Protein AF-0000000072074895 (afdb_homodimer)

Organism: Scandinavium goeteborgense (NCBI:txid1851514)

pLDDT: mean 97.06, std 3.56, range [53.88, 98.94]

Solvent-accessible surface area (backbone atoms only — not comparable to full-atom values): 47532 Å² total; per-residue (Å²): 104,100,56,67,60,93,78,46,31,39,36,26,14,55,41,36,61,28,32,24,20,55,49,62,50,66,66,21,27,54,22,50,47,53,21,28,31,48,34,38,94,97,34,71,43,48,77,48,96,49,80,60,88,95,62,55,41,47,34,40,45,35,59,39,31,67,84,38,45,70,64,52,49,50,50,41,44,71,37,53,32,38,22,40,33,36,35,50,55,42,9,30,32,25,31,50,39,74,63,93,65,71,38,62,56,26,52,48,50,52,50,52,51,48,48,56,33,47,74,63,59,21,42,44,32,40,27,51,38,61,42,32,55,20,34,50,35,27,76,76,49,42,20,33,73,27,72,67,46,32,58,33,49,33,50,52,45,48,53,51,43,69,73,36,56,87,67,39,48,40,36,27,42,44,50,38,56,46,49,26,74,45,46,90,46,61,64,37,27,27,37,67,37,37,39,78,85,59,92,88,59,72,47,61,63,53,42,52,41,22,48,48,39,49,49,36,27,42,6,48,35,40,41,48,41,43,72,75,38,71,79,50,39,39,22,42,27,38,63,46,51,55,49,33,24,51,39,50,33,52,58,12,44,47,24,16,52,39,35,47,50,70,56,44,49,63,55,40,29,40,60,71,15,41,79,54,48,29,56,55,39,47,34,58,75,71,64,58,84,67,97,75,50,73,68,45,51,54,36,20,54,65,14,41,45,64,31,44,28,27,31,47,63,33,51,45,19,20,58,60,52,87,93,41,84,84,39,74,67,42,78,91,75,44,59,48,87,54,91,70,52,55,61,48,99,84,65,47,32,56,43,39,54,44,52,21,46,47,50,48,53,51,34,59,45,66,71,50,45,30,28,41,51,26,31,64,59,77,37,81,79,59,71,43,94,86,66,43,31,83,43,58,71,55,44,53,53,50,42,48,32,51,54,26,45,46,44,30,36,40,48,50,43,43,55,66,49,32,44,13,38,32,27,47,43,41,34,36,33,85,77,24,28,27,36,58,51,27,45,30,31,27,45,45,38,46,44,69,86,69,50,68,82,59,50,75,44,68,26,53,39,31,60,51,47,25,45,20,49,77,49,60,63,73,47,116,104,98,56,69,60,94,77,45,32,39,36,26,13,56,42,35,62,28,31,22,21,54,49,62,48,66,66,21,27,55,22,49,48,53,20,29,31,49,34,40,94,95,34,71,43,48,76,48,97,49,79,60,87,95,61,58,39,46,34,41,44,35,59,40,30,66,83,37,44,70,64,51,50,50,51,41,44,72,36,52,33,38,23,42,32,35,35,50,54,43,9,31,32,26,30,50,40,75,64,94,64,72,36,61,56,27,52,48,50,51,50,51,51,50,49,56,33,47,73,63,58,21,42,44,30,38,27,52,37,61,43,32,54,20,34,50,35,28,75,76,50,42,20,33,73,27,72,66,46,32,58,34,49,34,51,52,45,49,51,51,43,68,76,36,56,89,70,39,48,41,36,26,41,43,50,37,56,45,50,27,74,45,45,89,47,61,63,39,26,27,37,69,36,36,38,78,84,57,91,87,61,72,46,62,62,52,42,53,41,23,48,49,40,50,49,34,26,42,6,48,35,40,42,50,42,42,72,74,40,70,80,49,39,38,21,43,28,38,63,47,52,56,51,33,24,50,40,51,34,53,58,12,44,45,25,16,51,39,34,47,50,70,55,44,46,62,54,40,29,42,60,70,15,43,80,54,48,30,56,55,38,47,35,58,76,71,64,58,86,66,96,75,51,73,67,46,50,54,36,19,54,66,13,41,46,65,30,44,28,26,31,45,63,34,51,46,20,20,57,60,52,86,94,40,85,84,39,76,69,42,79,92,73,43,58,47,86,55,93,71,53,55,59,48,97,84,63,47,32,55,43,38,54,44,52,23,47,46,50,49,52,52,36,59,46,64,72,50,44,31,28,40,51,26,30,63,58,76,38,80,79,58,71,45,95,87,65,43,31,81,43,60,70,56,45,54,53,50,41,48,32,50,53,27,44,45,45,29,37,39,48,49,43,43,55,66,50,33,44,14,38,32,27,47,42,40,33,36,33,83,78,26,28,28,36,59,53,28,44,32,31,26,45,45,39,46,43,67,86,68,50,67,82,59,50,74,45,68,25,51,38,31,60,51,48,25,45,19,47,78,48,59,64,72,46,117

Secondary structure (DSSP, 8-state):
--SS-TT-EEEEE--HHHHT--TTGGGPPPBGGGGB---BTTBPPPB-SS--TT---GGGTTT-HHHHHHHHHHHHHHHT-SEEEEE--HHHH-SSS--SS--HHHHHHHHHHHHHHHHTTPEEEEEEESS--BHHHHHHH-GGGSTHHHHHHHHHHHHHHHHHTTT--EEEEETTGGGGG-TTSSHHHHHHH---PPTT--HHHHHHHHHHHHHHHHHHHHHHHHHH-TT-EEEEEEEE--EEESBS-HHHHHHHHHHHHHHHHHHHHHHHSS--HHHHHHHHHHT------HHHHHHHHH---SEEEEEE---EEE---TT-TT----HHHHEE--TTSEE-TTS-EE-HHHHHHHHHHHHHHH---EEEEEE---EE--B-TTS-B--HHHHHHHHHHHHHHHHHHHTT---EEEE--B-SB----TTT--SSEE--SEEE---TTS-S---EEE-HHHHHHHHHHHTTTS--/--SS-TT-EEEEE--HHHHT--TTGGGPPPBGGGGB---BTTBPPPB-SS--TT---GGGTTT-HHHHHHHHHHHHHHHT-SEEEEE--HHHH-SSS--SS--HHHHHHHHHHHHHHHHTTPEEEEEEESS--BHHHHHHH-GGGSTHHHHHHHHHHHHHHHHHTTT--EEEEETTGGGGG-TTSSHHHHHHH---PPTT--HHHHHHHHHHHHHHHHHHHHHHHHHH-TT-EEEEEEEE--EEESBS-HHHHHHHHHHHHHHHHHHHHHHHSS--HHHHHHHHHHT------HHHHHHHHH---SEEEEEE---EEE---TT-TT----HHHHEE--TTSEE-TTS-EE-HHHHHHHHHHHHHHH---EEEEEE---EE--B-TTS-B--HHHHHHHHHHHHHHHHHHHTT---EEEE--B-SB----TTT--SSEE--SEEE---TTS-S---EEE-HHHHHHHHHHHTTTS--

Foldseek 3Di:
DQFDDPQFFAAAAEECLFAAAPCPPLNFAAWQLQQWAFFDQVGFTDRDPPDDPPTHRLSNCWLNCLPVVLVVLVLRLVLPGQAYEYEQQLRNQPVLLPDQGTRVSSLVSVVVNLVSCVVSNYAYAYEHAELTHHLNCCVPPVFLLHLCSLVSLLSSLLVNCQSCVPRHAHYEYFAQLLQCLLQVDQQNCCRRTVHDDDPPDPRNLSSVQSSLSSLLSQLSSQLSNCVNPVRHFYEYEHADAQEAQLDPDVQSVVLSVQQCCSRCQSLVLQAQLDGDVVVVVVCVVVVRDHPDDPVSSVSSNNRHGQEYEYEDEAYWYFGDDPVCPVSHDNPVPGTDDRPVFDADPSGGTQDLLVLLVRLLVCCVVRVHEYEHREYWDWDQWDQDPVRETAPVVGVVSVLSNLVSVGCSCVPVPRRYRYHHYYQLDQTQDSGRRFSRGGTHQWYAQAGRNGDGDRDIDGYPVSVVSSVCSVVSNPRD/DQFDDPQFFAAAAEECLFAAACCPPLNFAAWQLQQWAFFDQVGFTDRHPPDDPPTHRLSNCWLNCLVVVLVVLVLRLVLPGQAYEYEQQLRNQPVLLPDQGTRVSSLVSVVVNLVSCVVSNYAYAYEHAELTHHLNCCVPPVFLLHLCSLVSLLSSLLVNCQSCVPRHAHYEYFAQLLQCLLQVDQQNCCRRTVHDDDPPDPRNLSSVQSSLSSLLSQLSSQLSNCVNPVRHFYEYEHADAQEAQLDVDVQSVVLSVQQCCSRCQSLVLQAQLDGDVVVVVVCVVVVRDHPDDPVSSVSSNNRHGQEYEYEDEAYWYFGDDPVCPVSHDNPVPGTDDRPVFDADPSGGTQDLLVLLVRLLVCCVVRVHEYEHREYWDWDQWDQDPVRETAPVVGVVSVLSNLVSVGCSCPPVPRRYRYHHYYCLDQTQDSGRRFSRGGTHQWYAQAGRNGDGDRDIDGYPVSVVSSVCSVVSNPRD

Structure (mmCIF, N/CA/C/O backbone):
data_AF-0000000072074895-model_v1
#
loop_
_entity.id
_entity.type
_entity.pdbx_description
1 polymer 6-phospho-beta-glucosidase
#
loop_
_atom_site.group_PDB
_atom_site.id
_atom_site.type_symbol
_atom_site.label_atom_id
_atom_site.label_alt_id
_atom_site.label_comp_id
_atom_site.label_asym_id
_atom_site.label_entity_id
_atom_site.label_seq_id
_atom_site.pdbx_PDB_ins_code
_atom_site.Cartn_x
_atom_site.Cartn_y
_atom_site.Cartn_z
_atom_site.occupancy
_atom_site.B_iso_or_equiv
_atom_site.auth_seq_id
_atom_site.auth_comp_id
_atom_site.auth_asym_id
_atom_site.auth_atom_id
_atom_site.pdbx_PDB_model_num
ATOM 1 N N . MET A 1 1 ? -21.453 -2.084 7.918 1 53.88 1 MET A N 1
ATOM 2 C CA . MET A 1 1 ? -21.891 -1.01 8.805 1 53.88 1 MET A CA 1
ATOM 3 C C . MET A 1 1 ? -22.547 0.12 8.016 1 53.88 1 MET A C 1
ATOM 5 O O . MET A 1 1 ? -22.062 0.479 6.934 1 53.88 1 MET A O 1
ATOM 9 N N . SER A 1 2 ? -23.766 0.433 8.375 1 69.88 2 SER A N 1
ATOM 10 C CA . SER A 1 2 ? -24.609 1.325 7.578 1 69.88 2 SER A CA 1
ATOM 11 C C . SER A 1 2 ? -24.094 2.76 7.633 1 69.88 2 SER A C 1
ATOM 13 O O . SER A 1 2 ? -24.5 3.6 6.824 1 69.88 2 SER A O 1
ATOM 15 N N . GLY A 1 3 ? -22.969 2.988 8.406 1 88.19 3 GLY A N 1
ATOM 16 C CA . GLY A 1 3 ? -22.547 4.379 8.477 1 88.19 3 GLY A CA 1
ATOM 17 C C . GLY A 1 3 ? -21.297 4.582 9.305 1 88.19 3 GLY A C 1
ATOM 18 O O . GLY A 1 3 ? -20.453 3.68 9.414 1 88.19 3 GLY A O 1
ATOM 19 N N . PHE A 1 4 ? -21.094 5.828 9.672 1 96.06 4 PHE A N 1
ATOM 20 C CA . PHE A 1 4 ? -19.969 6.148 10.539 1 96.06 4 PHE A CA 1
ATOM 21 C C . PHE A 1 4 ? -20.172 5.57 11.93 1 96.06 4 PHE A C 1
ATOM 23 O O . PHE A 1 4 ? -21.297 5.32 12.352 1 96.06 4 PHE A O 1
ATOM 30 N N . LYS A 1 5 ? -19.156 5.293 12.695 1 94.38 5 LYS A N 1
ATOM 31 C CA . LYS A 1 5 ? -19.234 4.812 14.07 1 94.38 5 LYS A CA 1
ATOM 32 C C . LYS A 1 5 ? -20.016 5.781 14.953 1 94.38 5 LYS A C 1
ATOM 34 O O . LYS A 1 5 ? -20.031 6.988 14.695 1 94.38 5 LYS A O 1
ATOM 39 N N . SER A 1 6 ? -20.562 5.27 16.016 1 94.69 6 SER A N 1
ATOM 40 C CA . SER A 1 6 ? -21.375 6.098 16.891 1 94.69 6 SER A CA 1
ATOM 41 C C . SER A 1 6 ? -20.531 7.152 17.594 1 94.69 6 SER A C 1
ATOM 43 O O . SER A 1 6 ? -21.031 8.219 17.969 1 94.69 6 SER A O 1
ATOM 45 N N . ASP A 1 7 ? -19.266 6.844 17.719 1 96.38 7 ASP A N 1
ATOM 46 C CA . ASP A 1 7 ? -18.375 7.766 18.406 1 96.38 7 ASP A CA 1
ATOM 47 C C . ASP A 1 7 ? -17.516 8.555 17.422 1 96.38 7 ASP A C 1
ATOM 49 O O . ASP A 1 7 ? -16.438 9.047 17.781 1 96.38 7 ASP A O 1
ATOM 53 N N . PHE A 1 8 ? -18.031 8.586 16.188 1 98.38 8 PHE A N 1
ATOM 54 C CA . PHE A 1 8 ? -17.312 9.328 15.156 1 98.38 8 PHE A CA 1
ATOM 55 C C . PHE A 1 8 ? -17.094 10.773 15.578 1 98.38 8 PHE A C 1
ATOM 57 O O . PHE A 1 8 ? -18.031 11.445 16.031 1 98.38 8 PHE A O 1
ATOM 64 N N . LEU A 1 9 ? -15.93 11.312 15.367 1 98.75 9 LEU A N 1
ATOM 65 C CA . LEU A 1 9 ? -15.562 12.641 15.844 1 98.75 9 LEU A CA 1
ATOM 66 C C . LEU A 1 9 ? -15.82 13.695 14.766 1 98.75 9 LEU A C 1
ATOM 68 O O . LEU A 1 9 ? -14.898 14.102 14.055 1 98.75 9 LEU A O 1
ATOM 72 N N . TRP A 1 10 ? -17.016 14.188 14.758 1 98.75 10 TRP A N 1
ATOM 73 C CA . TRP A 1 10 ? -17.359 15.336 13.922 1 98.75 10 TRP A CA 1
ATOM 74 C C . TRP A 1 10 ? -16.891 16.641 14.578 1 98.75 10 TRP A C 1
ATOM 76 O O . TRP A 1 10 ? -17.156 16.875 15.758 1 98.75 10 TRP A O 1
ATOM 86 N N . GLY A 1 11 ? -16.188 17.469 13.914 1 98.62 11 GLY A N 1
ATOM 87 C CA . GLY A 1 11 ? -15.727 18.703 14.516 1 98.62 11 GLY A CA 1
ATOM 88 C C . GLY A 1 11 ? -15.234 19.719 13.5 1 98.62 11 GLY A C 1
ATOM 89 O O . GLY A 1 11 ? -15.852 19.891 12.445 1 98.62 11 GLY A O 1
ATOM 90 N N . GLY A 1 12 ? -14.281 20.484 13.805 1 98.5 12 GLY A N 1
ATOM 91 C CA . GLY A 1 12 ? -13.617 21.484 12.992 1 98.5 12 GLY A CA 1
ATOM 92 C C . GLY A 1 12 ? -12.188 21.75 13.422 1 98.5 12 GLY A C 1
ATOM 93 O O . GLY A 1 12 ? -11.797 21.406 14.539 1 98.5 12 GLY A O 1
ATOM 94 N N . ALA A 1 13 ? -11.453 22.297 12.469 1 98.69 13 ALA A N 1
ATOM 95 C CA . ALA A 1 13 ? -10.023 22.453 12.711 1 98.69 13 ALA A CA 1
ATOM 96 C C . ALA A 1 13 ? -9.594 23.906 12.516 1 98.69 13 ALA A C 1
ATOM 98 O O . ALA A 1 13 ? -10.109 24.594 11.633 1 98.69 13 ALA A O 1
ATOM 99 N N . VAL A 1 14 ? -8.672 24.344 13.297 1 98.5 14 VAL A N 1
ATOM 100 C CA . VAL A 1 14 ? -8.008 25.641 13.203 1 98.5 14 VAL A CA 1
ATOM 101 C C . VAL A 1 14 ? -6.555 25.516 13.648 1 98.5 14 VAL A C 1
ATOM 103 O O . VAL A 1 14 ? -6.09 24.422 13.984 1 98.5 14 VAL A O 1
ATOM 106 N N . ALA A 1 15 ? -5.809 26.562 13.586 1 98.12 15 ALA A N 1
ATOM 107 C CA . ALA A 1 15 ? -4.461 26.656 14.148 1 98.12 15 ALA A CA 1
ATOM 108 C C . ALA A 1 15 ? -4.332 27.875 15.055 1 98.12 15 ALA A C 1
ATOM 110 O O . ALA A 1 15 ? -4.867 28.953 14.75 1 98.12 15 ALA A O 1
ATOM 111 N N . ALA A 1 16 ? -3.627 27.766 16.078 1 98.19 16 ALA A N 1
ATOM 112 C CA . ALA A 1 16 ? -3.512 28.797 17.094 1 98.19 16 ALA A CA 1
ATOM 113 C C . ALA A 1 16 ? -3.086 30.125 16.484 1 98.19 16 ALA A C 1
ATOM 115 O O . ALA A 1 16 ? -3.713 31.172 16.734 1 98.19 16 ALA A O 1
ATOM 116 N N . HIS A 1 17 ? -2.092 30.156 15.641 1 97.19 17 HIS A N 1
ATOM 117 C CA . HIS A 1 17 ? -1.523 31.391 15.133 1 97.19 17 HIS A CA 1
ATOM 118 C C . HIS A 1 17 ? -2.479 32.094 14.172 1 97.19 17 HIS A C 1
ATOM 120 O O . HIS A 1 17 ? -2.385 33.312 13.961 1 97.19 17 HIS A O 1
ATOM 126 N N . GLN A 1 18 ? -3.396 31.328 13.555 1 97.81 18 GLN A N 1
ATOM 127 C CA . GLN A 1 18 ? -4.324 31.906 12.586 1 97.81 18 GLN A CA 1
ATOM 128 C C . GLN A 1 18 ? -5.602 32.406 13.266 1 97.81 18 GLN A C 1
ATOM 130 O O . GLN A 1 18 ? -6.387 33.125 12.664 1 97.81 18 GLN A O 1
ATOM 135 N N . LEU A 1 19 ? -5.789 32 14.539 1 97.44 19 LEU A N 1
ATOM 136 C CA . LEU A 1 19 ? -7.105 32.125 15.156 1 97.44 19 LEU A CA 1
ATOM 137 C C . LEU A 1 19 ? -7.027 32.938 16.438 1 97.44 19 LEU A C 1
ATOM 139 O O . LEU A 1 19 ? -7.883 33.781 16.688 1 97.44 19 LEU A O 1
ATOM 143 N N . GLU A 1 20 ? -6.004 32.781 17.25 1 98.31 20 GLU A N 1
ATOM 144 C CA . GLU A 1 20 ? -5.996 33.219 18.641 1 98.31 20 GLU A CA 1
ATOM 145 C C . GLU A 1 20 ? -5.762 34.719 18.75 1 98.31 20 GLU A C 1
ATOM 147 O O . GLU A 1 20 ? -6.445 35.438 19.5 1 98.31 20 GLU A O 1
ATOM 152 N N . GLY A 1 21 ? -4.836 35.188 17.969 1 97.81 21 GLY A N 1
ATOM 153 C CA . GLY A 1 21 ? -4.355 36.531 18.25 1 97.81 21 GLY A CA 1
ATOM 154 C C . GLY A 1 21 ? -3.664 36.656 19.594 1 97.81 21 GLY A C 1
ATOM 155 O O . GLY A 1 21 ? -2.939 35.75 20 1 97.81 21 GLY A O 1
ATOM 156 N N . GLY A 1 22 ? -3.793 37.875 20.266 1 97.31 22 GLY A N 1
ATOM 157 C CA . GLY A 1 22 ? -3.092 38.062 21.516 1 97.31 22 GLY A CA 1
ATOM 158 C C . GLY A 1 22 ? -1.61 37.75 21.422 1 97.31 22 GLY A C 1
ATOM 159 O O . GLY A 1 22 ? -1.059 37.062 22.297 1 97.31 22 GLY A O 1
ATOM 160 N N . TRP A 1 23 ? -0.879 38.25 20.422 1 95.5 23 TRP A N 1
ATOM 161 C CA . TRP A 1 23 ? 0.449 37.75 20.062 1 95.5 23 TRP A CA 1
ATOM 162 C C . TRP A 1 23 ? 1.481 38.188 21.109 1 95.5 23 TRP A C 1
ATOM 164 O O . TRP A 1 23 ? 2.586 37.625 21.156 1 95.5 23 TRP A O 1
ATOM 174 N N . LYS A 1 24 ? 1.063 39.094 22.047 1 95 24 LYS A N 1
ATOM 175 C CA . LYS A 1 24 ? 1.967 39.438 23.125 1 95 24 LYS A CA 1
ATOM 176 C C . LYS A 1 24 ? 1.316 39.219 24.484 1 95 24 LYS A C 1
ATOM 178 O O . LYS A 1 24 ? 1.883 39.562 25.516 1 95 24 LYS A O 1
ATOM 183 N N . GLU A 1 25 ? 0.152 38.719 24.484 1 97.19 25 GLU A N 1
ATOM 184 C CA . GLU A 1 25 ? -0.595 38.562 25.719 1 97.19 25 GLU A CA 1
ATOM 185 C C . GLU A 1 25 ? -0.06 37.375 26.547 1 97.19 25 GLU A C 1
ATOM 187 O O . GLU A 1 25 ? 0.41 36.406 25.984 1 97.19 25 GLU A O 1
ATOM 192 N N . GLY A 1 26 ? -0.114 37.562 27.891 1 97.25 26 GLY A N 1
ATOM 193 C CA . GLY A 1 26 ? 0.244 36.469 28.797 1 97.25 26 GLY A CA 1
ATOM 194 C C . GLY A 1 26 ? 1.712 36.094 28.719 1 97.25 26 GLY A C 1
ATOM 195 O O . GLY A 1 26 ? 2.076 34.969 28.984 1 97.25 26 GLY A O 1
ATOM 196 N N . GLY A 1 27 ? 2.553 36.906 28.156 1 97.69 27 GLY A N 1
ATOM 197 C CA . GLY A 1 27 ? 3.979 36.625 28.109 1 97.69 27 GLY A CA 1
ATOM 198 C C . GLY A 1 27 ? 4.387 35.844 26.875 1 97.69 27 GLY A C 1
ATOM 199 O O . GLY A 1 27 ? 5.523 35.375 26.766 1 97.69 27 GLY A O 1
ATOM 200 N N . LYS A 1 28 ? 3.475 35.719 25.906 1 98.25 28 LYS A N 1
ATOM 201 C CA . LYS A 1 28 ? 3.779 35 24.672 1 98.25 28 LYS A CA 1
ATOM 202 C C . LYS A 1 28 ? 4.945 35.656 23.938 1 98.25 28 LYS A C 1
ATOM 204 O O . LYS A 1 28 ? 5.035 36.875 23.859 1 98.25 28 LYS A O 1
ATOM 209 N N . GLY A 1 29 ? 5.895 34.812 23.406 1 98.25 29 GLY A N 1
ATOM 210 C CA . GLY A 1 29 ? 6.961 35.281 22.547 1 98.25 29 GLY A CA 1
ATOM 211 C C . GLY A 1 29 ? 6.609 35.25 21.078 1 98.25 29 GLY A C 1
ATOM 212 O O . GLY A 1 29 ? 5.586 34.656 20.703 1 98.25 29 GLY A O 1
ATOM 213 N N . PRO A 1 30 ? 7.445 35.875 20.266 1 98.25 30 PRO A N 1
ATOM 214 C CA . PRO A 1 30 ? 7.199 35.844 18.812 1 98.25 30 PRO A CA 1
ATOM 215 C C . PRO A 1 30 ? 7.473 34.469 18.203 1 98.25 30 PRO A C 1
ATOM 217 O O . PRO A 1 30 ? 8.469 33.812 18.547 1 98.25 30 PRO A O 1
ATOM 220 N N . SER A 1 31 ? 6.582 34 17.406 1 98.19 31 SER A N 1
ATOM 221 C CA . SER A 1 31 ? 6.781 32.781 16.625 1 98.19 31 SER A CA 1
ATOM 222 C C . SER A 1 31 ? 7.156 33.125 15.18 1 98.19 31 SER A C 1
ATOM 224 O O . SER A 1 31 ? 7.168 34.281 14.789 1 98.19 31 SER A O 1
ATOM 226 N N . VAL A 1 32 ? 7.406 32.125 14.383 1 98.12 32 VAL A N 1
ATOM 227 C CA . VAL A 1 32 ? 7.695 32.281 12.961 1 98.12 32 VAL A CA 1
ATOM 228 C C . VAL A 1 32 ? 6.488 32.906 12.25 1 98.12 32 VAL A C 1
ATOM 230 O O . VAL A 1 32 ? 6.637 33.656 11.289 1 98.12 32 VAL A O 1
ATOM 233 N N . ALA A 1 33 ? 5.273 32.625 12.711 1 97.75 33 ALA A N 1
ATOM 234 C CA . ALA A 1 33 ? 4.062 33.156 12.102 1 97.75 33 ALA A CA 1
ATOM 235 C C . ALA A 1 33 ? 3.924 34.656 12.406 1 97.75 33 ALA A C 1
ATOM 237 O O . ALA A 1 33 ? 3.322 35.406 11.625 1 97.75 33 ALA A O 1
ATOM 238 N N . ASP A 1 34 ? 4.531 35.125 13.477 1 97.88 34 ASP A N 1
ATOM 239 C CA . ASP A 1 34 ? 4.387 36.5 13.93 1 97.88 34 ASP A CA 1
ATOM 240 C C . ASP A 1 34 ? 5.312 37.438 13.156 1 97.88 34 ASP A C 1
ATOM 242 O O . ASP A 1 34 ? 5.195 38.656 13.258 1 97.88 34 ASP A O 1
ATOM 246 N N . VAL A 1 35 ? 6.188 36.875 12.391 1 98.12 35 VAL A N 1
ATOM 247 C CA . VAL A 1 35 ? 7.113 37.719 11.648 1 98.12 35 VAL A CA 1
ATOM 248 C C . VAL A 1 35 ? 6.84 37.594 10.148 1 98.12 35 VAL A C 1
ATOM 250 O O . VAL A 1 35 ? 7.727 37.812 9.328 1 98.12 35 VAL A O 1
ATOM 253 N N . MET A 1 36 ? 5.656 37.094 9.781 1 97.62 36 MET A N 1
ATOM 254 C CA . MET A 1 36 ? 5.207 37.062 8.391 1 97.62 36 MET A CA 1
ATOM 255 C C . MET A 1 36 ? 4.129 38.094 8.141 1 97.62 36 MET A C 1
ATOM 257 O O . MET A 1 36 ? 3.1 38.125 8.812 1 97.62 36 MET A O 1
ATOM 261 N N . THR A 1 37 ? 4.32 38.906 7.164 1 97.62 37 THR A N 1
ATOM 262 C CA . THR A 1 37 ? 3.393 40 6.84 1 97.62 37 THR A CA 1
ATOM 263 C C . THR A 1 37 ? 2.199 39.469 6.055 1 97.62 37 THR A C 1
ATOM 265 O O . THR A 1 37 ? 2.158 38.281 5.699 1 97.62 37 THR A O 1
ATOM 268 N N . ALA A 1 38 ? 1.275 40.344 5.875 1 96.25 38 ALA A N 1
ATOM 269 C CA . ALA A 1 38 ? 0.185 40.062 4.949 1 96.25 38 ALA A CA 1
ATOM 270 C C . ALA A 1 38 ? 0.694 39.938 3.516 1 96.25 38 ALA A C 1
ATOM 272 O O . ALA A 1 38 ? 1.574 40.719 3.105 1 96.25 38 ALA A O 1
ATOM 273 N N . GLY A 1 39 ? 0.236 38.969 2.836 1 94.12 39 GLY A N 1
ATOM 274 C CA . GLY A 1 39 ? 0.407 38.844 1.397 1 94.12 39 GLY A CA 1
ATOM 275 C C . GLY A 1 39 ? -0.895 38.969 0.629 1 94.12 39 GLY A C 1
ATOM 276 O O . GLY A 1 39 ? -1.771 39.75 1.006 1 94.12 39 GLY A O 1
ATOM 277 N N . ALA A 1 40 ? -0.945 38.438 -0.547 1 89.69 40 ALA A N 1
ATOM 278 C CA . ALA A 1 40 ? -2.133 38.344 -1.396 1 89.69 40 ALA A CA 1
ATOM 279 C C . ALA A 1 40 ? -2.002 37.25 -2.432 1 89.69 40 ALA A C 1
ATOM 281 O O . ALA A 1 40 ? -0.956 36.594 -2.529 1 89.69 40 ALA A O 1
ATOM 282 N N . HIS A 1 41 ? -3.191 36.938 -3.025 1 83 41 HIS A N 1
ATOM 283 C CA . HIS A 1 41 ? -3.102 35.969 -4.117 1 83 41 HIS A CA 1
ATOM 284 C C . HIS A 1 41 ? -2.01 36.375 -5.109 1 83 41 HIS A C 1
ATOM 286 O O . HIS A 1 41 ? -2.008 37.5 -5.625 1 83 41 HIS A O 1
ATOM 292 N N . GLY A 1 42 ? -1.122 35.5 -5.301 1 82.88 42 GLY A N 1
ATOM 293 C CA . GLY A 1 42 ? -0.028 35.781 -6.219 1 82.88 42 GLY A CA 1
ATOM 294 C C . GLY A 1 42 ? 1.099 36.562 -5.586 1 82.88 42 GLY A C 1
ATOM 295 O O . GLY A 1 42 ? 2.129 36.812 -6.223 1 82.88 42 GLY A O 1
ATOM 296 N N . VAL A 1 43 ? 0.869 37.031 -4.375 1 90.81 43 VAL A N 1
ATOM 297 C CA . VAL A 1 43 ? 1.885 37.781 -3.65 1 90.81 43 VAL A CA 1
ATOM 298 C C . VAL A 1 43 ? 2.244 37.062 -2.355 1 90.81 43 VAL A C 1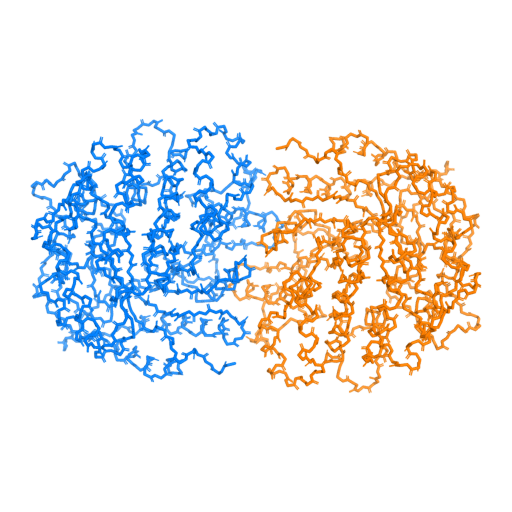
ATOM 300 O O . VAL A 1 43 ? 1.42 36.938 -1.442 1 90.81 43 VAL A O 1
ATOM 303 N N . ALA A 1 44 ? 3.434 36.625 -2.27 1 92.25 44 ALA A N 1
ATOM 304 C CA . ALA A 1 44 ? 3.885 35.875 -1.099 1 92.25 44 ALA A CA 1
ATOM 305 C C . ALA A 1 44 ? 3.971 36.781 0.129 1 92.25 44 ALA A C 1
ATOM 307 O O . ALA A 1 44 ? 4.223 38 0.008 1 92.25 44 ALA A O 1
ATOM 308 N N . ARG A 1 45 ? 3.779 36.25 1.257 1 95.75 45 ARG A N 1
ATOM 309 C CA . ARG A 1 45 ? 4.051 36.938 2.51 1 95.75 45 ARG A CA 1
ATOM 310 C C . ARG A 1 45 ? 5.539 37.25 2.66 1 95.75 45 ARG A C 1
ATOM 312 O O . ARG A 1 45 ? 6.383 36.438 2.229 1 95.75 45 ARG A O 1
ATOM 319 N N . GLU A 1 46 ? 5.828 38.375 3.244 1 96.25 46 GLU A N 1
ATOM 320 C CA . GLU A 1 46 ? 7.215 38.688 3.568 1 96.25 46 GLU A CA 1
ATOM 321 C C . GLU A 1 46 ? 7.598 38.156 4.945 1 96.25 46 GLU A C 1
ATOM 323 O O . GLU A 1 46 ? 6.859 38.344 5.914 1 96.25 46 GLU A O 1
ATOM 328 N N . ILE A 1 47 ? 8.703 37.469 5.023 1 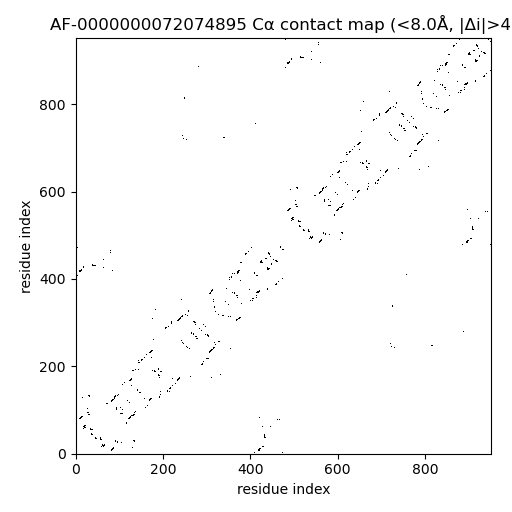96.81 47 ILE A N 1
ATOM 329 C CA . ILE A 1 47 ? 9.289 37.062 6.301 1 96.81 47 ILE A CA 1
ATOM 330 C C . ILE A 1 47 ? 10.25 38.156 6.785 1 96.81 47 ILE A C 1
ATOM 332 O O . ILE A 1 47 ? 11.344 38.312 6.238 1 96.81 47 ILE A O 1
ATOM 336 N N . THR A 1 48 ? 9.891 38.844 7.781 1 97.44 48 THR A N 1
ATOM 337 C CA . THR A 1 48 ? 10.703 39.938 8.273 1 97.44 48 THR A CA 1
ATOM 338 C C . THR A 1 48 ? 11.641 39.469 9.375 1 97.44 48 THR A C 1
ATOM 340 O O . THR A 1 48 ? 11.414 38.438 10 1 97.44 48 THR A O 1
ATOM 343 N N . ASP A 1 49 ? 12.719 40.25 9.555 1 96.88 49 ASP A N 1
ATOM 344 C CA . ASP A 1 49 ? 13.633 40 10.664 1 96.88 49 ASP A CA 1
ATOM 345 C C . ASP A 1 49 ? 13.07 40.531 11.977 1 96.88 49 ASP A C 1
ATOM 347 O O . ASP A 1 49 ? 13.539 41.531 12.492 1 96.88 49 ASP A O 1
ATOM 351 N N . GLY A 1 50 ? 12.188 39.812 12.492 1 96.69 50 GLY A N 1
ATOM 352 C CA . GLY A 1 50 ? 11.438 40.281 13.656 1 96.69 50 GLY A CA 1
ATOM 353 C C . GLY A 1 50 ? 10.211 41.094 13.289 1 96.69 50 GLY A C 1
ATOM 354 O O . GLY A 1 50 ? 9.836 41.156 12.117 1 96.69 50 GLY A O 1
ATOM 355 N N . VAL A 1 51 ? 9.578 41.562 14.328 1 97.38 51 VAL A N 1
ATOM 356 C CA . VAL A 1 51 ? 8.398 42.375 14.102 1 97.38 51 VAL A CA 1
ATOM 357 C C . VAL A 1 51 ? 8.828 43.812 13.836 1 97.38 51 VAL A C 1
ATOM 359 O O . VAL A 1 51 ? 9.406 44.469 14.703 1 97.38 51 VAL A O 1
ATOM 362 N N . LEU A 1 52 ? 8.562 44.281 12.641 1 97.56 52 LEU A N 1
ATOM 363 C CA . LEU A 1 52 ? 9 45.594 12.227 1 97.56 52 LEU A CA 1
ATOM 364 C C . LEU A 1 52 ? 7.832 46.594 12.266 1 97.56 52 LEU A C 1
ATOM 366 O O . LEU A 1 52 ? 6.703 46.25 11.914 1 97.56 52 LEU A O 1
ATOM 370 N N . PRO A 1 53 ? 8.141 47.812 12.609 1 95.81 53 PRO A N 1
ATOM 371 C CA . PRO A 1 53 ? 7.078 48.844 12.617 1 95.81 53 PRO A CA 1
ATOM 372 C C . PRO A 1 53 ? 6.531 49.125 11.227 1 95.81 53 PRO A C 1
ATOM 374 O O . PRO A 1 53 ? 7.281 49.094 10.242 1 95.81 53 PRO A O 1
ATOM 377 N N . GLY A 1 54 ? 5.254 49.406 11.148 1 94.81 54 GLY A N 1
ATOM 378 C CA . GLY A 1 54 ? 4.633 49.844 9.914 1 94.81 54 GLY A CA 1
ATOM 379 C C . GLY A 1 54 ? 4.199 48.719 9.008 1 94.81 54 GLY A C 1
ATOM 380 O O . GLY A 1 54 ? 3.617 48.938 7.945 1 94.81 54 GLY A O 1
ATOM 381 N N . LYS A 1 55 ? 4.492 47.531 9.398 1 95.81 55 LYS A N 1
ATOM 382 C CA . LYS A 1 55 ? 4.074 46.375 8.602 1 95.81 55 LYS A CA 1
ATOM 383 C C . LYS A 1 55 ? 2.797 45.781 9.164 1 95.81 55 LYS A C 1
ATOM 385 O O . LYS A 1 55 ? 2.48 45.938 10.336 1 95.81 55 LYS A O 1
ATOM 390 N N . ASN A 1 56 ? 2.084 45.125 8.312 1 96.19 56 ASN A N 1
ATOM 391 C CA . ASN A 1 56 ? 0.85 44.438 8.688 1 96.19 56 ASN A CA 1
ATOM 392 C C . ASN A 1 56 ? 1.086 42.969 8.938 1 96.19 56 ASN A C 1
ATOM 394 O O . ASN A 1 56 ? 1.398 42.219 8.008 1 96.19 56 ASN A O 1
ATOM 398 N N . TYR A 1 57 ? 0.953 42.531 10.141 1 97.62 57 TYR A N 1
ATOM 399 C CA . TYR A 1 57 ? 1.058 41.125 10.531 1 97.62 57 TYR A CA 1
ATOM 400 C C . TYR A 1 57 ? -0.302 40.562 10.938 1 97.62 57 TYR A C 1
ATOM 402 O O . TYR A 1 57 ? -0.658 40.594 12.117 1 97.62 57 TYR A O 1
ATOM 410 N N . PRO A 1 58 ? -1.009 39.969 10.039 1 97.25 58 PRO A N 1
ATOM 411 C CA . PRO A 1 58 ? -2.4 39.594 10.281 1 97.25 58 PRO A CA 1
ATOM 412 C C . PRO A 1 58 ? -2.545 38.625 11.453 1 97.25 58 PRO A C 1
ATOM 414 O O . PRO A 1 58 ? -3.586 38.594 12.109 1 97.25 58 PRO A O 1
ATOM 417 N N . ASN A 1 59 ? -1.55 37.875 11.781 1 97.75 59 ASN A N 1
ATOM 418 C CA . ASN A 1 59 ? -1.632 36.844 12.812 1 97.75 59 ASN A CA 1
ATOM 419 C C . ASN A 1 59 ? -1.598 37.438 14.211 1 97.75 59 ASN A C 1
ATOM 421 O O . ASN A 1 59 ? -1.893 36.75 15.195 1 97.75 59 ASN A O 1
ATOM 425 N N . HIS A 1 60 ? -1.198 38.688 14.336 1 97.75 60 HIS A N 1
ATOM 426 C CA . HIS A 1 60 ? -1.077 39.344 15.641 1 97.75 60 HIS A CA 1
ATOM 427 C C . HIS A 1 60 ? -2.438 39.469 16.328 1 97.75 60 HIS A C 1
ATOM 429 O O . HIS A 1 60 ? -2.559 39.25 17.531 1 97.75 60 HIS A O 1
ATOM 435 N N . ASP A 1 61 ? -3.396 39.781 15.492 1 97.12 61 ASP A N 1
ATOM 436 C CA . ASP A 1 61 ? -4.75 39.938 16.016 1 97.12 61 ASP A CA 1
ATOM 437 C C . ASP A 1 61 ? -5.605 38.719 15.68 1 97.12 61 ASP A C 1
ATOM 439 O O . ASP A 1 61 ? -6.523 38.375 16.422 1 97.12 61 ASP A O 1
ATOM 443 N N . ALA A 1 62 ? -5.211 38.156 14.5 1 97.88 62 ALA A N 1
ATOM 444 C CA . ALA A 1 62 ? -6.035 37.062 13.953 1 97.88 62 ALA A CA 1
ATOM 445 C C . ALA A 1 62 ? -7.52 37.406 14.055 1 97.88 62 ALA A C 1
ATOM 447 O O . ALA A 1 62 ? -7.949 38.469 13.594 1 97.88 62 ALA A O 1
ATOM 448 N N . ILE A 1 63 ? -8.281 36.594 14.742 1 98.25 63 ILE A N 1
ATOM 449 C CA . ILE A 1 63 ? -9.688 36.969 14.867 1 98.25 63 ILE A CA 1
ATOM 450 C C . ILE A 1 63 ? -10.055 37.125 16.344 1 98.25 63 ILE A C 1
ATOM 452 O O . ILE A 1 63 ? -11.219 37 16.719 1 98.25 63 ILE A O 1
ATOM 456 N N . ASP A 1 64 ? -9.055 37.25 17.156 1 98.38 64 ASP A N 1
ATOM 457 C CA . ASP A 1 64 ? -9.164 37.594 18.562 1 98.38 64 ASP A CA 1
ATOM 458 C C . ASP A 1 64 ? -9.859 36.469 19.344 1 98.38 64 ASP A C 1
ATOM 460 O O . ASP A 1 64 ? -10.625 36.719 20.266 1 98.38 64 ASP A O 1
ATOM 464 N N . PHE A 1 65 ? -9.625 35.281 18.953 1 98.62 65 PHE A N 1
ATOM 465 C CA . PHE A 1 65 ? -10.133 34.094 19.672 1 98.62 65 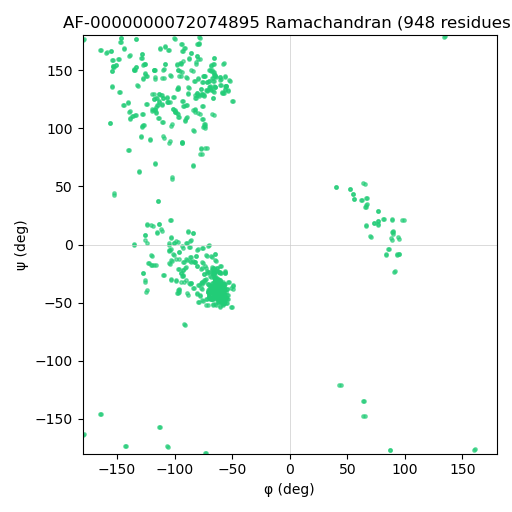PHE A CA 1
ATOM 466 C C . PHE A 1 65 ? -9.625 34.094 21.109 1 98.62 65 PHE A C 1
ATOM 468 O O . PHE A 1 65 ? -10.344 33.656 22.016 1 98.62 65 PHE A O 1
ATOM 475 N N . TYR A 1 66 ? -8.453 34.562 21.359 1 98.56 66 TYR A N 1
ATOM 476 C CA . TYR A 1 66 ? -7.828 34.594 22.672 1 98.56 66 TYR A CA 1
ATOM 477 C C . TYR A 1 66 ? -8.766 35.188 23.719 1 98.56 66 TYR A C 1
ATOM 479 O O . TYR A 1 66 ? -8.859 34.719 24.844 1 98.56 66 TYR A O 1
ATOM 487 N N . HIS A 1 67 ? -9.523 36.188 23.359 1 98.12 67 HIS A N 1
ATOM 488 C CA . HIS A 1 67 ? -10.406 36.875 24.297 1 98.12 67 HIS A CA 1
ATOM 489 C C . HIS A 1 67 ? -11.852 36.406 24.141 1 98.12 67 HIS A C 1
ATOM 491 O O . HIS A 1 67 ? -12.719 36.781 24.938 1 98.12 67 HIS A O 1
ATOM 497 N N . ARG A 1 68 ? -12.086 35.625 23.078 1 98.31 68 ARG A N 1
ATOM 498 C CA . ARG A 1 68 ? -13.477 35.375 22.719 1 98.31 68 ARG A CA 1
ATOM 499 C C . ARG A 1 68 ? -13.766 33.875 22.641 1 98.31 68 ARG A C 1
ATOM 501 O O . ARG A 1 68 ? -14.82 33.469 22.172 1 98.31 68 ARG A O 1
ATOM 508 N N . TYR A 1 69 ? -12.844 33.031 23.047 1 98.56 69 TYR A N 1
ATOM 509 C CA . TYR A 1 69 ? -12.922 31.578 22.812 1 98.56 69 TYR A CA 1
ATOM 510 C C . TYR A 1 69 ? -14.172 30.984 23.453 1 98.56 69 TYR A C 1
ATOM 512 O O . TYR A 1 69 ? -14.734 30.016 22.953 1 98.56 69 TYR A O 1
ATOM 520 N N . LYS A 1 70 ? -14.641 31.531 24.594 1 98.62 70 LYS A N 1
ATOM 521 C CA . LYS A 1 70 ? -15.828 30.969 25.234 1 98.62 70 LYS A CA 1
ATOM 522 C C . LYS A 1 70 ? -17.047 31.078 24.328 1 98.62 70 LYS A C 1
ATOM 524 O O . LYS A 1 70 ? -17.812 30.109 24.188 1 98.62 70 LYS A O 1
ATOM 529 N N . ASP A 1 71 ? -17.234 32.25 23.719 1 98.38 71 ASP A N 1
ATOM 530 C CA . ASP A 1 71 ? -18.359 32.438 22.812 1 98.38 71 ASP A CA 1
ATOM 531 C C . ASP A 1 71 ? -18.188 31.609 21.531 1 98.38 71 ASP A C 1
ATOM 533 O O . ASP A 1 71 ? -19.172 31.109 20.984 1 98.38 71 ASP A O 1
ATOM 537 N N . ASP A 1 72 ? -17 31.594 21.047 1 98.62 72 ASP A N 1
ATOM 538 C CA . ASP A 1 72 ? -16.734 30.797 19.859 1 98.62 72 ASP A CA 1
ATOM 539 C C . ASP A 1 72 ? -17.031 29.312 20.109 1 98.62 72 ASP A C 1
ATOM 541 O O . ASP A 1 72 ? -17.656 28.656 19.281 1 98.62 72 ASP A O 1
ATOM 545 N N . ILE A 1 73 ? -16.578 28.766 21.25 1 98.75 73 ILE A N 1
ATOM 546 C CA . ILE A 1 73 ? -16.812 27.375 21.594 1 98.75 73 ILE A CA 1
ATOM 547 C C . ILE A 1 73 ? -18.312 27.109 21.734 1 98.75 73 ILE A C 1
ATOM 549 O O . ILE A 1 73 ? -18.797 26.031 21.375 1 98.75 73 ILE A O 1
ATOM 553 N N . LYS A 1 74 ? -19 28.094 22.297 1 98.62 74 LYS A N 1
ATOM 554 C CA . LYS A 1 74 ? -20.453 27.984 22.375 1 98.62 74 LYS A CA 1
ATOM 555 C C . LYS A 1 74 ? -21.078 27.797 21 1 98.62 74 LYS A C 1
ATOM 557 O O . LYS A 1 74 ? -22.016 27.016 20.828 1 98.62 74 LYS A O 1
ATOM 562 N N . LEU A 1 75 ? -20.562 28.516 20 1 98.62 75 LEU A N 1
ATOM 563 C CA . LEU A 1 75 ? -21.047 28.375 18.625 1 98.62 75 LEU A CA 1
ATOM 564 C C . LEU A 1 75 ? -20.703 26.984 18.078 1 98.62 75 LEU A C 1
ATOM 566 O O . LEU A 1 75 ? -21.516 26.391 17.359 1 98.62 75 LEU A O 1
ATOM 570 N N . PHE A 1 76 ? -19.516 26.516 18.406 1 98.81 76 PHE A N 1
ATOM 571 C CA . PHE A 1 76 ? -19.141 25.156 17.984 1 98.81 76 PHE A CA 1
ATOM 572 C C . PHE A 1 76 ? -20.094 24.141 18.578 1 98.81 76 PHE A C 1
ATOM 574 O O . PHE A 1 76 ? -20.531 23.203 17.891 1 98.81 76 PHE A O 1
ATOM 581 N N . ALA A 1 77 ? -20.375 24.328 19.859 1 98.75 77 ALA A N 1
ATOM 582 C CA . ALA A 1 77 ? -21.312 23.438 20.531 1 98.75 77 ALA A CA 1
ATOM 583 C C . ALA A 1 77 ? -22.688 23.484 19.891 1 98.75 77 ALA A C 1
ATOM 585 O O . ALA A 1 77 ? -23.359 22.469 19.75 1 98.75 77 ALA A O 1
ATOM 586 N N . GLU A 1 78 ? -23.109 24.719 19.562 1 98.62 78 GLU A N 1
ATOM 587 C CA . GLU A 1 78 ? -24.391 24.891 18.875 1 98.62 78 GLU A CA 1
ATOM 588 C C . GLU A 1 78 ? -24.438 24.109 17.578 1 98.62 78 GLU A C 1
ATOM 590 O O . GLU A 1 78 ? -25.469 23.547 17.219 1 98.62 78 GLU A O 1
ATOM 595 N N . MET A 1 79 ? -23.312 24.016 16.859 1 98.31 79 MET A N 1
ATOM 596 C CA . MET A 1 79 ? -23.219 23.281 15.609 1 98.31 79 MET A CA 1
ATOM 597 C C . MET A 1 79 ? -23.219 21.781 15.859 1 98.31 79 MET A C 1
ATOM 599 O O . MET A 1 79 ? -23.469 21 14.938 1 98.31 79 MET A O 1
ATOM 603 N N . GLY A 1 80 ? -22.922 21.375 17.094 1 98.44 80 GLY A N 1
ATOM 604 C CA . GLY A 1 80 ? -22.938 19.953 17.453 1 98.44 80 GLY A CA 1
ATOM 605 C C . GLY A 1 80 ? -21.562 19.312 17.422 1 98.44 80 GLY A C 1
ATOM 606 O O . GLY A 1 80 ? -21.453 18.078 17.344 1 98.44 80 GLY A O 1
ATOM 607 N N . PHE A 1 81 ? -20.516 20.062 17.516 1 98.75 81 PHE A N 1
ATOM 608 C CA . PHE A 1 81 ? -19.156 19.531 17.469 1 98.75 81 PHE A CA 1
ATOM 609 C C . PHE A 1 81 ? -18.953 18.469 18.547 1 98.75 81 PHE A C 1
ATOM 611 O O . PHE A 1 81 ? -19.375 18.641 19.688 1 98.75 81 PHE A O 1
ATOM 618 N N . LYS A 1 82 ? -18.344 17.391 18.094 1 98.75 82 LYS A N 1
ATOM 619 C CA . LYS A 1 82 ? -17.922 16.344 19.016 1 98.75 82 LYS A CA 1
ATOM 620 C C . LYS A 1 82 ? -16.438 16.5 19.375 1 98.75 82 LYS A C 1
ATOM 622 O O . LYS A 1 82 ? -15.992 16.016 20.422 1 98.75 82 LYS A O 1
ATOM 627 N N . CYS A 1 83 ? -15.742 17.203 18.516 1 98.88 83 CYS A N 1
ATOM 628 C CA . CYS A 1 83 ? -14.336 17.484 18.766 1 98.88 83 CYS A CA 1
ATOM 629 C C . CYS A 1 83 ? -13.93 18.828 18.188 1 98.88 83 CYS A C 1
ATOM 631 O O . CYS A 1 83 ? -14.633 19.391 17.344 1 98.88 83 CYS A O 1
ATOM 633 N N . PHE A 1 84 ? -12.867 19.375 18.672 1 98.81 84 PHE A N 1
ATOM 634 C CA . PHE A 1 84 ? -12.273 20.625 18.219 1 98.81 84 PHE A CA 1
ATOM 635 C C . PHE A 1 84 ? -10.766 20.484 18.047 1 98.81 84 PHE A C 1
ATOM 637 O O . PHE A 1 84 ? -10.047 20.297 19.031 1 98.81 84 PHE A O 1
ATOM 644 N N . ARG A 1 85 ? -10.32 20.531 16.766 1 98.88 85 ARG A N 1
ATOM 645 C CA . ARG A 1 85 ? -8.891 20.453 16.5 1 98.88 85 ARG A CA 1
ATOM 646 C C . ARG A 1 85 ? -8.258 21.828 16.484 1 98.88 85 ARG A C 1
ATOM 648 O O . ARG A 1 85 ? -8.633 22.688 15.695 1 98.88 85 ARG A O 1
ATOM 655 N N . THR A 1 86 ? -7.359 22.047 17.312 1 98.69 86 THR A N 1
ATOM 656 C CA . THR A 1 86 ? -6.547 23.266 17.359 1 98.69 86 THR A CA 1
ATOM 657 C C . THR A 1 86 ? -5.109 22.922 17.734 1 98.69 86 THR A C 1
ATOM 659 O O . THR A 1 86 ? -4.672 21.781 17.609 1 98.69 86 THR A O 1
ATOM 662 N N . SER A 1 87 ? -4.297 23.922 17.938 1 98.69 87 SER A N 1
ATOM 663 C CA . SER A 1 87 ? -2.906 23.734 18.328 1 98.69 87 SER A CA 1
ATOM 664 C C . SER A 1 87 ? -2.553 24.547 19.562 1 98.69 87 SER A C 1
ATOM 666 O O . SER A 1 87 ? -3.326 25.422 19.984 1 98.69 87 SER A O 1
ATOM 668 N N . ILE A 1 88 ? -1.549 24.172 20.172 1 98.5 88 ILE A N 1
ATOM 669 C CA . ILE A 1 88 ? -0.932 24.969 21.219 1 98.5 88 ILE A CA 1
ATOM 670 C C . ILE A 1 88 ? 0.177 25.844 20.641 1 98.5 88 ILE A C 1
ATOM 672 O O . ILE A 1 88 ? 1.044 25.344 19.906 1 98.5 88 ILE A O 1
ATOM 676 N N . ALA A 1 89 ? 0.068 27.109 20.844 1 98.19 89 ALA A N 1
ATOM 677 C CA . ALA A 1 89 ? 1.18 27.984 20.453 1 98.19 89 ALA A CA 1
ATOM 678 C C . ALA A 1 89 ? 2.408 27.719 21.328 1 98.19 89 ALA A C 1
ATOM 680 O O . ALA A 1 89 ? 2.396 27.984 22.531 1 98.19 89 ALA A O 1
ATOM 681 N N . TRP A 1 90 ? 3.449 27.172 20.719 1 98.56 90 TRP A N 1
ATOM 682 C CA . TRP A 1 90 ? 4.691 26.891 21.422 1 98.56 90 TRP A CA 1
ATOM 683 C C . TRP A 1 90 ? 5.16 28.109 22.219 1 98.56 90 TRP A C 1
ATOM 685 O O . TRP A 1 90 ? 5.543 27.984 23.375 1 98.56 90 TRP A O 1
ATOM 695 N N . THR A 1 91 ? 4.965 29.281 21.75 1 98.5 91 THR A N 1
ATOM 696 C CA . THR A 1 91 ? 5.512 30.516 22.297 1 98.5 91 THR A CA 1
ATOM 697 C C . THR A 1 91 ? 4.648 31 23.453 1 98.5 91 THR A C 1
ATOM 699 O O . THR A 1 91 ? 5.055 31.891 24.203 1 98.5 91 THR A O 1
ATOM 702 N N . ARG A 1 92 ? 3.449 30.5 23.609 1 98.44 92 ARG A N 1
ATOM 703 C CA . ARG A 1 92 ? 2.67 30.828 24.797 1 98.44 92 ARG A CA 1
ATOM 704 C C . ARG A 1 92 ? 3.174 30.062 26.016 1 98.44 92 ARG A C 1
ATOM 706 O O . ARG A 1 92 ? 3.102 30.547 27.141 1 98.44 92 ARG A O 1
ATOM 713 N N . LEU A 1 93 ? 3.672 28.828 25.766 1 98.69 93 LEU A N 1
ATOM 714 C CA . LEU A 1 93 ? 4.164 28 26.859 1 98.69 93 LEU A CA 1
ATOM 715 C C . LEU A 1 93 ? 5.641 28.281 27.125 1 98.69 93 LEU A C 1
ATOM 717 O O . LEU A 1 93 ? 6.074 28.328 28.281 1 98.69 93 LEU A O 1
ATOM 721 N N . PHE A 1 94 ? 6.406 28.391 26.031 1 98.75 94 PHE A N 1
ATOM 722 C CA . PHE A 1 94 ? 7.828 28.719 26.078 1 98.75 94 PHE A CA 1
ATOM 723 C C . PHE A 1 94 ? 8.148 29.875 25.141 1 98.75 94 PHE A C 1
ATOM 725 O O . PHE A 1 94 ? 8.5 29.656 23.984 1 98.75 94 PHE A O 1
ATOM 732 N N . PRO A 1 95 ? 8.156 31.094 25.609 1 98.69 95 PRO A N 1
ATOM 733 C CA . PRO A 1 95 ? 8.258 32.312 24.797 1 98.69 95 PRO A CA 1
ATOM 734 C C . PRO A 1 95 ? 9.492 32.281 23.891 1 98.69 95 PRO A C 1
ATOM 736 O O . PRO A 1 95 ? 9.43 32.75 22.75 1 98.69 95 PRO A O 1
ATOM 739 N N . LYS A 1 96 ? 10.617 31.75 24.391 1 98.5 96 LYS A N 1
ATOM 740 C CA . LYS A 1 96 ? 11.836 31.688 23.594 1 98.5 96 LYS A CA 1
ATOM 741 C C . LYS A 1 96 ? 12.102 30.281 23.094 1 98.5 96 LYS A C 1
ATOM 743 O O . LYS A 1 96 ? 12.891 30.094 22.156 1 98.5 96 LYS A O 1
ATOM 748 N N . GLY A 1 97 ? 11.453 29.281 23.656 1 98.56 97 GLY A N 1
ATOM 749 C CA . GLY A 1 97 ? 11.539 27.891 23.219 1 98.56 97 GLY A CA 1
ATOM 750 C C . GLY A 1 97 ? 12.633 27.125 23.922 1 98.56 97 GLY A C 1
ATOM 751 O O . GLY A 1 97 ? 12.594 25.891 23.984 1 98.56 97 GLY A O 1
ATOM 752 N N . ASP A 1 98 ? 13.641 27.828 24.438 1 98.5 98 ASP A N 1
ATOM 753 C CA . ASP A 1 98 ? 14.766 27.109 25.047 1 98.5 98 ASP A CA 1
ATOM 754 C C . ASP A 1 98 ? 14.781 27.312 26.562 1 98.5 98 ASP A C 1
ATOM 756 O O . ASP A 1 98 ? 15.766 26.969 27.234 1 98.5 98 ASP A O 1
ATOM 760 N N . GLU A 1 99 ? 13.703 27.859 27.125 1 98.19 99 GLU A N 1
ATOM 761 C CA . GLU A 1 99 ? 13.586 27.984 28.562 1 98.19 99 GLU A CA 1
ATOM 762 C C . GLU A 1 99 ? 13.508 26.609 29.234 1 98.19 99 GLU A C 1
ATOM 764 O O . GLU A 1 99 ? 13.141 25.625 28.594 1 98.19 99 GLU A O 1
ATOM 769 N N . LEU A 1 100 ? 13.797 26.594 30.531 1 97.94 100 LEU A N 1
ATOM 770 C CA . LEU A 1 100 ? 13.688 25.344 31.281 1 97.94 100 LEU A CA 1
ATOM 771 C C . LEU A 1 100 ? 12.305 25.219 31.922 1 97.94 100 LEU A C 1
ATOM 773 O O . LEU A 1 100 ? 11.836 24.109 32.156 1 97.94 100 LEU A O 1
ATOM 777 N N . GLU A 1 101 ? 11.719 26.391 32.188 1 98.25 101 GLU A N 1
ATOM 778 C CA . GLU A 1 101 ? 10.406 26.406 32.812 1 98.25 101 GLU A CA 1
ATOM 779 C C . GLU A 1 101 ? 9.359 27.047 31.906 1 98.25 101 GLU A C 1
ATOM 781 O O . GLU A 1 101 ? 9.641 28.031 31.219 1 98.25 101 GLU A O 1
ATOM 786 N N . PRO A 1 102 ? 8.188 26.516 31.922 1 98.69 102 PRO A N 1
ATOM 787 C CA . PRO A 1 102 ? 7.133 27.062 31.062 1 98.69 102 PRO A CA 1
ATOM 788 C C . PRO A 1 102 ? 6.516 28.344 31.625 1 98.69 102 PRO A C 1
ATOM 790 O O . PRO A 1 102 ? 6.699 28.656 32.812 1 98.69 102 PRO A O 1
ATOM 793 N N . ASN A 1 103 ? 5.918 29.062 30.812 1 98.62 103 ASN A N 1
ATOM 794 C CA . ASN A 1 103 ? 5.117 30.234 31.156 1 98.62 103 ASN A CA 1
ATOM 795 C C . ASN A 1 103 ? 3.729 29.844 31.656 1 98.62 103 ASN A C 1
ATOM 797 O O . ASN A 1 103 ? 2.9 29.359 30.875 1 98.62 103 ASN A O 1
ATOM 801 N N . GLU A 1 104 ? 3.428 30.078 32.906 1 98.62 104 GLU A N 1
ATOM 802 C CA . GLU A 1 104 ? 2.195 29.594 33.531 1 98.62 104 GLU A CA 1
ATOM 803 C C . GLU A 1 104 ? 0.97 30.25 32.875 1 98.62 104 GLU A C 1
ATOM 805 O O . GLU A 1 104 ? -0.076 29.609 32.75 1 98.62 104 GLU A O 1
ATOM 810 N N . ALA A 1 105 ? 1.078 31.484 32.531 1 98.5 105 ALA A N 1
ATOM 811 C CA . ALA A 1 105 ? -0.06 32.156 31.922 1 98.5 105 ALA A CA 1
ATOM 812 C C . ALA A 1 105 ? -0.487 31.469 30.625 1 98.5 105 ALA A C 1
ATOM 814 O O . ALA A 1 105 ? -1.681 31.359 30.328 1 98.5 105 ALA A O 1
ATOM 815 N N . GLY A 1 106 ? 0.477 31.016 29.875 1 98.44 106 GLY A N 1
ATOM 816 C CA . GLY A 1 106 ? 0.175 30.25 28.672 1 98.44 106 GLY A CA 1
ATOM 817 C C . GLY A 1 106 ? -0.479 28.906 28.969 1 98.44 106 GLY A C 1
ATOM 818 O O . GLY A 1 106 ? -1.461 28.547 28.328 1 98.44 106 GLY A O 1
ATOM 819 N N . LEU A 1 107 ? 0.03 28.219 29.938 1 98.81 107 LEU A N 1
ATOM 820 C CA . LEU A 1 107 ? -0.547 26.938 30.344 1 98.81 107 LEU A CA 1
ATOM 821 C C . LEU A 1 107 ? -1.996 27.125 30.797 1 98.81 107 LEU A C 1
ATOM 823 O O . LEU A 1 107 ? -2.863 26.328 30.422 1 98.81 107 LEU A O 1
ATOM 827 N N . LYS A 1 108 ? -2.211 28.172 31.547 1 98.69 108 LYS A N 1
ATOM 828 C CA . LYS A 1 108 ? -3.541 28.422 32.094 1 98.69 108 LYS A CA 1
ATOM 829 C C . LYS A 1 108 ? -4.539 28.734 30.984 1 98.69 108 LYS A C 1
ATOM 831 O O . LYS A 1 108 ? -5.711 28.359 31.078 1 98.69 108 LYS A O 1
ATOM 836 N N . PHE A 1 109 ? -4.141 29.438 30.031 1 98.56 109 PHE A N 1
ATOM 837 C CA . PHE A 1 109 ? -5.02 29.75 28.906 1 98.56 109 PHE A CA 1
ATOM 838 C C . PHE A 1 109 ? -5.562 28.469 28.281 1 98.56 109 PHE A C 1
ATOM 840 O O . PHE A 1 109 ? -6.77 28.344 28.078 1 98.56 109 PHE A O 1
ATOM 847 N N . TYR A 1 110 ? -4.703 27.547 27.984 1 98.81 110 TYR A N 1
ATOM 848 C CA . TYR A 1 110 ? -5.152 26.328 27.328 1 98.81 110 TYR A CA 1
ATOM 849 C C . TYR A 1 110 ? -5.898 25.438 28.312 1 98.81 110 TYR A C 1
ATOM 851 O O . TYR A 1 110 ? -6.82 24.703 27.922 1 98.81 110 TYR A O 1
ATOM 859 N N . ASP A 1 111 ? -5.531 25.5 29.609 1 98.75 111 ASP A N 1
ATOM 860 C CA . ASP A 1 111 ? -6.387 24.875 30.609 1 98.75 111 ASP A CA 1
ATOM 861 C C . ASP A 1 111 ? -7.84 25.312 30.453 1 98.75 111 ASP A C 1
ATOM 863 O O . ASP A 1 111 ? -8.75 24.484 30.406 1 98.75 111 ASP A O 1
ATOM 867 N N . ASP A 1 112 ? -7.957 26.609 30.453 1 98.75 112 ASP A N 1
ATOM 868 C CA . ASP A 1 112 ? -9.289 27.203 30.391 1 98.75 112 ASP A CA 1
ATOM 869 C C . ASP A 1 112 ? -9.969 26.875 29.062 1 98.75 112 ASP A C 1
ATOM 871 O O . ASP A 1 112 ? -11.172 26.594 29.031 1 98.75 112 ASP A O 1
ATOM 875 N N . LEU A 1 113 ? -9.227 26.891 28 1 98.81 113 LEU A N 1
ATOM 876 C CA . LEU A 1 113 ? -9.773 26.562 26.688 1 98.81 113 LEU A CA 1
ATOM 877 C C . LEU A 1 113 ? -10.281 25.125 26.641 1 98.81 113 LEU A C 1
ATOM 879 O O . LEU A 1 113 ? -11.398 24.875 26.203 1 98.81 113 LEU A O 1
ATOM 883 N N . PHE A 1 114 ? -9.445 24.172 27.094 1 98.88 114 PHE A N 1
ATOM 884 C CA . PHE A 1 114 ? -9.82 22.766 27.062 1 98.88 114 PHE A CA 1
ATOM 885 C C . PHE A 1 114 ? -10.977 22.5 28.016 1 98.88 114 PHE A C 1
ATOM 887 O O . PHE A 1 114 ? -11.875 21.719 27.703 1 98.88 114 PHE A O 1
ATOM 894 N N . ASP A 1 115 ? -10.969 23.188 29.172 1 98.88 115 ASP A N 1
ATOM 895 C CA . ASP A 1 115 ? -12.094 23.062 30.094 1 98.88 115 ASP A CA 1
ATOM 896 C C . ASP A 1 115 ? -13.391 23.531 29.453 1 98.88 115 ASP A C 1
ATOM 898 O O . ASP A 1 115 ? -14.445 22.922 29.625 1 98.88 115 ASP A O 1
ATOM 902 N N . GLU A 1 116 ? -13.289 24.672 28.75 1 98.81 116 GLU A N 1
ATOM 903 C CA . GLU A 1 116 ? -14.477 25.188 28.078 1 98.81 116 GLU A CA 1
ATOM 904 C C . GLU A 1 116 ? -15 24.203 27.031 1 98.81 116 GLU A C 1
ATOM 906 O O . GLU A 1 116 ? -16.219 24.031 26.891 1 98.81 116 GLU A O 1
ATOM 911 N N . CYS A 1 117 ? -14.117 23.578 26.25 1 98.88 117 CYS A N 1
ATOM 912 C CA . CYS A 1 117 ? -14.516 22.547 25.297 1 98.88 117 CYS A CA 1
ATOM 913 C C . CYS A 1 117 ? -15.234 21.406 26 1 98.88 117 CYS A C 1
ATOM 915 O O . CYS A 1 117 ? -16.344 21.031 25.609 1 98.88 117 CYS A O 1
ATOM 917 N N . LEU A 1 118 ? -14.609 20.922 27.047 1 98.81 118 LEU A N 1
ATOM 918 C CA . LEU A 1 118 ? -15.125 19.75 27.75 1 98.81 118 LEU A CA 1
ATOM 919 C C . LEU A 1 118 ? -16.469 20.047 28.406 1 98.81 118 LEU A C 1
ATOM 921 O O . LEU A 1 118 ? -17.328 19.172 28.516 1 98.81 118 LEU A O 1
ATOM 925 N N . LYS A 1 119 ? -16.625 21.297 28.844 1 98.56 119 LYS A N 1
ATOM 926 C CA . LYS A 1 119 ? -17.891 21.75 29.391 1 98.56 119 LYS A CA 1
ATOM 927 C C . LYS A 1 119 ? -19.047 21.469 28.438 1 98.56 119 LYS A C 1
ATOM 929 O O . LYS A 1 119 ? -20.156 21.172 28.859 1 98.56 119 LYS A O 1
ATOM 934 N N . TYR A 1 120 ? -18.781 21.516 27.172 1 98.62 120 TYR A N 1
ATOM 935 C CA . TYR A 1 120 ? -19.812 21.312 26.156 1 98.62 120 TYR A CA 1
ATOM 936 C C . TYR A 1 120 ? -19.703 19.906 25.562 1 98.62 120 TYR A C 1
ATOM 938 O O . TYR A 1 120 ? -20.359 19.609 24.562 1 98.62 120 TYR A O 1
ATOM 946 N N . GLY A 1 121 ? -18.828 19.047 26.094 1 98.31 121 GLY A N 1
ATOM 947 C CA . GLY A 1 121 ? -18.656 17.703 25.578 1 98.31 121 GLY A CA 1
ATOM 948 C C . GLY A 1 121 ? -17.859 17.641 24.297 1 98.31 121 GLY A C 1
ATOM 949 O O . GLY A 1 121 ? -17.953 16.688 23.531 1 98.31 121 GLY A O 1
ATOM 950 N N . ILE A 1 122 ? -17.078 18.672 24 1 98.88 122 ILE A N 1
ATOM 951 C CA . ILE A 1 122 ? -16.219 18.734 22.828 1 98.88 122 ILE A CA 1
ATOM 952 C C . ILE A 1 122 ? -14.836 18.203 23.172 1 98.88 122 ILE A C 1
ATOM 954 O O . ILE A 1 122 ? -14.156 18.75 24.047 1 98.88 122 ILE A O 1
ATOM 958 N N . GLU A 1 123 ? -14.438 17.141 22.484 1 98.69 123 GLU A N 1
ATOM 959 C CA . GLU A 1 123 ? -13.117 16.547 22.688 1 98.69 123 GLU A CA 1
ATOM 960 C C . GLU A 1 123 ? -12.031 17.391 22.016 1 98.69 123 GLU A C 1
ATOM 962 O O . GLU A 1 123 ? -12.055 17.609 20.812 1 98.69 123 GLU A O 1
ATOM 967 N N . PRO A 1 124 ? -11.078 17.906 22.812 1 98.88 124 PRO A N 1
ATOM 968 C CA . PRO A 1 124 ? -9.945 18.578 22.172 1 98.88 124 PRO A CA 1
ATOM 969 C C . PRO A 1 124 ? -9.047 17.625 21.406 1 98.88 124 PRO A C 1
ATOM 971 O O . PRO A 1 124 ? -8.766 16.516 21.875 1 98.88 124 PRO A O 1
ATOM 974 N N . VAL A 1 125 ? -8.68 17.969 20.172 1 98.94 125 VAL A N 1
ATOM 975 C CA . VAL A 1 125 ? -7.672 17.312 19.344 1 98.94 125 VAL A CA 1
ATOM 976 C C . VAL A 1 125 ? -6.52 18.281 19.078 1 98.94 125 VAL A C 1
ATOM 978 O O . VAL A 1 125 ? -6.684 19.266 18.359 1 98.94 125 VAL A O 1
ATOM 981 N N . ILE A 1 126 ? -5.332 17.984 19.625 1 98.94 126 ILE A N 1
ATOM 982 C CA . ILE A 1 126 ? -4.367 19.062 19.781 1 98.94 126 ILE A CA 1
ATOM 983 C C . ILE A 1 126 ? -3.115 18.75 18.953 1 98.94 126 ILE A C 1
ATOM 985 O O . ILE A 1 126 ? -2.57 17.641 19.047 1 98.94 126 ILE A O 1
ATOM 989 N N . THR A 1 127 ? -2.715 19.672 18.188 1 98.81 127 THR A N 1
ATOM 990 C CA . THR A 1 127 ? -1.426 19.641 17.5 1 98.81 127 THR A CA 1
ATOM 991 C C . THR A 1 127 ? -0.388 20.453 18.266 1 98.81 127 THR A C 1
ATOM 993 O O . THR A 1 127 ? -0.649 21.594 18.656 1 98.81 127 THR A O 1
ATOM 996 N N . LEU A 1 128 ? 0.781 19.922 18.453 1 98.75 128 LEU A N 1
ATOM 997 C CA . LEU A 1 128 ? 1.818 20.562 19.25 1 98.75 128 LEU A CA 1
ATOM 998 C C . LEU A 1 128 ? 2.539 21.625 18.422 1 98.75 128 LEU A C 1
ATOM 1000 O O . LEU A 1 128 ? 2.848 22.719 18.922 1 98.75 128 LEU A O 1
ATOM 1004 N N . SER A 1 129 ? 2.811 21.297 17.203 1 97.94 129 SER A N 1
ATOM 1005 C CA . SER A 1 129 ? 3.49 22.25 16.328 1 97.94 129 SER A CA 1
ATOM 1006 C C . SER A 1 129 ? 2.73 22.438 15.023 1 97.94 129 SER A C 1
ATOM 1008 O O . SER A 1 129 ? 2.828 21.609 14.117 1 97.94 129 SER A O 1
ATOM 1010 N N . HIS A 1 130 ? 2.049 23.5 14.922 1 98.31 130 HIS A N 1
ATOM 1011 C CA . HIS A 1 130 ? 1.315 23.875 13.719 1 98.31 130 HIS A CA 1
ATOM 1012 C C . HIS A 1 130 ? 1.863 25.172 13.125 1 98.31 130 HIS A C 1
ATOM 1014 O O . HIS A 1 130 ? 1.172 26.188 13.094 1 98.31 130 HIS A O 1
ATOM 1020 N N . PHE A 1 131 ? 3.086 25.125 12.57 1 96.75 131 PHE A N 1
ATOM 1021 C CA . PHE A 1 131 ? 3.736 26.203 11.812 1 96.75 131 PHE A CA 1
ATOM 1022 C C . PHE A 1 131 ? 4.043 27.391 12.719 1 96.75 131 PHE A C 1
ATOM 1024 O O . PHE A 1 131 ? 3.879 28.547 12.312 1 96.75 131 PHE A O 1
ATOM 1031 N N . GLU A 1 132 ? 4.496 27.25 13.969 1 93.88 132 GLU A N 1
ATOM 1032 C CA . GLU A 1 132 ? 4.629 28.406 14.844 1 93.88 132 GLU A CA 1
ATOM 1033 C C . GLU A 1 132 ? 5.723 28.188 15.883 1 93.88 132 GLU A C 1
ATOM 1035 O O . GLU A 1 132 ? 5.555 28.531 17.062 1 93.88 132 GLU A O 1
ATOM 1040 N N . MET A 1 133 ? 6.844 27.641 15.484 1 98.12 133 MET A N 1
ATOM 1041 C CA . MET A 1 133 ? 7.926 27.5 16.453 1 98.12 133 MET A CA 1
ATOM 1042 C C . MET A 1 133 ? 8.438 28.859 16.891 1 98.12 133 MET A C 1
ATOM 1044 O O . MET A 1 133 ? 8.258 29.859 16.188 1 98.12 133 MET A O 1
ATOM 1048 N N . PRO A 1 134 ? 9.039 29 18.078 1 98.75 134 PRO A N 1
ATOM 1049 C CA . PRO A 1 134 ? 9.57 30.281 18.547 1 98.75 134 PRO A CA 1
ATOM 1050 C C . PRO A 1 134 ? 10.617 30.859 17.609 1 98.75 134 PRO A C 1
ATOM 1052 O O . PRO A 1 134 ? 11.555 30.172 17.203 1 98.75 134 PRO A O 1
ATOM 1055 N N . TYR A 1 135 ? 10.43 32.125 17.266 1 98.69 135 TYR A N 1
ATOM 1056 C CA . TYR A 1 135 ? 11.344 32.812 16.344 1 98.69 135 TYR A CA 1
ATOM 1057 C C . TYR A 1 135 ? 12.75 32.875 16.922 1 98.69 135 TYR A C 1
ATOM 1059 O O . TYR A 1 135 ? 13.742 32.812 16.188 1 98.69 135 TYR A O 1
ATOM 1067 N N . HIS A 1 136 ? 12.852 32.938 18.234 1 98.62 136 HIS A N 1
ATOM 1068 C CA . HIS A 1 136 ? 14.141 32.906 18.906 1 98.62 136 HIS A CA 1
ATOM 1069 C C . HIS A 1 136 ? 14.961 31.688 18.516 1 98.62 136 HIS A C 1
ATOM 1071 O O . HIS A 1 136 ? 16.172 31.781 18.344 1 98.62 136 HIS A O 1
ATOM 1077 N N . LEU A 1 137 ? 14.328 30.516 18.391 1 98.75 137 LEU A N 1
ATOM 1078 C CA . LEU A 1 137 ? 15.023 29.297 18.016 1 98.75 137 LEU A CA 1
ATOM 1079 C C . LEU A 1 137 ? 15.562 29.406 16.594 1 98.75 137 LEU A C 1
ATOM 1081 O O . LEU A 1 137 ? 16.609 28.812 16.281 1 98.75 137 LEU A O 1
ATOM 1085 N N . VAL A 1 138 ? 14.859 30.125 15.734 1 98.5 138 VAL A N 1
ATOM 1086 C CA . VAL A 1 138 ? 15.328 30.359 14.367 1 98.5 138 VAL A CA 1
ATOM 1087 C C . VAL A 1 138 ? 16.578 31.25 14.391 1 98.5 138 VAL A C 1
ATOM 1089 O O . VAL A 1 138 ? 17.578 30.938 13.766 1 98.5 138 VAL A O 1
ATOM 1092 N N . LYS A 1 139 ? 16.531 32.312 15.148 1 97.88 139 LYS A N 1
ATOM 1093 C CA . LYS A 1 139 ? 17.594 33.312 15.18 1 97.88 139 LYS A CA 1
ATOM 1094 C C . LYS A 1 139 ? 18.844 32.75 15.852 1 97.88 139 LYS A C 1
ATOM 1096 O O . LYS A 1 139 ? 19.953 32.938 15.359 1 97.88 139 LYS A O 1
ATOM 1101 N N . GLU A 1 140 ? 18.625 32 16.891 1 98.19 140 GLU A N 1
ATOM 1102 C CA . GLU A 1 140 ? 19.75 31.625 17.734 1 98.19 140 GLU A CA 1
ATOM 1103 C C . GLU A 1 140 ? 20.297 30.266 17.312 1 98.19 140 GLU A C 1
ATOM 1105 O O . GLU A 1 140 ? 21.5 30 17.453 1 98.19 140 GLU A O 1
ATOM 1110 N N . TYR A 1 141 ? 19.391 29.391 16.812 1 98.19 141 TYR A N 1
ATOM 1111 C CA . TYR A 1 141 ? 19.812 28.016 16.578 1 98.19 141 TYR A CA 1
ATOM 1112 C C . TYR A 1 141 ? 19.672 27.625 15.109 1 98.19 141 TYR A C 1
ATOM 1114 O O . TYR A 1 141 ? 20.109 26.547 14.695 1 98.19 141 TYR A O 1
ATOM 1122 N N . GLY A 1 142 ? 19.031 28.469 14.32 1 97.81 142 GLY A N 1
ATOM 1123 C CA . GLY A 1 142 ? 18.797 28.125 12.93 1 97.81 142 GLY A CA 1
ATOM 1124 C C . GLY A 1 142 ? 17.594 27.219 12.742 1 97.81 142 GLY A C 1
ATOM 1125 O O . GLY A 1 142 ? 17.516 26.484 11.75 1 97.81 142 GLY A O 1
ATOM 1126 N N . GLY A 1 143 ? 16.672 27.234 13.734 1 98.5 143 GLY A N 1
ATOM 1127 C CA . GLY A 1 143 ? 15.523 26.344 13.664 1 98.5 143 GLY A CA 1
ATOM 1128 C C . GLY A 1 143 ? 15.898 24.875 13.727 1 98.5 143 GLY A C 1
ATOM 1129 O O . GLY A 1 143 ? 16.766 24.484 14.508 1 98.5 143 GLY A O 1
ATOM 1130 N N . TRP A 1 144 ? 15.336 24.062 12.883 1 98.75 144 TRP A N 1
ATOM 1131 C CA . TRP A 1 144 ? 15.516 22.609 12.914 1 98.75 144 TRP A CA 1
ATOM 1132 C C . TRP A 1 144 ? 16.781 22.203 12.18 1 98.75 144 TRP A C 1
ATOM 1134 O O . TRP A 1 144 ? 17.031 21.016 11.961 1 98.75 144 TRP A O 1
ATOM 1144 N N . ARG A 1 145 ? 17.594 23.203 11.828 1 97.44 145 ARG A N 1
ATOM 1145 C CA . ARG A 1 145 ? 18.953 22.891 11.391 1 97.44 145 ARG A CA 1
ATOM 1146 C C . ARG A 1 145 ? 19.781 22.312 12.539 1 97.44 145 ARG A C 1
ATOM 1148 O O . ARG A 1 145 ? 20.812 21.688 12.312 1 97.44 145 ARG A O 1
ATOM 1155 N N . ASN A 1 146 ? 19.344 22.578 13.664 1 98.5 146 ASN A N 1
ATOM 1156 C CA . ASN A 1 146 ? 20.109 22.312 14.867 1 98.5 146 ASN A CA 1
ATOM 1157 C C . ASN A 1 146 ? 19.5 21.172 15.68 1 98.5 146 ASN A C 1
ATOM 1159 O O . ASN A 1 146 ? 18.344 21.25 16.094 1 98.5 146 ASN A O 1
ATOM 1163 N N . ARG A 1 147 ? 20.25 20.141 16.016 1 98.62 147 ARG A N 1
ATOM 1164 C CA . ARG A 1 147 ? 19.812 18.938 16.734 1 98.62 147 ARG A CA 1
ATOM 1165 C C . ARG A 1 147 ? 19.297 19.297 18.125 1 98.62 147 ARG A C 1
ATOM 1167 O O . ARG A 1 147 ? 18.469 18.578 18.688 1 98.62 147 ARG A O 1
ATOM 1174 N N . LYS A 1 148 ? 19.703 20.422 18.703 1 98.75 148 LYS A N 1
ATOM 1175 C CA . LYS A 1 148 ? 19.297 20.828 20.047 1 98.75 148 LYS A CA 1
ATOM 1176 C C . LYS A 1 148 ? 17.797 21.125 20.094 1 98.75 148 LYS A C 1
ATOM 1178 O O . LYS A 1 148 ? 17.188 21.078 21.172 1 98.75 148 LYS A O 1
ATOM 1183 N N . VAL A 1 149 ? 17.281 21.453 18.984 1 98.81 149 VAL A N 1
ATOM 1184 C CA . VAL A 1 149 ? 15.859 21.781 18.922 1 98.81 149 VAL A CA 1
ATOM 1185 C C . VAL A 1 149 ? 15.016 20.562 19.25 1 98.81 149 VAL A C 1
ATOM 1187 O O . VAL A 1 149 ? 13.891 20.672 19.734 1 98.81 149 VAL A O 1
ATOM 1190 N N . ILE A 1 150 ? 15.555 19.312 19.094 1 98.88 150 ILE A N 1
ATOM 1191 C CA . ILE A 1 150 ? 14.867 18.094 19.531 1 98.88 150 ILE A CA 1
ATOM 1192 C C . ILE A 1 150 ? 14.539 18.188 21.016 1 98.88 150 ILE A C 1
ATOM 1194 O O . ILE A 1 150 ? 13.391 17.984 21.406 1 98.88 150 ILE A O 1
ATOM 1198 N N . ASP A 1 151 ? 15.562 18.625 21.781 1 98.81 151 ASP A N 1
ATOM 1199 C CA . ASP A 1 151 ? 15.383 18.703 23.219 1 98.81 151 ASP A CA 1
ATOM 1200 C C . ASP A 1 151 ? 14.359 19.766 23.594 1 98.81 151 ASP A C 1
ATOM 1202 O O . ASP A 1 151 ? 13.57 19.578 24.516 1 98.81 151 ASP A O 1
ATOM 1206 N N . PHE A 1 152 ? 14.43 20.891 22.938 1 98.88 152 PHE A N 1
ATOM 1207 C CA . PHE A 1 152 ? 13.5 21.984 23.219 1 98.88 152 PHE A CA 1
ATOM 1208 C C . PHE A 1 152 ? 12.07 21.547 22.938 1 98.88 152 PHE A C 1
ATOM 1210 O O . PHE A 1 152 ? 11.172 21.797 23.75 1 98.88 152 PHE A O 1
ATOM 1217 N N . PHE A 1 153 ? 11.82 20.875 21.859 1 98.81 153 PHE A N 1
ATOM 1218 C CA . PHE A 1 153 ? 10.484 20.422 21.5 1 98.81 153 PHE A CA 1
ATOM 1219 C C . PHE A 1 153 ? 9.977 19.375 22.469 1 98.81 153 PHE A C 1
ATOM 1221 O O . PHE A 1 153 ? 8.812 19.391 22.875 1 98.81 153 PHE A O 1
ATOM 1228 N N . VAL A 1 154 ? 10.883 18.391 22.766 1 98.88 154 VAL A N 1
ATOM 1229 C CA . VAL A 1 154 ? 10.469 17.297 23.641 1 98.88 154 VAL A CA 1
ATOM 1230 C C . VAL A 1 154 ? 10.102 17.844 25.016 1 98.88 154 VAL A C 1
ATOM 1232 O O . VAL A 1 154 ? 9.148 17.391 25.641 1 98.88 154 VAL A O 1
ATOM 1235 N N . ARG A 1 155 ? 10.812 18.859 25.516 1 98.81 155 ARG A N 1
ATOM 1236 C CA . ARG A 1 155 ? 10.469 19.516 26.781 1 98.81 155 ARG A CA 1
ATOM 1237 C C . ARG A 1 155 ? 9.094 20.172 26.703 1 98.81 155 ARG A C 1
ATOM 1239 O O . ARG A 1 155 ? 8.273 20.016 27.609 1 98.81 155 ARG A O 1
ATOM 1246 N N . PHE A 1 156 ? 8.914 20.859 25.641 1 98.75 156 PHE A N 1
ATOM 1247 C CA . PHE A 1 156 ? 7.625 21.484 25.375 1 98.75 156 PHE A CA 1
ATOM 1248 C C . PHE A 1 156 ? 6.504 20.453 25.359 1 98.75 156 PHE A C 1
ATOM 1250 O O . PHE A 1 156 ? 5.492 20.625 26.047 1 98.75 156 PHE A O 1
ATOM 1257 N N . ALA A 1 157 ? 6.703 19.406 24.625 1 98.88 157 ALA A N 1
ATOM 1258 C CA . ALA A 1 157 ? 5.711 18.328 24.516 1 98.88 157 ALA A CA 1
ATOM 1259 C C . ALA A 1 157 ? 5.438 17.703 25.875 1 98.88 157 ALA A C 1
ATOM 1261 O O . ALA A 1 157 ? 4.281 17.469 26.234 1 98.88 157 ALA A O 1
ATOM 1262 N N . LYS A 1 158 ? 6.492 17.422 26.578 1 98.88 158 LYS A N 1
ATOM 1263 C CA . LYS A 1 158 ? 6.371 16.781 27.891 1 98.88 158 LYS A CA 1
ATOM 1264 C C . LYS A 1 158 ? 5.523 17.641 28.828 1 98.88 158 LYS A C 1
ATOM 1266 O O . LYS A 1 158 ? 4.633 17.125 29.5 1 98.88 158 LYS A O 1
ATOM 1271 N N . VAL A 1 159 ? 5.809 18.938 28.844 1 98.88 159 VAL A N 1
ATOM 1272 C CA . VAL A 1 159 ? 5.07 19.844 29.703 1 98.88 159 VAL A CA 1
ATOM 1273 C C . VAL A 1 159 ? 3.596 19.859 29.312 1 98.88 159 VAL A C 1
ATOM 1275 O O . VAL A 1 159 ? 2.717 19.812 30.172 1 98.88 159 VAL A O 1
ATOM 1278 N N . ALA A 1 160 ? 3.311 19.906 28.047 1 98.88 160 ALA A N 1
ATOM 1279 C CA . ALA A 1 160 ? 1.933 19.891 27.562 1 98.88 160 ALA A CA 1
ATOM 1280 C C . ALA A 1 160 ? 1.225 18.594 27.969 1 98.88 160 ALA A C 1
ATOM 1282 O O . ALA A 1 160 ? 0.112 18.625 28.5 1 98.88 160 ALA A O 1
ATOM 1283 N N . PHE A 1 161 ? 1.859 17.438 27.75 1 98.88 161 PHE A N 1
ATOM 1284 C CA . PHE A 1 161 ? 1.263 16.141 28.078 1 98.88 161 PHE A CA 1
ATOM 1285 C C . PHE A 1 161 ? 0.994 16.047 29.578 1 98.88 161 PHE A C 1
ATOM 1287 O O . PHE A 1 161 ? -0.07 15.578 30 1 98.88 161 PHE A O 1
ATOM 1294 N N . GLU A 1 162 ? 1.981 16.453 30.344 1 98.81 162 GLU A N 1
ATOM 1295 C CA . GLU A 1 162 ? 1.83 16.359 31.781 1 98.81 162 GLU A CA 1
ATOM 1296 C C . GLU A 1 162 ? 0.681 17.234 32.281 1 98.81 162 GLU A C 1
ATOM 1298 O O . GLU A 1 162 ? -0.138 16.797 33.094 1 98.81 162 GLU A O 1
ATOM 1303 N N . ARG A 1 163 ? 0.613 18.422 31.797 1 98.81 163 ARG A N 1
ATOM 1304 C CA . ARG A 1 163 ? -0.373 19.391 32.25 1 98.81 163 ARG A CA 1
ATOM 1305 C C . ARG A 1 163 ? -1.779 19 31.812 1 98.81 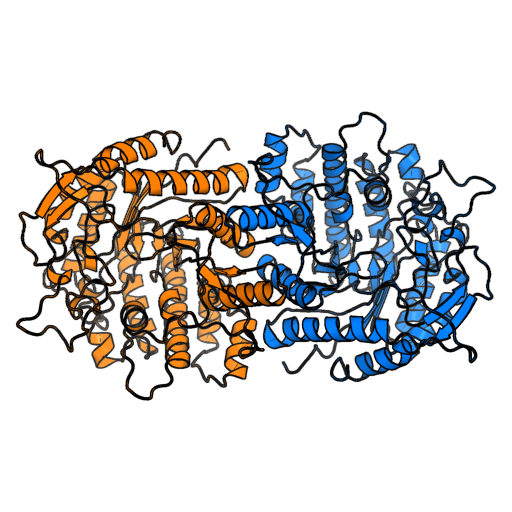163 ARG A C 1
ATOM 1307 O O . ARG A 1 163 ? -2.734 19.125 32.594 1 98.81 163 ARG A O 1
ATOM 1314 N N . TYR A 1 164 ? -1.924 18.469 30.594 1 98.88 164 TYR A N 1
ATOM 1315 C CA . TYR A 1 164 ? -3.248 18.359 30 1 98.88 164 TYR A CA 1
ATOM 1316 C C . TYR A 1 164 ? -3.643 16.891 29.812 1 98.88 164 TYR A C 1
ATOM 1318 O O . TYR A 1 164 ? -4.641 16.594 29.156 1 98.88 164 TYR A O 1
ATOM 1326 N N . GLN A 1 165 ? -2.945 15.859 30.344 1 98.44 165 GLN A N 1
ATOM 1327 C CA . GLN A 1 165 ? -3.096 14.43 30.125 1 98.44 165 GLN A CA 1
ATOM 1328 C C . GLN A 1 165 ? -4.516 13.969 30.438 1 98.44 165 GLN A C 1
ATOM 1330 O O . GLN A 1 165 ? -4.984 12.969 29.891 1 98.44 165 GLN A O 1
ATOM 1335 N N . HIS A 1 166 ? -5.246 14.703 31.25 1 98.44 166 HIS A N 1
ATOM 1336 C CA . HIS A 1 166 ? -6.582 14.258 31.641 1 98.44 166 HIS A CA 1
ATOM 1337 C C . HIS A 1 166 ? -7.656 15.055 30.891 1 98.44 166 HIS A C 1
ATOM 1339 O O . HIS A 1 166 ? -8.844 14.742 31 1 98.44 166 HIS A O 1
ATOM 1345 N N . LYS A 1 167 ? -7.246 16.047 30.109 1 98.56 167 LYS A N 1
ATOM 1346 C CA . LYS A 1 167 ? -8.188 16.891 29.359 1 98.56 167 LYS A CA 1
ATOM 1347 C C . LYS A 1 167 ? -8.109 16.609 27.859 1 98.56 167 LYS A C 1
ATOM 1349 O O . LYS A 1 167 ? -9.078 16.828 27.141 1 98.56 167 LYS A O 1
ATOM 1354 N N . VAL A 1 168 ? -6.957 16.141 27.438 1 98.81 168 VAL A N 1
ATOM 1355 C CA . VAL A 1 168 ? -6.719 15.922 26.016 1 98.81 168 VAL A CA 1
ATOM 1356 C C . VAL A 1 168 ? -6.293 14.477 25.781 1 98.81 168 VAL A C 1
ATOM 1358 O O . VAL A 1 168 ? -5.277 14.023 26.312 1 98.81 168 VAL A O 1
ATOM 1361 N N . LYS A 1 169 ? -7.035 13.805 25 1 98.56 169 LYS A N 1
ATOM 1362 C CA . LYS A 1 169 ? -6.734 12.414 24.672 1 98.56 169 LYS A CA 1
ATOM 1363 C C . LYS A 1 169 ? -5.98 12.305 23.359 1 98.56 169 LYS A C 1
ATOM 1365 O O . LYS A 1 169 ? -5.066 11.484 23.219 1 98.56 169 LYS A O 1
ATOM 1370 N N . TYR A 1 170 ? -6.332 13.078 22.328 1 98.88 170 TYR A N 1
ATOM 1371 C CA . TYR A 1 170 ? -5.816 12.961 20.969 1 98.88 170 TYR A CA 1
ATOM 1372 C C . TYR A 1 170 ? -4.812 14.062 20.672 1 98.88 170 TYR A C 1
ATOM 1374 O O . TYR A 1 170 ? -5.148 15.25 20.734 1 98.88 170 TYR A O 1
ATOM 1382 N N . TRP A 1 171 ? -3.639 13.656 20.312 1 98.94 171 TRP A N 1
ATOM 1383 C CA . TRP A 1 171 ? -2.541 14.578 20.047 1 98.94 171 TRP A CA 1
ATOM 1384 C C . TRP A 1 171 ? -1.954 14.328 18.656 1 98.94 171 TRP A C 1
ATOM 1386 O O . TRP A 1 171 ? -2.111 13.234 18.094 1 98.94 171 TRP A O 1
ATOM 1396 N N . MET A 1 172 ? -1.345 15.312 18.094 1 98.88 172 MET A N 1
ATOM 1397 C CA . MET A 1 172 ? -0.474 15.242 16.922 1 98.88 172 MET A CA 1
ATOM 1398 C C . MET A 1 172 ? 0.789 16.078 17.141 1 98.88 172 MET A C 1
ATOM 1400 O O . MET A 1 172 ? 0.753 17.109 17.812 1 98.88 172 MET A O 1
ATOM 1404 N N . THR A 1 173 ? 1.85 15.711 16.562 1 98.69 173 THR A N 1
ATOM 1405 C CA . THR A 1 173 ? 3.105 16.391 16.844 1 98.69 173 THR A CA 1
ATOM 1406 C C . THR A 1 173 ? 3.326 17.562 15.875 1 98.69 173 THR A C 1
ATOM 1408 O O . THR A 1 173 ? 3.066 18.719 16.219 1 98.69 173 THR A O 1
ATOM 1411 N N . PHE A 1 174 ? 3.57 17.188 14.609 1 98.75 174 PHE A N 1
ATOM 1412 C CA . PHE A 1 174 ? 3.885 18.219 13.625 1 98.75 174 PHE A CA 1
ATOM 1413 C C . PHE A 1 174 ? 2.838 18.25 12.523 1 98.75 174 PHE A C 1
ATOM 1415 O O . PHE A 1 174 ? 2.609 17.234 11.852 1 98.75 174 PHE A O 1
ATOM 1422 N N . ASN A 1 175 ? 2.266 19.422 12.32 1 98.62 175 ASN A N 1
ATOM 1423 C CA . ASN A 1 175 ? 1.264 19.578 11.273 1 98.62 175 ASN A CA 1
ATOM 1424 C C . ASN A 1 175 ? 1.894 19.547 9.883 1 98.62 175 ASN A C 1
ATOM 1426 O O . ASN A 1 175 ? 2.873 20.25 9.625 1 98.62 175 ASN A O 1
ATOM 1430 N N . GLU A 1 176 ? 1.271 18.75 9 1 98.5 176 GLU A N 1
ATOM 1431 C CA . GLU A 1 176 ? 1.655 18.672 7.59 1 98.5 176 GLU A CA 1
ATOM 1432 C C . GLU A 1 176 ? 3.172 18.703 7.43 1 98.5 176 GLU A C 1
ATOM 1434 O O . GLU A 1 176 ? 3.701 19.5 6.645 1 98.5 176 GLU A O 1
ATOM 1439 N N . ILE A 1 177 ? 3.809 17.891 8.172 1 98.06 177 ILE A N 1
ATOM 1440 C CA . ILE A 1 177 ? 5.266 17.859 8.273 1 98.06 177 ILE A CA 1
ATOM 1441 C C . ILE A 1 177 ? 5.875 17.672 6.887 1 98.06 177 ILE A C 1
ATOM 1443 O O . ILE A 1 177 ? 6.973 18.172 6.617 1 98.06 177 ILE A O 1
ATOM 1447 N N . ASN A 1 178 ? 5.133 17.094 5.945 1 97.94 178 ASN A N 1
ATOM 1448 C CA . ASN A 1 178 ? 5.68 16.734 4.641 1 97.94 178 ASN A CA 1
ATOM 1449 C C . ASN A 1 178 ? 5.598 17.891 3.658 1 97.94 178 ASN A C 1
ATOM 1451 O O . ASN A 1 178 ? 6.129 17.812 2.549 1 97.94 178 ASN A O 1
ATOM 1455 N N . ASN A 1 179 ? 5.043 19 4.047 1 97.06 179 ASN A N 1
ATOM 1456 C CA . ASN A 1 179 ? 5.012 20.172 3.162 1 97.06 179 ASN A CA 1
ATOM 1457 C C . ASN A 1 179 ? 6.418 20.672 2.852 1 97.06 179 ASN A C 1
ATOM 1459 O O . ASN A 1 179 ? 6.668 21.188 1.759 1 97.06 179 ASN A O 1
ATOM 1463 N N . GLN A 1 180 ? 7.277 20.484 3.793 1 96.06 180 GLN A N 1
ATOM 1464 C CA . GLN A 1 180 ? 8.633 21 3.641 1 96.06 180 GLN A CA 1
ATOM 1465 C C . GLN A 1 180 ? 9.391 20.25 2.547 1 96.06 180 GLN A C 1
ATOM 1467 O O . GLN A 1 180 ? 10.453 20.703 2.111 1 96.06 180 GLN A O 1
ATOM 1472 N N . ALA A 1 181 ? 8.797 19.109 2.033 1 93.81 181 ALA A N 1
ATOM 1473 C CA . ALA A 1 181 ? 9.383 18.438 0.878 1 93.81 181 ALA A CA 1
ATOM 1474 C C . ALA A 1 181 ? 9.422 19.359 -0.337 1 93.81 181 ALA A C 1
ATOM 1476 O O . ALA A 1 181 ? 10.172 19.109 -1.285 1 93.81 181 ALA A O 1
ATOM 1477 N N . ASN A 1 182 ? 8.633 20.391 -0.292 1 93.5 182 ASN A N 1
ATOM 1478 C CA . ASN A 1 182 ? 8.758 21.469 -1.278 1 93.5 182 ASN A CA 1
ATOM 1479 C C . ASN A 1 182 ? 9.836 22.469 -0.886 1 93.5 182 ASN A C 1
ATOM 1481 O O . ASN A 1 182 ? 9.555 23.641 -0.684 1 93.5 182 ASN A O 1
ATOM 1485 N N . PHE A 1 183 ? 11.047 22.047 -0.909 1 95 183 PHE A N 1
ATOM 1486 C CA . PHE A 1 183 ? 12.164 22.781 -0.328 1 95 183 PHE A CA 1
ATOM 1487 C C . PHE A 1 183 ? 12.625 23.891 -1.265 1 95 183 PHE A C 1
ATOM 1489 O O . PHE A 1 183 ? 13.461 24.719 -0.89 1 95 183 PHE A O 1
ATOM 1496 N N . HIS A 1 184 ? 12.055 24 -2.465 1 93.88 184 HIS A N 1
ATOM 1497 C CA . HIS A 1 184 ? 12.406 25.094 -3.365 1 93.88 184 HIS A CA 1
ATOM 1498 C C . HIS A 1 184 ? 11.656 26.375 -2.994 1 93.88 184 HIS A C 1
ATOM 1500 O O . HIS A 1 184 ? 12.039 27.469 -3.412 1 93.88 184 HIS A O 1
ATOM 1506 N N . GLU A 1 185 ? 10.578 26.203 -2.229 1 91.75 185 GLU A N 1
ATOM 1507 C CA . GLU A 1 185 ? 9.844 27.359 -1.74 1 91.75 185 GLU A CA 1
ATOM 1508 C C . GLU A 1 185 ? 10.344 27.797 -0.364 1 91.75 185 GLU A C 1
ATOM 1510 O O . GLU A 1 185 ? 11.078 27.062 0.292 1 91.75 185 GLU A O 1
ATOM 1515 N N . ASP A 1 186 ? 9.945 28.984 0.029 1 93.94 186 ASP A N 1
ATOM 1516 C CA . ASP A 1 186 ? 10.43 29.5 1.306 1 93.94 186 ASP A CA 1
ATOM 1517 C C . ASP A 1 186 ? 9.398 29.297 2.41 1 93.94 186 ASP A C 1
ATOM 1519 O O . ASP A 1 186 ? 9.758 29.094 3.574 1 93.94 186 ASP A O 1
ATOM 1523 N N . PHE A 1 187 ? 8.195 29.312 2.039 1 94.69 187 PHE A N 1
ATOM 1524 C CA . PHE A 1 187 ? 7.117 29.328 3.023 1 94.69 187 PHE A CA 1
ATOM 1525 C C . PHE A 1 187 ? 7.105 28.047 3.838 1 94.69 187 PHE A C 1
ATOM 1527 O O . PHE A 1 187 ? 7.176 28.078 5.07 1 94.69 187 PHE A O 1
ATOM 1534 N N . ALA A 1 188 ? 7.121 26.906 3.172 1 95.31 188 ALA A N 1
ATOM 1535 C CA . ALA A 1 188 ? 6.922 25.625 3.85 1 95.31 188 ALA A CA 1
ATOM 1536 C C . ALA A 1 188 ? 8.109 25.297 4.742 1 95.31 188 ALA A C 1
ATOM 1538 O O . ALA A 1 188 ? 7.941 24.984 5.922 1 95.31 188 ALA A O 1
ATOM 1539 N N . PRO A 1 189 ? 9.375 25.438 4.242 1 97.19 189 PRO A N 1
ATOM 1540 C CA . PRO A 1 189 ? 10.508 25.156 5.129 1 97.19 189 PRO A CA 1
ATOM 1541 C C . PRO A 1 189 ? 10.57 26.109 6.324 1 97.19 189 PRO A C 1
ATOM 1543 O O . PRO A 1 189 ? 10.961 25.703 7.422 1 97.19 189 PRO A O 1
ATOM 1546 N N . PHE A 1 190 ? 10.164 27.344 6.07 1 97.75 190 PHE A N 1
ATOM 1547 C CA . PHE A 1 190 ? 10.195 28.312 7.168 1 97.75 190 PHE A CA 1
ATOM 1548 C C . PHE A 1 190 ? 9.125 27.984 8.203 1 97.75 190 PHE A C 1
ATOM 1550 O O . PHE A 1 190 ? 9.398 27.953 9.406 1 97.75 190 PHE A O 1
ATOM 1557 N N . THR A 1 191 ? 7.941 27.672 7.805 1 97.75 191 THR A N 1
ATOM 1558 C CA . THR A 1 191 ? 6.836 27.469 8.727 1 97.75 191 THR A CA 1
ATOM 1559 C C . THR A 1 191 ? 6.918 26.078 9.367 1 97.75 191 THR A C 1
ATOM 1561 O O . THR A 1 191 ? 6.602 25.922 10.547 1 97.75 191 THR A O 1
ATOM 1564 N N . ASN A 1 192 ? 7.395 25.047 8.633 1 98.12 192 ASN A N 1
ATOM 1565 C CA . ASN A 1 192 ? 7.508 23.688 9.164 1 98.12 192 ASN A CA 1
ATOM 1566 C C . ASN A 1 192 ? 8.703 23.562 10.109 1 98.12 192 ASN A C 1
ATOM 1568 O O . ASN A 1 192 ? 8.617 22.875 11.133 1 98.12 192 ASN A O 1
ATOM 1572 N N . SER A 1 193 ? 9.844 24.312 9.672 1 98.56 193 SER A N 1
ATOM 1573 C CA . SER A 1 193 ? 11.094 23.922 10.32 1 98.56 193 SER A CA 1
ATOM 1574 C C . SER A 1 193 ? 11.898 25.141 10.758 1 98.56 193 SER A C 1
ATOM 1576 O O . SER A 1 193 ? 12.992 25 11.297 1 98.56 193 SER A O 1
ATOM 1578 N N . GLY A 1 194 ? 11.375 26.359 10.5 1 98.44 194 GLY A N 1
ATOM 1579 C CA . GLY A 1 194 ? 12.133 27.562 10.828 1 98.44 194 GLY A CA 1
ATOM 1580 C C . GLY A 1 194 ? 13.398 27.703 10 1 98.44 194 GLY A C 1
ATOM 1581 O O . GLY A 1 194 ? 14.406 28.219 10.484 1 98.44 194 GLY A O 1
ATOM 1582 N N . ILE A 1 195 ? 13.328 27.219 8.789 1 98.12 195 ILE A N 1
ATOM 1583 C CA . ILE A 1 195 ? 14.5 27.297 7.926 1 98.12 195 ILE A CA 1
ATOM 1584 C C . ILE A 1 195 ? 14.367 28.469 6.969 1 98.12 195 ILE A C 1
ATOM 1586 O O . ILE A 1 195 ? 13.438 28.516 6.156 1 98.12 195 ILE A O 1
ATOM 1590 N N . LYS A 1 196 ? 15.188 29.406 7.078 1 96 196 LYS A N 1
ATOM 1591 C CA . LYS A 1 196 ? 15.406 30.484 6.113 1 96 196 LYS A CA 1
ATOM 1592 C C . LYS A 1 196 ? 16.672 30.25 5.301 1 96 196 LYS A C 1
ATOM 1594 O O . LYS A 1 196 ? 17.781 30.516 5.777 1 96 196 LYS A O 1
ATOM 1599 N N . TYR A 1 197 ? 16.469 29.797 4.098 1 95.94 197 TYR A N 1
ATOM 1600 C CA . TYR A 1 197 ? 17.609 29.422 3.273 1 95.94 197 TYR A CA 1
ATOM 1601 C C . TYR A 1 197 ? 18.438 30.641 2.91 1 95.94 197 TYR A C 1
ATOM 1603 O O . TYR A 1 197 ? 17.891 31.734 2.693 1 95.94 197 TYR A O 1
ATOM 1611 N N . GLU A 1 198 ? 19.734 30.469 2.859 1 94.62 198 GLU A N 1
ATOM 1612 C CA . GLU A 1 198 ? 20.641 31.484 2.348 1 94.62 198 GLU A CA 1
ATOM 1613 C C . GLU A 1 198 ? 20.969 31.25 0.874 1 94.62 198 GLU A C 1
ATOM 1615 O O . GLU A 1 198 ? 20.812 30.141 0.37 1 94.62 198 GLU A O 1
ATOM 1620 N N . GLU A 1 199 ? 21.344 32.344 0.245 1 94 199 GLU A N 1
ATOM 1621 C CA . GLU A 1 199 ? 21.703 32.25 -1.166 1 94 199 GLU A CA 1
ATOM 1622 C C . GLU A 1 199 ? 22.828 31.234 -1.373 1 94 199 GLU A C 1
ATOM 1624 O O . GLU A 1 199 ? 23.812 31.234 -0.628 1 94 199 GLU A O 1
ATOM 1629 N N . GLY A 1 200 ? 22.672 30.297 -2.318 1 94.88 200 GLY A N 1
ATOM 1630 C CA . GLY A 1 200 ? 23.719 29.359 -2.691 1 94.88 200 GLY A CA 1
ATOM 1631 C C . GLY A 1 200 ? 23.641 28.047 -1.941 1 94.88 200 GLY A C 1
ATOM 1632 O O . GLY A 1 200 ? 24.328 27.094 -2.293 1 94.88 200 GLY A O 1
ATOM 1633 N N . GLU A 1 201 ? 22.781 27.922 -0.925 1 95.94 201 GLU A N 1
ATOM 1634 C CA . GLU A 1 201 ? 22.688 26.688 -0.145 1 95.94 201 GLU A CA 1
ATOM 1635 C C . GLU A 1 201 ? 22.031 25.578 -0.955 1 95.94 201 GLU A C 1
ATOM 1637 O O . GLU A 1 201 ? 21.109 25.828 -1.739 1 95.94 201 GLU A O 1
ATOM 1642 N N . ASP A 1 202 ? 22.578 24.375 -0.802 1 96.25 202 ASP A N 1
ATOM 1643 C CA . ASP A 1 202 ? 21.859 23.203 -1.294 1 96.25 202 ASP A CA 1
ATOM 1644 C C . ASP A 1 202 ? 20.672 22.859 -0.4 1 96.25 202 ASP A C 1
ATOM 1646 O O . ASP A 1 202 ? 20.844 22.203 0.639 1 96.25 202 ASP A O 1
ATOM 1650 N N . ARG A 1 203 ? 19.547 23.188 -0.78 1 97.12 203 ARG A N 1
ATOM 1651 C CA . ARG A 1 203 ? 18.344 23.25 0.053 1 97.12 203 ARG A CA 1
ATOM 1652 C C . ARG A 1 203 ? 17.891 21.844 0.44 1 97.12 203 ARG A C 1
ATOM 1654 O O . ARG A 1 203 ? 17.422 21.641 1.56 1 97.12 203 ARG A O 1
ATOM 1661 N N . GLU A 1 204 ? 18.062 20.891 -0.449 1 97.06 204 GLU A N 1
ATOM 1662 C CA . GLU A 1 204 ? 17.422 19.578 -0.284 1 97.06 204 GLU A CA 1
ATOM 1663 C C . GLU A 1 204 ? 18 18.828 0.917 1 97.06 204 GLU A C 1
ATOM 1665 O O . GLU A 1 204 ? 17.266 18.391 1.791 1 97.06 204 GLU A O 1
ATOM 1670 N N . PRO A 1 205 ? 19.328 18.672 1.063 1 97.81 205 PRO A N 1
ATOM 1671 C CA . PRO A 1 205 ? 19.844 17.969 2.242 1 97.81 205 PRO A CA 1
ATOM 1672 C C . PRO A 1 205 ? 19.531 18.703 3.547 1 97.81 205 PRO A C 1
ATOM 1674 O O . PRO A 1 205 ? 19.375 18.062 4.59 1 97.81 205 PRO A O 1
ATOM 1677 N N . ILE A 1 206 ? 19.391 20.031 3.488 1 98.06 206 ILE A N 1
ATOM 1678 C CA . ILE A 1 206 ? 19.016 20.797 4.668 1 98.06 206 ILE A CA 1
ATOM 1679 C C . ILE A 1 206 ? 17.609 20.422 5.102 1 98.06 206 ILE A C 1
ATOM 1681 O O . ILE A 1 206 ? 17.344 20.203 6.285 1 98.06 206 ILE A O 1
ATOM 1685 N N . MET A 1 207 ? 16.75 20.297 4.102 1 98 207 MET A N 1
ATOM 1686 C CA . MET A 1 207 ? 15.375 19.891 4.367 1 98 207 MET A CA 1
ATOM 1687 C C . MET A 1 207 ? 15.328 18.5 4.988 1 98 207 MET A C 1
ATOM 1689 O O . MET A 1 207 ? 14.648 18.297 5.996 1 98 207 MET A O 1
ATOM 1693 N N . TYR A 1 208 ? 16.078 17.547 4.457 1 98.5 208 TYR A N 1
ATOM 1694 C CA . TYR A 1 208 ? 16.062 16.172 4.969 1 98.5 208 TYR A CA 1
ATOM 1695 C C . TYR A 1 208 ? 16.625 16.125 6.387 1 98.5 208 TYR A C 1
ATOM 1697 O O . TYR A 1 208 ? 16.141 15.359 7.223 1 98.5 208 TYR A O 1
ATOM 1705 N N . GLN A 1 209 ? 17.625 16.922 6.652 1 98.62 209 GLN A N 1
ATOM 1706 C CA . GLN A 1 209 ? 18.203 16.938 7.992 1 98.62 209 GLN A CA 1
ATOM 1707 C C . GLN A 1 209 ? 17.219 17.5 9.016 1 98.62 209 GLN A C 1
ATOM 1709 O O . GLN A 1 209 ? 17.047 16.938 10.094 1 98.62 209 GLN A O 1
ATOM 1714 N N . ALA A 1 210 ? 16.625 18.609 8.656 1 98.69 210 ALA A N 1
ATOM 1715 C CA . ALA A 1 210 ? 15.609 19.203 9.531 1 98.69 210 ALA A CA 1
ATOM 1716 C C . ALA A 1 210 ? 14.461 18.219 9.781 1 98.69 210 ALA A C 1
ATOM 1718 O O . ALA A 1 210 ? 14.031 18.047 10.922 1 98.69 210 ALA A O 1
ATOM 1719 N N . ALA A 1 211 ? 14.031 17.594 8.703 1 98.69 211 ALA A N 1
ATOM 1720 C CA . ALA A 1 211 ? 12.961 16.609 8.805 1 98.69 211 ALA A CA 1
ATOM 1721 C C . ALA A 1 211 ? 13.352 15.461 9.734 1 98.69 211 ALA A C 1
ATOM 1723 O O . ALA A 1 211 ? 12.531 14.992 10.531 1 98.69 211 ALA A O 1
ATOM 1724 N N . HIS A 1 212 ? 14.578 15 9.586 1 98.81 212 HIS A N 1
ATOM 1725 C CA . HIS A 1 212 ? 15.055 13.93 10.453 1 98.81 212 HIS A CA 1
ATOM 1726 C C . HIS A 1 212 ? 14.961 14.32 11.922 1 98.81 212 HIS A C 1
ATOM 1728 O O . HIS A 1 212 ? 14.453 13.555 12.75 1 98.81 212 HIS A O 1
ATOM 1734 N N . TYR A 1 213 ? 15.438 15.492 12.25 1 98.94 213 TYR A N 1
ATOM 1735 C CA . TYR A 1 213 ? 15.383 15.945 13.641 1 98.94 213 TYR A CA 1
ATOM 1736 C C . TYR A 1 213 ? 13.945 16.062 14.125 1 98.94 213 TYR A C 1
ATOM 1738 O O . TYR A 1 213 ? 13.633 15.68 15.25 1 98.94 213 TYR A O 1
ATOM 1746 N N . GLU A 1 214 ? 13.062 16.547 13.281 1 98.88 214 GLU A N 1
ATOM 1747 C CA . GLU A 1 214 ? 11.648 16.641 13.633 1 98.88 214 GLU A CA 1
ATOM 1748 C C . GLU A 1 214 ? 11.047 15.266 13.875 1 98.88 214 GLU A C 1
ATOM 1750 O O . GLU A 1 214 ? 10.258 15.078 14.805 1 98.88 214 GLU A O 1
ATOM 1755 N N . LEU A 1 215 ? 11.422 14.32 13.031 1 98.94 215 LEU A N 1
ATOM 1756 C CA . LEU A 1 215 ? 10.891 12.969 13.164 1 98.94 215 LEU A CA 1
ATOM 1757 C C . LEU A 1 215 ? 11.391 12.32 14.453 1 98.94 215 LEU A C 1
ATOM 1759 O O . LEU A 1 215 ? 10.633 11.617 15.133 1 98.94 215 LEU A O 1
ATOM 1763 N N . VAL A 1 216 ? 12.648 12.531 14.766 1 98.94 216 VAL A N 1
ATOM 1764 C CA . VAL A 1 216 ? 13.195 12.031 16.031 1 98.94 216 VAL A CA 1
ATOM 1765 C C . VAL A 1 216 ? 12.461 12.68 17.203 1 98.94 216 VAL A C 1
ATOM 1767 O O . VAL A 1 216 ? 12.055 12 18.141 1 98.94 216 VAL A O 1
ATOM 1770 N N . ALA A 1 217 ? 12.25 13.992 17.109 1 98.94 217 ALA A N 1
ATOM 1771 C CA . ALA A 1 217 ? 11.516 14.703 18.156 1 98.94 217 ALA A CA 1
ATOM 1772 C C . ALA A 1 217 ? 10.102 14.156 18.297 1 98.94 217 ALA A C 1
ATOM 1774 O O . ALA A 1 217 ? 9.617 13.977 19.422 1 98.94 217 ALA A O 1
ATOM 1775 N N . SER A 1 218 ? 9.492 13.922 17.203 1 98.94 218 SER A N 1
ATOM 1776 C CA . SER A 1 218 ? 8.148 13.352 17.203 1 98.94 218 SER A CA 1
ATOM 1777 C C . SER A 1 218 ? 8.125 12 17.922 1 98.94 218 SER A C 1
ATOM 1779 O O . SER A 1 218 ? 7.262 11.758 18.766 1 98.94 218 SER A O 1
ATOM 1781 N N . ALA A 1 219 ? 9.047 11.133 17.547 1 98.94 219 ALA A N 1
ATOM 1782 C CA . ALA A 1 219 ? 9.109 9.797 18.141 1 98.94 219 ALA A CA 1
ATOM 1783 C C . ALA A 1 219 ? 9.344 9.883 19.656 1 98.94 219 ALA A C 1
ATOM 1785 O O . ALA A 1 219 ? 8.711 9.156 20.422 1 98.94 219 ALA A O 1
ATOM 1786 N N . LEU A 1 220 ? 10.242 10.75 20.031 1 98.94 220 LEU A N 1
ATOM 1787 C CA . LEU A 1 220 ? 10.516 10.93 21.453 1 98.94 220 LEU A CA 1
ATOM 1788 C C . LEU A 1 220 ? 9.289 11.469 22.188 1 98.94 220 LEU A C 1
ATOM 1790 O O . LEU A 1 220 ? 9.016 11.078 23.328 1 98.94 220 LEU A O 1
ATOM 1794 N N . ALA A 1 221 ? 8.562 12.359 21.562 1 98.94 221 ALA A N 1
ATOM 1795 C CA . ALA A 1 221 ? 7.336 12.883 22.141 1 98.94 221 ALA A CA 1
ATOM 1796 C C . ALA A 1 221 ? 6.301 11.781 22.328 1 98.94 221 ALA A C 1
ATOM 1798 O O . ALA A 1 221 ? 5.609 11.727 23.344 1 98.94 221 ALA A O 1
ATOM 1799 N N . VAL A 1 222 ? 6.145 10.914 21.359 1 98.94 222 VAL A N 1
ATOM 1800 C CA . VAL A 1 222 ? 5.227 9.781 21.453 1 98.94 222 VAL A CA 1
ATOM 1801 C C . VAL A 1 222 ? 5.598 8.914 22.656 1 98.94 222 VAL A C 1
ATOM 1803 O O . VAL A 1 222 ? 4.727 8.531 23.438 1 98.94 222 VAL A O 1
ATOM 1806 N N . LYS A 1 223 ? 6.867 8.586 22.766 1 98.75 223 LYS A N 1
ATOM 1807 C CA . LYS A 1 223 ? 7.352 7.781 23.875 1 98.75 223 LYS A CA 1
ATOM 1808 C C . LYS A 1 223 ? 7.02 8.438 25.219 1 98.75 223 LYS A C 1
ATOM 1810 O O . LYS A 1 223 ? 6.52 7.773 26.125 1 98.75 223 LYS A O 1
ATOM 1815 N N . VAL A 1 224 ? 7.23 9.75 25.281 1 98.75 224 VAL A N 1
ATOM 1816 C CA . VAL A 1 224 ? 6.988 10.5 26.516 1 98.75 224 VAL A CA 1
ATOM 1817 C C . VAL A 1 224 ? 5.496 10.477 26.844 1 98.75 224 VAL A C 1
ATOM 1819 O O . VAL A 1 224 ? 5.117 10.289 28 1 98.75 224 VAL A O 1
ATOM 1822 N N . ALA A 1 225 ? 4.676 10.672 25.844 1 98.88 225 ALA A N 1
ATOM 1823 C CA . ALA A 1 225 ? 3.232 10.641 26.062 1 98.88 225 ALA A CA 1
ATOM 1824 C C . ALA A 1 225 ? 2.801 9.312 26.688 1 98.88 225 ALA A C 1
ATOM 1826 O O . ALA A 1 225 ? 2.033 9.297 27.656 1 98.88 225 ALA A O 1
ATOM 1827 N N . ARG A 1 226 ? 3.277 8.25 26.188 1 98.44 226 ARG A N 1
ATOM 1828 C CA . ARG A 1 226 ? 2.924 6.91 26.656 1 98.44 226 ARG A CA 1
ATOM 1829 C C . ARG A 1 226 ? 3.393 6.684 28.078 1 98.44 226 ARG A C 1
ATOM 1831 O O . ARG A 1 226 ? 2.715 6.016 28.859 1 98.44 226 ARG A O 1
ATOM 1838 N N . GLU A 1 227 ? 4.559 7.188 28.375 1 98.56 227 GLU A N 1
ATOM 1839 C CA . GLU A 1 227 ? 5.102 7.066 29.719 1 98.56 227 GLU A CA 1
ATOM 1840 C C . GLU A 1 227 ? 4.266 7.859 30.719 1 98.56 227 GLU A C 1
ATOM 1842 O O . GLU A 1 227 ? 4.09 7.43 31.859 1 98.56 227 GLU A O 1
ATOM 1847 N N . ILE A 1 228 ? 3.773 8.953 30.297 1 98.81 228 ILE A N 1
ATOM 1848 C CA . ILE A 1 228 ? 3.002 9.828 31.172 1 98.81 228 ILE A CA 1
ATOM 1849 C C . ILE A 1 228 ? 1.605 9.25 31.375 1 98.81 228 ILE A C 1
ATOM 1851 O O . ILE A 1 228 ? 1.122 9.18 32.5 1 98.81 228 ILE A O 1
ATOM 1855 N N . ASN A 1 229 ? 0.956 8.867 30.344 1 98.69 229 ASN A N 1
ATOM 1856 C CA . ASN A 1 229 ? -0.402 8.328 30.344 1 98.69 229 ASN A CA 1
ATOM 1857 C C . ASN A 1 229 ? -0.658 7.461 29.109 1 98.69 229 ASN A C 1
ATOM 1859 O O . ASN A 1 229 ? -0.864 7.977 28.016 1 98.69 229 ASN A O 1
ATOM 1863 N N . PRO A 1 230 ? -0.667 6.137 29.312 1 98.06 230 PRO A N 1
ATOM 1864 C CA . PRO A 1 230 ? -0.769 5.215 28.172 1 98.06 230 PRO A CA 1
ATOM 1865 C C . PRO A 1 230 ? -2.098 5.336 27.438 1 98.06 230 PRO A C 1
ATOM 1867 O O . PRO A 1 230 ? -2.264 4.754 26.359 1 98.06 230 PRO A O 1
ATOM 1870 N N . SER A 1 231 ? -3.018 6.078 27.969 1 98.25 231 SER A N 1
ATOM 1871 C CA . SER A 1 231 ? -4.305 6.238 27.297 1 98.25 231 SER A CA 1
ATOM 1872 C C . SER A 1 231 ? -4.238 7.32 26.219 1 98.25 231 SER A C 1
ATOM 1874 O O . SER A 1 231 ? -5.148 7.438 25.391 1 98.25 231 SER A O 1
ATOM 1876 N N . LEU A 1 232 ? -3.225 8.117 26.234 1 98.81 232 LEU A N 1
ATOM 1877 C CA . LEU A 1 232 ? -3.074 9.148 25.219 1 98.81 232 LEU A CA 1
ATOM 1878 C C . LEU A 1 232 ? -2.842 8.531 23.844 1 98.81 232 LEU A C 1
ATOM 1880 O O . LEU A 1 232 ? -2.148 7.523 23.719 1 98.81 232 LEU A O 1
ATOM 1884 N N . GLN A 1 233 ? -3.414 9.086 22.875 1 98.75 233 GLN A N 1
ATOM 1885 C CA . GLN A 1 233 ? -3.205 8.719 21.469 1 98.75 233 GLN A CA 1
ATOM 1886 C C . GLN A 1 233 ? -2.467 9.812 20.719 1 98.75 233 GLN A C 1
ATOM 1888 O O . GLN A 1 233 ? -2.963 10.938 20.609 1 98.75 233 GLN A O 1
ATOM 1893 N N . VAL A 1 234 ? -1.342 9.492 20.203 1 98.94 234 VAL A N 1
ATOM 1894 C CA . VAL A 1 234 ? -0.542 10.469 19.469 1 98.94 234 VAL A CA 1
ATOM 1895 C C . VAL A 1 234 ? -0.439 10.07 18 1 98.94 234 VAL A C 1
ATOM 1897 O O . VAL A 1 234 ? 0.033 8.977 17.688 1 98.94 234 VAL A O 1
ATOM 1900 N N . GLY A 1 235 ? -0.906 10.906 17.125 1 98.81 235 GLY A N 1
ATOM 1901 C CA . GLY A 1 235 ? -0.834 10.68 15.695 1 98.81 235 GLY A CA 1
ATOM 1902 C C . GLY A 1 235 ? 0.166 11.578 14.992 1 98.81 235 GLY A C 1
ATOM 1903 O O . GLY A 1 235 ? 0.761 12.461 15.625 1 98.81 235 GLY A O 1
ATOM 1904 N N . CYS A 1 236 ? 0.418 11.281 13.727 1 98.81 236 CYS A N 1
ATOM 1905 C CA . CYS A 1 236 ? 1.087 12.219 12.828 1 98.81 236 CYS A CA 1
ATOM 1906 C C . CYS A 1 236 ? 0.073 13.047 12.047 1 98.81 236 CYS A C 1
ATOM 1908 O O . CYS A 1 236 ? -1.136 12.867 12.211 1 98.81 236 CYS A O 1
ATOM 1910 N N . MET A 1 237 ? 0.559 13.984 11.359 1 98.81 237 MET A N 1
ATOM 1911 C CA . MET A 1 237 ? -0.298 14.805 10.5 1 98.81 237 MET A CA 1
ATOM 1912 C C . MET A 1 237 ? 0.351 15.031 9.141 1 98.81 237 MET A C 1
ATOM 1914 O O . MET A 1 237 ? 1.336 15.766 9.039 1 98.81 237 MET A O 1
ATOM 1918 N N . ILE A 1 238 ? -0.225 14.43 8.141 1 98.75 238 ILE A N 1
ATOM 1919 C CA . ILE A 1 238 ? 0.349 14.398 6.797 1 98.75 238 ILE A CA 1
ATOM 1920 C C . ILE A 1 238 ? -0.535 15.195 5.84 1 98.75 238 ILE A C 1
ATOM 1922 O O . ILE A 1 238 ? -1.76 15.047 5.848 1 98.75 238 ILE A O 1
ATOM 1926 N N . ALA A 1 239 ? 0.082 16.078 5.109 1 98.5 239 ALA A N 1
ATOM 1927 C CA . ALA A 1 239 ? -0.638 16.719 4.008 1 98.5 239 ALA A CA 1
ATOM 1928 C C . ALA A 1 239 ? -0.759 15.773 2.818 1 98.5 239 ALA A C 1
ATOM 1930 O O . ALA A 1 239 ? 0.209 15.555 2.084 1 98.5 239 ALA A O 1
ATOM 1931 N N . MET A 1 240 ? -1.935 15.305 2.604 1 98.5 240 MET A N 1
ATOM 1932 C CA . MET A 1 240 ? -2.141 14.32 1.547 1 98.5 240 MET A CA 1
ATOM 1933 C C . MET A 1 240 ? -2.686 14.977 0.286 1 98.5 240 MET A C 1
ATOM 1935 O O . MET A 1 240 ? -3.77 15.562 0.306 1 98.5 240 MET A O 1
ATOM 1939 N N . CYS A 1 241 ? -1.967 15 -0.751 1 97.81 241 CYS A N 1
ATOM 1940 C CA . CYS A 1 241 ? -2.342 15.258 -2.137 1 97.81 241 CYS A CA 1
ATOM 1941 C C . CYS A 1 241 ? -1.981 14.078 -3.029 1 97.81 241 CYS A C 1
ATOM 1943 O O . CYS A 1 241 ? -0.874 14.008 -3.566 1 97.81 241 CYS A O 1
ATOM 1945 N N . PRO A 1 242 ? -2.902 13.141 -3.184 1 98.44 242 PRO A N 1
ATOM 1946 C CA . PRO A 1 242 ? -2.521 11.992 -4.008 1 98.44 242 PRO A CA 1
ATOM 1947 C C . PRO A 1 242 ? -2.053 12.398 -5.402 1 98.44 242 PRO A C 1
ATOM 1949 O O . PRO A 1 242 ? -2.568 13.359 -5.977 1 98.44 242 PRO A O 1
ATOM 1952 N N . ILE A 1 243 ? -1.072 11.68 -5.941 1 98.62 243 ILE A N 1
ATOM 1953 C CA . ILE A 1 243 ? -0.488 12.023 -7.234 1 98.62 243 ILE A CA 1
ATOM 1954 C C . ILE A 1 243 ? -0.812 10.93 -8.25 1 98.62 243 ILE A C 1
ATOM 1956 O O . ILE A 1 243 ? -0.256 9.828 -8.188 1 98.62 243 ILE A O 1
ATOM 1960 N N . TYR A 1 244 ? -1.673 11.266 -9.172 1 98.81 244 TYR A N 1
ATOM 1961 C CA . TYR A 1 244 ? -2.139 10.344 -10.195 1 98.81 244 TYR A CA 1
ATOM 1962 C C . TYR A 1 244 ? -1.152 10.273 -11.359 1 98.81 244 TYR A C 1
ATOM 1964 O O . TYR A 1 244 ? -0.524 11.273 -11.703 1 98.81 244 TYR A O 1
ATOM 1972 N N . PRO A 1 245 ? -0.931 9.016 -11.938 1 98.94 245 PRO A N 1
ATOM 1973 C CA . PRO A 1 245 ? -0.314 9.023 -13.266 1 98.94 245 PRO A CA 1
ATOM 1974 C C . PRO A 1 245 ? -1.206 9.656 -14.328 1 98.94 245 PRO A C 1
ATOM 1976 O O . PRO A 1 245 ? -2.408 9.383 -14.375 1 98.94 245 PRO A O 1
ATOM 1979 N N . LEU A 1 246 ? -0.626 10.477 -15.133 1 98.75 246 LEU A N 1
ATOM 1980 C CA . LEU A 1 246 ? -1.413 11.156 -16.156 1 98.75 246 LEU A CA 1
ATOM 1981 C C . LEU A 1 246 ? -2.059 10.156 -17.109 1 98.75 246 LEU A C 1
ATOM 1983 O O . LEU A 1 246 ? -3.207 10.336 -17.516 1 98.75 246 LEU A O 1
ATOM 1987 N N . THR A 1 247 ? -1.336 9.102 -17.5 1 98.56 247 THR A N 1
ATOM 1988 C CA . THR A 1 247 ? -1.81 8.039 -18.375 1 98.56 247 THR A CA 1
ATOM 1989 C C . THR A 1 247 ? -1.443 6.668 -17.828 1 98.56 247 THR A C 1
ATOM 1991 O O . THR A 1 247 ? -0.771 6.57 -16.797 1 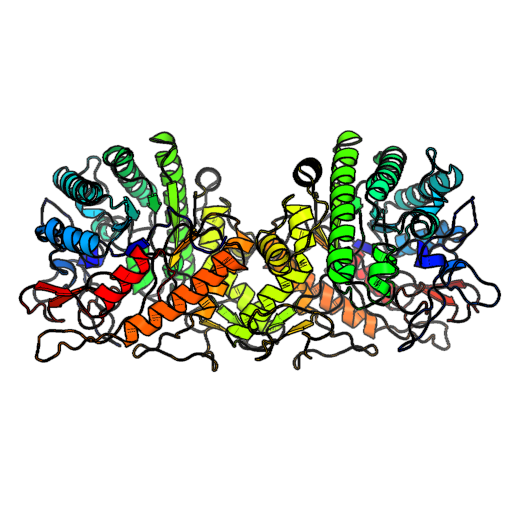98.56 247 THR A O 1
ATOM 1994 N N . CYS A 1 248 ? -1.88 5.602 -18.516 1 98.62 248 CYS A N 1
ATOM 1995 C CA . CYS A 1 248 ? -1.539 4.25 -18.094 1 98.62 248 CYS A CA 1
ATOM 1996 C C . CYS A 1 248 ? -0.223 3.797 -18.719 1 98.62 248 CYS A C 1
ATOM 1998 O O . CYS A 1 248 ? 0.066 2.6 -18.766 1 98.62 248 CYS A O 1
ATOM 2000 N N . ALA A 1 249 ? 0.512 4.734 -19.328 1 98.62 249 ALA A N 1
ATOM 2001 C CA . ALA A 1 249 ? 1.87 4.375 -19.719 1 98.62 249 ALA A CA 1
ATOM 2002 C C . ALA A 1 249 ? 2.672 3.857 -18.531 1 98.62 249 ALA A C 1
ATOM 2004 O O . ALA A 1 249 ? 2.658 4.465 -17.453 1 98.62 249 ALA A O 1
ATOM 2005 N N . PRO A 1 250 ? 3.422 2.777 -18.719 1 98.56 250 PRO A N 1
ATOM 2006 C CA . PRO A 1 250 ? 4.125 2.164 -17.578 1 98.56 250 PRO A CA 1
ATOM 2007 C C . PRO A 1 250 ? 5.047 3.143 -16.859 1 98.56 250 PRO A C 1
ATOM 2009 O O . PRO A 1 250 ? 5.117 3.139 -15.625 1 98.56 250 PRO A O 1
ATOM 2012 N N . ASP A 1 251 ? 5.723 4.016 -17.594 1 98.62 251 ASP A N 1
ATOM 2013 C CA . ASP A 1 251 ? 6.637 4.961 -16.969 1 98.62 251 ASP A CA 1
ATOM 2014 C C . ASP A 1 251 ? 5.867 6.027 -16.188 1 98.62 251 ASP A C 1
ATOM 2016 O O . ASP A 1 251 ? 6.352 6.527 -15.172 1 98.62 251 ASP A O 1
ATOM 2020 N N . ASP A 1 252 ? 4.66 6.438 -16.656 1 98.88 252 ASP A N 1
ATOM 2021 C CA . ASP A 1 252 ? 3.814 7.34 -15.883 1 98.88 252 ASP A CA 1
ATOM 2022 C C . ASP A 1 252 ? 3.393 6.695 -14.562 1 98.88 252 ASP A C 1
ATOM 2024 O O . ASP A 1 252 ? 3.346 7.363 -13.531 1 98.88 252 ASP A O 1
ATOM 2028 N N . MET A 1 253 ? 3.039 5.402 -14.664 1 98.81 253 MET A N 1
ATOM 2029 C CA . MET A 1 253 ? 2.693 4.664 -13.445 1 98.81 253 MET A CA 1
ATOM 2030 C C . MET A 1 253 ? 3.838 4.699 -12.445 1 98.81 253 MET A C 1
ATOM 2032 O O . MET A 1 253 ? 3.631 5.012 -11.266 1 98.81 253 MET A O 1
ATOM 2036 N N . MET A 1 254 ? 5.059 4.43 -12.898 1 98.75 254 MET A N 1
ATOM 2037 C CA . MET A 1 254 ? 6.219 4.395 -12.008 1 98.75 254 MET A CA 1
ATOM 2038 C C . MET A 1 254 ? 6.555 5.793 -11.5 1 98.75 254 MET A C 1
ATOM 2040 O O . MET A 1 254 ? 7 5.953 -10.359 1 98.75 254 MET A O 1
ATOM 2044 N N . MET A 1 255 ? 6.352 6.809 -12.398 1 98.81 255 MET A N 1
ATOM 2045 C CA . MET A 1 255 ? 6.594 8.188 -11.969 1 98.81 255 MET A CA 1
ATOM 2046 C C . MET A 1 255 ? 5.68 8.562 -10.812 1 98.81 255 MET A C 1
ATOM 2048 O O . MET A 1 255 ? 6.125 9.18 -9.844 1 98.81 255 MET A O 1
ATOM 2052 N N . ALA A 1 256 ? 4.441 8.219 -10.922 1 98.81 256 ALA A N 1
ATOM 2053 C CA . ALA A 1 256 ? 3.494 8.5 -9.844 1 98.81 256 ALA A CA 1
ATOM 2054 C C . ALA A 1 256 ? 3.883 7.754 -8.57 1 98.81 256 ALA A C 1
ATOM 2056 O O . ALA A 1 256 ? 3.803 8.312 -7.473 1 98.81 256 ALA A O 1
ATOM 2057 N N . MET A 1 257 ? 4.301 6.5 -8.711 1 98.44 257 MET A N 1
ATOM 2058 C CA . MET A 1 257 ? 4.77 5.719 -7.57 1 98.44 257 MET A CA 1
ATOM 2059 C C . MET A 1 257 ? 5.93 6.418 -6.871 1 98.44 257 MET A C 1
ATOM 2061 O O . MET A 1 257 ? 5.922 6.582 -5.652 1 98.44 257 MET A O 1
ATOM 2065 N N . ASN A 1 258 ? 6.934 6.828 -7.637 1 98.31 258 ASN A N 1
ATOM 2066 C CA . ASN A 1 258 ? 8.094 7.523 -7.086 1 98.31 258 ASN A CA 1
ATOM 2067 C C . ASN A 1 258 ? 7.699 8.844 -6.43 1 98.31 258 ASN A C 1
ATOM 2069 O O . ASN A 1 258 ? 8.25 9.219 -5.395 1 98.31 258 ASN A O 1
ATOM 2073 N N . ALA A 1 259 ? 6.766 9.5 -7.059 1 98.38 259 ALA A N 1
ATOM 2074 C CA . ALA A 1 259 ? 6.289 10.758 -6.504 1 98.38 259 ALA A CA 1
ATOM 2075 C C . ALA A 1 259 ? 5.637 10.555 -5.141 1 98.38 259 ALA A C 1
ATOM 2077 O O . ALA A 1 259 ? 5.906 11.297 -4.195 1 98.38 259 ALA A O 1
ATOM 2078 N N . MET A 1 260 ? 4.801 9.547 -5.051 1 98.38 260 MET A N 1
ATOM 2079 C CA . MET A 1 260 ? 4.156 9.227 -3.777 1 98.38 260 MET A CA 1
ATOM 2080 C C . MET A 1 260 ? 5.195 8.844 -2.727 1 98.38 260 MET A C 1
ATOM 2082 O O . MET A 1 260 ? 5.086 9.242 -1.566 1 98.38 260 MET A O 1
ATOM 2086 N N . HIS A 1 261 ? 6.246 8.078 -3.127 1 98 261 HIS A N 1
ATOM 2087 C CA . HIS A 1 261 ? 7.336 7.727 -2.225 1 98 261 HIS A CA 1
ATOM 2088 C C . HIS A 1 261 ? 8.023 8.969 -1.672 1 98 261 HIS A C 1
ATOM 2090 O O . HIS A 1 261 ? 8.25 9.078 -0.465 1 98 261 HIS A O 1
ATOM 2096 N N . ARG A 1 262 ? 8.227 9.898 -2.514 1 96.56 262 ARG A N 1
ATOM 2097 C CA . ARG A 1 262 ? 9.008 11.078 -2.158 1 96.56 262 ARG A CA 1
ATOM 2098 C C . ARG A 1 262 ? 8.211 12.016 -1.256 1 96.56 262 ARG A C 1
ATOM 2100 O O . ARG A 1 262 ? 8.781 12.711 -0.412 1 96.56 262 ARG A O 1
ATOM 2107 N N . ARG A 1 263 ? 6.969 11.922 -1.373 1 96.06 263 ARG A N 1
ATOM 2108 C CA . ARG A 1 263 ? 6.141 12.852 -0.609 1 96.06 263 ARG A CA 1
ATOM 2109 C C . ARG A 1 263 ? 5.703 12.234 0.714 1 96.06 263 ARG A C 1
ATOM 2111 O O . ARG A 1 263 ? 5.457 12.945 1.688 1 96.06 263 ARG A O 1
ATOM 2118 N N . TYR A 1 264 ? 5.664 10.883 0.771 1 97.81 264 TYR A N 1
ATOM 2119 C CA . TYR A 1 264 ? 4.953 10.328 1.918 1 97.81 264 TYR A CA 1
ATOM 2120 C C . TYR A 1 264 ? 5.848 9.383 2.713 1 97.81 264 TYR A C 1
ATOM 2122 O O . TYR A 1 264 ? 5.367 8.633 3.564 1 97.81 264 TYR A O 1
ATOM 2130 N N . TRP A 1 265 ? 7.215 9.5 2.479 1 98.31 265 TRP A N 1
ATOM 2131 C CA . TRP A 1 265 ? 8.164 8.75 3.293 1 98.31 265 TRP A CA 1
ATOM 2132 C C . TRP A 1 265 ? 8.062 9.148 4.762 1 98.31 265 TRP A C 1
ATOM 2134 O O . TRP A 1 265 ? 8.352 8.352 5.652 1 98.31 265 TRP A O 1
ATOM 2144 N N . PHE A 1 266 ? 7.559 10.367 5.09 1 98.69 266 PHE A N 1
ATOM 2145 C CA . PHE A 1 266 ? 7.328 10.812 6.457 1 98.69 266 PHE A CA 1
ATOM 2146 C C . PHE A 1 266 ? 6.398 9.852 7.188 1 98.69 266 PHE A C 1
ATOM 2148 O O . PHE A 1 266 ? 6.629 9.531 8.359 1 98.69 266 PHE A O 1
ATOM 2155 N N . THR A 1 267 ? 5.355 9.438 6.48 1 98.81 267 THR A N 1
ATOM 2156 C CA . THR A 1 267 ? 4.375 8.531 7.074 1 98.81 267 THR A CA 1
ATOM 2157 C C . THR A 1 267 ? 5.016 7.191 7.418 1 98.81 267 THR A C 1
ATOM 2159 O O . THR A 1 267 ? 4.727 6.609 8.461 1 98.81 267 THR A O 1
ATOM 2162 N N . ASP A 1 268 ? 5.938 6.699 6.504 1 98.56 268 ASP A N 1
ATOM 2163 C CA . ASP A 1 268 ? 6.664 5.465 6.773 1 98.56 268 ASP A CA 1
ATOM 2164 C C . ASP A 1 268 ? 7.422 5.551 8.094 1 98.56 268 ASP A C 1
ATOM 2166 O O . ASP A 1 268 ? 7.363 4.633 8.914 1 98.56 268 ASP A O 1
ATOM 2170 N N . VAL A 1 269 ? 8.078 6.641 8.297 1 98.88 269 VAL A N 1
ATOM 2171 C CA . VAL A 1 269 ? 8.914 6.785 9.484 1 98.88 269 VAL A CA 1
ATOM 2172 C C . VAL A 1 269 ? 8.031 6.898 10.727 1 98.88 269 VAL A C 1
ATOM 2174 O O . VAL A 1 269 ? 8.297 6.262 11.742 1 98.88 269 VAL A O 1
ATOM 2177 N N . HIS A 1 270 ? 6.938 7.668 10.633 1 98.88 270 HIS A N 1
ATOM 2178 C CA . HIS A 1 270 ? 6.016 7.832 11.75 1 98.88 270 HIS A CA 1
ATOM 2179 C C . HIS A 1 270 ? 5.398 6.5 12.156 1 98.88 270 HIS A C 1
ATOM 2181 O O . HIS A 1 270 ? 5.238 6.223 13.352 1 98.88 270 HIS A O 1
ATOM 2187 N N . VAL A 1 271 ? 5.062 5.656 11.148 1 98.81 271 VAL A N 1
ATOM 2188 C CA . VAL A 1 271 ? 4.207 4.5 11.391 1 98.81 271 VAL A CA 1
ATOM 2189 C C . VAL A 1 271 ? 5.07 3.258 11.609 1 98.81 271 VAL A C 1
ATOM 2191 O O . VAL A 1 271 ? 4.762 2.418 12.453 1 98.81 271 VAL A O 1
ATOM 2194 N N . ARG A 1 272 ? 6.18 3.129 10.836 1 98.5 272 ARG A N 1
ATOM 2195 C CA . ARG A 1 272 ? 6.961 1.895 10.859 1 98.5 272 ARG A CA 1
ATOM 2196 C C . ARG A 1 272 ? 8.219 2.055 11.695 1 98.5 272 ARG A C 1
ATOM 2198 O O . ARG A 1 272 ? 8.898 1.071 12.008 1 98.5 272 ARG A O 1
ATOM 2205 N N . GLY A 1 273 ? 8.617 3.342 12.055 1 98.75 273 GLY A N 1
ATOM 2206 C CA . GLY A 1 273 ? 9.75 3.6 12.922 1 98.75 273 GLY A CA 1
ATOM 2207 C C . GLY A 1 273 ? 11.086 3.439 12.219 1 98.75 273 GLY A C 1
ATOM 2208 O O . GLY A 1 273 ? 12.117 3.238 12.867 1 98.75 273 GLY A O 1
ATOM 2209 N N . LYS A 1 274 ? 11.062 3.449 10.922 1 98.5 274 LYS A N 1
ATOM 2210 C CA . LYS A 1 274 ? 12.289 3.334 10.148 1 98.5 274 LYS A CA 1
ATOM 2211 C C . LYS A 1 274 ? 12.148 3.994 8.781 1 98.5 274 LYS A C 1
ATOM 2213 O O . LYS A 1 274 ? 11.039 4.109 8.25 1 98.5 274 LYS A O 1
ATOM 2218 N N . TYR A 1 275 ? 13.242 4.41 8.266 1 98.5 275 TYR A N 1
ATOM 2219 C CA . TYR A 1 275 ? 13.273 4.969 6.918 1 98.5 275 TYR A CA 1
ATOM 2220 C C . TYR A 1 275 ? 13.016 3.889 5.875 1 98.5 275 TYR A C 1
ATOM 2222 O O . TYR A 1 275 ? 13.523 2.773 5.988 1 98.5 275 TYR A O 1
ATOM 2230 N N . PRO A 1 276 ? 12.18 4.18 4.883 1 98.38 276 PRO A N 1
ATOM 2231 C CA . PRO A 1 276 ? 12.125 3.232 3.768 1 98.38 276 PRO A CA 1
ATOM 2232 C C . PRO A 1 276 ? 13.43 3.156 2.988 1 98.38 276 PRO A C 1
ATOM 2234 O O . PRO A 1 276 ? 14.117 4.168 2.824 1 98.38 276 PRO A O 1
ATOM 2237 N N . GLN A 1 277 ? 13.742 2.057 2.508 1 97.62 277 GLN A N 1
ATOM 2238 C CA . GLN A 1 277 ? 15.039 1.81 1.881 1 97.62 277 GLN A CA 1
ATOM 2239 C C . GLN A 1 277 ? 15.203 2.645 0.615 1 97.62 277 GLN A C 1
ATOM 2241 O O . GLN A 1 277 ? 16.312 3.084 0.295 1 97.62 277 GLN A O 1
ATOM 2246 N N . HIS A 1 278 ? 14.109 2.9 -0.181 1 97.69 278 HIS A N 1
ATOM 2247 C CA . HIS A 1 278 ? 14.219 3.709 -1.39 1 97.69 278 HIS A CA 1
ATOM 2248 C C . HIS A 1 278 ? 14.773 5.094 -1.077 1 97.69 278 HIS A C 1
ATOM 2250 O O . HIS A 1 278 ? 15.508 5.668 -1.883 1 97.69 278 HIS A O 1
ATOM 2256 N N . LEU A 1 279 ? 14.43 5.637 0.092 1 98.12 279 LEU A N 1
ATOM 2257 C CA . LEU A 1 279 ? 14.922 6.953 0.48 1 98.12 279 LEU A CA 1
ATOM 2258 C C . LEU A 1 279 ? 16.406 6.895 0.84 1 98.12 279 LEU A C 1
ATOM 2260 O O . LEU A 1 279 ? 17.172 7.773 0.451 1 98.12 279 LEU A O 1
ATOM 2264 N N . LEU A 1 280 ? 16.766 5.902 1.642 1 97.88 280 LEU A N 1
ATOM 2265 C CA . LEU A 1 280 ? 18.172 5.734 1.995 1 97.88 280 LEU A CA 1
ATOM 2266 C C . LEU A 1 280 ? 19.031 5.574 0.746 1 97.88 280 LEU A C 1
ATOM 2268 O O . LEU A 1 280 ? 20.125 6.148 0.657 1 97.88 280 LEU A O 1
ATOM 2272 N N . ASN A 1 281 ? 18.547 4.785 -0.209 1 97.31 281 ASN A N 1
ATOM 2273 C CA . ASN A 1 281 ? 19.25 4.648 -1.482 1 97.31 281 ASN A CA 1
ATOM 2274 C C . ASN A 1 281 ? 19.375 5.988 -2.201 1 97.31 281 ASN A C 1
ATOM 2276 O O . ASN A 1 281 ? 20.406 6.277 -2.816 1 97.31 281 ASN A O 1
ATOM 2280 N N . TYR A 1 282 ? 18.312 6.75 -2.178 1 97.19 282 TYR A N 1
ATOM 2281 C CA . TYR A 1 282 ? 18.344 8.078 -2.781 1 97.19 282 TYR A CA 1
ATOM 2282 C C . TYR A 1 282 ? 19.391 8.961 -2.117 1 97.19 282 TYR A C 1
ATOM 2284 O O . TYR A 1 282 ? 20.125 9.672 -2.799 1 97.19 282 TYR A O 1
ATOM 2292 N N . PHE A 1 283 ? 19.484 8.961 -0.745 1 97.88 283 PHE A N 1
ATOM 2293 C CA . PHE A 1 283 ? 20.5 9.719 -0.019 1 97.88 283 PHE A CA 1
ATOM 2294 C C . PHE A 1 283 ? 21.891 9.344 -0.492 1 97.88 283 PHE A C 1
ATOM 2296 O O . PHE A 1 283 ? 22.719 10.227 -0.732 1 97.88 283 PHE A O 1
ATOM 2303 N N . GLU A 1 284 ? 22.062 8.039 -0.594 1 97.19 284 GLU A N 1
ATOM 2304 C CA . GLU A 1 284 ? 23.359 7.547 -1.032 1 97.19 284 GLU A CA 1
ATOM 2305 C C . GLU A 1 284 ? 23.688 8.023 -2.447 1 97.19 284 GLU A C 1
ATOM 2307 O O . GLU A 1 284 ? 24.781 8.523 -2.705 1 97.19 284 GLU A O 1
ATOM 2312 N N . ARG A 1 285 ? 22.766 7.891 -3.359 1 96.25 285 ARG A N 1
ATOM 2313 C CA . ARG A 1 285 ? 22.969 8.289 -4.75 1 96.25 285 ARG A CA 1
ATOM 2314 C C . ARG A 1 285 ? 23.266 9.781 -4.852 1 96.25 285 ARG A C 1
ATOM 2316 O O . ARG A 1 285 ? 24.109 10.195 -5.664 1 96.25 285 ARG A O 1
ATOM 2323 N N . ARG A 1 286 ? 22.641 10.578 -3.979 1 96 286 ARG A N 1
ATOM 2324 C CA . ARG A 1 286 ? 22.797 12.031 -4.012 1 96 286 ARG A CA 1
ATOM 2325 C C . ARG A 1 286 ? 24.016 12.484 -3.219 1 96 286 ARG A C 1
ATOM 2327 O O . ARG A 1 286 ? 24.438 13.633 -3.32 1 96 286 ARG A O 1
ATOM 2334 N N . GLY A 1 287 ? 24.531 11.555 -2.424 1 97.31 287 GLY A N 1
ATOM 2335 C CA . GLY A 1 287 ? 25.719 11.852 -1.627 1 97.31 287 GLY A CA 1
ATOM 2336 C C . GLY A 1 287 ? 25.422 12.703 -0.407 1 97.31 287 GLY A C 1
ATOM 2337 O O . GLY A 1 287 ? 26.234 13.539 -0.005 1 97.31 287 GLY A O 1
ATOM 2338 N N . PHE A 1 288 ? 24.188 12.57 0.132 1 97.31 288 PHE A N 1
ATOM 2339 C CA . PHE A 1 288 ? 23.812 13.336 1.319 1 97.31 288 PHE A CA 1
ATOM 2340 C C . PHE A 1 288 ? 24.484 12.758 2.561 1 97.31 288 PHE A C 1
ATOM 2342 O O . PHE A 1 288 ? 24.5 11.539 2.762 1 97.31 288 PHE A O 1
ATOM 2349 N N . GLU A 1 289 ? 25.141 13.555 3.311 1 96.12 289 GLU A N 1
ATOM 2350 C CA . GLU A 1 289 ? 25.703 13.195 4.609 1 96.12 289 GLU A CA 1
ATOM 2351 C C . GLU A 1 289 ? 24.859 13.773 5.75 1 96.12 289 GLU A C 1
ATOM 2353 O O . GLU A 1 289 ? 25.172 14.844 6.273 1 96.12 289 GLU A O 1
ATOM 2358 N N . LEU A 1 290 ? 23.891 13.055 6.176 1 98.19 290 LEU A N 1
ATOM 2359 C CA . LEU A 1 290 ? 22.938 13.516 7.18 1 98.19 290 LEU A CA 1
ATOM 2360 C C . LEU A 1 290 ? 23.344 13.039 8.57 1 98.19 290 LEU A C 1
ATOM 2362 O O . LEU A 1 290 ? 23.938 11.969 8.719 1 98.19 290 LEU A O 1
ATOM 2366 N N . ASP A 1 291 ? 23.109 13.812 9.57 1 98.62 291 ASP A N 1
ATOM 2367 C CA . ASP A 1 291 ? 23.312 13.461 10.977 1 98.62 291 ASP A CA 1
ATOM 2368 C C . ASP A 1 291 ? 22.188 12.555 11.484 1 98.62 291 ASP A C 1
ATOM 2370 O O . ASP A 1 291 ? 21.234 13.039 12.094 1 98.62 291 ASP A O 1
ATOM 2374 N N . ILE A 1 292 ? 22.344 11.266 11.211 1 98.62 292 ILE A N 1
ATOM 2375 C CA . ILE A 1 292 ? 21.438 10.219 11.672 1 98.62 292 ILE A CA 1
ATOM 2376 C C . ILE A 1 292 ? 22.188 9.234 12.555 1 98.62 292 ILE A C 1
ATOM 2378 O O . ILE A 1 292 ? 23.094 8.539 12.078 1 98.62 292 ILE A O 1
ATOM 2382 N N . THR A 1 293 ? 21.859 9.109 13.836 1 98.56 293 THR A N 1
ATOM 2383 C CA . THR A 1 293 ? 22.625 8.273 14.758 1 98.56 293 THR A CA 1
ATOM 2384 C C . THR A 1 293 ? 21.859 6.984 15.062 1 98.56 293 THR A C 1
ATOM 2386 O O . THR A 1 293 ? 20.672 6.863 14.742 1 98.56 293 THR A O 1
ATOM 2389 N N . ALA A 1 294 ? 22.562 6.02 15.672 1 98.25 294 ALA A N 1
ATOM 2390 C CA . ALA A 1 294 ? 21.922 4.781 16.125 1 98.25 294 ALA A CA 1
ATOM 2391 C C . ALA A 1 294 ? 20.844 5.066 17.172 1 98.25 294 ALA A C 1
ATOM 2393 O O . ALA A 1 294 ? 19.828 4.391 17.203 1 98.25 294 ALA A O 1
ATOM 2394 N N . GLU A 1 295 ? 21.109 6.07 17.938 1 98.62 295 GLU A N 1
ATOM 2395 C CA . GLU A 1 295 ? 20.156 6.473 18.953 1 98.62 295 GLU A CA 1
ATOM 2396 C C . GLU A 1 295 ? 18.875 7.035 18.328 1 98.62 295 GLU A C 1
ATOM 2398 O O . GLU A 1 295 ? 17.781 6.797 18.828 1 98.62 295 GLU A O 1
ATOM 2403 N N . ASP A 1 296 ? 19.078 7.777 17.266 1 98.81 296 ASP A N 1
ATOM 2404 C CA . ASP A 1 296 ? 17.922 8.281 16.531 1 98.81 296 ASP A CA 1
ATOM 2405 C C . ASP A 1 296 ? 17.047 7.141 16.016 1 98.81 296 ASP A C 1
ATOM 2407 O O . ASP A 1 296 ? 15.828 7.148 16.188 1 98.81 296 ASP A O 1
ATOM 2411 N N . ASN A 1 297 ? 17.734 6.199 15.375 1 98.75 297 ASN A N 1
ATOM 2412 C CA . ASN A 1 297 ? 17.016 5.062 14.805 1 98.75 297 ASN A CA 1
ATOM 2413 C C . ASN A 1 297 ? 16.281 4.273 15.883 1 98.75 297 ASN A C 1
ATOM 2415 O O . ASN A 1 297 ? 15.172 3.795 15.656 1 98.75 297 ASN A O 1
ATOM 2419 N N . ALA A 1 298 ? 16.875 4.125 17.016 1 98.75 298 ALA A N 1
ATOM 2420 C CA . ALA A 1 298 ? 16.219 3.451 18.141 1 98.75 298 ALA A CA 1
ATOM 2421 C C . ALA A 1 298 ? 15 4.23 18.609 1 98.75 298 ALA A C 1
ATOM 2423 O O . ALA A 1 298 ? 13.961 3.639 18.906 1 98.75 298 ALA A O 1
ATOM 2424 N N . ALA A 1 299 ? 15.125 5.539 18.672 1 98.81 299 ALA A N 1
ATOM 2425 C CA . ALA A 1 299 ? 14.016 6.398 19.062 1 98.81 299 ALA A CA 1
ATOM 2426 C C . ALA A 1 299 ? 12.852 6.277 18.094 1 98.81 299 ALA A C 1
ATOM 2428 O O . ALA A 1 299 ? 11.695 6.164 18.5 1 98.81 299 ALA A O 1
ATOM 2429 N N . LEU A 1 300 ? 13.219 6.32 16.859 1 98.88 300 LEU A N 1
ATOM 2430 C CA . LEU A 1 300 ? 12.188 6.211 15.828 1 98.88 300 LEU A CA 1
ATOM 2431 C C . LEU A 1 300 ? 11.398 4.914 15.992 1 98.88 300 LEU A C 1
ATOM 2433 O O . LEU A 1 300 ? 10.164 4.918 15.906 1 98.88 300 LEU A O 1
ATOM 2437 N N . LYS A 1 301 ? 12.055 3.779 16.281 1 98.56 301 LYS A N 1
ATOM 2438 C CA . LYS A 1 301 ? 11.43 2.469 16.438 1 98.56 301 LYS A CA 1
ATOM 2439 C C . LYS A 1 301 ? 10.484 2.445 17.641 1 98.56 301 LYS A C 1
ATOM 2441 O O . LYS A 1 301 ? 9.461 1.765 17.609 1 98.56 301 LYS A O 1
ATOM 2446 N N . GLN A 1 302 ? 10.773 3.225 18.625 1 98.31 302 GLN A N 1
ATOM 2447 C CA . GLN A 1 302 ? 10.023 3.184 19.875 1 98.31 302 GLN A CA 1
ATOM 2448 C C . GLN A 1 302 ? 8.883 4.199 19.859 1 98.31 302 GLN A C 1
ATOM 2450 O O . GLN A 1 302 ? 7.992 4.148 20.719 1 98.31 302 GLN A O 1
ATOM 2455 N N . GLY A 1 303 ? 8.93 5.137 18.906 1 98.69 303 GLY A N 1
ATOM 2456 C CA . GLY A 1 303 ? 7.996 6.25 18.922 1 98.69 303 GLY A CA 1
ATOM 2457 C C . GLY A 1 303 ? 7.035 6.246 17.75 1 98.69 303 GLY A C 1
ATOM 2458 O O . GLY A 1 303 ? 6.785 7.289 17.141 1 98.69 303 GLY A O 1
ATOM 2459 N N . CYS A 1 304 ? 6.582 5.059 17.344 1 98.81 304 CYS A N 1
ATOM 2460 C CA . CYS A 1 304 ? 5.602 4.961 16.266 1 98.81 304 CYS A CA 1
ATOM 2461 C C . CYS A 1 304 ? 4.254 5.527 16.703 1 98.81 304 CYS A C 1
ATOM 2463 O O . CYS A 1 304 ? 3.863 5.387 17.859 1 98.81 304 CYS A O 1
ATOM 2465 N N . VAL A 1 305 ? 3.5 6.066 15.805 1 98.88 305 VAL A N 1
ATOM 2466 C CA . VAL A 1 305 ? 2.275 6.797 16.125 1 98.88 305 VAL A CA 1
ATOM 2467 C C . VAL A 1 305 ? 1.112 5.816 16.25 1 98.88 305 VAL A C 1
ATOM 2469 O O . VAL A 1 305 ? 1.193 4.68 15.789 1 98.88 305 VAL A O 1
ATOM 2472 N N . ASP A 1 306 ? 0.008 6.305 16.844 1 98.81 306 ASP A N 1
ATOM 2473 C CA . ASP A 1 306 ? -1.174 5.492 17.125 1 98.81 306 ASP A CA 1
ATOM 2474 C C . ASP A 1 306 ? -2.188 5.598 15.984 1 98.81 306 ASP A C 1
ATOM 2476 O O . ASP A 1 306 ? -3.029 4.715 15.812 1 98.81 306 ASP A O 1
ATOM 2480 N N . TYR A 1 307 ? -2.197 6.66 15.266 1 98.88 307 TYR A N 1
ATOM 2481 C CA . TYR A 1 307 ? -3.107 6.898 14.148 1 98.88 307 TYR A CA 1
ATOM 2482 C C . TYR A 1 307 ? -2.51 7.887 13.156 1 98.88 307 TYR A C 1
ATOM 2484 O O . TYR A 1 307 ? -1.488 8.516 13.438 1 98.88 307 TYR A O 1
ATOM 2492 N N . ILE A 1 308 ? -3.109 7.965 11.977 1 98.94 308 ILE A N 1
ATOM 2493 C CA . ILE A 1 308 ? -2.652 8.875 10.938 1 98.94 308 ILE A CA 1
ATOM 2494 C C . ILE A 1 308 ? -3.676 9.992 10.742 1 98.94 308 ILE A C 1
ATOM 2496 O O . ILE A 1 308 ? -4.77 9.758 10.219 1 98.94 308 ILE A O 1
ATOM 2500 N N . GLY A 1 309 ? -3.361 11.195 11.234 1 98.94 309 GLY A N 1
ATOM 2501 C CA . GLY A 1 309 ? -4.078 12.383 10.805 1 98.94 309 GLY A CA 1
ATOM 2502 C C . GLY A 1 309 ? -3.607 12.906 9.461 1 98.94 309 GLY A C 1
ATOM 2503 O O . GLY A 1 309 ? -2.412 12.875 9.156 1 98.94 309 GLY A O 1
ATOM 2504 N N . PHE A 1 310 ? -4.539 13.383 8.672 1 98.88 310 PHE A N 1
ATOM 2505 C CA . PHE A 1 310 ? -4.086 13.93 7.402 1 98.88 310 PHE A CA 1
ATOM 2506 C C . PHE A 1 310 ? -5.047 15 6.895 1 98.88 310 PHE A C 1
ATOM 2508 O O . PHE A 1 310 ? -6.191 15.078 7.352 1 98.88 310 PHE A O 1
ATOM 2515 N N . SER A 1 311 ? -4.547 15.898 6.152 1 98.69 311 SER A N 1
ATOM 2516 C CA . SER A 1 311 ? -5.352 16.844 5.395 1 98.69 311 SER A CA 1
ATOM 2517 C C . SER A 1 311 ? -5.539 16.391 3.951 1 98.69 311 SER A C 1
ATOM 2519 O O . SER A 1 311 ? -4.703 15.656 3.414 1 98.69 311 SER A O 1
ATOM 2521 N N . TYR A 1 312 ? -6.609 16.75 3.402 1 98.5 312 TYR A N 1
ATOM 2522 C CA . TYR A 1 312 ? -6.883 16.547 1.983 1 98.5 312 TYR A CA 1
ATOM 2523 C C . TYR A 1 312 ? -7.602 17.75 1.392 1 98.5 312 TYR A C 1
ATOM 2525 O O . TYR A 1 312 ? -8.727 18.078 1.788 1 98.5 312 TYR A O 1
ATOM 2533 N N . TYR A 1 313 ? -6.961 18.328 0.354 1 96.38 313 TYR A N 1
ATOM 2534 C CA . TYR A 1 313 ? -7.578 19.484 -0.288 1 96.38 313 TYR A CA 1
ATOM 2535 C C . TYR A 1 313 ? -7.73 19.266 -1.787 1 96.38 313 TYR A C 1
ATOM 2537 O O . TYR A 1 313 ? -8.633 19.812 -2.416 1 96.38 313 TYR A O 1
ATOM 2545 N N . MET A 1 314 ? -6.797 18.484 -2.352 1 96.62 314 MET A N 1
ATOM 2546 C CA . MET A 1 314 ? -6.789 18.297 -3.799 1 96.62 314 MET A CA 1
ATOM 2547 C C . MET A 1 314 ? -5.91 17.109 -4.18 1 96.62 314 MET A C 1
ATOM 2549 O O . MET A 1 314 ? -5.16 16.594 -3.348 1 96.62 314 MET A O 1
ATOM 2553 N N . SER A 1 315 ? -6.023 16.672 -5.426 1 97.31 315 SER A N 1
ATOM 2554 C CA . SER A 1 315 ? -5.125 15.68 -6.008 1 97.31 315 SER A CA 1
ATOM 2555 C C . SER A 1 315 ? -4.195 16.312 -7.039 1 97.31 315 SER A C 1
ATOM 2557 O O . SER A 1 315 ? -4.461 17.406 -7.531 1 97.31 315 SER A O 1
ATOM 2559 N N . PHE A 1 316 ? -3.104 15.68 -7.227 1 97.69 316 PHE A N 1
ATOM 2560 C CA . PHE A 1 316 ? -2.146 16.062 -8.258 1 97.69 316 PHE A CA 1
ATOM 2561 C C . PHE A 1 316 ? -2.072 14.992 -9.344 1 97.69 316 PHE A C 1
ATOM 2563 O O . PHE A 1 316 ? -2.66 13.922 -9.211 1 97.69 316 PHE A O 1
ATOM 2570 N N . ALA A 1 317 ? -1.42 15.312 -10.469 1 98.38 317 ALA A N 1
ATOM 2571 C CA . ALA A 1 317 ? -1.048 14.367 -11.516 1 98.38 317 ALA A CA 1
ATOM 2572 C C . ALA A 1 317 ? 0.401 14.57 -11.945 1 98.38 317 ALA A C 1
ATOM 2574 O O . ALA A 1 317 ? 0.976 15.641 -11.734 1 98.38 317 ALA A O 1
ATOM 2575 N N . THR A 1 318 ? 1.023 13.547 -12.422 1 98.75 318 THR A N 1
ATOM 2576 C CA . THR A 1 318 ? 2.4 13.617 -12.906 1 98.75 318 THR A CA 1
ATOM 2577 C C . THR A 1 318 ? 2.596 12.711 -14.117 1 98.75 318 THR A C 1
ATOM 2579 O O . THR A 1 318 ? 1.703 11.938 -14.477 1 98.75 318 THR A O 1
ATOM 2582 N N . LYS A 1 319 ? 3.688 12.812 -14.805 1 98.62 319 LYS A N 1
ATOM 2583 C CA . LYS A 1 319 ? 4.074 11.977 -15.945 1 98.62 319 LYS A CA 1
ATOM 2584 C C . LYS A 1 319 ? 5.594 11.867 -16.047 1 98.62 319 LYS A C 1
ATOM 2586 O O . LYS A 1 319 ? 6.32 12.719 -15.539 1 98.62 319 LYS A O 1
ATOM 2591 N N . ALA A 1 320 ? 6.055 10.828 -16.625 1 98.56 320 ALA A N 1
ATOM 2592 C CA . ALA A 1 320 ? 7.48 10.664 -16.906 1 98.56 320 ALA A CA 1
ATOM 2593 C C . ALA A 1 320 ? 7.906 11.555 -18.078 1 98.56 320 ALA A C 1
ATOM 2595 O O . ALA A 1 320 ? 7.109 11.844 -18.969 1 98.56 320 ALA A O 1
ATOM 2596 N N . THR A 1 321 ? 9.086 12.031 -17.984 1 98 321 THR A N 1
ATOM 2597 C CA . THR A 1 321 ? 9.672 12.797 -19.078 1 98 321 THR A CA 1
ATOM 2598 C C . THR A 1 321 ? 11.031 12.227 -19.469 1 98 321 THR A C 1
ATOM 2600 O O . THR A 1 321 ? 11.703 11.594 -18.656 1 98 321 THR A O 1
ATOM 2603 N N . ALA A 1 322 ? 11.492 12.406 -20.656 1 96.44 322 ALA A N 1
ATOM 2604 C CA . ALA A 1 322 ? 12.711 11.82 -21.203 1 96.44 322 ALA A CA 1
ATOM 2605 C C . ALA A 1 322 ? 13.945 12.352 -20.469 1 96.44 322 ALA A C 1
ATOM 2607 O O . ALA A 1 322 ? 14.945 11.641 -20.328 1 96.44 322 ALA A O 1
ATOM 2608 N N . ASP A 1 323 ? 13.891 13.555 -19.953 1 96.81 323 ASP A N 1
ATOM 2609 C CA . ASP A 1 323 ? 15.039 14.195 -19.328 1 96.81 323 ASP A CA 1
ATOM 2610 C C . ASP A 1 323 ? 15.156 13.797 -17.859 1 96.81 323 ASP A C 1
ATOM 2612 O O . ASP A 1 323 ? 16.016 14.312 -17.141 1 96.81 323 ASP A O 1
ATOM 2616 N N . ASN A 1 324 ? 14.312 12.922 -17.375 1 97.31 324 ASN A N 1
ATOM 2617 C CA . ASN A 1 324 ? 14.305 12.422 -16.016 1 97.31 324 ASN A CA 1
ATOM 2618 C C . ASN A 1 324 ? 14.234 10.891 -15.969 1 97.31 324 ASN A C 1
ATOM 2620 O O . ASN A 1 324 ? 13.273 10.328 -15.461 1 97.31 324 ASN A O 1
ATOM 2624 N N . PRO A 1 325 ? 15.266 10.234 -16.516 1 94.88 325 PRO A N 1
ATOM 2625 C CA . PRO A 1 325 ? 15.234 8.773 -16.625 1 94.88 325 PRO A CA 1
ATOM 2626 C C . PRO A 1 325 ? 15.188 8.078 -15.266 1 94.88 325 PRO A C 1
ATOM 2628 O O . PRO A 1 325 ? 14.781 6.922 -15.18 1 94.88 325 PRO A O 1
ATOM 2631 N N . GLN A 1 326 ? 15.57 8.711 -14.156 1 95.19 326 GLN A N 1
ATOM 2632 C CA . GLN A 1 326 ? 15.555 8.125 -12.82 1 95.19 326 GLN A CA 1
ATOM 2633 C C . GLN A 1 326 ? 14.18 8.289 -12.164 1 95.19 326 GLN A C 1
ATOM 2635 O O . GLN A 1 326 ? 13.93 7.734 -11.102 1 95.19 326 GLN A O 1
ATOM 2640 N N . LEU A 1 327 ? 13.312 9.141 -12.82 1 97.75 327 LEU A N 1
ATOM 2641 C CA . LEU A 1 327 ? 11.953 9.391 -12.352 1 97.75 327 LEU A CA 1
ATOM 2642 C C . LEU A 1 327 ? 11.969 10.039 -10.969 1 97.75 327 LEU A C 1
ATOM 2644 O O . LEU A 1 327 ? 11.164 9.68 -10.109 1 97.75 327 LEU A O 1
ATOM 2648 N N . ASP A 1 328 ? 12.914 10.938 -10.742 1 97.12 328 ASP A N 1
ATOM 2649 C CA . ASP A 1 328 ? 12.969 11.703 -9.5 1 97.12 328 ASP A CA 1
ATOM 2650 C C . ASP A 1 328 ? 11.828 12.711 -9.43 1 97.12 328 ASP A C 1
ATOM 2652 O O . ASP A 1 328 ? 11.484 13.344 -10.438 1 97.12 328 ASP A O 1
ATOM 2656 N N . TYR A 1 329 ? 11.281 12.867 -8.336 1 96.56 329 TYR A N 1
ATOM 2657 C CA . TYR A 1 329 ? 10.133 13.75 -8.172 1 96.56 329 TYR A CA 1
ATOM 2658 C C . TYR A 1 329 ? 10.555 15.086 -7.574 1 96.56 329 TYR A C 1
ATOM 2660 O O . TYR A 1 329 ? 11.266 15.125 -6.566 1 96.56 329 TYR A O 1
ATOM 2668 N N . ASP A 1 330 ? 10.211 16.109 -8.188 1 94.31 330 ASP A N 1
ATOM 2669 C CA . ASP A 1 330 ? 10.266 17.5 -7.742 1 94.31 330 ASP A CA 1
ATOM 2670 C C . ASP A 1 330 ? 8.914 18.188 -7.914 1 94.31 330 ASP A C 1
ATOM 2672 O O . ASP A 1 330 ? 8.469 18.438 -9.039 1 94.31 330 ASP A O 1
ATOM 2676 N N . GLU A 1 331 ? 8.305 18.516 -6.809 1 93.06 331 GLU A N 1
ATOM 2677 C CA . GLU A 1 331 ? 6.93 19 -6.848 1 93.06 331 GLU A CA 1
ATOM 2678 C C . GLU A 1 331 ? 6.812 20.234 -7.738 1 93.06 331 GLU A C 1
ATOM 2680 O O . GLU A 1 331 ? 5.793 20.438 -8.406 1 93.06 331 GLU A O 1
ATOM 2685 N N . THR A 1 332 ? 7.801 21.078 -7.789 1 92.56 332 THR A N 1
ATOM 2686 C CA . THR A 1 332 ? 7.777 22.344 -8.531 1 92.56 332 THR A CA 1
ATOM 2687 C C . THR A 1 332 ? 7.746 22.094 -10.031 1 92.56 332 THR A C 1
ATOM 2689 O O . THR A 1 332 ? 7.148 22.859 -10.789 1 92.56 332 THR A O 1
ATOM 2692 N N . THR A 1 333 ? 8.305 20.969 -10.438 1 94.88 333 THR A N 1
ATOM 2693 C CA . THR A 1 333 ? 8.492 20.812 -11.875 1 94.88 333 THR A CA 1
ATOM 2694 C C . THR A 1 333 ? 7.777 19.562 -12.391 1 94.88 333 THR A C 1
ATOM 2696 O O . THR A 1 333 ? 7.582 19.406 -13.594 1 94.88 333 THR A O 1
ATOM 2699 N N . SER A 1 334 ? 7.383 18.641 -11.492 1 97.31 334 SER A N 1
ATOM 2700 C CA . SER A 1 334 ? 6.953 17.312 -11.938 1 97.31 334 SER A CA 1
ATOM 2701 C C . SER A 1 334 ? 5.438 17.234 -12.062 1 97.31 334 SER A C 1
ATOM 2703 O O . SER A 1 334 ? 4.898 16.234 -12.555 1 97.31 334 SER A O 1
ATOM 2705 N N . LEU A 1 335 ? 4.699 18.25 -11.656 1 96.88 335 LEU A N 1
ATOM 2706 C CA . LEU A 1 335 ? 3.24 18.188 -11.656 1 96.88 335 LEU A CA 1
ATOM 2707 C C . LEU A 1 335 ? 2.678 18.672 -12.992 1 96.88 335 LEU A C 1
ATOM 2709 O O . LEU A 1 335 ? 3.232 19.578 -13.609 1 96.88 335 LEU A O 1
ATOM 2713 N N . VAL A 1 336 ? 1.619 18.016 -13.398 1 97.19 336 VAL A N 1
ATOM 2714 C CA . VAL A 1 336 ? 0.886 18.391 -14.602 1 97.19 336 VAL A CA 1
ATOM 2715 C C . VAL A 1 336 ? -0.6 18.531 -14.281 1 97.19 336 VAL A C 1
ATOM 2717 O O . VAL A 1 336 ? -1.056 18.094 -13.219 1 97.19 336 VAL A O 1
ATOM 2720 N N . SER A 1 337 ? -1.328 19.156 -15.133 1 95.38 337 SER A N 1
ATOM 2721 C CA . SER A 1 337 ? -2.76 19.344 -14.922 1 95.38 337 SER A CA 1
ATOM 2722 C C . SER A 1 337 ? -3.537 18.062 -15.219 1 95.38 337 SER A C 1
ATOM 2724 O O . SER A 1 337 ? -3.242 17.359 -16.188 1 95.38 337 SER A O 1
ATOM 2726 N N . ASN A 1 338 ? -4.449 17.656 -14.383 1 97.62 338 ASN A N 1
ATOM 2727 C CA . ASN A 1 338 ? -5.41 16.594 -14.641 1 97.62 338 ASN A CA 1
ATOM 2728 C C . ASN A 1 338 ? -6.602 17.094 -15.445 1 97.62 338 ASN A C 1
ATOM 2730 O O . ASN A 1 338 ? -7.375 17.922 -14.969 1 97.62 338 ASN A O 1
ATOM 2734 N N . PRO A 1 339 ? -6.828 16.641 -16.641 1 97.25 339 PRO A N 1
ATOM 2735 C CA . PRO A 1 339 ? -7.887 17.188 -17.484 1 97.25 339 PRO A CA 1
ATOM 2736 C C . PRO A 1 339 ? -9.281 16.719 -17.062 1 97.25 339 PRO A C 1
ATOM 2738 O O . PRO A 1 339 ? -10.281 17.219 -17.594 1 97.25 339 PRO A O 1
ATOM 2741 N N . TYR A 1 340 ? -9.391 15.875 -16.078 1 97.69 340 TYR A N 1
ATOM 2742 C CA . TYR A 1 340 ? -10.664 15.258 -15.727 1 97.69 340 TYR A CA 1
ATOM 2743 C C . TYR A 1 340 ? -11.242 15.875 -14.461 1 97.69 340 TYR A C 1
ATOM 2745 O O . TYR A 1 340 ? -12.297 15.445 -13.984 1 97.69 340 TYR A O 1
ATOM 2753 N N . VAL A 1 341 ? -10.562 16.844 -13.859 1 96.19 341 VAL A N 1
ATOM 2754 C CA . VAL A 1 341 ? -11.039 17.453 -12.617 1 96.19 341 VAL A CA 1
ATOM 2755 C C . VAL A 1 341 ? -11.133 18.969 -12.789 1 96.19 341 VAL A C 1
ATOM 2757 O O . VAL A 1 341 ? -10.297 19.578 -13.461 1 96.19 341 VAL A O 1
ATOM 2760 N N . LYS A 1 342 ? -12.148 19.672 -12.094 1 92.94 342 LYS A N 1
ATOM 2761 C CA . LYS A 1 342 ? -12.289 21.125 -12.078 1 92.94 342 LYS A CA 1
ATOM 2762 C C . LYS A 1 342 ? -11.336 21.75 -11.07 1 92.94 342 LYS A C 1
ATOM 2764 O O . LYS A 1 342 ? -10.727 21.047 -10.258 1 92.94 342 LYS A O 1
ATOM 2769 N N . LYS A 1 343 ? -11.148 23.047 -11.258 1 91.62 343 LYS A N 1
ATOM 2770 C CA . LYS A 1 343 ? -10.305 23.797 -10.328 1 91.62 343 LYS A CA 1
ATOM 2771 C C . LYS A 1 343 ? -11.102 24.891 -9.625 1 91.62 343 LYS A C 1
ATOM 2773 O O . LYS A 1 343 ? -12.055 25.422 -10.188 1 91.62 343 LYS A O 1
ATOM 2778 N N . SER A 1 344 ? -10.664 25.188 -8.367 1 85.12 344 SER A N 1
ATOM 2779 C CA . SER A 1 344 ? -11.211 26.344 -7.652 1 85.12 344 SER A CA 1
ATOM 2780 C C . SER A 1 344 ? -10.688 27.656 -8.234 1 85.12 344 SER A C 1
ATOM 2782 O O . SER A 1 344 ? -9.859 27.656 -9.148 1 85.12 344 SER A O 1
ATOM 2784 N N . ASP A 1 345 ? -11.164 28.781 -7.594 1 79.75 345 ASP A N 1
ATOM 2785 C CA . ASP A 1 345 ? -10.727 30.109 -7.996 1 79.75 345 ASP A CA 1
ATOM 2786 C C . ASP A 1 345 ? -9.242 30.312 -7.695 1 79.75 345 ASP A C 1
ATOM 2788 O O . ASP A 1 345 ? -8.594 31.172 -8.289 1 79.75 345 ASP A O 1
ATOM 2792 N N . TRP A 1 346 ? -8.75 29.562 -6.852 1 79.25 346 TRP A N 1
ATOM 2793 C CA . TRP A 1 346 ? -7.344 29.672 -6.473 1 79.25 346 TRP A CA 1
ATOM 2794 C C . TRP A 1 346 ? -6.508 28.609 -7.18 1 79.25 346 TRP A C 1
ATOM 2796 O O . TRP A 1 346 ? -5.348 28.375 -6.828 1 79.25 346 TRP A O 1
ATOM 2806 N N . GLY A 1 347 ? -7.152 27.781 -8.039 1 81.56 347 GLY A N 1
ATOM 2807 C CA . GLY A 1 347 ? -6.418 26.859 -8.883 1 81.56 347 GLY A CA 1
ATOM 2808 C C . GLY A 1 347 ? -6.293 25.469 -8.281 1 81.56 347 GLY A C 1
ATOM 2809 O O . GLY A 1 347 ? -5.594 24.609 -8.828 1 81.56 347 GLY A O 1
ATOM 2810 N N . TRP A 1 348 ? -6.934 25.25 -7.152 1 87 348 TRP A N 1
ATOM 2811 C CA . TRP A 1 348 ? -6.871 23.922 -6.539 1 87 348 TRP A CA 1
ATOM 2812 C C . TRP A 1 348 ? -7.852 22.969 -7.211 1 87 348 TRP A C 1
ATOM 2814 O O . TRP A 1 348 ? -9.031 23.281 -7.371 1 87 348 TRP A O 1
ATOM 2824 N N . GLN A 1 349 ? -7.34 21.812 -7.582 1 91.31 349 GLN A N 1
ATOM 2825 C CA . GLN A 1 349 ? -8.188 20.812 -8.195 1 91.31 349 GLN A CA 1
ATOM 2826 C C . GLN A 1 349 ? -9.219 20.281 -7.207 1 91.31 349 GLN A C 1
ATOM 2828 O O . GLN A 1 349 ? -8.891 20.016 -6.047 1 91.31 349 GLN A O 1
ATOM 2833 N N . ILE A 1 350 ? -10.469 20.219 -7.621 1 95.56 350 ILE A N 1
ATOM 2834 C CA . ILE A 1 350 ? -11.539 19.719 -6.777 1 95.56 350 ILE A CA 1
ATOM 2835 C C . ILE A 1 350 ? -11.797 18.25 -7.102 1 95.56 350 ILE A C 1
ATOM 2837 O O . ILE A 1 350 ? -12.305 17.922 -8.172 1 95.56 350 ILE A O 1
ATOM 2841 N N . ASP A 1 351 ? -11.461 17.359 -6.23 1 97.81 351 ASP A N 1
ATOM 2842 C CA . ASP A 1 351 ? -11.5 15.914 -6.473 1 97.81 351 ASP A CA 1
ATOM 2843 C C . ASP A 1 351 ? -12.023 15.164 -5.25 1 97.81 351 ASP A C 1
ATOM 2845 O O . ASP A 1 351 ? -11.242 14.547 -4.52 1 97.81 351 ASP A O 1
ATOM 2849 N N . PRO A 1 352 ? -13.336 15.102 -5.047 1 98.25 352 PRO A N 1
ATOM 2850 C CA . PRO A 1 352 ? -13.875 14.359 -3.9 1 98.25 352 PRO A CA 1
ATOM 2851 C C . PRO A 1 352 ? -13.5 12.883 -3.926 1 98.25 352 PRO A C 1
ATOM 2853 O O . PRO A 1 352 ? -13.227 12.289 -2.879 1 98.25 352 PRO A O 1
ATOM 2856 N N . VAL A 1 353 ? -13.477 12.258 -5.148 1 98.69 353 VAL A N 1
ATOM 2857 C CA . VAL A 1 353 ? -13.117 10.852 -5.293 1 98.69 353 VAL A CA 1
ATOM 2858 C C . VAL A 1 353 ? -11.672 10.633 -4.836 1 98.69 353 VAL A C 1
ATOM 2860 O O . VAL A 1 353 ? -11.344 9.594 -4.27 1 98.69 353 VAL A O 1
ATOM 2863 N N . GLY A 1 354 ? -10.844 11.648 -5.02 1 98.69 354 GLY A N 1
ATOM 2864 C CA . GLY A 1 354 ? -9.469 11.594 -4.555 1 98.69 354 GLY A CA 1
ATOM 2865 C C . GLY A 1 354 ? -9.359 11.406 -3.053 1 98.69 354 GLY A C 1
ATOM 2866 O O . GLY A 1 354 ? -8.383 10.82 -2.568 1 98.69 354 GLY A O 1
ATOM 2867 N N . LEU A 1 355 ? -10.32 11.914 -2.303 1 98.81 355 LEU A N 1
ATOM 2868 C CA . LEU A 1 355 ? -10.328 11.68 -0.863 1 98.81 355 LEU A CA 1
ATOM 2869 C C . LEU A 1 355 ? -10.547 10.203 -0.552 1 98.81 355 LEU A C 1
ATOM 2871 O O . LEU A 1 355 ? -9.867 9.641 0.308 1 98.81 355 LEU A O 1
ATOM 2875 N N . ARG A 1 356 ? -11.523 9.594 -1.215 1 98.81 356 ARG A N 1
ATOM 2876 C CA . ARG A 1 356 ? -11.742 8.164 -1.06 1 98.81 356 ARG A CA 1
ATOM 2877 C C . ARG A 1 356 ? -10.492 7.371 -1.412 1 98.81 356 ARG A C 1
ATOM 2879 O O . ARG A 1 356 ? -10.094 6.465 -0.677 1 98.81 356 ARG A O 1
ATOM 2886 N N . TYR A 1 357 ? -9.906 7.734 -2.557 1 98.88 357 TYR A N 1
ATOM 2887 C CA . TYR A 1 357 ? -8.664 7.109 -2.994 1 98.88 357 TYR A CA 1
ATOM 2888 C C . TYR A 1 357 ? -7.59 7.227 -1.921 1 98.88 357 TYR A C 1
ATOM 2890 O O . TYR A 1 357 ? -6.906 6.25 -1.607 1 98.88 357 TYR A O 1
ATOM 2898 N N . SER A 1 358 ? -7.43 8.383 -1.334 1 98.88 358 SER A N 1
ATOM 2899 C CA . SER A 1 358 ? -6.422 8.648 -0.313 1 98.88 358 SER A CA 1
ATOM 2900 C C . SER A 1 358 ? -6.652 7.793 0.927 1 98.88 358 SER A C 1
ATOM 2902 O O . SER A 1 358 ? -5.703 7.25 1.497 1 98.88 358 SER A O 1
ATOM 2904 N N . LEU A 1 359 ? -7.887 7.711 1.344 1 98.88 359 LEU A N 1
ATOM 2905 C CA . LEU A 1 359 ? -8.234 6.891 2.5 1 98.88 359 LEU A CA 1
ATOM 2906 C C . LEU A 1 359 ? -7.859 5.434 2.266 1 98.88 359 LEU A C 1
ATOM 2908 O O . LEU A 1 359 ? -7.27 4.793 3.139 1 98.88 359 LEU A O 1
ATOM 2912 N N . ASN A 1 360 ? -8.172 4.953 1.094 1 98.88 360 ASN A N 1
ATOM 2913 C CA . ASN A 1 360 ? -7.812 3.582 0.757 1 98.88 360 ASN A CA 1
ATOM 2914 C C . ASN A 1 360 ? -6.297 3.398 0.701 1 98.88 360 ASN A C 1
ATOM 2916 O O . ASN A 1 360 ? -5.77 2.396 1.185 1 98.88 360 ASN A O 1
ATOM 2920 N N . TRP A 1 361 ? -5.605 4.348 0.095 1 98.69 361 TRP A N 1
ATOM 2921 C CA . TRP A 1 361 ? -4.152 4.266 -0.023 1 98.69 361 TRP A CA 1
ATOM 2922 C C . TRP A 1 361 ? -3.5 4.152 1.351 1 98.69 361 TRP A C 1
ATOM 2924 O O . TRP A 1 361 ? -2.678 3.266 1.582 1 98.69 361 TRP A O 1
ATOM 2934 N N . PHE A 1 362 ? -3.904 4.996 2.33 1 98.81 362 PHE A N 1
ATOM 2935 C CA . PHE A 1 362 ? -3.357 4.953 3.68 1 98.81 362 PHE A CA 1
ATOM 2936 C C . PHE A 1 362 ? -3.678 3.621 4.352 1 98.81 362 PHE A C 1
ATOM 2938 O O . PHE A 1 362 ? -2.809 3.008 4.973 1 98.81 362 PHE A O 1
ATOM 2945 N N . TRP A 1 363 ? -4.902 3.23 4.215 1 98.56 363 TRP A N 1
ATOM 2946 C CA . TRP A 1 363 ? -5.332 2.014 4.898 1 98.56 363 TRP A CA 1
ATOM 2947 C C . TRP A 1 363 ? -4.586 0.797 4.363 1 98.56 363 TRP A C 1
ATOM 2949 O O . TRP A 1 363 ? -4.102 -0.032 5.141 1 98.56 363 TRP A O 1
ATOM 2959 N N . ASP A 1 364 ? -4.449 0.733 3.043 1 97.88 364 ASP A N 1
ATOM 2960 C CA . ASP A 1 364 ? -3.789 -0.406 2.412 1 97.88 364 ASP A CA 1
ATOM 2961 C C . ASP A 1 364 ? -2.32 -0.487 2.82 1 97.88 364 ASP A C 1
ATOM 2963 O O . ASP A 1 364 ? -1.769 -1.58 2.959 1 97.88 364 ASP A O 1
ATOM 2967 N N . HIS A 1 365 ? -1.698 0.633 3.041 1 97.94 365 HIS A N 1
ATOM 2968 C CA . HIS A 1 365 ? -0.264 0.676 3.303 1 97.94 365 HIS A CA 1
ATOM 2969 C C . HIS A 1 365 ? 0.033 0.456 4.781 1 97.94 365 HIS A C 1
ATOM 2971 O O . HIS A 1 365 ? 1.043 -0.159 5.133 1 97.94 365 HIS A O 1
ATOM 2977 N N . TYR A 1 366 ? -0.886 0.938 5.707 1 98.12 366 TYR A N 1
ATOM 2978 C CA . TYR A 1 366 ? -0.392 1.078 7.07 1 98.12 366 TYR A CA 1
ATOM 2979 C C . TYR A 1 366 ? -1.313 0.373 8.062 1 98.12 366 TYR A C 1
ATOM 2981 O O . TYR A 1 366 ? -0.899 0.036 9.172 1 98.12 366 TYR A O 1
ATOM 2989 N N . GLN A 1 367 ? -2.617 0.18 7.73 1 97.62 367 GLN A N 1
ATOM 2990 C CA . GLN A 1 367 ? -3.58 -0.503 8.586 1 97.62 367 GLN A CA 1
ATOM 2991 C C . GLN A 1 367 ? -3.637 0.133 9.969 1 97.62 367 GLN A C 1
ATOM 2993 O O . GLN A 1 367 ? -3.59 -0.568 10.984 1 97.62 367 GLN A O 1
ATOM 2998 N N . LEU A 1 368 ? -3.645 1.483 10.094 1 98.5 368 LEU A N 1
ATOM 2999 C CA . LEU A 1 368 ? -3.863 2.268 11.305 1 98.5 368 LEU A CA 1
ATOM 3000 C C . LEU A 1 368 ? -5.113 3.131 11.172 1 98.5 368 LEU A C 1
ATOM 3002 O O . LEU A 1 368 ? -5.465 3.562 10.07 1 98.5 368 LEU A O 1
ATOM 3006 N N . PRO A 1 369 ? -5.773 3.396 12.312 1 98.75 369 PRO A N 1
ATOM 3007 C CA . PRO A 1 369 ? -6.902 4.324 12.242 1 98.75 369 PRO A CA 1
ATOM 3008 C C . PRO A 1 369 ? -6.535 5.648 11.562 1 98.75 369 PRO A C 1
ATOM 3010 O O . PRO A 1 369 ? -5.418 6.141 11.734 1 98.75 369 PRO A O 1
ATOM 3013 N N . LEU A 1 370 ? -7.48 6.137 10.773 1 98.88 370 LEU A N 1
ATOM 3014 C CA . LEU A 1 370 ? -7.27 7.391 10.062 1 98.88 370 LEU A CA 1
ATOM 3015 C C . LEU A 1 370 ? -8.141 8.5 10.641 1 98.88 370 LEU A C 1
ATOM 3017 O O . LEU A 1 370 ? -9.203 8.227 11.211 1 98.88 370 LEU A O 1
ATOM 3021 N N . PHE A 1 371 ? -7.688 9.727 10.547 1 98.94 371 PHE A N 1
ATOM 3022 C CA . PHE A 1 371 ? -8.406 10.906 11 1 98.94 371 PHE A CA 1
ATOM 3023 C C . PHE A 1 371 ? -8.258 12.047 10 1 98.94 371 PHE A C 1
ATOM 3025 O O . PHE A 1 371 ? -7.156 12.578 9.812 1 98.94 371 PHE A O 1
ATOM 3032 N N . ILE A 1 372 ? -9.328 12.367 9.297 1 98.88 372 ILE A N 1
ATOM 3033 C CA . ILE A 1 372 ? -9.273 13.547 8.445 1 98.88 372 ILE A CA 1
ATOM 3034 C C . ILE A 1 372 ? -9.344 14.805 9.305 1 98.88 372 ILE A C 1
ATOM 3036 O O . ILE A 1 372 ? -10.43 15.211 9.727 1 98.88 372 ILE A O 1
ATOM 3040 N N . VAL A 1 373 ? -8.219 15.398 9.445 1 98.75 373 VAL A N 1
ATOM 3041 C CA . VAL A 1 373 ? -8.18 16.469 10.43 1 98.75 373 VAL A CA 1
ATOM 3042 C C . VAL A 1 373 ? -8.172 17.828 9.719 1 98.75 373 VAL A C 1
ATOM 3044 O O . VAL A 1 373 ? -8.188 18.875 10.367 1 98.75 373 VAL A O 1
ATOM 3047 N N . GLU A 1 374 ? -8.094 17.859 8.406 1 98.56 374 GLU A N 1
ATOM 3048 C CA . GLU A 1 374 ? -8.328 19.047 7.609 1 98.56 374 GLU A CA 1
ATOM 3049 C C . GLU A 1 374 ? -8.938 18.703 6.254 1 98.56 374 GLU A C 1
ATOM 3051 O O . GLU A 1 374 ? -8.477 17.781 5.582 1 98.56 374 GLU A O 1
ATOM 3056 N N . ASN A 1 375 ? -9.898 19.312 5.895 1 98 375 ASN A N 1
ATOM 3057 C CA . ASN A 1 375 ? -10.516 19.312 4.574 1 98 375 ASN A CA 1
ATOM 3058 C C . ASN A 1 375 ? -11.281 20.609 4.324 1 98 375 ASN A C 1
ATOM 3060 O O . ASN A 1 375 ? -11.773 21.25 5.262 1 98 375 ASN A O 1
ATOM 3064 N N . GLY A 1 376 ? -11.359 21.047 3.141 1 93.5 376 GLY A N 1
ATOM 3065 C CA . GLY A 1 376 ? -12.141 22.266 2.912 1 93.5 376 GLY A CA 1
ATOM 3066 C C . GLY A 1 376 ? -11.797 22.953 1.609 1 93.5 376 GLY A C 1
ATOM 3067 O O . GLY A 1 376 ? -11.031 22.422 0.799 1 93.5 376 GLY A O 1
ATOM 3068 N N . PHE A 1 377 ? -12.5 24.078 1.549 1 86.19 377 PHE A N 1
ATOM 3069 C CA . PHE A 1 377 ? -12.547 24.844 0.311 1 86.19 377 PHE A CA 1
ATOM 3070 C C . PHE A 1 377 ? -12.461 26.344 0.6 1 86.19 377 PHE A C 1
ATOM 3072 O O . PHE A 1 377 ? -13.344 26.906 1.262 1 86.19 377 PHE A O 1
ATOM 3079 N N . GLY A 1 378 ? -11.336 27.031 0.16 1 88.38 378 GLY A N 1
ATOM 3080 C CA . GLY A 1 378 ? -11.312 28.484 0.306 1 88.38 378 GLY A CA 1
ATOM 3081 C C . GLY A 1 378 ? -12.164 29.203 -0.725 1 88.38 378 GLY A C 1
ATOM 3082 O O . GLY A 1 378 ? -12.086 28.906 -1.918 1 88.38 378 GLY A O 1
ATOM 3083 N N . ALA A 1 379 ? -12.992 30.078 -0.253 1 91.12 379 ALA A N 1
ATOM 3084 C CA . ALA A 1 379 ? -13.883 30.797 -1.155 1 91.12 379 ALA A CA 1
ATOM 3085 C C . ALA A 1 379 ? -13.992 32.281 -0.752 1 91.12 379 ALA A C 1
ATOM 3087 O O . ALA A 1 379 ? -13.562 32.656 0.34 1 91.12 379 ALA A O 1
ATOM 3088 N N . ILE A 1 380 ? -14.469 33.031 -1.711 1 92.12 380 ILE A N 1
ATOM 3089 C CA . ILE A 1 380 ? -14.812 34.438 -1.428 1 92.12 380 ILE A CA 1
ATOM 3090 C C . ILE A 1 380 ? -16.281 34.531 -0.989 1 92.12 380 ILE A C 1
ATOM 3092 O O . ILE A 1 380 ? -17.188 34.438 -1.817 1 92.12 380 ILE A O 1
ATOM 3096 N N . ASP A 1 381 ? -16.406 34.75 0.327 1 93.25 381 ASP A N 1
ATOM 3097 C CA . ASP A 1 381 ? -17.75 34.875 0.874 1 93.25 381 ASP A CA 1
ATOM 3098 C C . ASP A 1 381 ? -18.25 36.312 0.792 1 93.25 381 ASP A C 1
ATOM 3100 O O . ASP A 1 381 ? -17.516 37.25 1.099 1 93.25 381 ASP A O 1
ATOM 3104 N N . VAL A 1 382 ? -19.453 36.406 0.35 1 90.81 382 VAL A N 1
ATOM 3105 C CA . VAL A 1 382 ? -20.062 37.719 0.24 1 90.81 382 VAL A CA 1
ATOM 3106 C C . VAL A 1 382 ? -21.25 37.812 1.2 1 90.81 382 VAL A C 1
ATOM 3108 O O . VAL A 1 382 ? -22.125 36.969 1.197 1 90.81 382 VAL A O 1
ATOM 3111 N N . ARG A 1 383 ? -21.25 38.844 2.061 1 92.69 383 ARG A N 1
ATOM 3112 C CA . ARG A 1 383 ? -22.391 39.094 2.92 1 92.69 383 ARG A CA 1
ATOM 3113 C C . ARG A 1 383 ? -23.531 39.75 2.129 1 92.69 383 ARG A C 1
ATOM 3115 O O . ARG A 1 383 ? -23.344 40.781 1.494 1 92.69 383 ARG A O 1
ATOM 3122 N N . GLU A 1 384 ? -24.641 39.156 2.289 1 93.69 384 GLU A N 1
ATOM 3123 C CA . GLU A 1 384 ? -25.828 39.719 1.641 1 93.69 384 GLU A CA 1
ATOM 3124 C C . GLU A 1 384 ? -26.359 40.906 2.406 1 93.69 384 GLU A C 1
ATOM 3126 O O . GLU A 1 384 ? -25.859 41.25 3.479 1 93.69 384 GLU A O 1
ATOM 3131 N N . ASN A 1 385 ? -27.406 41.469 1.808 1 92.94 385 ASN A N 1
ATOM 3132 C CA . ASN A 1 385 ? -27.984 42.688 2.395 1 92.94 385 ASN A CA 1
ATOM 3133 C C . ASN A 1 385 ? -28.594 42.406 3.77 1 92.94 385 ASN A C 1
ATOM 3135 O O . ASN A 1 385 ? -28.578 43.25 4.645 1 92.94 385 ASN A O 1
ATOM 3139 N N . ASP A 1 386 ? -29.016 41.281 3.994 1 92.69 386 ASP A N 1
ATOM 3140 C CA . ASP A 1 386 ? -29.656 40.938 5.258 1 92.69 386 ASP A CA 1
ATOM 3141 C C . ASP A 1 386 ? -28.641 40.438 6.27 1 92.69 386 ASP A C 1
ATOM 3143 O O . ASP A 1 386 ? -29.016 40 7.363 1 92.69 386 ASP A O 1
ATOM 3147 N N . GLY A 1 387 ? -27.406 40.438 5.836 1 90.69 387 GLY A N 1
ATOM 3148 C CA . GLY A 1 387 ? -26.344 40.031 6.734 1 90.69 387 GLY A CA 1
ATOM 3149 C C . GLY A 1 387 ? -25.969 38.562 6.609 1 90.69 387 GLY A C 1
ATOM 3150 O O . GLY A 1 387 ? -24.953 38.125 7.145 1 90.69 387 GLY A O 1
ATOM 3151 N N . SER A 1 388 ? -26.719 37.844 5.875 1 93.38 388 SER A N 1
ATOM 3152 C CA . SER A 1 388 ? -26.484 36.438 5.723 1 93.38 388 SER A CA 1
ATOM 3153 C C . SER A 1 388 ? -25.391 36.156 4.695 1 93.38 388 SER A C 1
ATOM 3155 O O . SER A 1 388 ? -25 37.062 3.939 1 93.38 388 SER A O 1
ATOM 3157 N N . VAL A 1 389 ? -24.734 35.031 4.797 1 96.62 389 VAL A N 1
ATOM 3158 C CA . VAL A 1 389 ? -23.797 34.562 3.793 1 96.62 389 VAL A CA 1
ATOM 3159 C C . VAL A 1 389 ? -24.328 33.25 3.193 1 96.62 389 VAL A C 1
ATOM 3161 O O . VAL A 1 389 ? -24.484 32.25 3.9 1 96.62 389 VAL A O 1
ATOM 3164 N N . ASN A 1 390 ? -24.609 33.25 1.86 1 97 390 ASN A N 1
ATOM 3165 C CA . ASN A 1 390 ? -25.062 32.094 1.146 1 97 390 ASN A CA 1
ATOM 3166 C C . ASN A 1 390 ? -23.906 31.328 0.505 1 97 390 ASN A C 1
ATOM 3168 O O . ASN A 1 390 ? -23.656 31.469 -0.693 1 97 390 ASN A O 1
ATOM 3172 N N . ASP A 1 391 ? -23.359 30.453 1.249 1 96.62 391 ASP A N 1
ATOM 3173 C CA . ASP A 1 391 ? -22.172 29.719 0.768 1 96.62 391 ASP A CA 1
ATOM 3174 C C . ASP A 1 391 ? -22.547 28.312 0.311 1 96.62 391 ASP A C 1
ATOM 3176 O O . ASP A 1 391 ? -21.922 27.344 0.71 1 96.62 391 ASP A O 1
ATOM 3180 N N . GLN A 1 392 ? -23.469 28.234 -0.619 1 96.75 392 GLN A N 1
ATOM 3181 C CA . GLN A 1 392 ? -23.891 26.953 -1.197 1 96.75 392 GLN A CA 1
ATOM 3182 C C . GLN A 1 392 ? -22.719 26.219 -1.832 1 96.75 392 GLN A C 1
ATOM 3184 O O . GLN A 1 392 ? -22.656 24.984 -1.812 1 96.75 392 GLN A O 1
ATOM 3189 N N . TYR A 1 393 ? -21.781 26.984 -2.418 1 94.75 393 TYR A N 1
ATOM 3190 C CA . TYR A 1 393 ? -20.609 26.391 -3.037 1 94.75 393 TYR A CA 1
ATOM 3191 C C . TYR A 1 393 ? -19.797 25.578 -2.021 1 94.75 393 TYR A C 1
ATOM 3193 O O . TYR A 1 393 ? -19.234 24.531 -2.35 1 94.75 393 TYR A O 1
ATOM 3201 N N . ARG A 1 394 ? -19.734 26.016 -0.798 1 96.12 394 ARG A N 1
ATOM 3202 C CA . ARG A 1 394 ? -19.031 25.312 0.273 1 96.12 394 ARG A CA 1
ATOM 3203 C C . ARG A 1 394 ? -19.766 24.031 0.652 1 96.12 394 ARG A C 1
ATOM 3205 O O . ARG A 1 394 ? -19.156 22.984 0.832 1 96.12 394 ARG A O 1
ATOM 3212 N N . ILE A 1 395 ? -21.062 24.141 0.773 1 97.38 395 ILE A N 1
ATOM 3213 C CA . ILE A 1 395 ? -21.906 22.984 1.089 1 97.38 395 ILE A CA 1
ATOM 3214 C C . ILE A 1 395 ? -21.734 21.906 0.025 1 97.38 395 ILE A C 1
ATOM 3216 O O . ILE A 1 395 ? -21.547 20.734 0.35 1 97.38 395 ILE A O 1
ATOM 3220 N N . ASP A 1 396 ? -21.75 22.375 -1.242 1 96.94 396 ASP A N 1
ATOM 3221 C CA . ASP A 1 396 ? -21.594 21.422 -2.342 1 96.94 396 ASP A CA 1
ATOM 3222 C C . ASP A 1 396 ? -20.25 20.703 -2.273 1 96.94 396 ASP A C 1
ATOM 3224 O O . ASP A 1 396 ? -20.188 19.484 -2.473 1 96.94 396 ASP A O 1
ATOM 3228 N N . TYR A 1 397 ? -19.234 21.438 -2.012 1 96.69 397 TYR A N 1
ATOM 3229 C CA . TYR A 1 397 ? -17.891 20.875 -1.901 1 96.69 397 TYR A CA 1
ATOM 3230 C C . TYR A 1 397 ? -17.828 19.844 -0.773 1 96.69 397 TYR A C 1
ATOM 3232 O O . TYR A 1 397 ? -17.391 18.703 -0.985 1 96.69 397 TYR A O 1
ATOM 3240 N N . LEU A 1 398 ? -18.234 20.219 0.378 1 97.88 398 LEU A N 1
ATOM 3241 C CA . LEU A 1 398 ? -18.109 19.375 1.556 1 97.88 398 LEU A CA 1
ATOM 3242 C C . LEU A 1 398 ? -19.016 18.156 1.451 1 97.88 398 LEU A C 1
ATOM 3244 O O . LEU A 1 398 ? -18.625 17.047 1.831 1 97.88 398 LEU A O 1
ATOM 3248 N N . SER A 1 399 ? -20.203 18.391 0.954 1 98.25 399 SER A N 1
ATOM 3249 C CA . SER A 1 399 ? -21.141 17.281 0.784 1 98.25 399 SER A CA 1
ATOM 3250 C C . SER A 1 399 ? -20.562 16.203 -0.126 1 98.25 399 SER A C 1
ATOM 3252 O O . SER A 1 399 ? -20.672 15.016 0.17 1 98.25 399 SER A O 1
ATOM 3254 N N . ALA A 1 400 ? -19.953 16.609 -1.206 1 97.94 400 ALA A N 1
ATOM 3255 C CA . ALA A 1 400 ? -19.375 15.664 -2.15 1 97.94 400 ALA A CA 1
ATOM 3256 C C . ALA A 1 400 ? -18.234 14.883 -1.508 1 97.94 400 ALA A C 1
ATOM 3258 O O . ALA A 1 400 ? -18.109 13.672 -1.708 1 97.94 400 ALA A O 1
ATOM 3259 N N . HIS A 1 401 ? -17.422 15.539 -0.75 1 98.44 401 HIS A N 1
ATOM 3260 C CA . HIS A 1 401 ? -16.281 14.891 -0.108 1 98.44 401 HIS A CA 1
ATOM 3261 C C . HIS A 1 401 ? -16.734 13.953 1.004 1 98.44 401 HIS A C 1
ATOM 3263 O O . HIS A 1 401 ? -16.203 12.852 1.149 1 98.44 401 HIS A O 1
ATOM 3269 N N . ILE A 1 402 ? -17.719 14.352 1.785 1 98.44 402 ILE A N 1
ATOM 3270 C CA . ILE A 1 402 ? -18.234 13.516 2.859 1 98.44 402 ILE A CA 1
ATOM 3271 C C . ILE A 1 402 ? -18.891 12.266 2.27 1 98.44 402 ILE A C 1
ATOM 3273 O O . ILE A 1 402 ? -18.766 11.172 2.824 1 98.44 402 ILE A O 1
ATOM 3277 N N . ALA A 1 403 ? -19.547 12.445 1.145 1 98.19 403 ALA A N 1
ATOM 3278 C CA . ALA A 1 403 ? -20.141 11.289 0.488 1 98.19 403 ALA A CA 1
ATOM 3279 C C . ALA A 1 403 ? -19.078 10.266 0.101 1 98.19 403 ALA A C 1
ATOM 3281 O O . ALA A 1 403 ? -19.281 9.062 0.287 1 98.19 403 ALA A O 1
ATOM 3282 N N . GLU A 1 404 ? -17.969 10.719 -0.432 1 98.31 404 GLU A N 1
ATOM 3283 C CA . GLU A 1 404 ? -16.906 9.82 -0.837 1 98.31 404 GLU A CA 1
ATOM 3284 C C . GLU A 1 404 ? -16.203 9.219 0.376 1 98.31 404 GLU A C 1
ATOM 3286 O O . GLU A 1 404 ? -15.805 8.047 0.359 1 98.31 404 GLU A O 1
ATOM 3291 N N . MET A 1 405 ? -16.016 10.047 1.395 1 98.25 405 MET A N 1
ATOM 3292 C CA . MET A 1 405 ? -15.453 9.531 2.643 1 98.25 405 MET A CA 1
ATOM 3293 C C . MET A 1 405 ? -16.328 8.422 3.211 1 98.25 405 MET A C 1
ATOM 3295 O O . MET A 1 405 ? -15.82 7.438 3.746 1 98.25 405 MET A O 1
ATOM 3299 N N . LYS A 1 406 ? -17.609 8.594 3.111 1 97.94 406 LYS A N 1
ATOM 3300 C CA . LYS A 1 406 ? -18.547 7.586 3.594 1 97.94 406 LYS A CA 1
ATOM 3301 C C . LYS A 1 406 ? -18.375 6.27 2.844 1 97.94 406 LYS A C 1
ATOM 3303 O O . LYS A 1 406 ? -18.375 5.195 3.449 1 97.94 406 LYS A O 1
ATOM 3308 N N . LYS A 1 407 ? -18.234 6.316 1.51 1 98 407 LYS A N 1
ATOM 3309 C CA . LYS A 1 407 ? -17.984 5.113 0.723 1 98 407 LYS A CA 1
ATOM 3310 C C . LYS A 1 407 ? -16.719 4.402 1.197 1 98 407 LYS A C 1
ATOM 3312 O O . LYS A 1 407 ? -16.688 3.174 1.305 1 98 407 LYS A O 1
ATOM 3317 N N . ALA A 1 408 ? -15.633 5.137 1.473 1 98.56 408 ALA A N 1
ATOM 3318 C CA . ALA A 1 408 ? -14.375 4.559 1.949 1 98.56 408 ALA A CA 1
ATOM 3319 C C . ALA A 1 408 ? -14.586 3.777 3.242 1 98.56 408 ALA A C 1
ATOM 3321 O O . ALA A 1 408 ? -13.977 2.725 3.447 1 98.56 408 ALA A O 1
ATOM 3322 N N . VAL A 1 409 ? -15.469 4.34 4.105 1 98.25 409 VAL A N 1
ATOM 3323 C CA . VAL A 1 409 ? -15.711 3.715 5.402 1 98.25 409 VAL A CA 1
ATOM 3324 C C . VAL A 1 409 ? -16.656 2.525 5.238 1 98.25 409 VAL A C 1
ATOM 3326 O O . VAL A 1 409 ? -16.328 1.405 5.641 1 98.25 409 VAL A O 1
ATOM 3329 N N . VAL A 1 410 ? -17.781 2.711 4.555 1 97.06 410 VAL A N 1
ATOM 3330 C CA . VAL A 1 410 ? -18.891 1.76 4.559 1 97.06 410 VAL A CA 1
ATOM 3331 C C . VAL A 1 410 ? -18.625 0.658 3.535 1 97.06 410 VAL A C 1
ATOM 3333 O O . VAL A 1 410 ? -18.938 -0.511 3.779 1 97.06 410 VAL A O 1
ATOM 3336 N N . GLU A 1 411 ? -18.031 1.009 2.383 1 97.38 411 GLU A N 1
ATOM 3337 C CA . GLU A 1 411 ? -17.828 0.044 1.307 1 97.38 411 GLU A CA 1
ATOM 3338 C C . GLU A 1 411 ? -16.422 -0.526 1.338 1 97.38 411 GLU A C 1
ATOM 3340 O O . GLU A 1 411 ? -16.219 -1.732 1.173 1 97.38 411 GLU A O 1
ATOM 3345 N N . ASP A 1 412 ? -15.438 0.283 1.577 1 98.06 412 ASP A N 1
ATOM 3346 C CA . ASP A 1 412 ? -14.047 -0.14 1.45 1 98.06 412 ASP A CA 1
ATOM 3347 C C . ASP A 1 412 ? -13.5 -0.635 2.787 1 98.06 412 ASP A C 1
ATOM 3349 O O . ASP A 1 412 ? -12.469 -1.307 2.83 1 98.06 412 ASP A O 1
ATOM 3353 N N . GLY A 1 413 ? -14.117 -0.223 3.936 1 97.69 413 GLY A N 1
ATOM 3354 C CA . GLY A 1 413 ? -13.766 -0.774 5.234 1 97.69 413 GLY A CA 1
ATOM 3355 C C . GLY A 1 413 ? -12.641 -0.019 5.918 1 97.69 413 GLY A C 1
ATOM 3356 O O . GLY A 1 413 ? -11.977 -0.555 6.809 1 97.69 413 GLY A O 1
ATOM 3357 N N . VAL A 1 414 ? -12.391 1.243 5.547 1 98.38 414 VAL A N 1
ATOM 3358 C CA . VAL A 1 414 ? -11.359 2.064 6.168 1 98.38 414 VAL A CA 1
ATOM 3359 C C . VAL A 1 414 ? -11.766 2.422 7.598 1 98.38 414 VAL A C 1
ATOM 3361 O O . VAL A 1 414 ? -12.938 2.732 7.852 1 98.38 414 VAL A O 1
ATOM 3364 N N . ASP A 1 415 ? -10.867 2.307 8.562 1 98.25 415 ASP A N 1
ATOM 3365 C CA . ASP A 1 415 ? -11.109 2.719 9.938 1 98.25 415 ASP A CA 1
ATOM 3366 C C . ASP A 1 415 ? -10.875 4.215 10.117 1 98.25 415 ASP A C 1
ATOM 3368 O O . ASP A 1 415 ? -9.734 4.656 10.266 1 98.25 415 ASP A O 1
ATOM 3372 N N . LEU A 1 416 ? -11.945 4.977 10.086 1 98.69 416 LEU A N 1
ATOM 3373 C CA . LEU A 1 416 ? -11.883 6.434 10.164 1 98.69 416 LEU A CA 1
ATOM 3374 C C . LEU A 1 416 ? -12.453 6.938 11.484 1 98.69 416 LEU A C 1
ATOM 3376 O O . LEU A 1 416 ? -13.594 6.617 11.836 1 98.69 416 LEU A O 1
ATOM 3380 N N . MET A 1 417 ? -11.672 7.793 12.172 1 98.31 417 MET A N 1
ATOM 3381 C CA . MET A 1 417 ? -11.984 8.227 13.531 1 98.31 417 MET A CA 1
ATOM 3382 C C . MET A 1 417 ? -12.891 9.453 13.523 1 98.31 417 MET A C 1
ATOM 3384 O O . MET A 1 417 ? -13.648 9.68 14.469 1 98.31 417 MET A O 1
ATOM 3388 N N . GLY A 1 418 ? -12.656 10.219 12.531 1 98.75 418 GLY A N 1
ATOM 3389 C CA . GLY A 1 418 ? -13.367 11.492 12.57 1 98.75 418 GLY A CA 1
ATOM 3390 C C . GLY A 1 418 ? -13.07 12.375 11.375 1 98.75 418 GLY A C 1
ATOM 3391 O O . GLY A 1 418 ? -12.336 11.977 10.469 1 98.75 418 GLY A O 1
ATOM 3392 N N . TYR A 1 419 ? -13.742 13.523 11.305 1 98.75 419 TYR A N 1
ATOM 3393 C CA . TYR A 1 419 ? -13.688 14.492 10.219 1 98.75 419 TYR A CA 1
ATOM 3394 C C . TYR A 1 419 ? -13.781 15.914 10.758 1 98.75 419 TYR A C 1
ATOM 3396 O O . TYR A 1 419 ? -14.781 16.281 11.375 1 98.75 419 TYR A O 1
ATOM 3404 N N . THR A 1 420 ? -12.711 16.703 10.461 1 98.75 420 THR A N 1
ATOM 3405 C CA . THR A 1 420 ? -12.703 18.094 10.906 1 98.75 420 THR A CA 1
ATOM 3406 C C . THR A 1 420 ? -12.398 19.031 9.742 1 98.75 420 THR A C 1
ATOM 3408 O O . THR A 1 420 ? -11.234 19.219 9.375 1 98.75 420 THR A O 1
ATOM 3411 N N . PRO A 1 421 ? -13.398 19.703 9.172 1 98 421 PRO A N 1
ATOM 3412 C CA . PRO A 1 421 ? -13.141 20.703 8.141 1 98 421 PRO A CA 1
ATOM 3413 C C . PRO A 1 421 ? -12.273 21.859 8.641 1 98 421 PRO A C 1
ATOM 3415 O O . PRO A 1 421 ? -12.383 22.266 9.797 1 98 421 PRO A O 1
ATOM 3418 N N . TRP A 1 422 ? -11.469 22.297 7.738 1 97.25 422 TRP A N 1
ATOM 3419 C CA . TRP A 1 422 ? -10.539 23.375 8.062 1 97.25 422 TRP A CA 1
ATOM 3420 C C . TRP A 1 422 ? -11.258 24.719 8.102 1 97.25 422 TRP A C 1
ATOM 3422 O O . TRP A 1 422 ? -12.07 25.031 7.23 1 97.25 422 TRP A O 1
ATOM 3432 N N . GLY A 1 423 ? -10.844 25.5 9.102 1 94.88 423 GLY A N 1
ATOM 3433 C CA . GLY A 1 423 ? -11.398 26.844 9.219 1 94.88 423 GLY A CA 1
ATOM 3434 C C . GLY A 1 423 ? -12.883 26.859 9.531 1 94.88 423 GLY A C 1
ATOM 3435 O O . GLY A 1 423 ? -13.664 27.5 8.828 1 94.88 423 GLY A O 1
ATOM 3436 N N . CYS A 1 424 ? -13.258 26.141 10.555 1 95.31 424 CYS A N 1
ATOM 3437 C CA . CYS A 1 424 ? -14.672 26.047 10.891 1 95.31 424 CYS A CA 1
ATOM 3438 C C . CYS A 1 424 ? -15.227 27.406 11.312 1 95.31 424 CYS A C 1
ATOM 3440 O O . CYS A 1 424 ? -16.438 27.594 11.375 1 95.31 424 CYS A O 1
ATOM 3442 N N . ILE A 1 425 ? -14.43 28.312 11.562 1 98.06 425 ILE A N 1
ATOM 3443 C CA . ILE A 1 425 ? -14.648 29.734 11.75 1 98.06 425 ILE A CA 1
ATOM 3444 C C . ILE A 1 425 ? -13.633 30.531 10.93 1 98.06 425 ILE A C 1
ATOM 3446 O O . ILE A 1 425 ? -12.469 30.141 10.82 1 98.06 425 ILE A O 1
ATOM 3450 N N . ASP A 1 426 ? -14.148 31.625 10.258 1 97.25 426 ASP A N 1
ATOM 3451 C CA . ASP A 1 426 ? -13.234 32.375 9.422 1 97.25 426 ASP A CA 1
ATOM 3452 C C . ASP A 1 426 ? -12 32.812 10.211 1 97.25 426 ASP A C 1
ATOM 3454 O O . ASP A 1 426 ? -12.125 33.281 11.344 1 97.25 426 ASP A O 1
ATOM 3458 N N . LEU A 1 427 ? -10.844 32.562 9.594 1 97.56 427 LEU A N 1
ATOM 3459 C CA . LEU A 1 427 ? -9.578 32.938 10.227 1 97.56 427 LEU A CA 1
ATOM 3460 C C . LEU A 1 427 ? -8.547 33.344 9.188 1 97.56 427 LEU A C 1
ATOM 3462 O O . LEU A 1 427 ? -8.82 33.312 7.984 1 97.56 427 LEU A O 1
ATOM 3466 N N . VAL A 1 428 ? -7.402 33.812 9.609 1 96.38 428 VAL A N 1
ATOM 3467 C CA . VAL A 1 428 ? -6.34 34.281 8.727 1 96.38 428 VAL A CA 1
ATOM 3468 C C . VAL A 1 428 ? -5.781 33.094 7.93 1 96.38 428 VAL A C 1
ATOM 3470 O O . VAL A 1 428 ? -5.445 32.062 8.5 1 96.38 428 VAL A O 1
ATOM 3473 N N . SER A 1 429 ? -5.762 33.219 6.664 1 94.25 429 SER A N 1
ATOM 3474 C CA . SER A 1 429 ? -5.199 32.156 5.84 1 94.25 429 SER A CA 1
ATOM 3475 C C . SER A 1 429 ? -3.697 32 6.062 1 94.25 429 SER A C 1
ATOM 3477 O O . SER A 1 429 ? -3.006 33 6.297 1 94.25 429 SER A O 1
ATOM 3479 N N . ALA A 1 430 ? -3.172 30.844 5.949 1 92.25 430 ALA A N 1
ATOM 3480 C CA . ALA A 1 430 ? -1.769 30.578 6.242 1 92.25 430 ALA A CA 1
ATOM 3481 C C . ALA A 1 430 ? -0.857 31.156 5.168 1 92.25 430 ALA A C 1
ATOM 3483 O O . ALA A 1 430 ? 0.056 31.922 5.469 1 92.25 430 ALA A O 1
ATOM 3484 N N . GLY A 1 431 ? -1.093 30.859 3.91 1 90.06 431 GLY A N 1
ATOM 3485 C CA . GLY A 1 431 ? -0.194 31.172 2.807 1 90.06 431 GLY A CA 1
ATOM 3486 C C . GLY A 1 431 ? -0.188 32.625 2.43 1 90.06 431 GLY A C 1
ATOM 3487 O O . GLY A 1 431 ? 0.854 33.188 2.066 1 90.06 431 GLY A O 1
ATOM 3488 N N . THR A 1 432 ? -1.392 33.344 2.629 1 91.62 432 THR A N 1
ATOM 3489 C CA . THR A 1 432 ? -1.473 34.719 2.133 1 91.62 432 THR A CA 1
ATOM 3490 C C . THR A 1 432 ? -1.682 35.688 3.283 1 91.62 432 THR A C 1
ATOM 3492 O O . THR A 1 432 ? -1.515 36.906 3.113 1 91.62 432 THR A O 1
ATOM 3495 N N . GLY A 1 433 ? -2.125 35.156 4.445 1 94.25 433 GLY A N 1
ATOM 3496 C CA . GLY A 1 433 ? -2.436 36.062 5.555 1 94.25 433 GLY A CA 1
ATOM 3497 C C . GLY A 1 433 ? -3.721 36.844 5.352 1 94.25 433 GLY A C 1
ATOM 3498 O O . GLY A 1 433 ? -3.943 37.844 6.008 1 94.25 433 GLY A O 1
ATOM 3499 N N . GLU A 1 434 ? -4.562 36.344 4.434 1 93.5 434 GLU A N 1
ATOM 3500 C CA . GLU A 1 434 ? -5.773 37.062 4.082 1 93.5 434 GLU A CA 1
ATOM 3501 C C . GLU A 1 434 ? -6.973 36.594 4.891 1 93.5 434 GLU A C 1
ATOM 3503 O O . GLU A 1 434 ? -7.074 35.375 5.195 1 93.5 434 GLU A O 1
ATOM 3508 N N . MET A 1 435 ? -7.883 37.5 5.156 1 94.88 435 MET A N 1
ATOM 3509 C CA . MET A 1 435 ? -9.203 37.156 5.676 1 94.88 435 MET A CA 1
ATOM 3510 C C . MET A 1 435 ? -10.195 36.938 4.539 1 94.88 435 MET A C 1
ATOM 3512 O O . MET A 1 435 ? -11.234 36.312 4.727 1 94.88 435 MET A O 1
ATOM 3516 N N . LYS A 1 436 ? -9.867 37.469 3.391 1 91.88 436 LYS A N 1
ATOM 3517 C CA . LYS A 1 436 ? -10.75 37.375 2.232 1 91.88 436 LYS A CA 1
ATOM 3518 C C . LYS A 1 436 ? -10.953 35.906 1.8 1 91.88 436 LYS A C 1
ATOM 3520 O O . LYS A 1 436 ? -12.031 35.562 1.331 1 91.88 436 LYS A O 1
ATOM 3525 N N . LYS A 1 437 ? -9.906 35.062 1.85 1 91.12 437 LYS A N 1
ATOM 3526 C CA . LYS A 1 437 ? -10.023 33.625 1.621 1 91.12 437 LYS A CA 1
ATOM 3527 C C . LYS A 1 437 ? -10.656 32.938 2.82 1 91.12 437 LYS A C 1
ATOM 3529 O O . LYS A 1 437 ? -9.977 32.656 3.811 1 91.12 437 LYS A O 1
ATOM 3534 N N . ARG A 1 438 ? -11.93 32.625 2.701 1 93.12 438 ARG A N 1
ATOM 3535 C CA . ARG A 1 438 ? -12.672 32.156 3.863 1 93.12 438 ARG A CA 1
ATOM 3536 C C . ARG A 1 438 ? -13.031 30.688 3.713 1 93.12 438 ARG A C 1
ATOM 3538 O O . ARG A 1 438 ? -13.375 30.234 2.619 1 93.12 438 ARG A O 1
ATOM 3545 N N . TYR A 1 439 ? -12.984 29.938 4.887 1 91 439 TYR A N 1
ATOM 3546 C CA . TYR A 1 439 ? -13.258 28.5 4.91 1 91 439 TYR A CA 1
ATOM 3547 C C . TYR A 1 439 ? -14.445 28.188 5.812 1 91 439 TYR A C 1
ATOM 3549 O O . TYR A 1 439 ? -15.062 27.125 5.684 1 91 439 TYR A O 1
ATOM 3557 N N . GLY A 1 440 ? -14.789 29.141 6.688 1 93.38 440 GLY A N 1
ATOM 3558 C CA . GLY A 1 440 ? -15.516 28.766 7.887 1 93.38 440 GLY A CA 1
ATOM 3559 C C . GLY A 1 440 ? -17.016 28.734 7.688 1 93.38 440 GLY A C 1
ATOM 3560 O O . GLY A 1 440 ? -17.531 29.297 6.723 1 93.38 440 GLY A O 1
ATOM 3561 N N . PHE A 1 441 ? -17.656 28 8.617 1 97.88 441 PHE A N 1
ATOM 3562 C CA . PHE A 1 441 ? -19.109 28 8.75 1 97.88 441 PHE A CA 1
ATOM 3563 C C . PHE A 1 441 ? -19.594 29.266 9.43 1 97.88 441 PHE A C 1
ATOM 3565 O O . PHE A 1 441 ? -20.781 29.594 9.391 1 97.88 441 PHE A O 1
ATOM 3572 N N . ILE A 1 442 ? -18.703 29.875 10.109 1 98.19 442 ILE A N 1
ATOM 3573 C CA . ILE A 1 442 ? -18.984 31.094 10.867 1 98.19 442 ILE A CA 1
ATOM 3574 C C . ILE A 1 442 ? -18.234 32.281 10.25 1 98.19 442 ILE A C 1
ATOM 3576 O O . ILE A 1 442 ? -17 32.25 10.141 1 98.19 442 ILE A O 1
ATOM 3580 N N . TYR A 1 443 ? -18.984 33.281 9.898 1 97.5 443 TYR A N 1
ATOM 3581 C CA . TYR A 1 443 ? -18.406 34.469 9.328 1 97.5 443 TYR A CA 1
ATOM 3582 C C . TYR A 1 443 ? -17.875 35.406 10.422 1 97.5 443 TYR A C 1
ATOM 3584 O O . TYR A 1 443 ? -18.562 35.656 11.422 1 97.5 443 TYR A O 1
ATOM 3592 N N . VAL A 1 444 ? -16.688 35.844 10.336 1 97.5 444 VAL A N 1
ATOM 3593 C CA . VAL A 1 444 ? -16.109 36.844 11.234 1 97.5 444 VAL A CA 1
ATOM 3594 C C . VAL A 1 444 ? -15.984 38.188 10.5 1 97.5 444 VAL A C 1
ATOM 3596 O O . VAL A 1 444 ? -15.305 38.25 9.469 1 97.5 444 VAL A O 1
ATOM 3599 N N . ASP A 1 445 ? -16.578 39.188 11.039 1 96.19 445 ASP A N 1
ATOM 3600 C CA . ASP A 1 445 ? -16.578 40.531 10.414 1 96.19 445 ASP A CA 1
ATOM 3601 C C . ASP A 1 445 ? -15.203 41.188 10.555 1 96.19 445 ASP A C 1
ATOM 3603 O O . ASP A 1 445 ? -15.008 42.031 11.438 1 96.19 445 ASP A O 1
ATOM 3607 N N . LYS A 1 446 ? -14.32 40.812 9.633 1 96.19 446 LYS A N 1
ATOM 3608 C CA . LYS A 1 446 ? -12.969 41.344 9.547 1 96.19 446 LYS A CA 1
ATOM 3609 C C . LYS A 1 446 ? -12.43 41.25 8.117 1 96.19 446 LYS A C 1
ATOM 3611 O O . LYS A 1 446 ? -12.648 40.25 7.434 1 96.19 446 LYS A O 1
ATOM 3616 N N . ASP A 1 447 ? -11.82 42.25 7.66 1 95.06 447 ASP A N 1
ATOM 3617 C CA . ASP A 1 447 ? -11.281 42.25 6.305 1 95.06 447 ASP A CA 1
ATOM 3618 C C . ASP A 1 447 ? -9.758 42.094 6.32 1 95.06 447 ASP A C 1
ATOM 3620 O O . ASP A 1 447 ? -9.164 41.875 7.375 1 95.06 447 ASP A O 1
ATOM 3624 N N . ASN A 1 448 ? -9.094 42.188 5.188 1 94.5 448 ASN A N 1
ATOM 3625 C CA . ASN A 1 448 ? -7.664 41.969 5.039 1 94.5 448 ASN A CA 1
ATOM 3626 C C . ASN A 1 448 ? -6.848 43 5.77 1 94.5 448 ASN A C 1
ATOM 3628 O O . ASN A 1 448 ? -5.707 42.75 6.168 1 94.5 448 ASN A O 1
ATOM 3632 N N . GLU A 1 449 ? -7.465 44.156 5.965 1 93.38 449 GLU A N 1
ATOM 3633 C CA . GLU A 1 449 ? -6.762 45.281 6.59 1 93.38 449 GLU A CA 1
ATOM 3634 C C . GLU A 1 449 ? -6.988 45.281 8.102 1 93.38 449 GLU A C 1
ATOM 3636 O O . GLU A 1 449 ? -6.414 46.125 8.805 1 93.38 449 GLU A O 1
ATOM 3641 N N . GLY A 1 450 ? -7.773 44.375 8.562 1 93.69 450 GLY A N 1
ATOM 3642 C CA . GLY A 1 450 ? -8.031 44.25 9.992 1 93.69 450 GLY A CA 1
ATOM 3643 C C . GLY A 1 450 ? -9.227 45.094 10.438 1 93.69 450 GLY A C 1
ATOM 3644 O O . GLY A 1 450 ? -9.461 45.25 11.641 1 93.69 450 GLY A O 1
ATOM 3645 N N . ASN A 1 451 ? -9.977 45.594 9.445 1 95.44 451 ASN A N 1
ATOM 3646 C CA . ASN A 1 451 ? -11.164 46.375 9.789 1 95.44 451 ASN A CA 1
ATOM 3647 C C . ASN A 1 451 ? -12.375 45.5 10.016 1 95.44 451 ASN A C 1
ATOM 3649 O O . ASN A 1 451 ? -12.5 44.438 9.406 1 95.44 451 ASN A O 1
ATOM 3653 N N . GLY A 1 452 ? -13.297 45.906 10.859 1 95.5 452 GLY A N 1
ATOM 3654 C CA . GLY A 1 452 ? -14.531 45.188 11.164 1 95.5 452 GLY A CA 1
ATOM 3655 C C . GLY A 1 452 ? -14.82 45.125 12.648 1 95.5 452 GLY A C 1
ATOM 3656 O O . GLY A 1 452 ? -14.031 45.594 13.469 1 95.5 452 GLY A O 1
ATOM 3657 N N . THR A 1 453 ? -15.891 44.531 13.055 1 96.12 453 THR A N 1
ATOM 3658 C CA . THR A 1 453 ? -16.359 44.531 14.438 1 96.12 453 THR A CA 1
ATOM 3659 C C . THR A 1 453 ? -15.938 43.219 15.125 1 96.12 453 THR A C 1
ATOM 3661 O O . THR A 1 453 ? -16.078 43.094 16.344 1 96.12 453 THR A O 1
ATOM 3664 N N . LEU A 1 454 ? -15.477 42.219 14.344 1 97.12 454 LEU A N 1
ATOM 3665 C CA . LEU A 1 454 ? -15.117 40.875 14.797 1 97.12 454 LEU A CA 1
ATOM 3666 C C . LEU A 1 454 ? -16.359 40.094 15.195 1 97.12 454 LEU A C 1
ATOM 3668 O O . LEU A 1 454 ? -16.25 39 15.75 1 97.12 454 LEU A O 1
ATOM 3672 N N . GLU A 1 455 ? -17.5 40.656 14.953 1 96.5 455 GLU A N 1
ATOM 3673 C CA . GLU A 1 455 ? -18.734 39.938 15.258 1 96.5 455 GLU A CA 1
ATOM 3674 C C . GLU A 1 455 ? -18.812 38.625 14.469 1 96.5 455 GLU A C 1
ATOM 3676 O O . GLU A 1 455 ? -18.359 38.562 13.32 1 96.5 455 GLU A O 1
ATOM 3681 N N . ARG A 1 456 ? -19.344 37.562 15.109 1 97.44 456 ARG A N 1
ATOM 3682 C CA . ARG A 1 456 ? -19.562 36.281 14.469 1 97.44 456 ARG A CA 1
ATOM 3683 C C . ARG A 1 456 ? -21 36.125 13.992 1 97.44 456 ARG A C 1
ATOM 3685 O O . ARG A 1 456 ? -21.938 36.562 14.68 1 97.44 456 ARG A O 1
ATOM 3692 N N . SER A 1 457 ? -21.172 35.656 12.828 1 96.88 457 SER A N 1
ATOM 3693 C CA . SER A 1 457 ? -22.484 35.281 12.32 1 96.88 457 SER A CA 1
ATOM 3694 C C . SER A 1 457 ? -22.469 33.938 11.625 1 96.88 457 SER A C 1
ATOM 3696 O O . SER A 1 457 ? -21.438 33.5 11.102 1 96.88 457 SER A O 1
ATOM 3698 N N . ARG A 1 458 ? -23.547 33.219 11.656 1 97.81 458 ARG A N 1
ATOM 3699 C CA . ARG A 1 458 ? -23.672 31.891 11.078 1 97.81 458 ARG A CA 1
ATOM 3700 C C . ARG A 1 458 ? -23.922 31.969 9.578 1 97.81 458 ARG A C 1
ATOM 3702 O O . ARG A 1 458 ? -24.828 32.656 9.125 1 97.81 458 ARG A O 1
ATOM 3709 N N . LYS A 1 459 ? -23.094 31.281 8.789 1 97.88 459 LYS A N 1
ATOM 3710 C CA . LYS A 1 459 ? -23.344 31.141 7.359 1 97.88 459 LYS A CA 1
ATOM 3711 C C . LYS A 1 459 ? -24.406 30.078 7.082 1 97.88 459 LYS A C 1
ATOM 3713 O O . LYS A 1 459 ? -24.875 29.422 8.008 1 97.88 459 LYS A O 1
ATOM 3718 N N . LYS A 1 460 ? -24.812 29.984 5.82 1 97.94 460 LYS A N 1
ATOM 3719 C CA . LYS A 1 460 ? -25.75 28.938 5.438 1 97.94 460 LYS A CA 1
ATOM 3720 C C . LYS A 1 460 ? -25.203 27.547 5.75 1 97.94 460 LYS A C 1
ATOM 3722 O O . LYS A 1 460 ? -25.938 26.672 6.188 1 97.94 460 LYS A O 1
ATOM 3727 N N . SER A 1 461 ? -23.984 27.344 5.582 1 97.94 461 SER A N 1
ATOM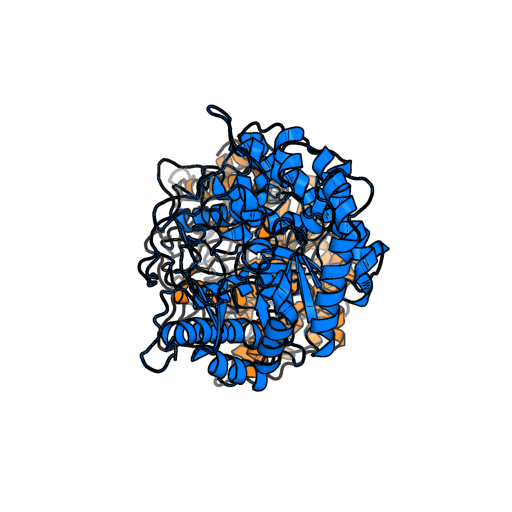 3728 C CA . SER A 1 461 ? -23.328 26.062 5.785 1 97.94 461 SER A CA 1
ATOM 3729 C C . SER A 1 461 ? -23.328 25.656 7.258 1 97.94 461 SER A C 1
ATOM 3731 O O . SER A 1 461 ? -23.203 24.484 7.59 1 97.94 461 SER A O 1
ATOM 3733 N N . PHE A 1 462 ? -23.484 26.656 8.141 1 98.38 462 PHE A N 1
ATOM 3734 C CA . PHE A 1 462 ? -23.578 26.375 9.562 1 98.38 462 PHE A CA 1
ATOM 3735 C C . PHE A 1 462 ? -24.734 25.422 9.859 1 98.38 462 PHE A C 1
ATOM 3737 O O . PHE A 1 462 ? -24.547 24.375 10.492 1 98.38 462 PHE A O 1
ATOM 3744 N N . ALA A 1 463 ? -25.891 25.75 9.375 1 98.25 463 ALA A N 1
ATOM 3745 C CA . ALA A 1 463 ? -27.078 24.938 9.586 1 98.25 463 ALA A CA 1
ATOM 3746 C C . ALA A 1 463 ? -26.969 23.594 8.883 1 98.25 463 ALA A C 1
ATOM 3748 O O . ALA A 1 463 ? -27.422 22.578 9.398 1 98.25 463 ALA A O 1
ATOM 3749 N N . TRP A 1 464 ? -26.422 23.625 7.758 1 98.38 464 TRP A N 1
ATOM 3750 C CA . TRP A 1 464 ? -26.219 22.391 7.008 1 98.38 464 TRP A CA 1
ATOM 3751 C C . TRP A 1 464 ? -25.328 21.422 7.789 1 98.38 464 TRP A C 1
ATOM 3753 O O . TRP A 1 464 ? -25.672 20.25 7.945 1 98.38 464 TRP A O 1
ATOM 3763 N N . TYR A 1 465 ? -24.219 21.906 8.273 1 98.44 465 TYR A N 1
ATOM 3764 C CA . TYR A 1 465 ? -23.281 21.031 8.977 1 98.44 465 TYR A CA 1
ATOM 3765 C C . TYR A 1 465 ? -23.859 20.547 10.289 1 98.44 465 TYR A C 1
ATOM 3767 O O . TYR A 1 465 ? -23.594 19.422 10.719 1 98.44 465 TYR A O 1
ATOM 3775 N N . GLN A 1 466 ? -24.656 21.406 10.906 1 98.44 466 GLN A N 1
ATOM 3776 C CA . GLN A 1 466 ? -25.391 20.984 12.086 1 98.44 466 GLN A CA 1
ATOM 3777 C C . GLN A 1 466 ? -26.203 19.734 11.805 1 98.44 466 GLN A C 1
ATOM 3779 O O . GLN A 1 466 ? -26.219 18.797 12.609 1 98.44 466 GLN A O 1
ATOM 3784 N N . LYS A 1 467 ? -26.828 19.734 10.672 1 98.38 467 LYS A N 1
ATOM 3785 C CA . LYS A 1 467 ? -27.656 18.594 10.273 1 98.38 467 LYS A CA 1
ATOM 3786 C C . LYS A 1 467 ? -26.812 17.375 9.945 1 98.38 467 LYS A C 1
ATOM 3788 O O . LYS A 1 467 ? -27.188 16.25 10.25 1 98.38 467 LYS A O 1
ATOM 3793 N N . VAL A 1 468 ? -25.672 17.578 9.32 1 98.25 468 VAL A N 1
ATOM 3794 C CA . VAL A 1 468 ? -24.75 16.5 9.023 1 98.25 468 VAL A CA 1
ATOM 3795 C C . VAL A 1 468 ? -24.328 15.805 10.32 1 98.25 468 VAL A C 1
ATOM 3797 O O . VAL A 1 468 ? -24.375 14.578 10.414 1 98.25 468 VAL A O 1
ATOM 3800 N N . ILE A 1 469 ? -23.969 16.578 11.352 1 98.44 469 ILE A N 1
ATOM 3801 C CA . ILE A 1 469 ? -23.469 16.047 12.617 1 98.44 469 ILE A CA 1
ATOM 3802 C C . ILE A 1 469 ? -24.609 15.32 13.352 1 98.44 469 ILE A C 1
ATOM 3804 O O . ILE A 1 469 ? -24.438 14.188 13.805 1 98.44 469 ILE A O 1
ATOM 3808 N N . SER A 1 470 ? -25.734 15.977 13.406 1 98 470 SER A N 1
ATOM 3809 C CA . SER A 1 470 ? -26.844 15.422 14.188 1 98 470 SER A CA 1
ATOM 3810 C C . SER A 1 470 ? -27.359 14.125 13.578 1 98 470 SER A C 1
ATOM 3812 O O . SER A 1 470 ? -27.891 13.266 14.281 1 98 470 SER A O 1
ATOM 3814 N N . SER A 1 471 ? -27.141 13.953 12.281 1 97.56 471 SER A N 1
ATOM 3815 C CA . SER A 1 471 ? -27.609 12.742 11.602 1 97.56 471 SER A CA 1
ATOM 3816 C C . SER A 1 471 ? -26.469 11.734 11.453 1 97.56 471 SER A C 1
ATOM 3818 O O . SER A 1 471 ? -26.625 10.719 10.766 1 97.56 471 SER A O 1
ATOM 3820 N N . ASN A 1 472 ? -25.328 12.039 11.961 1 97.69 472 ASN A N 1
ATOM 3821 C CA . ASN A 1 472 ? -24.141 11.211 11.836 1 97.69 472 ASN A CA 1
ATOM 3822 C C . ASN A 1 472 ? -23.812 10.914 10.375 1 97.69 472 ASN A C 1
ATOM 3824 O O . ASN A 1 472 ? -23.531 9.766 10.016 1 97.69 472 ASN A O 1
ATOM 3828 N N . GLY A 1 473 ? -24 11.953 9.547 1 96.81 473 GLY A N 1
ATOM 3829 C CA . GLY A 1 473 ? -23.594 11.859 8.148 1 96.81 473 GLY A CA 1
ATOM 3830 C C . GLY A 1 473 ? -24.688 11.289 7.258 1 96.81 473 GLY A C 1
ATOM 3831 O O . GLY A 1 473 ? -24.453 11.023 6.078 1 96.81 473 GLY A O 1
ATOM 3832 N N . GLU A 1 474 ? -25.859 11.016 7.719 1 96.19 474 GLU A N 1
ATOM 3833 C CA . GLU A 1 474 ? -26.938 10.461 6.906 1 96.19 474 GLU A CA 1
ATOM 3834 C C . GLU A 1 474 ? -27.562 11.539 6.023 1 96.19 474 GLU A C 1
ATOM 3836 O O . GLU A 1 474 ? -28 11.25 4.91 1 96.19 474 GLU A O 1
ATOM 3841 N N . SER A 1 475 ? -27.609 12.781 6.535 1 95 475 SER A N 1
ATOM 3842 C CA . SER A 1 475 ? -28.141 13.906 5.781 1 95 475 SER A CA 1
ATOM 3843 C C . SER A 1 475 ? -27.031 14.773 5.203 1 95 475 SER A C 1
ATOM 3845 O O . SER A 1 475 ? -26.297 15.438 5.941 1 95 475 SER A O 1
ATOM 3847 N N . LEU A 1 476 ? -27.031 14.797 3.902 1 94.81 476 LEU A N 1
ATOM 3848 C CA . LEU A 1 476 ? -25.984 15.562 3.244 1 94.81 476 LEU A CA 1
ATOM 3849 C C . LEU A 1 476 ? -26.594 16.625 2.322 1 94.81 476 LEU A C 1
ATOM 3851 O O . LEU A 1 476 ? -27.5 16.328 1.555 1 94.81 476 LEU A O 1
ATOM 3855 N N . MET B 1 1 ? 23.109 -0.591 -2.477 1 53.91 1 MET B N 1
ATOM 3856 C CA . MET B 1 1 ? 23.625 -1.901 -2.861 1 53.91 1 MET B CA 1
ATOM 3857 C C . MET B 1 1 ? 23.734 -2.018 -4.379 1 53.91 1 MET B C 1
ATOM 3859 O O . MET B 1 1 ? 22.859 -1.548 -5.105 1 53.91 1 MET B O 1
ATOM 3863 N N . SER B 1 2 ? 24.922 -2.311 -4.828 1 70.12 2 SER B N 1
ATOM 3864 C CA . SER B 1 2 ? 25.25 -2.234 -6.25 1 70.12 2 SER B CA 1
ATOM 3865 C C . SER B 1 2 ? 24.562 -3.346 -7.035 1 70.12 2 SER B C 1
ATOM 3867 O O . SER B 1 2 ? 24.469 -3.279 -8.258 1 70.12 2 SER B O 1
ATOM 3869 N N . GLY B 1 3 ? 23.797 -4.234 -6.289 1 88.31 3 GLY B N 1
ATOM 3870 C CA . GLY B 1 3 ? 23.219 -5.312 -7.07 1 88.31 3 GLY B CA 1
ATOM 3871 C C . GLY B 1 3 ? 22.375 -6.262 -6.238 1 88.31 3 GLY B C 1
ATOM 3872 O O . GLY B 1 3 ? 21.828 -5.871 -5.203 1 88.31 3 GLY B O 1
ATOM 3873 N N . PHE B 1 4 ? 22.125 -7.402 -6.82 1 96.06 4 PHE B N 1
ATOM 3874 C CA . PHE B 1 4 ? 21.375 -8.438 -6.098 1 96.06 4 PHE B CA 1
ATOM 3875 C C . PHE B 1 4 ? 22.203 -8.992 -4.945 1 96.06 4 PHE B C 1
ATOM 3877 O O . PHE B 1 4 ? 23.438 -8.922 -4.969 1 96.06 4 PHE B O 1
ATOM 3884 N N . LYS B 1 5 ? 21.641 -9.508 -3.904 1 94.44 5 LYS B N 1
ATOM 3885 C CA . LYS B 1 5 ? 22.328 -10.133 -2.779 1 94.44 5 LYS B CA 1
ATOM 3886 C C . LYS B 1 5 ? 23.203 -11.297 -3.244 1 94.44 5 LYS B C 1
ATOM 3888 O O . LYS B 1 5 ? 22.906 -11.93 -4.258 1 94.44 5 LYS B O 1
ATOM 3893 N N . SER B 1 6 ? 24.203 -11.594 -2.473 1 94.69 6 SER B N 1
ATOM 3894 C CA . SER B 1 6 ? 25.141 -12.648 -2.85 1 94.69 6 SER B CA 1
ATOM 3895 C C . SER B 1 6 ? 24.469 -14.016 -2.854 1 94.69 6 SER B C 1
ATOM 3897 O O . SER B 1 6 ? 24.875 -14.914 -3.588 1 94.69 6 SER B O 1
ATOM 3899 N N . ASP B 1 7 ? 23.406 -14.102 -2.07 1 96.31 7 ASP B N 1
ATOM 3900 C CA . ASP B 1 7 ? 22.719 -15.383 -1.966 1 96.31 7 ASP B CA 1
ATOM 3901 C C . ASP B 1 7 ? 21.422 -15.367 -2.775 1 96.31 7 ASP B C 1
ATOM 3903 O O . ASP B 1 7 ? 20.5 -16.141 -2.496 1 96.31 7 ASP B O 1
ATOM 3907 N N . PHE B 1 8 ? 21.391 -14.43 -3.727 1 98.38 8 PHE B N 1
ATOM 3908 C CA . PHE B 1 8 ? 20.219 -14.336 -4.586 1 98.38 8 PHE B CA 1
ATOM 3909 C C . PHE B 1 8 ? 19.938 -15.672 -5.273 1 98.38 8 PHE B C 1
ATOM 3911 O O . PHE B 1 8 ? 20.844 -16.281 -5.836 1 98.38 8 PHE B O 1
ATOM 3918 N N . LEU B 1 9 ? 18.703 -16.094 -5.328 1 98.75 9 LEU B N 1
ATOM 3919 C CA . LEU B 1 9 ? 18.328 -17.406 -5.848 1 98.75 9 LEU B CA 1
ATOM 3920 C C . LEU B 1 9 ? 17.969 -17.312 -7.328 1 98.75 9 LEU B C 1
ATOM 3922 O O . LEU B 1 9 ? 16.781 -17.234 -7.676 1 98.75 9 LEU B O 1
ATOM 3926 N N . TRP B 1 10 ? 18.969 -17.438 -8.148 1 98.75 10 TRP B N 1
ATOM 3927 C CA . TRP B 1 10 ? 18.75 -17.594 -9.586 1 98.75 10 TRP B CA 1
ATOM 3928 C C . TRP B 1 10 ? 18.359 -19.016 -9.938 1 98.75 10 TRP B C 1
ATOM 3930 O O . TRP B 1 10 ? 19.016 -19.969 -9.508 1 98.75 10 TRP B O 1
ATOM 3940 N N . GLY B 1 11 ? 17.312 -19.234 -10.625 1 98.62 11 GLY B N 1
ATOM 3941 C CA . GLY B 1 11 ? 16.922 -20.594 -10.977 1 98.62 11 GLY B CA 1
ATOM 3942 C C . GLY B 1 11 ? 15.906 -20.641 -12.102 1 98.62 11 GLY B C 1
ATOM 3943 O O . GLY B 1 11 ? 16.016 -19.922 -13.086 1 98.62 11 GLY B O 1
ATOM 3944 N N . GLY B 1 12 ? 15.023 -21.562 -12.094 1 98.5 12 GLY B N 1
ATOM 3945 C CA . GLY B 1 12 ? 13.93 -21.781 -13.023 1 98.5 12 GLY B CA 1
ATOM 3946 C C . GLY B 1 12 ? 12.766 -22.531 -12.398 1 98.5 12 GLY B C 1
ATOM 3947 O O . GLY B 1 12 ? 12.906 -23.141 -11.344 1 98.5 12 GLY B O 1
ATOM 3948 N N . ALA B 1 13 ? 11.625 -22.344 -13.055 1 98.69 13 ALA B N 1
ATOM 3949 C CA . ALA B 1 13 ? 10.398 -22.875 -12.469 1 98.69 13 ALA B CA 1
ATOM 3950 C C . ALA B 1 13 ? 9.688 -23.797 -13.445 1 98.69 13 ALA B C 1
ATOM 3952 O O . ALA B 1 13 ? 9.695 -23.562 -14.656 1 98.69 13 ALA B O 1
ATOM 3953 N N . VAL B 1 14 ? 9.07 -24.812 -12.93 1 98.5 14 VAL B N 1
ATOM 3954 C CA . VAL B 1 14 ? 8.203 -25.75 -13.648 1 98.5 14 VAL B CA 1
ATOM 3955 C C . VAL B 1 14 ? 7.086 -26.219 -12.727 1 98.5 14 VAL B C 1
ATOM 3957 O O . VAL B 1 14 ? 6.98 -25.781 -11.586 1 98.5 14 VAL B O 1
ATOM 3960 N N . ALA B 1 15 ? 6.203 -27.016 -13.219 1 98.12 15 ALA B N 1
ATOM 3961 C CA . ALA B 1 15 ? 5.184 -27.719 -12.438 1 98.12 15 ALA B CA 1
ATOM 3962 C C . ALA B 1 15 ? 5.203 -29.219 -12.719 1 98.12 15 ALA B C 1
ATOM 3964 O O . ALA B 1 15 ? 5.371 -29.641 -13.859 1 98.12 15 ALA B O 1
ATOM 3965 N N . ALA B 1 16 ? 4.992 -29.984 -11.758 1 98.19 16 ALA B N 1
ATOM 3966 C CA . ALA B 1 16 ? 5.105 -31.438 -11.844 1 98.19 16 ALA B CA 1
ATOM 3967 C C . ALA B 1 16 ? 4.25 -31.984 -12.984 1 98.19 16 ALA B C 1
ATOM 3969 O O . ALA B 1 16 ? 4.734 -32.75 -13.82 1 98.19 16 ALA B O 1
ATOM 3970 N N . HIS B 1 17 ? 3.02 -31.578 -13.109 1 97.19 17 HIS B N 1
ATOM 3971 C CA . HIS B 1 17 ? 2.094 -32.188 -14.062 1 97.19 17 HIS B CA 1
ATOM 3972 C C . HIS B 1 17 ? 2.463 -31.797 -15.492 1 97.19 17 HIS B C 1
ATOM 3974 O O . HIS B 1 17 ? 2.084 -32.5 -16.438 1 97.19 17 HIS B O 1
ATOM 3980 N N . GLN B 1 18 ? 3.182 -30.688 -15.68 1 97.81 18 GLN B N 1
ATOM 3981 C CA . GLN B 1 18 ? 3.539 -30.234 -17.016 1 97.81 18 GLN B CA 1
ATOM 3982 C C . GLN B 1 18 ? 4.875 -30.828 -17.469 1 97.81 18 GLN B C 1
ATOM 3984 O O . GLN B 1 18 ? 5.227 -30.766 -18.641 1 97.81 18 GLN B O 1
ATOM 3989 N N . LEU B 1 19 ? 5.613 -31.438 -16.516 1 97.44 19 LEU B N 1
ATOM 3990 C CA . LEU B 1 19 ? 7.027 -31.719 -16.734 1 97.44 19 LEU B CA 1
ATOM 3991 C C . LEU B 1 19 ? 7.312 -33.219 -16.531 1 97.44 19 LEU B C 1
ATOM 3993 O O . LEU B 1 19 ? 8.047 -33.812 -17.312 1 97.44 19 LEU B O 1
ATOM 3997 N N . GLU B 1 20 ? 6.734 -33.844 -15.547 1 98.25 20 GLU B N 1
ATOM 3998 C CA . GLU B 1 20 ? 7.191 -35.125 -15.031 1 98.25 20 GLU B CA 1
ATOM 3999 C C . GLU B 1 20 ? 6.758 -36.281 -15.953 1 98.25 20 GLU B C 1
ATOM 4001 O O . GLU B 1 20 ? 7.555 -37.156 -16.266 1 98.25 20 GLU B O 1
ATOM 4006 N N . GLY B 1 21 ? 5.527 -36.219 -16.375 1 97.81 21 GLY B N 1
ATOM 4007 C CA . GLY B 1 21 ? 4.969 -37.406 -16.984 1 97.81 21 GLY B CA 1
ATOM 4008 C C . GLY B 1 21 ? 4.848 -38.562 -16 1 97.81 21 GLY B C 1
ATOM 4009 O O . GLY B 1 21 ? 4.52 -38.344 -14.836 1 97.81 21 GLY B O 1
ATOM 4010 N N . GLY B 1 22 ? 5.02 -39.844 -16.531 1 97.25 22 GLY B N 1
ATOM 4011 C CA . GLY B 1 22 ? 4.844 -41 -15.648 1 97.25 22 GLY B CA 1
ATOM 4012 C C . GLY B 1 22 ? 3.521 -40.969 -14.906 1 97.25 22 GLY B C 1
ATOM 4013 O O . GLY B 1 22 ? 3.475 -41.219 -13.703 1 97.25 22 GLY B O 1
ATOM 4014 N N . TRP B 1 23 ? 2.385 -40.719 -15.547 1 95.44 23 TRP B N 1
ATOM 4015 C CA . TRP B 1 23 ? 1.127 -40.375 -14.898 1 95.44 23 TRP B CA 1
ATOM 4016 C C . TRP B 1 23 ? 0.524 -41.562 -14.188 1 95.44 23 TRP B C 1
ATOM 4018 O O . TRP B 1 23 ? -0.365 -41.438 -13.352 1 95.44 23 TRP B O 1
ATOM 4028 N N . LYS B 1 24 ? 1.118 -42.781 -14.445 1 94.94 24 LYS B N 1
ATOM 4029 C CA . LYS B 1 24 ? 0.661 -43.969 -13.719 1 94.94 24 LYS B CA 1
ATOM 4030 C C . LYS B 1 24 ? 1.818 -44.656 -13 1 94.94 24 LYS B C 1
ATOM 4032 O O . LYS B 1 24 ? 1.648 -45.75 -12.43 1 94.94 24 LYS B O 1
ATOM 4037 N N . GLU B 1 25 ? 2.947 -44.125 -13.094 1 97.19 25 GLU B N 1
ATOM 4038 C CA . GLU B 1 25 ? 4.137 -44.75 -12.539 1 97.19 25 GLU B CA 1
ATOM 4039 C C . GLU B 1 25 ? 4.168 -44.625 -11.016 1 97.19 25 GLU B C 1
ATOM 4041 O O . GLU B 1 25 ? 3.693 -43.625 -10.461 1 97.19 25 GLU B O 1
ATOM 4046 N N . GLY B 1 26 ? 4.703 -45.688 -10.359 1 97.25 26 GLY B N 1
ATOM 4047 C CA . GLY B 1 26 ? 4.922 -45.656 -8.922 1 97.25 26 GLY B CA 1
ATOM 4048 C C . GLY B 1 26 ? 3.629 -45.594 -8.125 1 97.25 26 GLY B C 1
ATOM 4049 O O . GLY B 1 26 ? 3.598 -45.062 -7.02 1 97.25 26 GLY B O 1
ATOM 4050 N N . GLY B 1 27 ? 2.516 -45.906 -8.711 1 97.62 27 GLY B N 1
ATOM 4051 C CA . GLY B 1 27 ? 1.251 -45.906 -7.992 1 97.62 27 GLY B CA 1
ATOM 4052 C C . GLY B 1 27 ? 0.537 -44.562 -8.008 1 97.62 27 GLY B C 1
ATOM 4053 O O . GLY B 1 27 ? -0.443 -44.375 -7.285 1 97.62 27 GLY B O 1
ATOM 4054 N N . LYS B 1 28 ? 1.015 -43.656 -8.828 1 98.25 28 LYS B N 1
ATOM 4055 C CA . LYS B 1 28 ? 0.384 -42.344 -8.922 1 98.25 28 LYS B CA 1
ATOM 4056 C C . LYS B 1 28 ? -1.073 -42.438 -9.359 1 98.25 28 LYS B C 1
ATOM 4058 O O . LYS B 1 28 ? -1.398 -43.25 -10.242 1 98.25 28 LYS B O 1
ATOM 4063 N N . GLY B 1 29 ? -1.991 -41.656 -8.719 1 98.25 29 GLY B N 1
ATOM 4064 C CA . GLY B 1 29 ? -3.375 -41.562 -9.156 1 98.25 29 GLY B CA 1
ATOM 4065 C C . GLY B 1 29 ? -3.621 -40.438 -10.125 1 98.25 29 GLY B C 1
ATOM 4066 O O . GLY B 1 29 ? -2.744 -39.594 -10.344 1 98.25 29 GLY B O 1
ATOM 4067 N N . PRO B 1 30 ? -4.809 -40.438 -10.734 1 98.25 30 PRO B N 1
ATOM 4068 C CA . PRO B 1 30 ? -5.145 -39.344 -11.656 1 98.25 30 PRO B CA 1
ATOM 4069 C C . PRO B 1 30 ? -5.395 -38.031 -10.938 1 98.25 30 PRO B C 1
ATOM 4071 O O . PRO B 1 30 ? -6.062 -38 -9.898 1 98.25 30 PRO B O 1
ATOM 4074 N N . SER B 1 31 ? -4.812 -37 -11.422 1 98.19 31 SER B N 1
ATOM 4075 C CA . SER B 1 31 ? -5.086 -35.625 -10.945 1 98.19 31 SER B CA 1
ATOM 4076 C C . SER B 1 31 ? -6.043 -34.906 -11.883 1 98.19 31 SER B C 1
ATOM 4078 O O . SER B 1 31 ? -6.41 -35.438 -12.938 1 98.19 31 SER B O 1
ATOM 4080 N N . VAL B 1 32 ? -6.418 -33.719 -11.562 1 98.06 32 VAL B N 1
ATOM 4081 C CA . VAL B 1 32 ? -7.262 -32.875 -12.398 1 98.06 32 VAL B CA 1
ATOM 4082 C C . VAL B 1 32 ? -6.547 -32.562 -13.719 1 98.06 32 VAL B C 1
ATOM 4084 O O . VAL B 1 32 ? -7.188 -32.438 -14.758 1 98.06 32 VAL B O 1
ATOM 4087 N N . ALA B 1 33 ? -5.219 -32.469 -13.711 1 97.75 33 ALA B N 1
ATOM 4088 C CA . ALA B 1 33 ? -4.453 -32.219 -14.93 1 97.75 33 ALA B CA 1
ATOM 4089 C C . ALA B 1 33 ? -4.469 -33.438 -15.859 1 97.75 33 ALA B C 1
ATOM 4091 O O . ALA B 1 33 ? -4.355 -33.281 -17.078 1 97.75 33 ALA B O 1
ATOM 4092 N N . ASP B 1 34 ? -4.684 -34.594 -15.328 1 97.88 34 ASP B N 1
ATOM 4093 C CA . ASP B 1 34 ? -4.613 -35.844 -16.094 1 97.88 34 ASP B CA 1
ATOM 4094 C C . ASP B 1 34 ? -5.914 -36.094 -16.859 1 97.88 34 ASP B C 1
ATOM 4096 O O . ASP B 1 34 ? -5.984 -37 -17.703 1 97.88 34 ASP B O 1
ATOM 4100 N N . VAL B 1 35 ? -6.902 -35.312 -16.562 1 98.12 35 VAL B N 1
ATOM 4101 C CA . VAL B 1 35 ? -8.18 -35.531 -17.234 1 98.12 35 VAL B CA 1
ATOM 4102 C C . VAL B 1 35 ? -8.492 -34.344 -18.141 1 98.12 35 VAL B C 1
ATOM 4104 O O . VAL B 1 35 ? -9.656 -34.062 -18.438 1 98.12 35 VAL B O 1
ATOM 4107 N N . MET B 1 36 ? -7.488 -33.531 -18.469 1 97.56 36 MET B N 1
ATOM 4108 C CA . MET B 1 36 ? -7.613 -32.438 -19.422 1 97.56 36 MET B CA 1
ATOM 4109 C C . MET B 1 36 ? -6.918 -32.781 -20.734 1 97.56 36 MET B C 1
ATOM 4111 O O . MET B 1 36 ? -5.727 -33.094 -20.75 1 97.56 36 MET B O 1
ATOM 4115 N N . THR B 1 37 ? -7.602 -32.688 -21.812 1 97.62 37 THR B N 1
ATOM 4116 C CA . THR B 1 37 ? -7.078 -33.031 -23.125 1 97.62 37 THR B CA 1
ATOM 4117 C C . THR B 1 37 ? -6.211 -31.906 -23.672 1 97.62 37 THR B C 1
ATOM 4119 O O . THR B 1 37 ? -6.109 -30.844 -23.078 1 97.62 37 THR B O 1
ATOM 4122 N N . ALA B 1 38 ? -5.605 -32.25 -24.781 1 96.38 38 ALA B N 1
ATOM 4123 C CA . ALA B 1 38 ? -4.93 -31.188 -25.547 1 96.38 38 ALA B CA 1
ATOM 4124 C C . ALA B 1 38 ? -5.934 -30.188 -26.109 1 96.38 38 ALA B C 1
ATOM 4126 O O . ALA B 1 38 ? -7.023 -30.578 -26.547 1 96.38 38 ALA B O 1
ATOM 4127 N N . GLY B 1 39 ? -5.605 -28.969 -26 1 94.25 39 GLY B N 1
ATOM 4128 C CA . GLY B 1 39 ? -6.297 -27.891 -26.688 1 94.25 39 GLY B CA 1
ATOM 4129 C C . GLY B 1 39 ? -5.445 -27.203 -27.734 1 94.25 39 GLY B C 1
ATOM 4130 O O . GLY B 1 39 ? -4.633 -27.844 -28.406 1 94.25 39 GLY B O 1
ATOM 4131 N N . ALA B 1 40 ? -5.777 -25.969 -28.062 1 90.12 40 ALA B N 1
ATOM 4132 C CA . ALA B 1 40 ? -5.023 -25.109 -28.984 1 90.12 40 ALA B CA 1
ATOM 4133 C C . ALA B 1 40 ? -5.367 -23.641 -28.75 1 90.12 40 ALA B C 1
ATOM 4135 O O . ALA B 1 40 ? -6.223 -23.312 -27.922 1 90.12 40 ALA B O 1
ATOM 4136 N N . HIS B 1 41 ? -4.465 -22.797 -29.344 1 83.19 41 HIS B N 1
ATOM 4137 C CA . HIS B 1 41 ? -4.816 -21.391 -29.266 1 83.19 41 HIS B CA 1
ATOM 4138 C C . HIS B 1 41 ? -6.258 -21.156 -29.719 1 83.19 41 HIS B C 1
ATOM 4140 O O . HIS B 1 41 ? -6.648 -21.562 -30.812 1 83.19 41 HIS B O 1
ATOM 4146 N N . GLY B 1 42 ? -6.988 -20.578 -28.859 1 83 42 GLY B N 1
ATOM 4147 C CA . GLY B 1 42 ? -8.383 -20.312 -29.172 1 83 42 GLY B CA 1
ATOM 4148 C C . GLY B 1 42 ? -9.289 -21.5 -28.922 1 83 42 GLY B C 1
ATOM 4149 O O . GLY B 1 42 ? -10.508 -21.406 -29.078 1 83 42 GLY B O 1
ATOM 4150 N N . VAL B 1 43 ? -8.688 -22.641 -28.625 1 90.75 43 VAL B N 1
ATOM 4151 C CA . VAL B 1 43 ? -9.453 -23.844 -28.344 1 90.75 43 VAL B CA 1
ATOM 4152 C C . VAL B 1 43 ? -9.148 -24.328 -26.922 1 90.75 43 VAL B C 1
ATOM 4154 O O . VAL B 1 43 ? -8.023 -24.766 -26.641 1 90.75 43 VAL B O 1
ATOM 4157 N N . ALA B 1 44 ? -10.148 -24.312 -26.109 1 92.44 44 ALA B N 1
ATOM 4158 C CA . ALA B 1 44 ? -9.969 -24.703 -24.719 1 92.44 44 ALA B CA 1
ATOM 4159 C C . ALA B 1 44 ? -9.711 -26.203 -24.609 1 92.44 44 ALA B C 1
ATOM 4161 O O . ALA B 1 44 ? -10.195 -26.984 -25.422 1 92.44 44 ALA B O 1
ATOM 4162 N N . ARG B 1 45 ? -8.969 -26.594 -23.609 1 95.75 45 ARG B N 1
ATOM 4163 C CA . ARG B 1 45 ? -8.844 -28 -23.266 1 95.75 45 ARG B CA 1
ATOM 4164 C C . ARG B 1 45 ? -10.18 -28.562 -22.797 1 95.75 45 ARG B C 1
ATOM 4166 O O . ARG B 1 45 ? -10.984 -27.875 -22.172 1 95.75 45 ARG B O 1
ATOM 4173 N N . GLU B 1 46 ? -10.414 -29.812 -23.141 1 96.25 46 GLU B N 1
ATOM 4174 C CA . GLU B 1 46 ? -11.602 -30.516 -22.625 1 96.25 46 GLU B CA 1
ATOM 4175 C C . GLU B 1 46 ? -11.32 -31.188 -21.297 1 96.25 46 GLU B C 1
ATOM 4177 O O . GLU B 1 46 ? -10.297 -31.859 -21.141 1 96.25 46 GLU B O 1
ATOM 4182 N N . ILE B 1 47 ? -12.164 -30.953 -20.328 1 96.81 47 ILE B N 1
ATOM 4183 C CA . ILE B 1 47 ? -12.125 -31.688 -19.062 1 96.81 47 ILE B CA 1
ATOM 4184 C C . ILE B 1 47 ? -12.992 -32.938 -19.172 1 96.81 47 ILE B C 1
ATOM 4186 O O . ILE B 1 47 ? -14.219 -32.875 -19.172 1 96.81 47 ILE B O 1
ATOM 4190 N N . THR B 1 48 ? -12.406 -34.031 -19.203 1 97.44 48 THR B N 1
ATOM 4191 C CA . THR B 1 48 ? -13.133 -35.281 -19.391 1 97.44 48 THR B CA 1
ATOM 4192 C C . THR B 1 48 ? -13.469 -35.938 -18.047 1 97.44 48 THR B C 1
ATOM 4194 O O . THR B 1 48 ? -12.836 -35.625 -17.031 1 97.44 48 THR B O 1
ATOM 4197 N N . ASP B 1 49 ? -14.508 -36.75 -18.062 1 96.88 49 ASP B N 1
ATOM 4198 C CA . ASP B 1 49 ? -14.859 -37.531 -16.875 1 96.88 49 ASP B CA 1
ATOM 4199 C C . ASP B 1 49 ? -13.93 -38.719 -16.703 1 96.88 49 ASP B C 1
ATOM 4201 O O . ASP B 1 49 ? -14.336 -39.875 -16.953 1 96.88 49 ASP B O 1
ATOM 4205 N N . GLY B 1 50 ? -12.797 -38.469 -16.234 1 96.69 50 GLY B N 1
ATOM 4206 C CA . GLY B 1 50 ? -11.75 -39.469 -16.172 1 96.69 50 GLY B CA 1
ATOM 4207 C C . GLY B 1 50 ? -10.93 -39.531 -17.453 1 96.69 50 GLY B C 1
ATOM 4208 O O . GLY B 1 50 ? -11.07 -38.719 -18.344 1 96.69 50 GLY B O 1
ATOM 4209 N N . VAL B 1 51 ? -10.031 -40.469 -17.422 1 97.31 51 VAL B N 1
ATOM 4210 C CA . VAL B 1 51 ? -9.195 -40.688 -18.594 1 97.31 51 VAL B CA 1
ATOM 4211 C C . VAL B 1 51 ? -9.938 -41.562 -19.609 1 97.31 51 VAL B C 1
ATOM 4213 O O . VAL B 1 51 ? -10.234 -42.719 -19.344 1 97.31 51 VAL B O 1
ATOM 4216 N N . LEU B 1 52 ? -10.242 -40.969 -20.734 1 97.56 52 LEU B N 1
ATOM 4217 C CA . LEU B 1 52 ? -11.023 -41.688 -21.75 1 97.56 52 LEU B CA 1
ATOM 4218 C C . LEU B 1 52 ? -10.133 -42.156 -22.891 1 97.56 52 LEU B C 1
ATOM 4220 O O . LEU B 1 52 ? -9.188 -41.469 -23.281 1 97.56 52 LEU B O 1
ATOM 4224 N N . PRO B 1 53 ? -10.484 -43.312 -23.438 1 95.81 53 PRO B N 1
ATOM 4225 C CA . PRO B 1 53 ? -9.695 -43.812 -24.562 1 95.81 53 PRO B CA 1
ATOM 4226 C C . PRO B 1 53 ? -9.797 -42.938 -25.797 1 95.81 53 PRO B C 1
ATOM 4228 O O . PRO B 1 53 ? -10.852 -42.344 -26.062 1 95.81 53 PRO B O 1
ATOM 4231 N N . GLY B 1 54 ? -8.727 -42.844 -26.531 1 94.81 54 GLY B N 1
ATOM 4232 C CA . GLY B 1 54 ? -8.727 -42.156 -27.828 1 94.81 54 GLY B CA 1
ATOM 4233 C C . GLY B 1 54 ? -8.492 -40.688 -27.719 1 94.81 54 GLY B C 1
ATOM 4234 O O . GLY B 1 54 ? -8.422 -39.969 -28.734 1 94.81 54 GLY B O 1
ATOM 4235 N N . LYS B 1 55 ? -8.398 -40.188 -26.547 1 95.81 55 LYS B N 1
ATOM 4236 C CA . LYS B 1 55 ? -8.125 -38.781 -26.359 1 95.81 55 LYS B CA 1
ATOM 4237 C C . LYS B 1 55 ? -6.648 -38.531 -26.094 1 95.81 55 LYS B C 1
ATOM 4239 O O . LYS B 1 55 ? -5.934 -39.438 -25.641 1 95.81 55 LYS B O 1
ATOM 4244 N N . ASN B 1 56 ? -6.219 -37.375 -26.406 1 96.19 56 ASN B N 1
ATOM 4245 C CA . ASN B 1 56 ? -4.836 -36.969 -26.172 1 96.19 56 ASN B CA 1
ATOM 4246 C C . ASN B 1 56 ? -4.691 -36.156 -24.891 1 96.19 56 ASN B C 1
ATOM 4248 O O . ASN B 1 56 ? -5.211 -35.062 -24.781 1 96.19 56 ASN B O 1
ATOM 4252 N N . TYR B 1 57 ? -4.027 -36.688 -23.922 1 97.62 57 TYR B N 1
ATOM 4253 C CA . TYR B 1 57 ? -3.725 -36.031 -22.656 1 97.62 57 TYR B CA 1
ATOM 4254 C C . TYR B 1 57 ? -2.24 -35.688 -22.547 1 97.62 57 TYR B C 1
ATOM 4256 O O . TYR B 1 57 ? -1.463 -36.5 -22 1 97.62 57 TYR B O 1
ATOM 4264 N N . PRO B 1 58 ? -1.845 -34.531 -22.953 1 97.25 58 PRO B N 1
ATOM 4265 C CA . PRO B 1 58 ? -0.423 -34.219 -23.078 1 97.25 58 PRO B CA 1
ATOM 4266 C C . PRO B 1 58 ? 0.332 -34.344 -21.75 1 97.25 58 PRO B C 1
ATOM 4268 O O . PRO B 1 58 ? 1.535 -34.594 -21.75 1 97.25 58 PRO B O 1
ATOM 4271 N N . ASN B 1 59 ? -0.303 -34.219 -20.625 1 97.75 59 ASN B N 1
ATOM 4272 C CA . ASN B 1 59 ? 0.352 -34.25 -19.328 1 97.75 59 ASN B CA 1
ATOM 4273 C C . ASN B 1 59 ? 0.764 -35.656 -18.922 1 97.75 59 ASN B C 1
ATOM 4275 O O . ASN B 1 59 ? 1.534 -35.844 -17.969 1 97.75 59 ASN B O 1
ATOM 4279 N N . HIS B 1 60 ? 0.229 -36.656 -19.562 1 97.81 60 HIS B N 1
ATOM 4280 C CA . HIS B 1 60 ? 0.515 -38.062 -19.203 1 97.81 60 HIS B CA 1
ATOM 4281 C C . HIS B 1 60 ? 1.985 -38.375 -19.438 1 97.81 60 HIS B C 1
ATOM 4283 O O . HIS B 1 60 ? 2.604 -39.062 -18.609 1 97.81 60 HIS B O 1
ATOM 4289 N N . ASP B 1 61 ? 2.465 -37.844 -20.531 1 97.12 61 ASP B N 1
ATOM 4290 C CA . ASP B 1 61 ? 3.865 -38.094 -20.859 1 97.12 61 ASP B CA 1
ATOM 4291 C C . ASP B 1 61 ? 4.723 -36.875 -20.531 1 97.12 61 ASP B C 1
ATOM 4293 O O . ASP B 1 61 ? 5.902 -37 -20.203 1 97.12 61 ASP B O 1
ATOM 4297 N N . ALA B 1 62 ? 4.016 -35.719 -20.656 1 97.94 62 ALA B N 1
ATOM 4298 C CA . ALA B 1 62 ? 4.734 -34.438 -20.547 1 97.94 62 ALA B CA 1
ATOM 4299 C C . ALA B 1 62 ? 6.055 -34.5 -21.312 1 97.94 62 ALA B C 1
ATOM 4301 O O . ALA B 1 62 ? 6.074 -34.812 -22.5 1 97.94 62 ALA B O 1
ATOM 4302 N N . ILE B 1 63 ? 7.148 -34.281 -20.625 1 98.19 63 ILE B N 1
ATOM 4303 C CA . ILE B 1 63 ? 8.406 -34.375 -21.344 1 98.19 63 ILE B CA 1
ATOM 4304 C C . ILE B 1 63 ? 9.281 -35.469 -20.75 1 98.19 63 ILE B C 1
ATOM 4306 O O . ILE B 1 63 ? 10.508 -35.438 -20.875 1 98.19 63 ILE B O 1
ATOM 4310 N N . ASP B 1 64 ? 8.672 -36.312 -19.969 1 98.38 64 ASP B N 1
ATOM 4311 C CA . ASP B 1 64 ? 9.266 -37.531 -19.406 1 98.38 64 ASP B CA 1
ATOM 4312 C C . ASP B 1 64 ? 10.383 -37.188 -18.422 1 98.38 64 ASP B C 1
ATOM 4314 O O . ASP B 1 64 ? 11.398 -37.875 -18.375 1 98.38 64 ASP B O 1
ATOM 4318 N N . PHE B 1 65 ? 10.242 -36.125 -17.719 1 98.56 65 PHE B N 1
ATOM 4319 C CA . PHE B 1 65 ? 11.172 -35.75 -16.672 1 98.56 65 PHE B CA 1
ATOM 4320 C C . PHE B 1 65 ? 11.289 -36.844 -15.609 1 98.56 65 PHE B C 1
ATOM 4322 O O . PHE B 1 65 ? 12.359 -37.062 -15.055 1 98.56 65 PHE B O 1
ATOM 4329 N N . TYR B 1 66 ? 10.234 -37.562 -15.359 1 98.56 66 TYR B N 1
ATOM 4330 C CA . TYR B 1 66 ? 10.18 -38.625 -14.352 1 98.56 66 TYR B CA 1
ATOM 4331 C C . TYR B 1 66 ? 11.328 -39.594 -14.531 1 98.56 66 TYR B C 1
ATOM 4333 O O . TYR B 1 66 ? 11.938 -40.031 -13.555 1 98.56 66 TYR B O 1
ATOM 4341 N N . HIS B 1 67 ? 11.711 -39.906 -15.734 1 98.12 67 HIS B N 1
ATOM 4342 C CA . HIS B 1 67 ? 12.758 -40.875 -16 1 98.12 67 HIS B CA 1
ATOM 4343 C C . HIS B 1 67 ? 14.078 -40.188 -16.344 1 98.12 67 HIS B C 1
ATOM 4345 O O . HIS B 1 67 ? 15.109 -40.844 -16.453 1 98.12 67 HIS B O 1
ATOM 4351 N N . ARG B 1 68 ? 14.016 -38.875 -16.5 1 98.31 68 ARG B N 1
ATOM 4352 C CA . ARG B 1 68 ? 15.172 -38.188 -17.078 1 98.31 68 ARG B CA 1
ATOM 4353 C C . ARG B 1 68 ? 15.656 -37.062 -16.172 1 98.31 68 ARG B C 1
ATOM 4355 O O . ARG B 1 68 ? 16.5 -36.25 -16.578 1 98.31 68 ARG B O 1
ATOM 4362 N N . TYR B 1 69 ? 15.133 -36.938 -14.961 1 98.5 69 TYR B N 1
ATOM 4363 C CA . TYR B 1 69 ? 15.359 -35.781 -14.109 1 98.5 69 TYR B CA 1
ATOM 4364 C C . TYR B 1 69 ? 16.844 -35.594 -13.805 1 98.5 69 TYR B C 1
ATOM 4366 O O . TYR B 1 69 ? 17.328 -34.5 -13.617 1 98.5 69 TYR B O 1
ATOM 4374 N N . LYS B 1 70 ? 17.609 -36.688 -13.703 1 98.62 70 LYS B N 1
ATOM 4375 C CA . LYS B 1 70 ? 19.031 -36.562 -13.391 1 98.62 70 LYS B CA 1
ATOM 4376 C C . LYS B 1 70 ? 19.766 -35.781 -14.477 1 98.62 70 LYS B C 1
ATOM 4378 O O . LYS B 1 70 ? 20.562 -34.906 -14.172 1 98.62 70 LYS B O 1
ATOM 4383 N N . ASP B 1 71 ? 19.484 -36.125 -15.734 1 98.38 71 ASP B N 1
ATOM 4384 C CA . ASP B 1 71 ? 20.125 -35.406 -16.844 1 98.38 71 ASP B CA 1
ATOM 4385 C C . ASP B 1 71 ? 19.625 -33.969 -16.953 1 98.38 71 ASP B C 1
ATOM 4387 O O . ASP B 1 71 ? 20.375 -33.062 -17.297 1 98.38 71 ASP B O 1
ATOM 4391 N N . ASP B 1 72 ? 18.375 -33.812 -16.75 1 98.62 72 ASP B N 1
ATOM 4392 C CA . ASP B 1 72 ? 17.812 -32.469 -16.781 1 98.62 72 ASP B CA 1
ATOM 4393 C C . ASP B 1 72 ? 18.422 -31.578 -15.703 1 98.62 72 ASP B C 1
ATOM 4395 O O . ASP B 1 72 ? 18.797 -30.438 -15.961 1 98.62 72 ASP B O 1
ATOM 4399 N N . ILE B 1 73 ? 18.547 -32.094 -14.461 1 98.75 73 ILE B N 1
ATOM 4400 C CA . ILE B 1 73 ? 19.141 -31.359 -13.352 1 98.75 73 ILE B CA 1
ATOM 4401 C C . ILE B 1 73 ? 20.594 -31.016 -13.672 1 98.75 73 ILE B C 1
ATOM 4403 O O . ILE B 1 73 ? 21.078 -29.938 -13.32 1 98.75 73 ILE B O 1
ATOM 4407 N N . LYS B 1 74 ? 21.281 -31.953 -14.32 1 98.62 74 LYS B N 1
ATOM 4408 C CA . LYS B 1 74 ? 22.641 -31.688 -14.758 1 98.62 74 LYS B CA 1
ATOM 4409 C C . LYS B 1 74 ? 22.688 -30.469 -15.688 1 98.62 74 LYS B C 1
ATOM 4411 O O . LYS B 1 74 ? 23.609 -29.656 -15.602 1 98.62 74 LYS B O 1
ATOM 4416 N N . LEU B 1 75 ? 21.719 -30.344 -16.578 1 98.62 75 LEU B N 1
ATOM 4417 C CA . LEU B 1 75 ? 21.625 -29.188 -17.469 1 98.62 75 LEU B CA 1
ATOM 4418 C C . LEU B 1 75 ? 21.359 -27.922 -16.688 1 98.62 75 LEU B C 1
ATOM 4420 O O . LEU B 1 75 ? 21.906 -26.859 -17 1 98.62 75 LEU B O 1
ATOM 4424 N N . PHE B 1 76 ? 20.484 -28.031 -15.68 1 98.81 76 PHE B N 1
ATOM 4425 C CA . PHE B 1 76 ? 20.219 -26.891 -14.828 1 98.81 76 PHE B CA 1
ATOM 4426 C C . PHE B 1 76 ? 21.5 -26.438 -14.125 1 98.81 76 PHE B C 1
ATOM 4428 O O . PHE B 1 76 ? 21.781 -25.234 -14.047 1 98.81 76 PHE B O 1
ATOM 4435 N N . ALA B 1 77 ? 22.219 -27.406 -13.625 1 98.75 77 ALA B N 1
ATOM 4436 C CA . ALA B 1 77 ? 23.484 -27.109 -12.961 1 98.75 77 ALA B CA 1
ATOM 4437 C C . ALA B 1 77 ? 24.469 -26.453 -13.922 1 98.75 77 ALA B C 1
ATOM 4439 O O . ALA B 1 77 ? 25.188 -25.531 -13.539 1 98.75 77 ALA B O 1
ATOM 4440 N N . GLU B 1 78 ? 24.516 -27 -15.141 1 98.56 78 GLU B N 1
ATOM 4441 C CA . GLU B 1 78 ? 25.375 -26.406 -16.156 1 98.56 78 GLU B CA 1
ATOM 4442 C C . GLU B 1 78 ? 25.047 -24.938 -16.391 1 98.56 78 GLU B C 1
ATOM 4444 O O . GLU B 1 78 ? 25.938 -24.125 -16.609 1 98.56 78 GLU B O 1
ATOM 4449 N N . MET B 1 79 ? 23.766 -24.578 -16.312 1 98.31 79 MET B N 1
ATOM 4450 C CA . MET B 1 79 ? 23.312 -23.203 -16.484 1 98.31 79 MET B CA 1
ATOM 4451 C C . MET B 1 79 ? 23.688 -22.344 -15.281 1 98.31 79 MET B C 1
ATOM 4453 O O . MET B 1 79 ? 23.688 -21.125 -15.367 1 98.31 79 MET B O 1
ATOM 4457 N N . GLY B 1 80 ? 23.953 -23 -14.148 1 98.44 80 GLY B N 1
ATOM 4458 C CA . GLY B 1 80 ? 24.359 -22.266 -12.953 1 98.44 80 GLY B CA 1
ATOM 4459 C C . GLY B 1 80 ? 23.219 -22.047 -11.977 1 98.44 80 GLY B C 1
ATOM 4460 O O . GLY B 1 80 ? 23.297 -21.172 -11.109 1 98.44 80 GLY B O 1
ATOM 4461 N N . PHE B 1 81 ? 22.172 -22.828 -12.039 1 98.81 81 PHE B N 1
ATOM 4462 C CA . PHE B 1 81 ? 21.016 -22.672 -11.164 1 98.81 81 PHE B CA 1
ATOM 4463 C C . PHE B 1 81 ? 21.438 -22.734 -9.695 1 98.81 81 PHE B C 1
ATOM 4465 O O . PHE B 1 81 ? 22.234 -23.578 -9.305 1 98.81 81 PHE B O 1
ATOM 4472 N N . LYS B 1 82 ? 20.906 -21.766 -8.961 1 98.69 82 LYS B N 1
ATOM 4473 C CA . LYS B 1 82 ? 21.047 -21.781 -7.508 1 98.69 82 LYS B CA 1
ATOM 4474 C C . LYS B 1 82 ? 19.828 -22.391 -6.832 1 98.69 82 LYS B C 1
ATOM 4476 O O . LYS B 1 82 ? 19.906 -22.859 -5.695 1 98.69 82 LYS B O 1
ATOM 4481 N N . CYS B 1 83 ? 18.734 -22.391 -7.57 1 98.88 83 CYS B N 1
ATOM 4482 C CA . CYS B 1 83 ? 17.516 -23 -7.062 1 98.88 83 CYS B CA 1
ATOM 4483 C C . CYS B 1 83 ? 16.688 -23.578 -8.203 1 98.88 83 CYS B C 1
ATOM 4485 O O . CYS B 1 83 ? 16.891 -23.234 -9.367 1 98.88 83 CYS B O 1
ATOM 4487 N N . PHE B 1 84 ? 15.82 -24.484 -7.883 1 98.81 84 PHE B N 1
ATOM 4488 C CA . PHE B 1 84 ? 14.883 -25.125 -8.812 1 98.81 84 PHE B CA 1
ATOM 4489 C C . PHE B 1 84 ? 13.484 -25.172 -8.219 1 98.81 84 PHE B C 1
ATOM 4491 O O . PHE B 1 84 ? 13.25 -25.859 -7.227 1 98.81 84 PHE B O 1
ATOM 4498 N N . ARG B 1 85 ? 12.578 -24.375 -8.836 1 98.88 85 ARG B N 1
ATOM 4499 C CA . ARG B 1 85 ? 11.195 -24.375 -8.383 1 98.88 85 ARG B CA 1
ATOM 4500 C C . ARG B 1 85 ? 10.375 -25.438 -9.117 1 98.88 85 ARG B C 1
ATOM 4502 O O . ARG B 1 85 ? 10.258 -25.391 -10.344 1 98.88 85 ARG B O 1
ATOM 4509 N N . THR B 1 86 ? 9.844 -26.312 -8.438 1 98.69 86 THR B N 1
ATOM 4510 C CA . THR B 1 86 ? 8.922 -27.312 -8.945 1 98.69 86 THR B CA 1
ATOM 4511 C C . THR B 1 86 ? 7.82 -27.594 -7.926 1 98.69 86 THR B C 1
ATOM 4513 O O . THR B 1 86 ? 7.59 -26.812 -7.012 1 98.69 86 THR B O 1
ATOM 4516 N N . SER B 1 87 ? 6.988 -28.578 -8.203 1 98.69 87 SER B N 1
ATOM 4517 C CA . SER B 1 87 ? 5.918 -28.953 -7.289 1 98.69 87 SER B CA 1
ATOM 4518 C C . SER B 1 87 ? 5.934 -30.453 -7.008 1 98.69 87 SER B C 1
ATOM 4520 O O . SER B 1 87 ? 6.641 -31.203 -7.68 1 98.69 87 SER B O 1
ATOM 4522 N N . ILE B 1 88 ? 5.324 -30.797 -5.988 1 98.5 88 ILE B N 1
ATOM 4523 C CA . ILE B 1 88 ? 5.039 -32.188 -5.688 1 98.5 88 ILE B CA 1
ATOM 4524 C C . ILE B 1 88 ? 3.656 -32.562 -6.219 1 98.5 88 ILE B C 1
ATOM 4526 O O . ILE B 1 88 ? 2.676 -31.859 -5.957 1 98.5 88 ILE B O 1
ATOM 4530 N N . ALA B 1 89 ? 3.611 -33.562 -7.039 1 98.19 89 ALA B N 1
ATOM 4531 C CA . ALA B 1 89 ? 2.303 -34.094 -7.449 1 98.19 89 ALA B CA 1
ATOM 4532 C C . ALA B 1 89 ? 1.574 -34.719 -6.277 1 98.19 89 ALA B C 1
ATOM 4534 O O . ALA B 1 89 ? 2.002 -35.781 -5.77 1 98.19 89 ALA B O 1
ATOM 4535 N N . TRP B 1 90 ? 0.496 -34.094 -5.848 1 98.56 90 TRP B N 1
ATOM 4536 C CA . TRP B 1 90 ? -0.302 -34.625 -4.742 1 98.56 90 TRP B CA 1
ATOM 4537 C C . TRP B 1 90 ? -0.626 -36.094 -4.957 1 98.56 90 TRP B C 1
ATOM 4539 O O . TRP B 1 90 ? -0.494 -36.906 -4.039 1 98.56 90 TRP B O 1
ATOM 4549 N N . THR B 1 91 ? -0.839 -36.531 -6.137 1 98.5 91 THR B N 1
ATOM 4550 C CA . THR B 1 91 ? -1.326 -37.875 -6.469 1 98.5 91 THR B CA 1
ATOM 4551 C C . THR B 1 91 ? -0.181 -38.875 -6.477 1 98.5 91 THR B C 1
ATOM 4553 O O . THR B 1 91 ? -0.412 -40.094 -6.508 1 98.5 91 THR B O 1
ATOM 4556 N N . ARG B 1 92 ? 1.052 -38.438 -6.504 1 98.44 92 ARG B N 1
ATOM 4557 C CA . ARG B 1 92 ? 2.162 -39.375 -6.34 1 98.44 92 ARG B CA 1
ATOM 4558 C C . ARG B 1 92 ? 2.314 -39.781 -4.883 1 98.44 92 ARG B C 1
ATOM 4560 O O . ARG B 1 92 ? 2.73 -40.906 -4.594 1 98.44 92 ARG B O 1
ATOM 4567 N N . LEU B 1 93 ? 1.98 -38.844 -3.963 1 98.69 93 LEU B N 1
ATOM 4568 C CA . LEU B 1 93 ? 2.105 -39.156 -2.539 1 98.69 93 LEU B CA 1
ATOM 4569 C C . LEU B 1 93 ? 0.824 -39.781 -2 1 98.69 93 LEU B C 1
ATOM 4571 O O . LEU B 1 93 ? 0.876 -40.688 -1.186 1 98.69 93 LEU B O 1
ATOM 4575 N N . PHE B 1 94 ? -0.315 -39.219 -2.426 1 98.75 94 PHE B N 1
ATOM 4576 C CA . PHE B 1 94 ? -1.639 -39.719 -2.074 1 98.75 94 PHE B CA 1
ATOM 4577 C C . PHE B 1 94 ? -2.498 -39.906 -3.32 1 98.75 94 PHE B C 1
ATOM 4579 O O . PHE B 1 94 ? -3.23 -39 -3.715 1 98.75 94 PHE B O 1
ATOM 4586 N N . PRO B 1 95 ? -2.531 -41.062 -3.912 1 98.69 95 PRO B N 1
ATOM 4587 C CA . PRO B 1 95 ? -3.158 -41.344 -5.207 1 98.69 95 PRO B CA 1
ATOM 4588 C C . PRO B 1 95 ? -4.625 -40.906 -5.25 1 98.69 95 PRO B C 1
ATOM 4590 O O . PRO B 1 95 ? -5.094 -40.375 -6.266 1 98.69 95 PRO B O 1
ATOM 4593 N N . LYS B 1 96 ? -5.344 -41.094 -4.129 1 98.5 96 LYS B N 1
ATOM 4594 C CA . LYS B 1 96 ? -6.75 -40.688 -4.078 1 98.5 96 LYS B CA 1
ATOM 4595 C C . LYS B 1 96 ? -6.941 -39.406 -3.279 1 98.5 96 LYS B C 1
ATOM 4597 O O . LYS B 1 96 ? -7.988 -38.781 -3.371 1 98.5 96 LYS B O 1
ATOM 4602 N N . GLY B 1 97 ? -5.965 -39.031 -2.484 1 98.56 97 GLY B N 1
ATOM 4603 C CA . GLY B 1 97 ? -5.969 -37.781 -1.729 1 98.56 97 GLY B CA 1
ATOM 4604 C C . GLY B 1 97 ? -6.555 -37.938 -0.336 1 98.56 97 GLY B C 1
ATOM 4605 O O . GLY B 1 97 ? -6.277 -37.125 0.55 1 98.56 97 GLY B O 1
ATOM 4606 N N . ASP B 1 98 ? -7.383 -38.969 -0.134 1 98.5 98 ASP B N 1
ATOM 4607 C CA . ASP B 1 98 ? -8.031 -39.094 1.166 1 98.5 98 ASP B CA 1
ATOM 4608 C C . ASP B 1 98 ? -7.496 -40.312 1.925 1 98.5 98 ASP B C 1
ATOM 4610 O O . ASP B 1 98 ? -8.07 -40.719 2.938 1 98.5 98 ASP B O 1
ATOM 4614 N N . GLU B 1 99 ? -6.402 -40.875 1.449 1 98.19 99 GLU B N 1
ATOM 4615 C CA . GLU B 1 99 ? -5.75 -41.969 2.168 1 98.19 99 GLU B CA 1
ATOM 4616 C C . GLU B 1 99 ? -5.18 -41.5 3.5 1 98.19 99 GLU B C 1
ATOM 4618 O O . GLU B 1 99 ? -4.922 -40.312 3.68 1 98.19 99 GLU B O 1
ATOM 4623 N N . LEU B 1 100 ? -4.938 -42.438 4.387 1 97.94 100 LEU B N 1
ATOM 4624 C CA . LEU B 1 100 ? -4.324 -42.125 5.668 1 97.94 100 LEU B CA 1
ATOM 4625 C C . LEU B 1 100 ? -2.807 -42.219 5.594 1 97.94 100 LEU B C 1
ATOM 4627 O O . LEU B 1 100 ? -2.09 -41.562 6.336 1 97.94 100 LEU B O 1
ATOM 4631 N N . GLU B 1 101 ? -2.377 -43.125 4.703 1 98.31 101 GLU B N 1
ATOM 4632 C CA . GLU B 1 101 ? -0.943 -43.344 4.559 1 98.31 101 GLU B CA 1
ATOM 4633 C C . GLU B 1 101 ? -0.461 -42.969 3.16 1 98.31 101 GLU B C 1
ATOM 4635 O O . GLU B 1 101 ? -1.158 -43.188 2.172 1 98.31 101 GLU B O 1
ATOM 4640 N N . PRO B 1 102 ? 0.697 -42.438 3.072 1 98.69 102 PRO B N 1
ATOM 4641 C CA . PRO B 1 102 ? 1.214 -42 1.767 1 98.69 102 PRO B CA 1
ATOM 4642 C C . PRO B 1 102 ? 1.772 -43.156 0.951 1 98.69 102 PRO B C 1
ATOM 4644 O O . PRO B 1 102 ? 2.016 -44.25 1.496 1 98.69 102 PRO B O 1
ATOM 4647 N N . ASN B 1 103 ? 1.873 -43 -0.269 1 98.62 103 ASN B N 1
ATOM 4648 C CA . ASN B 1 103 ? 2.531 -43.875 -1.209 1 98.62 103 ASN B CA 1
ATOM 4649 C C . ASN B 1 103 ? 4.047 -43.719 -1.176 1 98.62 103 ASN B C 1
ATOM 4651 O O . ASN B 1 103 ? 4.574 -42.688 -1.621 1 98.62 103 ASN B O 1
ATOM 4655 N N . GLU B 1 104 ? 4.762 -44.719 -0.731 1 98.62 104 GLU B N 1
ATOM 4656 C CA . GLU B 1 104 ? 6.199 -44.625 -0.507 1 98.62 104 GLU B CA 1
ATOM 4657 C C . GLU B 1 104 ? 6.949 -44.406 -1.818 1 98.62 104 GLU B C 1
ATOM 4659 O O . GLU B 1 104 ? 7.945 -43.656 -1.858 1 98.62 104 GLU B O 1
ATOM 4664 N N . ALA B 1 105 ? 6.504 -45 -2.852 1 98.5 105 ALA B N 1
ATOM 4665 C CA . ALA B 1 105 ? 7.18 -44.844 -4.137 1 98.5 105 ALA B CA 1
ATOM 4666 C C . ALA B 1 105 ? 7.188 -43.375 -4.57 1 98.5 105 ALA B C 1
ATOM 4668 O O . ALA B 1 105 ? 8.172 -42.875 -5.137 1 98.5 105 ALA B O 1
ATOM 4669 N N . GLY B 1 106 ? 6.09 -42.688 -4.332 1 98.44 106 GLY B N 1
ATOM 4670 C CA . GLY B 1 106 ? 6.031 -41.281 -4.613 1 98.44 106 GLY B CA 1
ATOM 4671 C C . GLY B 1 106 ? 6.973 -40.469 -3.746 1 98.44 106 GLY B C 1
ATOM 4672 O O . GLY B 1 106 ? 7.676 -39.562 -4.242 1 98.44 106 GLY B O 1
ATOM 4673 N N . LEU B 1 107 ? 7.008 -40.75 -2.492 1 98.81 107 LEU B N 1
ATOM 4674 C CA . LEU B 1 107 ? 7.91 -40.062 -1.569 1 98.81 107 LEU B CA 1
ATOM 4675 C C . LEU B 1 107 ? 9.359 -40.25 -1.998 1 98.81 107 LEU B C 1
ATOM 4677 O O . LEU B 1 107 ? 10.141 -39.312 -1.988 1 98.81 107 LEU B O 1
ATOM 4681 N N . LYS B 1 108 ? 9.68 -41.469 -2.373 1 98.69 108 LYS B N 1
ATOM 4682 C CA . LYS B 1 108 ? 11.047 -41.812 -2.754 1 98.69 108 LYS B CA 1
ATOM 4683 C C . LYS B 1 108 ? 11.461 -41.062 -4.016 1 98.69 108 LYS B C 1
ATOM 4685 O O . LYS B 1 108 ? 12.625 -40.656 -4.156 1 98.69 108 LYS B O 1
ATOM 4690 N N . PHE B 1 109 ? 10.617 -40.938 -4.93 1 98.5 109 PHE B N 1
ATOM 4691 C CA . PHE B 1 109 ? 10.922 -40.188 -6.152 1 98.5 109 PHE B CA 1
ATOM 4692 C C . PHE B 1 109 ? 11.391 -38.781 -5.828 1 98.5 109 PHE B C 1
ATOM 4694 O O . PHE B 1 109 ? 12.43 -38.344 -6.32 1 98.5 109 PHE B O 1
ATOM 4701 N N . TYR B 1 110 ? 10.641 -38.094 -5.016 1 98.81 110 TYR B N 1
ATOM 4702 C CA . TYR B 1 110 ? 11.008 -36.719 -4.707 1 98.81 110 TYR B CA 1
ATOM 4703 C C . TYR B 1 110 ? 12.219 -36.656 -3.783 1 98.81 110 TYR B C 1
ATOM 4705 O O . TYR B 1 110 ? 13.031 -35.75 -3.861 1 98.81 110 TYR B O 1
ATOM 4713 N N . ASP B 1 111 ? 12.383 -37.688 -2.928 1 98.69 111 ASP B N 1
ATOM 4714 C CA . ASP B 1 111 ? 13.648 -37.812 -2.223 1 98.69 111 ASP B CA 1
ATOM 4715 C C . ASP B 1 111 ? 14.828 -37.75 -3.195 1 98.69 111 ASP B C 1
ATOM 4717 O O . ASP B 1 111 ? 15.773 -37 -2.988 1 98.69 111 ASP B O 1
ATOM 4721 N N . ASP B 1 112 ? 14.719 -38.625 -4.152 1 98.75 112 ASP B N 1
ATOM 4722 C CA . ASP B 1 112 ? 15.789 -38.75 -5.129 1 98.75 112 ASP B CA 1
ATOM 4723 C C . ASP B 1 112 ? 15.953 -37.469 -5.941 1 98.75 112 ASP B C 1
ATOM 4725 O O . ASP B 1 112 ? 17.078 -37.062 -6.234 1 98.75 112 ASP B O 1
ATOM 4729 N N . LEU B 1 113 ? 14.859 -36.875 -6.297 1 98.81 113 LEU B N 1
ATOM 4730 C CA . LEU B 1 113 ? 14.898 -35.625 -7.059 1 98.81 113 LEU B CA 1
ATOM 4731 C C . LEU B 1 113 ? 15.586 -34.531 -6.262 1 98.81 113 LEU B C 1
ATOM 4733 O O . LEU B 1 113 ? 16.469 -33.844 -6.781 1 98.81 113 LEU B O 1
ATOM 4737 N N . PHE B 1 114 ? 15.18 -34.344 -5 1 98.88 114 PHE B N 1
ATOM 4738 C CA . PHE B 1 114 ? 15.758 -33.281 -4.168 1 98.88 114 PHE B CA 1
ATOM 4739 C C . PHE B 1 114 ? 17.219 -33.562 -3.863 1 98.88 114 PHE B C 1
ATOM 4741 O O . PHE B 1 114 ? 18.047 -32.656 -3.848 1 98.88 114 PHE B O 1
ATOM 4748 N N . ASP B 1 115 ? 17.531 -34.875 -3.666 1 98.81 115 ASP B N 1
ATOM 4749 C CA . ASP B 1 115 ? 18.938 -35.25 -3.473 1 98.81 115 ASP B CA 1
ATOM 4750 C C . ASP B 1 115 ? 19.766 -34.875 -4.695 1 98.81 115 ASP B C 1
ATOM 4752 O O . ASP B 1 115 ? 20.906 -34.406 -4.559 1 98.81 115 ASP B O 1
ATOM 4756 N N . GLU B 1 116 ? 19.219 -35.156 -5.871 1 98.81 116 GLU B N 1
ATOM 4757 C CA . GLU B 1 116 ? 19.938 -34.844 -7.098 1 98.81 116 GLU B CA 1
ATOM 4758 C C . GLU B 1 116 ? 20.172 -33.344 -7.223 1 98.81 116 GLU B C 1
ATOM 4760 O O . GLU B 1 116 ? 21.234 -32.906 -7.656 1 98.81 116 GLU B O 1
ATOM 4765 N N . CYS B 1 117 ? 19.172 -32.531 -6.887 1 98.88 117 CYS B N 1
ATOM 4766 C CA . CYS B 1 117 ? 19.344 -31.062 -6.871 1 98.88 117 CYS B CA 1
ATOM 4767 C C . CYS B 1 117 ? 20.469 -30.656 -5.93 1 98.88 117 CYS B C 1
ATOM 4769 O O . CYS B 1 117 ? 21.375 -29.922 -6.324 1 98.88 117 CYS B O 1
ATOM 4771 N N . LEU B 1 118 ? 20.406 -31.172 -4.727 1 98.81 118 LEU B N 1
ATOM 4772 C CA . LEU B 1 118 ? 21.344 -30.781 -3.684 1 98.81 118 LEU B CA 1
ATOM 4773 C C . LEU B 1 118 ? 22.766 -31.219 -4.039 1 98.81 118 LEU B C 1
ATOM 4775 O O . LEU B 1 118 ? 23.734 -30.547 -3.682 1 98.81 118 LEU B O 1
ATOM 4779 N N . LYS B 1 119 ? 22.844 -32.344 -4.734 1 98.56 119 LYS B N 1
ATOM 4780 C CA . LYS B 1 119 ? 24.141 -32.844 -5.227 1 98.56 119 LYS B CA 1
ATOM 4781 C C . LYS B 1 119 ? 24.859 -31.766 -6.035 1 98.56 119 LYS B C 1
ATOM 4783 O O . LYS B 1 119 ? 26.078 -31.672 -6.012 1 98.56 119 LYS B O 1
ATOM 4788 N N . TYR B 1 120 ? 24.125 -30.938 -6.703 1 98.62 120 TYR B N 1
ATOM 4789 C CA . TYR B 1 120 ? 24.688 -29.891 -7.555 1 98.62 120 TYR B CA 1
ATOM 4790 C C . TYR B 1 120 ? 24.609 -28.531 -6.883 1 98.62 120 TYR B C 1
ATOM 4792 O O . TYR B 1 120 ? 24.844 -27.5 -7.516 1 98.62 120 TYR B O 1
ATOM 4800 N N . GLY B 1 121 ? 24.172 -28.484 -5.621 1 98.31 121 GLY B N 1
ATOM 4801 C CA . GLY B 1 121 ? 24.047 -27.219 -4.898 1 98.31 121 GLY B CA 1
ATOM 4802 C C . GLY B 1 121 ? 22.828 -26.422 -5.301 1 98.31 121 GLY B C 1
ATOM 4803 O O . GLY B 1 121 ? 22.781 -25.203 -5.113 1 98.31 121 GLY B O 1
ATOM 4804 N N . ILE B 1 122 ? 21.844 -27.062 -5.895 1 98.81 122 ILE B N 1
ATOM 4805 C CA . ILE B 1 122 ? 20.594 -26.406 -6.301 1 98.81 122 ILE B CA 1
ATOM 4806 C C . ILE B 1 122 ? 19.562 -26.531 -5.188 1 98.81 122 ILE B C 1
ATOM 4808 O O . ILE B 1 122 ? 19.188 -27.641 -4.793 1 98.81 122 ILE B O 1
ATOM 4812 N N . GLU B 1 123 ? 19.125 -25.375 -4.676 1 98.69 123 GLU B N 1
ATOM 4813 C CA . GLU B 1 123 ? 18.109 -25.344 -3.627 1 98.69 123 GLU B CA 1
ATOM 4814 C C . GLU B 1 123 ? 16.719 -25.641 -4.191 1 98.69 123 GLU B C 1
ATOM 4816 O O . GLU B 1 123 ? 16.234 -24.922 -5.062 1 98.69 123 GLU B O 1
ATOM 4821 N N . PRO B 1 124 ? 16.078 -26.734 -3.707 1 98.88 124 PRO B N 1
ATOM 4822 C CA . PRO B 1 124 ? 14.688 -26.938 -4.125 1 98.88 124 PRO B CA 1
ATOM 4823 C C . PRO B 1 124 ? 13.742 -25.875 -3.549 1 98.88 124 PRO B C 1
ATOM 4825 O O . PRO B 1 124 ? 13.859 -25.516 -2.379 1 98.88 124 PRO B O 1
ATOM 4828 N N . VAL B 1 125 ? 12.867 -25.312 -4.371 1 98.94 125 VAL B N 1
ATOM 4829 C CA . VAL B 1 125 ? 11.742 -24.453 -4.004 1 98.94 125 VAL B CA 1
ATOM 4830 C C . VAL B 1 125 ? 10.43 -25.141 -4.395 1 98.94 125 VAL B C 1
ATOM 4832 O O . VAL B 1 125 ? 10.133 -25.281 -5.582 1 98.94 125 VAL B O 1
ATOM 4835 N N . ILE B 1 126 ? 9.617 -25.5 -3.396 1 98.94 126 ILE B N 1
ATOM 4836 C CA . ILE B 1 126 ? 8.617 -26.516 -3.699 1 98.94 126 ILE B CA 1
ATOM 4837 C C . ILE B 1 126 ? 7.219 -25.938 -3.475 1 98.94 126 ILE B C 1
ATOM 4839 O O . ILE B 1 126 ? 6.949 -25.328 -2.436 1 98.94 126 ILE B O 1
ATOM 4843 N N . THR B 1 127 ? 6.391 -26.094 -4.426 1 98.81 127 THR B N 1
ATOM 4844 C CA . THR B 1 127 ? 4.965 -25.828 -4.305 1 98.81 127 THR B CA 1
ATOM 4845 C C . THR B 1 127 ? 4.184 -27.109 -4.027 1 98.81 127 THR B C 1
ATOM 4847 O O . THR B 1 127 ? 4.375 -28.109 -4.711 1 98.81 127 THR B O 1
ATOM 4850 N N . LEU B 1 128 ? 3.297 -27.062 -3.078 1 98.75 128 LEU B N 1
ATOM 4851 C CA . LEU B 1 128 ? 2.553 -28.25 -2.674 1 98.75 128 LEU B CA 1
ATOM 4852 C C . LEU B 1 128 ? 1.397 -28.516 -3.633 1 98.75 128 LEU B C 1
ATOM 4854 O O . LEU B 1 128 ? 1.143 -29.672 -3.998 1 98.75 128 LEU B O 1
ATOM 4858 N N . SER B 1 129 ? 0.726 -27.469 -3.994 1 97.88 129 SER B N 1
ATOM 4859 C CA . SER B 1 129 ? -0.393 -27.625 -4.922 1 97.88 129 SER B CA 1
ATOM 4860 C C . SER B 1 129 ? -0.244 -26.703 -6.121 1 97.88 129 SER B C 1
ATOM 4862 O O . SER B 1 129 ? -0.539 -25.5 -6.031 1 97.88 129 SER B O 1
ATOM 4864 N N . HIS B 1 130 ? 0.148 -27.234 -7.203 1 98.25 130 HIS B N 1
ATOM 4865 C CA . HIS B 1 130 ? 0.276 -26.516 -8.469 1 98.25 130 HIS B CA 1
ATOM 4866 C C . HIS B 1 130 ? -0.677 -27.078 -9.516 1 98.25 130 HIS B C 1
ATOM 4868 O O . HIS B 1 130 ? -0.24 -27.656 -10.508 1 98.25 130 HIS B O 1
ATOM 4874 N N . PHE B 1 131 ? -1.984 -26.859 -9.359 1 96.75 131 PHE B N 1
ATOM 4875 C CA . PHE B 1 131 ? -3.049 -27.172 -10.305 1 96.75 131 PHE B CA 1
ATOM 4876 C C . PHE B 1 131 ? -3.18 -28.672 -10.484 1 96.75 131 PHE B C 1
ATOM 4878 O O . PHE B 1 131 ? -3.391 -29.156 -11.602 1 96.75 131 PHE B O 1
ATOM 4885 N N . GLU B 1 132 ? -3.084 -29.547 -9.484 1 94 132 GLU B N 1
ATOM 4886 C CA . GLU B 1 132 ? -3.062 -30.984 -9.719 1 94 132 GLU B CA 1
ATOM 4887 C C . GLU B 1 132 ? -3.607 -31.75 -8.523 1 94 132 GLU B C 1
ATOM 4889 O O . GLU B 1 132 ? -3.064 -32.781 -8.148 1 94 132 GLU B O 1
ATOM 4894 N N . MET B 1 133 ? -4.691 -31.312 -7.949 1 98.06 133 MET B N 1
ATOM 4895 C CA . MET B 1 133 ? -5.266 -32.094 -6.855 1 98.06 133 MET B CA 1
ATOM 4896 C C . MET B 1 133 ? -5.797 -33.438 -7.359 1 98.06 133 MET B C 1
ATOM 4898 O O . MET B 1 133 ? -6.086 -33.562 -8.547 1 98.06 133 MET B O 1
ATOM 4902 N N . PRO B 1 134 ? -5.898 -34.469 -6.52 1 98.75 134 PRO B N 1
ATOM 4903 C CA . PRO B 1 134 ? -6.422 -35.781 -6.945 1 98.75 134 PRO B CA 1
ATOM 4904 C C . PRO B 1 134 ? -7.836 -35.688 -7.508 1 98.75 134 PRO B C 1
ATOM 4906 O O . PRO B 1 134 ? -8.719 -35.094 -6.883 1 98.75 134 PRO B O 1
ATOM 4909 N N . TYR B 1 135 ? -8.031 -36.281 -8.672 1 98.69 135 TYR B N 1
ATOM 4910 C CA . TYR B 1 135 ? -9.328 -36.25 -9.336 1 98.69 135 TYR B CA 1
ATOM 4911 C C . TYR B 1 135 ? -10.391 -36.938 -8.492 1 98.69 135 TYR B C 1
ATOM 4913 O O . TYR B 1 135 ? -11.555 -36.562 -8.492 1 98.69 135 TYR B O 1
ATOM 4921 N N . HIS B 1 136 ? -9.977 -37.906 -7.723 1 98.62 136 HIS B N 1
ATOM 4922 C CA . HIS B 1 136 ? -10.891 -38.625 -6.816 1 98.62 136 HIS B CA 1
ATOM 4923 C C . HIS B 1 136 ? -11.562 -37.625 -5.859 1 98.62 136 HIS B C 1
ATOM 4925 O O . HIS B 1 136 ? -12.742 -37.781 -5.547 1 98.62 136 HIS B O 1
ATOM 4931 N N . LEU B 1 137 ? -10.828 -36.656 -5.344 1 98.75 137 LEU B N 1
ATOM 4932 C CA . LEU B 1 137 ? -11.398 -35.656 -4.43 1 98.75 137 LEU B CA 1
ATOM 4933 C C . LEU B 1 137 ? -12.453 -34.812 -5.133 1 98.75 137 LEU B C 1
ATOM 4935 O O . LEU B 1 137 ? -13.422 -34.375 -4.504 1 98.75 137 LEU B O 1
ATOM 4939 N N . VAL B 1 138 ? -12.281 -34.562 -6.43 1 98.5 138 VAL B N 1
ATOM 4940 C CA . VAL B 1 138 ? -13.273 -33.844 -7.215 1 98.5 138 VAL B CA 1
ATOM 4941 C C . VAL B 1 138 ? -14.539 -34.688 -7.352 1 98.5 138 VAL B C 1
ATOM 4943 O O . VAL B 1 138 ? -15.648 -34.188 -7.094 1 98.5 138 VAL B O 1
ATOM 4946 N N . LYS B 1 139 ? -14.391 -35.938 -7.664 1 97.88 139 LYS B N 1
ATOM 4947 C CA . LYS B 1 139 ? -15.516 -36.812 -7.941 1 97.88 139 LYS B CA 1
ATOM 4948 C C . LYS B 1 139 ? -16.297 -37.125 -6.668 1 97.88 139 LYS B C 1
ATOM 4950 O O . LYS B 1 139 ? -17.531 -37.125 -6.668 1 97.88 139 LYS B O 1
ATOM 4955 N N . GLU B 1 140 ? -15.555 -37.344 -5.613 1 98.19 140 GLU B N 1
ATOM 4956 C CA . GLU B 1 140 ? -16.172 -37.875 -4.398 1 98.19 140 GLU B CA 1
ATOM 4957 C C . GLU B 1 140 ? -16.609 -36.75 -3.473 1 98.19 140 GLU B C 1
ATOM 4959 O O . GLU B 1 140 ? -17.594 -36.875 -2.746 1 98.19 140 GLU B O 1
ATOM 4964 N N . TYR B 1 141 ? -15.836 -35.625 -3.502 1 98.19 141 TYR B N 1
ATOM 4965 C CA . TYR B 1 141 ? -16.078 -34.594 -2.498 1 98.19 141 TYR B CA 1
ATOM 4966 C C . TYR B 1 141 ? -16.453 -33.281 -3.152 1 98.19 141 TYR B C 1
ATOM 4968 O O . TYR B 1 141 ? -16.812 -32.312 -2.467 1 98.19 141 TYR B O 1
ATOM 4976 N N . GLY B 1 142 ? -16.328 -33.188 -4.473 1 97.81 142 GLY B N 1
ATOM 4977 C CA . GLY B 1 142 ? -16.594 -31.906 -5.141 1 97.81 142 GLY B CA 1
ATOM 4978 C C . GLY B 1 142 ? -15.422 -30.953 -5.074 1 97.81 142 GLY B C 1
ATOM 4979 O O . GLY B 1 142 ? -15.602 -29.734 -5.176 1 97.81 142 GLY B O 1
ATOM 4980 N N . GLY B 1 143 ? -14.195 -31.5 -4.867 1 98.5 143 GLY B N 1
ATOM 4981 C CA . GLY B 1 143 ? -13.023 -30.641 -4.719 1 98.5 143 GLY B CA 1
ATOM 4982 C C . GLY B 1 143 ? -13.094 -29.75 -3.5 1 98.5 143 GLY B C 1
ATOM 4983 O O . GLY B 1 143 ? -13.516 -30.188 -2.424 1 98.5 143 GLY B O 1
ATOM 4984 N N . TRP B 1 144 ? -12.766 -28.5 -3.635 1 98.75 144 TRP B N 1
ATOM 4985 C CA . TRP B 1 144 ? -12.664 -27.562 -2.521 1 98.75 144 TRP B CA 1
ATOM 4986 C C . TRP B 1 144 ? -14.031 -26.984 -2.168 1 98.75 144 TRP B C 1
ATOM 4988 O O . TRP B 1 144 ? -14.133 -26.062 -1.361 1 98.75 144 TRP B O 1
ATOM 4998 N N . ARG B 1 145 ? -15.07 -27.562 -2.758 1 97.44 145 ARG B N 1
ATOM 4999 C CA . ARG B 1 145 ? -16.406 -27.266 -2.266 1 97.44 145 ARG B CA 1
ATOM 5000 C C . ARG B 1 145 ? -16.609 -27.844 -0.866 1 97.44 145 ARG B C 1
ATOM 5002 O O . ARG B 1 145 ? -17.531 -27.438 -0.149 1 97.44 145 ARG B O 1
ATOM 5009 N N . ASN B 1 146 ? -15.82 -28.734 -0.562 1 98.5 146 ASN B N 1
ATOM 5010 C CA . ASN B 1 146 ? -16 -29.547 0.646 1 98.5 146 ASN B CA 1
ATOM 5011 C C . ASN B 1 146 ? -14.938 -29.219 1.689 1 98.5 146 ASN B C 1
ATOM 5013 O O . ASN B 1 146 ? -13.742 -29.359 1.422 1 98.5 146 ASN B O 1
ATOM 5017 N N . ARG B 1 147 ? -15.305 -28.891 2.906 1 98.56 147 ARG B N 1
ATOM 5018 C CA . ARG B 1 147 ? -14.422 -28.5 4 1 98.56 147 ARG B CA 1
ATOM 5019 C C . ARG B 1 147 ? -13.469 -29.641 4.363 1 98.56 147 ARG B C 1
ATOM 5021 O O . ARG B 1 147 ? -12.375 -29.391 4.891 1 98.56 147 ARG B O 1
ATOM 5028 N N . LYS B 1 148 ? -13.812 -30.875 4.074 1 98.75 148 LYS B N 1
ATOM 5029 C CA . LYS B 1 148 ? -12.984 -32.031 4.426 1 98.75 148 LYS B CA 1
ATOM 5030 C C . LYS B 1 148 ? -11.664 -32 3.666 1 98.75 148 LYS B C 1
ATOM 5032 O O . LYS B 1 148 ? -10.688 -32.656 4.086 1 98.75 148 LYS B O 1
ATOM 5037 N N . VAL B 1 149 ? -11.68 -31.359 2.568 1 98.81 149 VAL B N 1
ATOM 5038 C CA . VAL B 1 149 ? -10.477 -31.297 1.74 1 98.81 149 VAL B CA 1
ATOM 5039 C C . VAL B 1 149 ? -9.375 -30.547 2.48 1 98.81 149 VAL B C 1
ATOM 5041 O O . VAL B 1 149 ? -8.188 -30.766 2.229 1 98.81 149 VAL B O 1
ATOM 5044 N N . ILE B 1 150 ? -9.711 -29.688 3.475 1 98.88 150 ILE B N 1
ATOM 5045 C CA . ILE B 1 150 ? -8.711 -29.031 4.324 1 98.88 150 ILE B CA 1
ATOM 5046 C C . ILE B 1 150 ? -7.848 -30.094 5.004 1 98.88 150 ILE B C 1
ATOM 5048 O O . ILE B 1 150 ? -6.621 -30.031 4.934 1 98.88 150 ILE B O 1
ATOM 5052 N N . ASP B 1 151 ? -8.555 -31.094 5.547 1 98.81 151 ASP B N 1
ATOM 5053 C CA . ASP B 1 151 ? -7.844 -32.156 6.281 1 98.81 151 ASP B CA 1
ATOM 5054 C C . ASP B 1 151 ? -6.957 -32.969 5.348 1 98.81 151 ASP B C 1
ATOM 5056 O O . ASP B 1 151 ? -5.848 -33.344 5.715 1 98.81 151 ASP B O 1
ATOM 5060 N N . PHE B 1 152 ? -7.469 -33.281 4.199 1 98.88 152 PHE B N 1
ATOM 5061 C CA . PHE B 1 152 ? -6.711 -34.062 3.23 1 98.88 152 PHE B CA 1
ATOM 5062 C C . PHE B 1 152 ? -5.449 -33.344 2.805 1 98.88 152 PHE B C 1
ATOM 5064 O O . PHE B 1 152 ? -4.363 -33.906 2.768 1 98.88 152 PHE B O 1
ATOM 5071 N N . PHE B 1 153 ? -5.527 -32.062 2.553 1 98.81 153 PHE B N 1
ATOM 5072 C CA . PHE B 1 153 ? -4.383 -31.266 2.131 1 98.81 153 PHE B CA 1
ATOM 5073 C C . PHE B 1 153 ? -3.365 -31.141 3.258 1 98.81 153 PHE B C 1
ATOM 5075 O O . PHE B 1 153 ? -2.158 -31.25 3.025 1 98.81 153 PHE B O 1
ATOM 5082 N N . VAL B 1 154 ? -3.893 -30.828 4.473 1 98.88 154 VAL B N 1
ATOM 5083 C CA . VAL B 1 154 ? -2.988 -30.641 5.598 1 98.88 154 VAL B CA 1
ATOM 5084 C C . VAL B 1 154 ? -2.221 -31.922 5.879 1 98.88 154 VAL B C 1
ATOM 5086 O O . VAL B 1 154 ? -1.031 -31.891 6.203 1 98.88 154 VAL B O 1
ATOM 5089 N N . ARG B 1 155 ? -2.848 -33.094 5.738 1 98.81 155 ARG B N 1
ATOM 5090 C CA . ARG B 1 155 ? -2.162 -34.375 5.887 1 98.81 155 ARG B CA 1
ATOM 5091 C C . ARG B 1 155 ? -1.061 -34.531 4.844 1 98.81 155 ARG B C 1
ATOM 5093 O O . ARG B 1 155 ? 0.06 -34.906 5.172 1 98.81 155 ARG B O 1
ATOM 5100 N N . PHE B 1 156 ? -1.431 -34.219 3.66 1 98.75 156 PHE B N 1
ATOM 5101 C CA . PHE B 1 156 ? -0.48 -34.25 2.557 1 98.75 156 PHE B CA 1
ATOM 5102 C C . PHE B 1 156 ? 0.708 -33.344 2.842 1 98.75 156 PHE B C 1
ATOM 5104 O O . PHE B 1 156 ? 1.861 -33.75 2.732 1 98.75 156 PHE B O 1
ATOM 5111 N N . ALA B 1 157 ? 0.429 -32.125 3.23 1 98.88 157 ALA B N 1
ATOM 5112 C CA . ALA B 1 157 ? 1.473 -31.141 3.531 1 98.88 157 ALA B CA 1
ATOM 5113 C C . ALA B 1 157 ? 2.359 -31.625 4.676 1 98.88 157 ALA B C 1
ATOM 5115 O O . ALA B 1 157 ? 3.588 -31.531 4.602 1 98.88 157 ALA B O 1
ATOM 5116 N N . LYS B 1 158 ? 1.731 -32.094 5.699 1 98.88 158 LYS B N 1
ATOM 5117 C CA . LYS B 1 158 ? 2.463 -32.594 6.871 1 98.88 158 LYS B CA 1
ATOM 5118 C C . LYS B 1 158 ? 3.445 -33.688 6.488 1 98.88 158 LYS B C 1
ATOM 5120 O O . LYS B 1 158 ? 4.605 -33.656 6.906 1 98.88 158 LYS B O 1
ATOM 5125 N N . VAL B 1 159 ? 2.975 -34.625 5.691 1 98.88 159 VAL B N 1
ATOM 5126 C CA . VAL B 1 159 ? 3.816 -35.75 5.258 1 98.88 159 VAL B CA 1
ATOM 5127 C C . VAL B 1 159 ? 4.996 -35.188 4.449 1 98.88 159 VAL B C 1
ATOM 5129 O O . VAL B 1 159 ? 6.137 -35.625 4.648 1 98.88 159 VAL B O 1
ATOM 5132 N N . ALA B 1 160 ? 4.746 -34.281 3.561 1 98.88 160 ALA B N 1
ATOM 5133 C CA . ALA B 1 160 ? 5.809 -33.688 2.748 1 98.88 160 ALA B CA 1
ATOM 5134 C C . ALA B 1 160 ? 6.828 -32.969 3.621 1 98.88 160 ALA B C 1
ATOM 5136 O O . ALA B 1 160 ? 8.039 -33.188 3.479 1 98.88 160 ALA B O 1
ATOM 5137 N N . PHE B 1 161 ? 6.375 -32.156 4.57 1 98.88 161 PHE B N 1
ATOM 5138 C CA . PHE B 1 161 ? 7.266 -31.391 5.445 1 98.88 161 PHE B CA 1
ATOM 5139 C C . PHE B 1 161 ? 8.117 -32.344 6.293 1 98.88 161 PHE B C 1
ATOM 5141 O O . PHE B 1 161 ? 9.32 -32.125 6.445 1 98.88 161 PHE B O 1
ATOM 5148 N N . GLU B 1 162 ? 7.445 -33.312 6.844 1 98.81 162 GLU B N 1
ATOM 5149 C CA . GLU B 1 162 ? 8.164 -34.25 7.695 1 98.81 162 GLU B CA 1
ATOM 5150 C C . GLU B 1 162 ? 9.242 -35 6.914 1 98.81 162 GLU B C 1
ATOM 5152 O O . GLU B 1 162 ? 10.375 -35.125 7.379 1 98.81 162 GLU B O 1
ATOM 5157 N N . ARG B 1 163 ? 8.906 -35.469 5.762 1 98.81 163 ARG B N 1
ATOM 5158 C CA . ARG B 1 163 ? 9.805 -36.281 4.957 1 98.81 163 ARG B CA 1
ATOM 5159 C C . ARG B 1 163 ? 10.977 -35.469 4.434 1 98.81 163 ARG B C 1
ATOM 5161 O O . ARG B 1 163 ? 12.117 -35.938 4.418 1 98.81 163 ARG B O 1
ATOM 5168 N N . TYR B 1 164 ? 10.727 -34.188 4.039 1 98.88 164 TYR B N 1
ATOM 5169 C CA . TYR B 1 164 ? 11.711 -33.469 3.246 1 98.88 164 TYR B CA 1
ATOM 5170 C C . TYR B 1 164 ? 12.25 -32.281 4.02 1 98.88 164 TYR B C 1
ATOM 5172 O O . TYR B 1 164 ? 12.953 -31.438 3.455 1 98.88 164 TYR B O 1
ATOM 5180 N N . GLN B 1 165 ? 12.008 -32.062 5.332 1 98.44 165 GLN B N 1
ATOM 5181 C CA . GLN B 1 165 ? 12.305 -30.906 6.152 1 98.44 165 GLN B CA 1
ATOM 5182 C C . GLN B 1 165 ? 13.789 -30.562 6.109 1 98.44 165 GLN B C 1
ATOM 5184 O O . GLN B 1 165 ? 14.172 -29.406 6.312 1 98.44 165 GLN B O 1
ATOM 5189 N N . HIS B 1 166 ? 14.648 -31.516 5.801 1 98.44 166 HIS B N 1
ATOM 5190 C CA . HIS B 1 166 ? 16.078 -31.25 5.82 1 98.44 166 HIS B CA 1
ATOM 5191 C C . HIS B 1 166 ? 16.625 -31.078 4.406 1 98.44 166 HIS B C 1
ATOM 5193 O O . HIS B 1 166 ? 17.797 -30.734 4.227 1 98.44 166 HIS B O 1
ATOM 5199 N N . LYS B 1 167 ? 15.773 -31.266 3.387 1 98.56 167 LYS B N 1
ATOM 5200 C CA . LYS B 1 167 ? 16.188 -31.141 1.994 1 98.56 167 LYS B CA 1
ATOM 5201 C C . LYS B 1 167 ? 15.586 -29.906 1.34 1 98.56 167 LYS B C 1
ATOM 5203 O O . LYS B 1 167 ? 16.141 -29.375 0.374 1 98.56 167 LYS B O 1
ATOM 5208 N N . VAL B 1 168 ? 14.453 -29.5 1.861 1 98.81 168 VAL B N 1
ATOM 5209 C CA . VAL B 1 168 ? 13.719 -28.391 1.27 1 98.81 168 VAL B CA 1
ATOM 5210 C C . VAL B 1 168 ? 13.492 -27.297 2.32 1 98.81 168 VAL B C 1
ATOM 5212 O O . VAL B 1 168 ? 12.859 -27.547 3.35 1 98.81 168 VAL B O 1
ATOM 5215 N N . LYS B 1 169 ? 13.969 -26.156 2.047 1 98.56 169 LYS B N 1
ATOM 5216 C CA . LYS B 1 169 ? 13.812 -25.031 2.963 1 98.56 169 LYS B CA 1
ATOM 5217 C C . LYS B 1 169 ? 12.633 -24.141 2.559 1 98.56 169 LYS B C 1
ATOM 5219 O O . LYS B 1 169 ? 11.891 -23.656 3.414 1 98.56 169 LYS B O 1
ATOM 5224 N N . TYR B 1 170 ? 12.422 -23.906 1.272 1 98.88 170 TYR B N 1
ATOM 5225 C CA . TYR B 1 170 ? 11.445 -22.938 0.761 1 98.88 170 TYR B CA 1
ATOM 5226 C C . TYR B 1 170 ? 10.227 -23.656 0.187 1 98.88 170 TYR B C 1
ATOM 5228 O O . TYR B 1 170 ? 10.352 -24.453 -0.754 1 98.88 170 TYR B O 1
ATOM 5236 N N . TRP B 1 171 ? 9.109 -23.328 0.723 1 98.94 171 TRP B N 1
ATOM 5237 C CA . TRP B 1 171 ? 7.848 -23.953 0.336 1 98.94 171 TRP B CA 1
ATOM 5238 C C . TRP B 1 171 ? 6.82 -22.906 -0.071 1 98.94 171 TRP B C 1
ATOM 5240 O O . TRP B 1 171 ? 6.934 -21.734 0.311 1 98.94 171 TRP B O 1
ATOM 5250 N N . MET B 1 172 ? 5.879 -23.281 -0.861 1 98.88 172 MET B N 1
ATOM 5251 C CA . MET B 1 172 ? 4.648 -22.562 -1.162 1 98.88 172 MET B CA 1
ATOM 5252 C C . MET B 1 172 ? 3.445 -23.5 -1.134 1 98.88 172 MET B C 1
ATOM 5254 O O . MET B 1 172 ? 3.561 -24.672 -1.488 1 98.88 172 MET B O 1
ATOM 5258 N N . THR B 1 173 ? 2.322 -23.031 -0.803 1 98.69 173 THR B N 1
ATOM 5259 C CA . THR B 1 173 ? 1.183 -23.922 -0.625 1 98.69 173 THR B CA 1
ATOM 5260 C C . THR B 1 173 ? 0.403 -24.062 -1.928 1 98.69 173 THR B C 1
ATOM 5262 O O . THR B 1 173 ? 0.555 -25.062 -2.639 1 98.69 173 THR B O 1
ATOM 5265 N N . PHE B 1 174 ? -0.243 -22.953 -2.324 1 98.75 174 PHE B N 1
ATOM 5266 C CA . PHE B 1 174 ? -1.09 -23.016 -3.508 1 98.75 174 PHE B CA 1
ATOM 5267 C C . PHE B 1 174 ? -0.58 -22.078 -4.59 1 98.75 174 PHE B C 1
ATOM 5269 O O . PHE B 1 174 ? -0.45 -20.875 -4.355 1 98.75 174 PHE B O 1
ATOM 5276 N N . ASN B 1 175 ? -0.35 -22.641 -5.766 1 98.62 175 ASN B N 1
ATOM 5277 C CA . ASN B 1 175 ? 0.122 -21.844 -6.887 1 98.62 175 ASN B CA 1
ATOM 5278 C C . ASN B 1 175 ? -0.982 -20.938 -7.434 1 98.62 175 ASN B C 1
ATOM 5280 O O . ASN B 1 175 ? -2.096 -21.406 -7.691 1 98.62 175 ASN B O 1
ATOM 5284 N N . GLU B 1 176 ? -0.632 -19.656 -7.629 1 98.5 176 GLU B N 1
ATOM 5285 C CA . GLU B 1 176 ? -1.513 -18.672 -8.258 1 98.5 176 GLU B CA 1
ATOM 5286 C C . GLU B 1 176 ? -2.955 -18.844 -7.789 1 98.5 176 GLU B C 1
ATOM 5288 O O . GLU B 1 176 ? -3.875 -18.922 -8.609 1 98.5 176 GLU B O 1
ATOM 5293 N N . ILE B 1 177 ? -3.105 -18.922 -6.527 1 98.06 177 ILE B N 1
ATOM 5294 C CA . ILE B 1 177 ? -4.379 -19.234 -5.883 1 98.06 177 ILE B CA 1
ATOM 5295 C C . ILE B 1 177 ? -5.438 -18.234 -6.332 1 98.06 177 ILE B C 1
ATOM 5297 O O . ILE B 1 177 ? -6.621 -18.562 -6.426 1 98.06 177 ILE B O 1
ATOM 5301 N N . ASN B 1 178 ? -5.023 -17.031 -6.762 1 97.88 178 ASN B N 1
ATOM 5302 C CA . ASN B 1 178 ? -5.965 -15.961 -7.062 1 97.88 178 ASN B CA 1
ATOM 5303 C C . ASN B 1 178 ? -6.48 -16.047 -8.5 1 97.88 178 ASN B C 1
ATOM 5305 O O . ASN B 1 178 ? -7.383 -15.305 -8.883 1 97.88 178 ASN B O 1
ATOM 5309 N N . ASN B 1 179 ? -6.02 -16.984 -9.266 1 97.12 179 ASN B N 1
ATOM 5310 C CA . ASN B 1 179 ? -6.535 -17.156 -10.625 1 97.12 179 ASN B CA 1
ATOM 5311 C C . ASN B 1 179 ? -8.016 -17.531 -10.617 1 97.12 179 ASN B C 1
ATOM 5313 O O . ASN B 1 179 ? -8.758 -17.156 -11.523 1 97.12 179 ASN B O 1
ATOM 5317 N N . GLN B 1 180 ? -8.383 -18.219 -9.594 1 96.12 180 GLN B N 1
ATOM 5318 C CA . GLN B 1 180 ? -9.758 -18.703 -9.523 1 96.12 180 GLN B CA 1
ATOM 5319 C C . GLN B 1 180 ? -10.742 -17.547 -9.352 1 96.12 180 GLN B C 1
ATOM 5321 O O . GLN B 1 180 ? -11.953 -17.734 -9.508 1 96.12 180 GLN B O 1
ATOM 5326 N N . ALA B 1 181 ? -10.227 -16.297 -9.062 1 94.06 181 ALA B N 1
ATOM 5327 C CA . ALA B 1 181 ? -11.086 -15.125 -9.039 1 94.06 181 ALA B CA 1
ATOM 5328 C C . ALA B 1 181 ? -11.75 -14.898 -10.391 1 94.06 181 ALA B C 1
ATOM 5330 O O . ALA B 1 181 ? -12.75 -14.188 -10.492 1 94.06 181 ALA B O 1
ATOM 5331 N N . ASN B 1 182 ? -11.195 -15.508 -11.406 1 93.62 182 ASN B N 1
ATOM 5332 C CA . ASN B 1 182 ? -11.867 -15.562 -12.703 1 93.62 182 ASN B CA 1
ATOM 5333 C C . ASN B 1 182 ? -12.867 -16.719 -12.758 1 93.62 182 ASN B C 1
ATOM 5335 O O . ASN B 1 182 ? -12.742 -17.609 -13.594 1 93.62 182 ASN B O 1
ATOM 5339 N N . PHE B 1 183 ? -13.898 -16.609 -12.008 1 94.94 183 PHE B N 1
ATOM 5340 C CA . PHE B 1 183 ? -14.812 -17.719 -11.75 1 94.94 183 PHE B CA 1
ATOM 5341 C C . PHE B 1 183 ? -15.789 -17.891 -12.906 1 94.94 183 PHE B C 1
ATOM 5343 O O . PHE B 1 183 ? -16.547 -18.859 -12.945 1 94.94 183 PHE B O 1
ATOM 5350 N N . HIS B 1 184 ? -15.773 -17.016 -13.914 1 94 184 HIS B N 1
ATOM 5351 C CA . HIS B 1 184 ? -16.625 -17.172 -15.078 1 94 184 HIS B CA 1
ATOM 5352 C C . HIS B 1 184 ? -16.031 -18.188 -16.062 1 94 184 HIS B C 1
ATOM 5354 O O . HIS B 1 184 ? -16.734 -18.688 -16.938 1 94 184 HIS B O 1
ATOM 5360 N N . GLU B 1 185 ? -14.719 -18.438 -15.898 1 91.75 185 GLU B N 1
ATOM 5361 C CA . GLU B 1 185 ? -14.078 -19.453 -16.719 1 91.75 185 GLU B CA 1
ATOM 5362 C C . GLU B 1 185 ? -14.062 -20.812 -16.016 1 91.75 185 GLU B C 1
ATOM 5364 O O . GLU B 1 185 ? -14.336 -20.891 -14.82 1 91.75 185 GLU B O 1
ATOM 5369 N N . ASP B 1 186 ? -13.758 -21.828 -16.781 1 93.94 186 ASP B N 1
ATOM 5370 C CA . ASP B 1 186 ? -13.789 -23.172 -16.203 1 93.94 186 ASP B CA 1
ATOM 5371 C C . ASP B 1 186 ? -12.391 -23.625 -15.805 1 93.94 186 ASP B C 1
ATOM 5373 O O . ASP B 1 186 ? -12.227 -24.375 -14.836 1 93.94 186 ASP B O 1
ATOM 5377 N N . PHE B 1 187 ? -11.445 -23.172 -16.516 1 94.69 187 PHE B N 1
ATOM 5378 C CA . PHE B 1 187 ? -10.086 -23.688 -16.375 1 94.69 187 PHE B CA 1
ATOM 5379 C C . PHE B 1 187 ? -9.539 -23.391 -14.984 1 94.69 187 PHE B C 1
ATOM 5381 O O . PHE B 1 187 ? -9.133 -24.297 -14.258 1 94.69 187 PHE B O 1
ATOM 5388 N N . ALA B 1 188 ? -9.609 -22.141 -14.562 1 95.38 188 ALA B N 1
ATOM 5389 C CA . ALA B 1 188 ? -8.938 -21.719 -13.336 1 95.38 188 ALA B CA 1
ATOM 5390 C C . ALA B 1 188 ? -9.609 -22.312 -12.109 1 95.38 188 ALA B C 1
ATOM 5392 O O . ALA B 1 188 ? -8.945 -22.906 -11.258 1 95.38 188 ALA B O 1
ATOM 5393 N N . PRO B 1 189 ? -10.977 -22.281 -12.008 1 97.19 189 PRO B N 1
ATOM 5394 C CA . PRO B 1 189 ? -11.609 -22.922 -10.852 1 97.19 189 PRO B CA 1
ATOM 5395 C C . PRO B 1 189 ? -11.367 -24.422 -10.797 1 97.19 189 PRO B C 1
ATOM 5397 O O . PRO B 1 189 ? -11.219 -24.984 -9.711 1 97.19 189 PRO B O 1
ATOM 5400 N N . PHE B 1 190 ? -11.312 -25.016 -11.984 1 97.81 190 PHE B N 1
ATOM 5401 C CA . PHE B 1 190 ? -11.078 -26.453 -12.008 1 97.81 190 PHE B CA 1
ATOM 5402 C C . PHE B 1 190 ? -9.648 -26.781 -11.586 1 97.81 190 PHE B C 1
ATOM 5404 O O . PHE B 1 190 ? -9.422 -27.656 -10.75 1 97.81 190 PHE B O 1
ATOM 5411 N N . THR B 1 191 ? -8.68 -26.078 -12.055 1 97.75 191 THR B N 1
ATOM 5412 C CA . THR B 1 191 ? -7.285 -26.391 -11.797 1 97.75 191 THR B CA 1
ATOM 5413 C C . THR B 1 191 ? -6.871 -25.922 -10.406 1 97.75 191 THR B C 1
ATOM 5415 O O . THR B 1 191 ? -6.094 -26.594 -9.719 1 97.75 191 THR B O 1
ATOM 5418 N N . ASN B 1 192 ? -7.414 -24.781 -9.922 1 98.12 192 ASN B N 1
ATOM 5419 C CA . ASN B 1 192 ? -7.066 -24.25 -8.609 1 98.12 192 ASN B CA 1
ATOM 5420 C C . ASN B 1 192 ? -7.762 -25.031 -7.492 1 98.12 192 ASN B C 1
ATOM 5422 O O . ASN B 1 192 ? -7.168 -25.266 -6.441 1 98.12 192 ASN B O 1
ATOM 5426 N N . SER B 1 193 ? -9.086 -25.438 -7.84 1 98.56 193 SER B N 1
ATOM 5427 C CA . SER B 1 193 ? -9.898 -25.844 -6.695 1 98.56 193 SER B CA 1
ATOM 5428 C C . SER B 1 193 ? -10.672 -27.125 -6.988 1 98.56 193 SER B C 1
ATOM 5430 O O . SER B 1 193 ? -11.438 -27.594 -6.145 1 98.56 193 SER B O 1
ATOM 5432 N N . GLY B 1 194 ? -10.508 -27.688 -8.203 1 98.44 194 GLY B N 1
ATOM 5433 C CA . GLY B 1 194 ? -11.281 -28.875 -8.562 1 98.44 194 GLY B CA 1
ATOM 5434 C C . GLY B 1 194 ? -12.766 -28.609 -8.664 1 98.44 194 GLY B C 1
ATOM 5435 O O . GLY B 1 194 ? -13.578 -29.469 -8.336 1 98.44 194 GLY B O 1
ATOM 5436 N N . ILE B 1 195 ? -13.086 -27.406 -9.07 1 98.12 195 ILE B N 1
ATOM 5437 C CA . ILE B 1 195 ? -14.5 -27.047 -9.172 1 98.12 195 ILE B CA 1
ATOM 5438 C C . ILE B 1 195 ? -14.953 -27.156 -10.625 1 98.12 195 ILE B C 1
ATOM 5440 O O . ILE B 1 195 ? -14.445 -26.453 -11.492 1 98.12 195 ILE B O 1
ATOM 5444 N N . LYS B 1 196 ? -15.805 -28.031 -10.891 1 96 196 LYS B N 1
ATOM 5445 C CA . LYS B 1 196 ? -16.562 -28.109 -12.141 1 96 196 LYS B CA 1
ATOM 5446 C C . LYS B 1 196 ? -17.984 -27.594 -11.953 1 96 196 LYS B C 1
ATOM 5448 O O . LYS B 1 196 ? -18.844 -28.297 -11.406 1 96 196 LYS B O 1
ATOM 5453 N N . TYR B 1 197 ? -18.203 -26.406 -12.43 1 96 197 TYR B N 1
ATOM 5454 C CA . TYR B 1 197 ? -19.5 -25.766 -12.211 1 96 197 TYR B CA 1
ATOM 5455 C C . TYR B 1 197 ? -20.609 -26.5 -12.969 1 96 197 TYR B C 1
ATOM 5457 O O . TYR B 1 197 ? -20.375 -27 -14.07 1 96 197 TYR B O 1
ATOM 5465 N N . GLU B 1 198 ? -21.75 -26.562 -12.359 1 94.56 198 GLU B N 1
ATOM 5466 C CA . GLU B 1 198 ? -22.953 -27.047 -13.016 1 94.56 198 GLU B CA 1
ATOM 5467 C C . GLU B 1 198 ? -23.781 -25.906 -13.602 1 94.56 198 GLU B C 1
ATOM 5469 O O . GLU B 1 198 ? -23.656 -24.75 -13.164 1 94.56 198 GLU B O 1
ATOM 5474 N N . GLU B 1 199 ? -24.578 -26.266 -14.594 1 94 199 GLU B N 1
ATOM 5475 C CA . GLU B 1 199 ? -25.422 -25.25 -15.203 1 94 199 GLU B CA 1
ATOM 5476 C C . GLU B 1 199 ? -26.344 -24.609 -14.172 1 94 199 GLU B C 1
ATOM 5478 O O . GLU B 1 199 ? -26.953 -25.312 -13.352 1 94 199 GLU B O 1
ATOM 5483 N N . GLY B 1 200 ? -26.406 -23.281 -14.133 1 94.88 200 GLY B N 1
ATOM 5484 C CA . GLY B 1 200 ? -27.344 -22.562 -13.281 1 94.88 200 GLY B CA 1
ATOM 5485 C C . GLY B 1 200 ? -26.75 -22.188 -11.945 1 94.88 200 GLY B C 1
ATOM 5486 O O . GLY B 1 200 ? -27.344 -21.391 -11.203 1 94.88 200 GLY B O 1
ATOM 5487 N N . GLU B 1 201 ? -25.562 -22.672 -11.586 1 95.94 201 GLU B N 1
ATOM 5488 C CA . GLU B 1 201 ? -24.953 -22.359 -10.297 1 95.94 201 GLU B CA 1
ATOM 5489 C C . GLU B 1 201 ? -24.469 -20.906 -10.242 1 95.94 201 GLU B C 1
ATOM 5491 O O . GLU B 1 201 ? -24 -20.359 -11.25 1 95.94 201 GLU B O 1
ATOM 5496 N N . ASP B 1 202 ? -24.688 -20.281 -9.094 1 96.31 202 ASP B N 1
ATOM 5497 C CA . ASP B 1 202 ? -24.031 -19 -8.828 1 96.31 202 ASP B CA 1
ATOM 5498 C C . ASP B 1 202 ? -22.547 -19.188 -8.531 1 96.31 202 ASP B C 1
ATOM 5500 O O . ASP B 1 202 ? -22.172 -19.516 -7.402 1 96.31 202 ASP B O 1
ATOM 5504 N N . ARG B 1 203 ? -21.734 -18.969 -9.438 1 97.19 203 ARG B N 1
ATOM 5505 C CA . ARG B 1 203 ? -20.344 -19.375 -9.461 1 97.19 203 ARG B CA 1
ATOM 5506 C C . ARG B 1 203 ? -19.531 -18.625 -8.422 1 97.19 203 ARG B C 1
ATOM 5508 O O . ARG B 1 203 ? -18.625 -19.188 -7.793 1 97.19 203 ARG B O 1
ATOM 5515 N N . GLU B 1 204 ? -19.859 -17.359 -8.188 1 97.06 204 GLU B N 1
ATOM 5516 C CA . GLU B 1 204 ? -19 -16.469 -7.406 1 97.06 204 GLU B CA 1
ATOM 5517 C C . GLU B 1 204 ? -18.922 -16.906 -5.949 1 97.06 204 GLU B C 1
ATOM 5519 O O . GLU B 1 204 ? -17.828 -17.094 -5.406 1 97.06 204 GLU B O 1
ATOM 5524 N N . PRO B 1 205 ? -20.031 -17.125 -5.227 1 97.88 205 PRO B N 1
ATOM 5525 C CA . PRO B 1 205 ? -19.922 -17.578 -3.836 1 97.88 205 PRO B CA 1
ATOM 5526 C C . PRO B 1 205 ? -19.25 -18.938 -3.705 1 97.88 205 PRO B C 1
ATOM 5528 O O . PRO B 1 205 ? -18.594 -19.219 -2.699 1 97.88 205 PRO B O 1
ATOM 5531 N N . ILE B 1 206 ? -19.391 -19.797 -4.742 1 98 206 ILE B N 1
ATOM 5532 C CA . ILE B 1 206 ? -18.719 -21.094 -4.742 1 98 206 ILE B CA 1
ATOM 5533 C C . ILE B 1 206 ? -17.203 -20.891 -4.77 1 98 206 ILE B C 1
ATOM 5535 O O . ILE B 1 206 ? -16.484 -21.531 -4.008 1 98 206 ILE B O 1
ATOM 5539 N N . MET B 1 207 ? -16.797 -19.953 -5.605 1 98 207 MET B N 1
ATOM 5540 C CA . MET B 1 207 ? -15.383 -19.625 -5.695 1 98 207 MET B CA 1
ATOM 5541 C C . MET B 1 207 ? -14.859 -19.094 -4.363 1 98 207 MET B C 1
ATOM 5543 O O . MET B 1 207 ? -13.82 -19.547 -3.881 1 98 207 MET B O 1
ATOM 5547 N N . TYR B 1 208 ? -15.578 -18.203 -3.703 1 98.5 208 TYR B N 1
ATOM 5548 C CA . TYR B 1 208 ? -15.133 -17.625 -2.439 1 98.5 208 TYR B CA 1
ATOM 5549 C C . TYR B 1 208 ? -15.07 -18.672 -1.346 1 98.5 208 TYR B C 1
ATOM 5551 O O . TYR B 1 208 ? -14.164 -18.672 -0.508 1 98.5 208 TYR B O 1
ATOM 5559 N N . GLN B 1 209 ? -16.016 -19.594 -1.362 1 98.62 209 GLN B N 1
ATOM 5560 C CA . GLN B 1 209 ? -16.016 -20.641 -0.357 1 98.62 209 GLN B CA 1
ATOM 5561 C C . GLN B 1 209 ? -14.828 -21.578 -0.536 1 98.62 209 GLN B C 1
ATOM 5563 O O . GLN B 1 209 ? -14.156 -21.938 0.436 1 98.62 209 GLN B O 1
ATOM 5568 N N . ALA B 1 210 ? -14.617 -22 -1.759 1 98.69 210 ALA B N 1
ATOM 5569 C CA . ALA B 1 210 ? -13.469 -22.844 -2.055 1 98.69 210 ALA B CA 1
ATOM 5570 C C . ALA B 1 210 ? -12.164 -22.156 -1.668 1 98.69 210 ALA B C 1
ATOM 5572 O O . ALA B 1 210 ? -11.297 -22.75 -1.035 1 98.69 210 ALA B O 1
ATOM 5573 N N . ALA B 1 211 ? -12.086 -20.875 -2.025 1 98.69 211 ALA B N 1
ATOM 5574 C CA . ALA B 1 211 ? -10.906 -20.094 -1.69 1 98.69 211 ALA B CA 1
ATOM 5575 C C . ALA B 1 211 ? -10.695 -20.031 -0.18 1 98.69 211 ALA B C 1
ATOM 5577 O O . ALA B 1 211 ? -9.562 -20.141 0.302 1 98.69 211 ALA B O 1
ATOM 5578 N N . HIS B 1 212 ? -11.781 -19.828 0.537 1 98.88 212 HIS B N 1
ATOM 5579 C CA . HIS B 1 212 ? -11.68 -19.781 1.991 1 98.88 212 HIS B CA 1
ATOM 5580 C C . HIS B 1 212 ? -11.094 -21.078 2.543 1 98.88 212 HIS B C 1
ATOM 5582 O O . HIS B 1 212 ? -10.18 -21.047 3.369 1 98.88 212 HIS B O 1
ATOM 5588 N N . TYR B 1 213 ? -11.602 -22.188 2.1 1 98.94 213 TYR B N 1
ATOM 5589 C CA . TYR B 1 213 ? -11.094 -23.469 2.572 1 98.94 213 TYR B CA 1
ATOM 5590 C C . TYR B 1 213 ? -9.625 -23.641 2.221 1 98.94 213 TYR B C 1
ATOM 5592 O O . TYR B 1 213 ? -8.836 -24.125 3.035 1 98.94 213 TYR B O 1
ATOM 5600 N N . GLU B 1 214 ? -9.242 -23.234 1.035 1 98.88 214 GLU B N 1
ATOM 5601 C CA . GLU B 1 214 ? -7.84 -23.297 0.626 1 98.88 214 GLU B CA 1
ATOM 5602 C C . GLU B 1 214 ? -6.965 -22.422 1.513 1 98.88 214 GLU B C 1
ATOM 5604 O O . GLU B 1 214 ? -5.855 -22.812 1.886 1 98.88 214 GLU B O 1
ATOM 5609 N N . LEU B 1 215 ? -7.461 -21.25 1.822 1 98.94 215 LEU B N 1
ATOM 5610 C CA . LEU B 1 215 ? -6.695 -20.328 2.656 1 98.94 215 LEU B CA 1
ATOM 5611 C C . LEU B 1 215 ? -6.531 -20.875 4.066 1 98.94 215 LEU B C 1
ATOM 5613 O O . LEU B 1 215 ? -5.465 -20.75 4.668 1 98.94 215 LEU B O 1
ATOM 5617 N N . VAL B 1 216 ? -7.59 -21.469 4.594 1 98.94 216 VAL B N 1
ATOM 5618 C CA . VAL B 1 216 ? -7.504 -22.109 5.898 1 98.94 216 VAL B CA 1
ATOM 5619 C C . VAL B 1 216 ? -6.5 -23.25 5.848 1 98.94 216 VAL B C 1
ATOM 5621 O O . VAL B 1 216 ? -5.648 -23.391 6.73 1 98.94 216 VAL B O 1
ATOM 5624 N N . ALA B 1 217 ? -6.57 -24.047 4.785 1 98.94 217 ALA B N 1
ATOM 5625 C CA . ALA B 1 217 ? -5.629 -25.156 4.609 1 98.94 217 ALA B CA 1
ATOM 5626 C C . ALA B 1 217 ? -4.191 -24.641 4.539 1 98.94 217 ALA B C 1
ATOM 5628 O O . ALA B 1 217 ? -3.287 -25.219 5.137 1 98.94 217 ALA B O 1
ATOM 5629 N N . SER B 1 218 ? -4.027 -23.594 3.814 1 98.94 218 SER B N 1
ATOM 5630 C CA . SER B 1 218 ? -2.709 -22.969 3.699 1 98.94 218 SER B CA 1
ATOM 5631 C C . SER B 1 218 ? -2.176 -22.547 5.062 1 98.94 218 SER B C 1
ATOM 5633 O O . SER B 1 218 ? -1.027 -22.844 5.402 1 98.94 218 SER B O 1
ATOM 5635 N N . ALA B 1 219 ? -3.008 -21.859 5.82 1 98.94 219 ALA B N 1
ATOM 5636 C CA . ALA B 1 219 ? -2.607 -21.375 7.141 1 98.94 219 ALA B CA 1
ATOM 5637 C C . ALA B 1 219 ? -2.244 -22.531 8.062 1 98.94 219 ALA B C 1
ATOM 5639 O O . ALA B 1 219 ? -1.244 -22.484 8.781 1 98.94 219 ALA B O 1
ATOM 5640 N N . LEU B 1 220 ? -3.051 -23.547 8.031 1 98.94 220 LEU B N 1
ATOM 5641 C CA . LEU B 1 220 ? -2.775 -24.734 8.844 1 98.94 220 LEU B CA 1
ATOM 5642 C C . LEU B 1 220 ? -1.476 -25.406 8.414 1 98.94 220 LEU B C 1
ATOM 5644 O O . LEU B 1 220 ? -0.717 -25.891 9.25 1 98.94 220 LEU B O 1
ATOM 5648 N N . ALA B 1 221 ? -1.222 -25.453 7.133 1 98.94 221 ALA B N 1
ATOM 5649 C CA . ALA B 1 221 ? 0.028 -26 6.625 1 98.94 221 ALA B CA 1
ATOM 5650 C C . ALA B 1 221 ? 1.228 -25.203 7.113 1 98.94 221 ALA B C 1
ATOM 5652 O O . ALA B 1 221 ? 2.258 -25.766 7.48 1 98.94 221 ALA B O 1
ATOM 5653 N N . VAL B 1 222 ? 1.142 -23.891 7.09 1 98.94 222 VAL B N 1
ATOM 5654 C CA . VAL B 1 222 ? 2.205 -23.031 7.594 1 98.94 222 VAL B CA 1
ATOM 5655 C C . VAL B 1 222 ? 2.49 -23.359 9.055 1 98.94 222 VAL B C 1
ATOM 5657 O O . VAL B 1 222 ? 3.65 -23.5 9.453 1 98.94 222 VAL B O 1
ATOM 5660 N N . LYS B 1 223 ? 1.446 -23.438 9.844 1 98.75 223 LYS B N 1
ATOM 5661 C CA . LYS B 1 223 ? 1.586 -23.766 11.266 1 98.75 223 LYS B CA 1
ATOM 5662 C C . LYS B 1 223 ? 2.293 -25.094 11.453 1 98.75 223 LYS B C 1
ATOM 5664 O O . LYS B 1 223 ? 3.217 -25.203 12.266 1 98.75 223 LYS B O 1
ATOM 5669 N N . VAL B 1 224 ? 1.89 -26.078 10.656 1 98.75 224 VAL B N 1
ATOM 5670 C CA . VAL B 1 224 ? 2.457 -27.422 10.742 1 98.75 224 VAL B CA 1
ATOM 5671 C C . VAL B 1 224 ? 3.939 -27.375 10.375 1 98.75 224 VAL B C 1
ATOM 5673 O O . VAL B 1 224 ? 4.766 -28 11.047 1 98.75 224 VAL B O 1
ATOM 5676 N N . ALA B 1 225 ? 4.262 -26.656 9.336 1 98.88 225 ALA B N 1
ATOM 5677 C CA . ALA B 1 225 ? 5.656 -26.531 8.922 1 98.88 225 ALA B CA 1
ATOM 5678 C C . ALA B 1 225 ? 6.52 -26 10.062 1 98.88 225 ALA B C 1
ATOM 5680 O O . ALA B 1 225 ? 7.59 -26.531 10.344 1 98.88 225 ALA B O 1
ATOM 5681 N N . ARG B 1 226 ? 6.082 -25 10.711 1 98.44 226 ARG B N 1
ATOM 5682 C CA . ARG B 1 226 ? 6.816 -24.344 11.789 1 98.44 226 ARG B CA 1
ATOM 5683 C C . ARG B 1 226 ? 6.988 -25.297 12.977 1 98.44 226 ARG B C 1
ATOM 5685 O O . ARG B 1 226 ? 8.023 -25.266 13.648 1 98.44 226 ARG B O 1
ATOM 5692 N N . GLU B 1 227 ? 5.953 -26.047 13.234 1 98.56 227 GLU B N 1
ATOM 5693 C CA . GLU B 1 227 ? 6.012 -27 14.328 1 98.56 227 GLU B CA 1
ATOM 5694 C C . GLU B 1 227 ? 7.02 -28.109 14.039 1 98.56 227 GLU B C 1
ATOM 5696 O O . GLU B 1 227 ? 7.699 -28.594 14.945 1 98.56 227 GLU B O 1
ATOM 5701 N N . ILE B 1 228 ? 7.117 -28.484 12.828 1 98.81 228 ILE B N 1
ATOM 5702 C CA . ILE B 1 228 ? 8 -29.562 12.422 1 98.81 228 ILE B CA 1
ATOM 5703 C C . ILE B 1 228 ? 9.445 -29.078 12.414 1 98.81 228 ILE B C 1
ATOM 5705 O O . ILE B 1 228 ? 10.336 -29.75 12.945 1 98.81 228 ILE B O 1
ATOM 5709 N N . ASN B 1 229 ? 9.695 -27.969 11.82 1 98.69 229 ASN B N 1
ATOM 5710 C CA . ASN B 1 229 ? 11.016 -27.359 11.664 1 98.69 229 ASN B CA 1
ATOM 5711 C C . ASN B 1 229 ? 10.914 -25.859 11.461 1 98.69 229 ASN B C 1
ATOM 5713 O O . ASN B 1 229 ? 10.586 -25.391 10.367 1 98.69 229 ASN B O 1
ATOM 5717 N N . PRO B 1 230 ? 11.227 -25.078 12.508 1 98.06 230 PRO B N 1
ATOM 5718 C CA . PRO B 1 230 ? 11.031 -23.625 12.453 1 98.06 230 PRO B CA 1
ATOM 5719 C C . PRO B 1 230 ? 11.922 -22.953 11.414 1 98.06 230 PRO B C 1
ATOM 5721 O O . PRO B 1 230 ? 11.75 -21.766 11.125 1 98.06 230 PRO B O 1
ATOM 5724 N N . SER B 1 231 ? 12.836 -23.672 10.836 1 98.25 231 SER B N 1
ATOM 5725 C CA . SER B 1 231 ? 13.711 -23.078 9.828 1 98.25 231 SER B CA 1
ATOM 5726 C C . SER B 1 231 ? 13.047 -23.078 8.453 1 98.25 231 SER B C 1
ATOM 5728 O O . SER B 1 231 ? 13.523 -22.406 7.531 1 98.25 231 SER B O 1
ATOM 5730 N N . LEU B 1 232 ? 11.992 -23.812 8.289 1 98.81 232 LEU B N 1
ATOM 5731 C CA . LEU B 1 232 ? 11.281 -23.828 7.02 1 98.81 232 LEU B CA 1
ATOM 5732 C C . LEU B 1 232 ? 10.641 -22.469 6.738 1 98.81 232 LEU B C 1
ATOM 5734 O O . LEU B 1 232 ? 10.148 -21.812 7.656 1 98.81 232 LEU B O 1
ATOM 5738 N N . GLN B 1 233 ? 10.688 -22.062 5.555 1 98.75 233 GLN B N 1
ATOM 5739 C CA . GLN B 1 233 ? 10.016 -20.859 5.082 1 98.75 233 GLN B CA 1
ATOM 5740 C C . GLN B 1 233 ? 8.867 -21.203 4.141 1 98.75 233 GLN B C 1
ATOM 5742 O O . GLN B 1 233 ? 9.07 -21.812 3.088 1 98.75 233 GLN B O 1
ATOM 5747 N N . VAL B 1 234 ? 7.707 -20.797 4.508 1 98.94 234 VAL B N 1
ATOM 5748 C CA . VAL B 1 234 ? 6.531 -21.094 3.699 1 98.94 234 VAL B CA 1
ATOM 5749 C C . VAL B 1 234 ? 5.938 -19.797 3.158 1 98.94 234 VAL B C 1
ATOM 5751 O O . VAL B 1 234 ? 5.578 -18.906 3.93 1 98.94 234 VAL B O 1
ATOM 5754 N N . GLY B 1 235 ? 5.867 -19.672 1.868 1 98.81 235 GLY B N 1
ATOM 5755 C CA . GLY B 1 235 ? 5.285 -18.516 1.213 1 98.81 235 GLY B CA 1
ATOM 5756 C C . GLY B 1 235 ? 3.949 -18.797 0.553 1 98.81 235 GLY B C 1
ATOM 5757 O O . GLY B 1 235 ? 3.496 -19.953 0.542 1 98.81 235 GLY B O 1
ATOM 5758 N N . CYS B 1 236 ? 3.283 -17.734 0.103 1 98.81 236 CYS B N 1
ATOM 5759 C CA . CYS B 1 236 ? 2.168 -17.859 -0.829 1 98.81 236 CYS B CA 1
ATOM 5760 C C . CYS B 1 236 ? 2.641 -17.703 -2.27 1 98.81 236 CYS B C 1
ATOM 5762 O O . CYS B 1 236 ? 3.828 -17.484 -2.518 1 98.81 236 CYS B O 1
ATOM 5764 N N . MET B 1 237 ? 1.77 -17.938 -3.158 1 98.81 237 MET B N 1
ATOM 5765 C CA . MET B 1 237 ? 2.068 -17.75 -4.574 1 98.81 237 MET B CA 1
ATOM 5766 C C . MET B 1 237 ? 0.91 -17.062 -5.289 1 98.81 237 MET B C 1
ATOM 5768 O O . MET B 1 237 ? -0.151 -17.656 -5.477 1 98.81 237 MET B O 1
ATOM 5772 N N . ILE B 1 238 ? 1.148 -15.836 -5.676 1 98.75 238 ILE B N 1
ATOM 5773 C CA . ILE B 1 238 ? 0.111 -14.969 -6.219 1 98.75 238 ILE B CA 1
ATOM 5774 C C . ILE B 1 238 ? 0.396 -14.68 -7.691 1 98.75 238 ILE B C 1
ATOM 5776 O O . ILE B 1 238 ? 1.531 -14.375 -8.062 1 98.75 238 ILE B O 1
ATOM 5780 N N . ALA B 1 239 ? -0.599 -14.883 -8.516 1 98.5 239 ALA B N 1
ATOM 5781 C CA . ALA B 1 239 ? -0.489 -14.406 -9.891 1 98.5 239 ALA B CA 1
ATOM 5782 C C . ALA B 1 239 ? -0.679 -12.898 -9.969 1 98.5 239 ALA B C 1
ATOM 5784 O O . ALA B 1 239 ? -1.804 -12.398 -9.875 1 98.5 239 ALA B O 1
ATOM 5785 N N . MET B 1 240 ? 0.382 -12.227 -10.219 1 98.56 240 MET B N 1
ATOM 5786 C CA . MET B 1 240 ? 0.327 -10.766 -10.219 1 98.56 240 MET B CA 1
ATOM 5787 C C . MET B 1 240 ? 0.217 -10.227 -11.641 1 98.56 240 MET B C 1
ATOM 5789 O O . MET B 1 240 ? 1.104 -10.453 -12.469 1 98.56 240 MET B O 1
ATOM 5793 N N . CYS B 1 241 ? -0.836 -9.633 -11.984 1 97.81 241 CYS B N 1
ATOM 5794 C CA . CYS B 1 241 ? -1.08 -8.758 -13.133 1 97.81 241 CYS B CA 1
ATOM 5795 C C . CYS B 1 241 ? -1.547 -7.383 -12.672 1 97.81 241 CYS B C 1
ATOM 5797 O O . CYS B 1 241 ? -2.746 -7.152 -12.5 1 97.81 241 CYS B O 1
ATOM 5799 N N . PRO B 1 242 ? -0.622 -6.48 -12.469 1 98.44 242 PRO B N 1
ATOM 5800 C CA . PRO B 1 242 ? -1.087 -5.176 -11.992 1 98.44 242 PRO B CA 1
ATOM 5801 C C . PRO B 1 242 ? -2.127 -4.547 -12.914 1 98.44 242 PRO B C 1
ATOM 5803 O O . PRO B 1 242 ? -2.057 -4.715 -14.133 1 98.44 242 PRO B O 1
ATOM 5806 N N . ILE B 1 243 ? -3.09 -3.84 -12.352 1 98.62 243 ILE B N 1
ATOM 5807 C CA . ILE B 1 243 ? -4.18 -3.258 -13.125 1 98.62 243 ILE B CA 1
ATOM 5808 C C . ILE B 1 243 ? -4.094 -1.734 -13.07 1 98.62 243 ILE B C 1
ATOM 5810 O O . ILE B 1 243 ? -4.379 -1.123 -12.039 1 98.62 243 ILE B O 1
ATOM 5814 N N . TYR B 1 244 ? -3.73 -1.166 -14.188 1 98.81 244 TYR B N 1
ATOM 5815 C CA . TYR B 1 244 ? -3.551 0.275 -14.32 1 98.81 244 TYR B CA 1
ATOM 5816 C C . TYR B 1 244 ? -4.887 0.97 -14.57 1 98.81 244 TYR B C 1
ATOM 5818 O O . TYR B 1 244 ? -5.762 0.42 -15.242 1 98.81 244 TYR B O 1
ATOM 5826 N N . PRO B 1 245 ? -5.094 2.205 -13.93 1 98.94 245 PRO B N 1
ATOM 5827 C CA . PRO B 1 245 ? -6.168 3.033 -14.477 1 98.94 245 PRO B CA 1
ATOM 5828 C C . PRO B 1 245 ? -5.887 3.5 -15.906 1 98.94 245 PRO B C 1
ATOM 5830 O O . PRO B 1 245 ? -4.766 3.922 -16.203 1 98.94 245 PRO B O 1
ATOM 5833 N N . LEU B 1 246 ? -6.867 3.414 -16.734 1 98.75 246 LEU B N 1
ATOM 5834 C CA . LEU B 1 246 ? -6.672 3.803 -18.125 1 98.75 246 LEU B CA 1
ATOM 5835 C C . LEU B 1 246 ? -6.277 5.273 -18.234 1 98.75 246 LEU B C 1
ATOM 5837 O O . LEU B 1 246 ? -5.43 5.637 -19.047 1 98.75 246 LEU B O 1
ATOM 5841 N N . THR B 1 247 ? -6.902 6.156 -17.438 1 98.56 247 THR B N 1
ATOM 5842 C CA . THR B 1 247 ? -6.629 7.586 -17.391 1 98.56 247 THR B CA 1
ATOM 5843 C C . THR B 1 247 ? -6.508 8.07 -15.945 1 98.56 247 THR B C 1
ATOM 5845 O O . THR B 1 247 ? -6.703 7.289 -15.008 1 98.56 247 THR B O 1
ATOM 5848 N N . CYS B 1 248 ? -6.199 9.367 -15.766 1 98.62 248 CYS B N 1
ATOM 5849 C CA . CYS B 1 248 ? -6.109 9.938 -14.422 1 98.62 248 CYS B CA 1
ATOM 5850 C C . CYS B 1 248 ? -7.465 10.453 -13.961 1 98.62 248 CYS B C 1
ATOM 5852 O O . CYS B 1 248 ? -7.543 11.258 -13.031 1 98.62 248 CYS B O 1
ATOM 5854 N N . ALA B 1 249 ? -8.523 10.117 -14.703 1 98.62 249 ALA B N 1
ATOM 5855 C CA . ALA B 1 249 ? -9.844 10.406 -14.156 1 98.62 249 ALA B CA 1
ATOM 5856 C C . ALA B 1 249 ? -10.016 9.773 -12.773 1 98.62 249 ALA B C 1
ATOM 5858 O O . ALA B 1 249 ? -9.695 8.602 -12.578 1 98.62 249 ALA B O 1
ATOM 5859 N N . PRO B 1 250 ? -10.586 10.516 -11.828 1 98.56 250 PRO B N 1
ATOM 5860 C CA . PRO B 1 250 ? -10.672 10.008 -10.453 1 98.56 250 PRO B CA 1
ATOM 5861 C C . PRO B 1 250 ? -11.398 8.672 -10.367 1 98.56 250 PRO B C 1
ATOM 5863 O O . PRO B 1 250 ? -10.984 7.789 -9.609 1 98.56 250 PRO B O 1
ATOM 5866 N N . ASP B 1 251 ? -12.438 8.484 -11.148 1 98.69 251 ASP B N 1
ATOM 5867 C CA . ASP B 1 251 ? -13.188 7.23 -11.086 1 98.69 251 ASP B CA 1
ATOM 5868 C C . ASP B 1 251 ? -12.375 6.082 -11.68 1 98.69 251 ASP B C 1
ATOM 5870 O O . ASP B 1 251 ? -12.5 4.934 -11.25 1 98.69 251 ASP B O 1
ATOM 5874 N N . ASP B 1 252 ? -11.539 6.344 -12.727 1 98.88 252 ASP B N 1
ATOM 5875 C CA . ASP B 1 252 ? -10.625 5.32 -13.234 1 98.88 252 ASP B CA 1
ATOM 5876 C C . ASP B 1 252 ? -9.617 4.902 -12.172 1 98.88 252 ASP B C 1
ATOM 5878 O O . ASP B 1 252 ? -9.289 3.719 -12.047 1 98.88 252 ASP B O 1
ATOM 5882 N N . MET B 1 253 ? -9.117 5.918 -11.445 1 98.81 253 MET B N 1
ATOM 5883 C CA . MET B 1 253 ? -8.211 5.625 -10.344 1 98.81 253 MET B CA 1
ATOM 5884 C C . MET B 1 253 ? -8.859 4.691 -9.336 1 98.81 253 MET B C 1
ATOM 5886 O O . MET B 1 253 ? -8.266 3.684 -8.945 1 98.81 253 MET B O 1
ATOM 5890 N N . MET B 1 254 ? -10.086 4.992 -8.938 1 98.81 254 MET B N 1
ATOM 5891 C CA . MET B 1 254 ? -10.781 4.188 -7.938 1 98.81 254 MET B CA 1
ATOM 5892 C C . MET B 1 254 ? -11.133 2.811 -8.492 1 98.81 254 MET B C 1
ATOM 5894 O O . MET B 1 254 ? -11.125 1.819 -7.762 1 98.81 254 MET B O 1
ATOM 5898 N N . MET B 1 255 ? -11.477 2.783 -9.82 1 98.81 255 MET B N 1
ATOM 5899 C CA . MET B 1 255 ? -11.766 1.496 -10.445 1 98.81 255 MET B CA 1
ATOM 5900 C C . MET B 1 255 ? -10.555 0.574 -10.383 1 98.81 255 MET B C 1
ATOM 5902 O O . MET B 1 255 ? -10.688 -0.609 -10.07 1 98.81 255 MET B O 1
ATOM 5906 N N . ALA B 1 256 ? -9.422 1.095 -10.695 1 98.81 256 ALA B N 1
ATOM 5907 C CA . ALA B 1 256 ? -8.188 0.308 -10.625 1 98.81 256 ALA B CA 1
ATOM 5908 C C . ALA B 1 256 ? -7.918 -0.151 -9.195 1 98.81 256 ALA B C 1
ATOM 5910 O O . ALA B 1 256 ? -7.512 -1.294 -8.969 1 98.81 256 ALA B O 1
ATOM 5911 N N . MET B 1 257 ? -8.133 0.744 -8.227 1 98.5 257 MET B N 1
ATOM 5912 C CA . MET B 1 257 ? -7.977 0.394 -6.816 1 98.5 257 MET B CA 1
ATOM 5913 C C . MET B 1 257 ? -8.875 -0.78 -6.445 1 98.5 257 MET B C 1
ATOM 5915 O O . MET B 1 257 ? -8.414 -1.753 -5.844 1 98.5 257 MET B O 1
ATOM 5919 N N . ASN B 1 258 ? -10.148 -0.698 -6.797 1 98.31 258 ASN B N 1
ATOM 5920 C CA . ASN B 1 258 ? -11.102 -1.764 -6.512 1 98.31 258 ASN B CA 1
ATOM 5921 C C . ASN B 1 258 ? -10.719 -3.066 -7.207 1 98.31 258 ASN B C 1
ATOM 5923 O O . ASN B 1 258 ? -10.875 -4.148 -6.641 1 98.31 258 ASN B O 1
ATOM 5927 N N . ALA B 1 259 ? -10.234 -2.908 -8.406 1 98.44 259 ALA B N 1
ATOM 5928 C CA . ALA B 1 259 ? -9.812 -4.086 -9.156 1 98.44 259 ALA B CA 1
ATOM 5929 C C . ALA B 1 259 ? -8.648 -4.793 -8.453 1 98.44 259 ALA B C 1
ATOM 5931 O O . ALA B 1 259 ? -8.656 -6.016 -8.32 1 98.44 259 ALA B O 1
ATOM 5932 N N . MET B 1 260 ? -7.684 -4.023 -8.023 1 98.38 260 MET B N 1
ATOM 5933 C CA . MET B 1 260 ? -6.551 -4.598 -7.297 1 98.38 260 MET B CA 1
ATOM 5934 C C . MET B 1 260 ? -7.012 -5.254 -6 1 98.38 260 MET B C 1
ATOM 5936 O O . MET B 1 260 ? -6.535 -6.332 -5.645 1 98.38 260 MET B O 1
ATOM 5940 N N . HIS B 1 261 ? -7.984 -4.621 -5.297 1 98.06 261 HIS B N 1
ATOM 5941 C CA . HIS B 1 261 ? -8.555 -5.203 -4.086 1 98.06 261 HIS B CA 1
ATOM 5942 C C . HIS B 1 261 ? -9.172 -6.566 -4.371 1 98.06 261 HIS B C 1
ATOM 5944 O O . HIS B 1 261 ? -8.93 -7.527 -3.641 1 98.06 261 HIS B O 1
ATOM 5950 N N . ARG B 1 262 ? -9.852 -6.641 -5.441 1 96.5 262 ARG B N 1
ATOM 5951 C CA . ARG B 1 262 ? -10.633 -7.836 -5.758 1 96.5 262 ARG B CA 1
ATOM 5952 C C . ARG B 1 262 ? -9.719 -8.977 -6.199 1 96.5 262 ARG B C 1
ATOM 5954 O O . ARG B 1 262 ? -10.023 -10.148 -5.961 1 96.5 262 ARG B O 1
ATOM 5961 N N . ARG B 1 263 ? -8.625 -8.625 -6.691 1 96.06 263 ARG B N 1
ATOM 5962 C CA . ARG B 1 263 ? -7.738 -9.656 -7.219 1 96.06 263 ARG B CA 1
ATOM 5963 C C . ARG B 1 263 ? -6.723 -10.094 -6.168 1 96.06 263 ARG B C 1
ATOM 5965 O O . ARG B 1 263 ? -6.246 -11.234 -6.195 1 96.06 263 ARG B O 1
ATOM 5972 N N . TYR B 1 264 ? -6.43 -9.203 -5.191 1 97.88 264 TYR B N 1
ATOM 5973 C CA . TYR B 1 264 ? -5.246 -9.508 -4.402 1 97.88 264 TYR B CA 1
ATOM 5974 C C . TYR B 1 264 ? -5.582 -9.586 -2.918 1 97.88 264 TYR B C 1
ATOM 5976 O O . TYR B 1 264 ? -4.684 -9.594 -2.072 1 97.88 264 TYR B O 1
ATOM 5984 N N . TRP B 1 265 ? -6.93 -9.727 -2.598 1 98.31 265 TRP B N 1
ATOM 5985 C CA . TRP B 1 265 ? -7.34 -9.961 -1.218 1 98.31 265 TRP B CA 1
ATOM 5986 C C . TRP B 1 265 ? -6.742 -11.258 -0.682 1 98.31 265 TRP B C 1
ATOM 5988 O O . TRP B 1 265 ? -6.516 -11.391 0.522 1 98.31 265 TRP B O 1
ATOM 5998 N N . PHE B 1 266 ? -6.379 -12.227 -1.547 1 98.69 266 PHE B N 1
ATOM 5999 C CA . PHE B 1 266 ? -5.715 -13.469 -1.155 1 98.69 266 PHE B CA 1
ATOM 6000 C C . PHE B 1 266 ? -4.422 -13.172 -0.404 1 98.69 266 PHE B C 1
ATOM 6002 O O . PHE B 1 266 ? -4.125 -13.812 0.607 1 98.69 266 PHE B O 1
ATOM 6009 N N . THR B 1 267 ? -3.678 -12.211 -0.933 1 98.81 267 THR B N 1
ATOM 6010 C CA . THR B 1 267 ? -2.404 -11.844 -0.323 1 98.81 267 THR B CA 1
ATOM 6011 C C . THR B 1 267 ? -2.619 -11.273 1.078 1 98.81 267 THR B C 1
ATOM 6013 O O . THR B 1 267 ? -1.851 -11.57 1.996 1 98.81 267 THR B O 1
ATOM 6016 N N . ASP B 1 268 ? -3.721 -10.453 1.237 1 98.56 268 ASP B N 1
ATOM 6017 C CA . ASP B 1 268 ? -4.059 -9.922 2.555 1 98.56 268 ASP B CA 1
ATOM 6018 C C . ASP B 1 268 ? -4.246 -11.047 3.568 1 98.56 268 ASP B C 1
ATOM 6020 O O . ASP B 1 268 ? -3.713 -10.984 4.68 1 98.56 268 ASP B O 1
ATOM 6024 N N . VAL B 1 269 ? -4.953 -12.047 3.176 1 98.88 269 VAL B N 1
ATOM 6025 C CA . VAL B 1 269 ? -5.27 -13.133 4.098 1 98.88 269 VAL B CA 1
ATOM 6026 C C . VAL B 1 269 ? -4.008 -13.93 4.402 1 98.88 269 VAL B C 1
ATOM 6028 O O . VAL B 1 269 ? -3.738 -14.266 5.562 1 98.88 269 VAL B O 1
ATOM 6031 N N . HIS B 1 270 ? -3.186 -14.203 3.383 1 98.88 270 HIS B N 1
ATOM 6032 C CA . HIS B 1 270 ? -1.948 -14.953 3.568 1 98.88 270 HIS B CA 1
ATOM 6033 C C . HIS B 1 270 ? -0.999 -14.227 4.512 1 98.88 270 HIS B C 1
ATOM 6035 O O . HIS B 1 270 ? -0.343 -14.852 5.348 1 98.88 270 HIS B O 1
ATOM 6041 N N . VAL B 1 271 ? -0.944 -12.867 4.383 1 98.81 271 VAL B N 1
ATOM 6042 C CA . VAL B 1 271 ? 0.123 -12.102 5.02 1 98.81 271 VAL B CA 1
ATOM 6043 C C . VAL B 1 271 ? -0.36 -11.555 6.359 1 98.81 271 VAL B C 1
ATOM 6045 O O . VAL B 1 271 ? 0.396 -11.523 7.336 1 98.81 271 VAL B O 1
ATOM 6048 N N . ARG B 1 272 ? -1.643 -11.125 6.422 1 98.5 272 ARG B N 1
ATOM 6049 C CA . ARG B 1 272 ? -2.127 -10.422 7.609 1 98.5 272 ARG B CA 1
ATOM 6050 C C . ARG B 1 272 ? -2.975 -11.344 8.484 1 98.5 272 ARG B C 1
ATOM 6052 O O . ARG B 1 272 ? -3.299 -11.008 9.617 1 98.5 272 ARG B O 1
ATOM 6059 N N . GLY B 1 273 ? -3.408 -12.547 7.938 1 98.75 273 GLY B N 1
ATOM 6060 C CA . GLY B 1 273 ? -4.145 -13.531 8.711 1 98.75 273 GLY B CA 1
ATOM 6061 C C . GLY B 1 273 ? -5.598 -13.156 8.922 1 98.75 273 GLY B C 1
ATOM 6062 O O . GLY B 1 273 ? -6.246 -13.656 9.852 1 98.75 273 GLY B O 1
ATOM 6063 N N . LYS B 1 274 ? -6.082 -12.242 8.141 1 98.5 274 LYS B N 1
ATOM 6064 C CA . LYS B 1 274 ? -7.48 -11.828 8.242 1 98.5 274 LYS B CA 1
ATOM 6065 C C . LYS B 1 274 ? -7.996 -11.289 6.914 1 98.5 274 LYS B C 1
ATOM 6067 O O . LYS B 1 274 ? -7.219 -10.797 6.094 1 98.5 274 LYS B O 1
ATOM 6072 N N . TYR B 1 275 ? -9.258 -11.398 6.734 1 98.56 275 TYR B N 1
ATOM 6073 C CA . TYR B 1 275 ? -9.906 -10.836 5.559 1 98.56 275 TYR B CA 1
ATOM 6074 C C . TYR B 1 275 ? -9.891 -9.312 5.609 1 98.56 275 TYR B C 1
ATOM 6076 O O . TYR B 1 275 ? -10.125 -8.719 6.664 1 98.56 275 TYR B O 1
ATOM 6084 N N . PRO B 1 276 ? -9.578 -8.664 4.5 1 98.44 276 PRO B N 1
ATOM 6085 C CA . PRO B 1 276 ? -9.797 -7.219 4.496 1 98.44 276 PRO B CA 1
ATOM 6086 C C . PRO B 1 276 ? -11.273 -6.844 4.598 1 98.44 276 PRO B C 1
ATOM 6088 O O . PRO B 1 276 ? -12.133 -7.539 4.047 1 98.44 276 PRO B O 1
ATOM 6091 N N . GLN B 1 277 ? -11.547 -5.797 5.223 1 97.62 277 GLN B N 1
ATOM 6092 C CA . GLN B 1 277 ? -12.922 -5.41 5.531 1 97.62 277 GLN B CA 1
ATOM 6093 C C . GLN B 1 277 ? -13.711 -5.117 4.258 1 97.62 277 GLN B C 1
ATOM 6095 O O . GLN B 1 277 ? -14.906 -5.387 4.188 1 97.62 277 GLN B O 1
ATOM 6100 N N . HIS B 1 278 ? -13.07 -4.543 3.18 1 97.69 278 HIS B N 1
ATOM 6101 C CA . HIS B 1 278 ? -13.781 -4.258 1.938 1 97.69 278 HIS B CA 1
ATOM 6102 C C . HIS B 1 278 ? -14.398 -5.527 1.356 1 97.69 278 HIS B C 1
ATOM 6104 O O . HIS B 1 278 ? -15.477 -5.48 0.758 1 97.69 278 HIS B O 1
ATOM 6110 N N . LEU B 1 279 ? -13.727 -6.656 1.521 1 98.19 279 LEU B N 1
ATOM 6111 C CA . LEU B 1 279 ? -14.25 -7.918 1.008 1 98.19 279 LEU B CA 1
ATOM 6112 C C . LEU B 1 279 ? -15.438 -8.391 1.836 1 98.19 279 LEU B C 1
ATOM 6114 O O . LEU B 1 279 ? -16.438 -8.852 1.285 1 98.19 279 LEU B O 1
ATOM 6118 N N . LEU B 1 280 ? -15.281 -8.344 3.156 1 97.94 280 LEU B N 1
ATOM 6119 C CA . LEU B 1 280 ? -16.391 -8.727 4.027 1 97.94 280 LEU B CA 1
ATOM 6120 C C . LEU B 1 280 ? -17.625 -7.879 3.74 1 97.94 280 LEU B C 1
ATOM 6122 O O . LEU B 1 280 ? -18.734 -8.398 3.701 1 97.94 280 LEU B O 1
ATOM 6126 N N . ASN B 1 281 ? -17.422 -6.582 3.547 1 97.38 281 ASN B N 1
ATOM 6127 C CA . ASN B 1 281 ? -18.531 -5.707 3.164 1 97.38 281 ASN B CA 1
ATOM 6128 C C . ASN B 1 281 ? -19.141 -6.137 1.838 1 97.38 281 ASN B C 1
ATOM 6130 O O . ASN B 1 281 ? -20.359 -6.078 1.671 1 97.38 281 ASN B O 1
ATOM 6134 N N . TYR B 1 282 ? -18.312 -6.488 0.904 1 97.31 282 TYR B N 1
ATOM 6135 C CA . TYR B 1 282 ? -18.797 -6.973 -0.384 1 97.31 282 TYR B CA 1
ATOM 6136 C C . TYR B 1 282 ? -19.641 -8.227 -0.213 1 97.31 282 TYR B C 1
ATOM 6138 O O . TYR B 1 282 ? -20.703 -8.367 -0.828 1 97.31 282 TYR B O 1
ATOM 6146 N N . PHE B 1 283 ? -19.203 -9.227 0.638 1 97.94 283 PHE B N 1
ATOM 6147 C CA . PHE B 1 283 ? -19.969 -10.43 0.922 1 97.94 283 PHE B CA 1
ATOM 6148 C C . PHE B 1 283 ? -21.344 -10.086 1.451 1 97.94 283 PHE B C 1
ATOM 6150 O O . PHE B 1 283 ? -22.344 -10.656 1.014 1 97.94 283 PHE B O 1
ATOM 6157 N N . GLU B 1 284 ? -21.312 -9.148 2.381 1 97.19 284 GLU B N 1
ATOM 6158 C CA . GLU B 1 284 ? -22.578 -8.727 2.977 1 97.19 284 GLU B CA 1
ATOM 6159 C C . GLU B 1 284 ? -23.5 -8.109 1.933 1 97.19 284 GLU B C 1
ATOM 6161 O O . GLU B 1 284 ? -24.672 -8.461 1.853 1 97.19 284 GLU B O 1
ATOM 6166 N N . ARG B 1 285 ? -23 -7.211 1.129 1 96.31 285 ARG B N 1
ATOM 6167 C CA . ARG B 1 285 ? -23.797 -6.535 0.103 1 96.31 285 ARG B CA 1
ATOM 6168 C C . ARG B 1 285 ? -24.359 -7.535 -0.893 1 96.31 285 ARG B C 1
ATOM 6170 O O . ARG B 1 285 ? -25.5 -7.387 -1.34 1 96.31 285 ARG B O 1
ATOM 6177 N N . ARG B 1 286 ? -23.594 -8.586 -1.188 1 96.12 286 ARG B N 1
ATOM 6178 C CA . ARG B 1 286 ? -23.984 -9.586 -2.178 1 96.12 286 ARG B CA 1
ATOM 6179 C C . ARG B 1 286 ? -24.859 -10.664 -1.549 1 96.12 286 ARG B C 1
ATOM 6181 O O . ARG B 1 28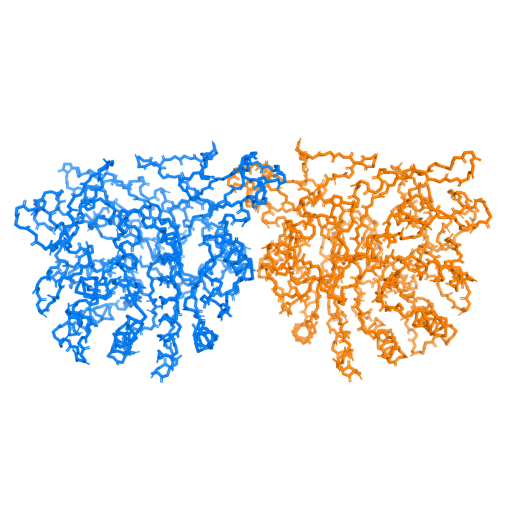6 ? -25.484 -11.461 -2.258 1 96.12 286 ARG B O 1
ATOM 6188 N N . GLY B 1 287 ? -24.859 -10.695 -0.214 1 97.38 287 GLY B N 1
ATOM 6189 C CA . GLY B 1 287 ? -25.672 -11.664 0.505 1 97.38 287 GLY B CA 1
ATOM 6190 C C . GLY B 1 287 ? -25.078 -13.062 0.507 1 97.38 287 GLY B C 1
ATOM 6191 O O . GLY B 1 287 ? -25.797 -14.055 0.478 1 97.38 287 GLY B O 1
ATOM 6192 N N . PHE B 1 288 ? -23.734 -13.148 0.434 1 97.38 288 PHE B N 1
ATOM 6193 C CA . PHE B 1 288 ? -23.078 -14.445 0.453 1 97.38 288 PHE B CA 1
ATOM 6194 C C . PHE B 1 288 ? -23.094 -15.047 1.854 1 97.38 288 PHE B C 1
ATOM 6196 O O . PHE B 1 288 ? -22.812 -14.352 2.836 1 97.38 288 PHE B O 1
ATOM 6203 N N . GLU B 1 289 ? -23.516 -16.219 1.989 1 96.12 289 GLU B N 1
ATOM 6204 C CA . GLU B 1 289 ? -23.469 -16.984 3.232 1 96.12 289 GLU B CA 1
ATOM 6205 C C . GLU B 1 289 ? -22.359 -18.047 3.178 1 96.12 289 GLU B C 1
ATOM 6207 O O . GLU B 1 289 ? -22.641 -19.203 2.863 1 96.12 289 GLU B O 1
ATOM 6212 N N . LEU B 1 290 ? -21.188 -17.688 3.537 1 98.19 290 LEU B N 1
ATOM 6213 C CA . LEU B 1 290 ? -20.016 -18.547 3.432 1 98.19 290 LEU B CA 1
ATOM 6214 C C . LEU B 1 290 ? -19.766 -19.281 4.746 1 98.19 290 LEU B C 1
ATOM 6216 O O . LEU B 1 290 ? -20.062 -18.75 5.82 1 98.19 290 LEU B O 1
ATOM 6220 N N . ASP B 1 291 ? -19.312 -20.469 4.699 1 98.62 291 ASP B N 1
ATOM 6221 C CA . ASP B 1 291 ? -18.891 -21.266 5.855 1 98.62 291 ASP B CA 1
ATOM 6222 C C . ASP B 1 291 ? -17.516 -20.812 6.352 1 98.62 291 ASP B C 1
ATOM 6224 O O . ASP B 1 291 ? -16.484 -21.406 6.004 1 98.62 291 ASP B O 1
ATOM 6228 N N . ILE B 1 292 ? -17.516 -19.75 7.156 1 98.62 292 ILE B N 1
ATOM 6229 C CA . ILE B 1 292 ? -16.344 -19.203 7.82 1 98.62 292 ILE B CA 1
ATOM 6230 C C . ILE B 1 292 ? -16.516 -19.297 9.336 1 98.62 292 ILE B C 1
ATOM 6232 O O . ILE B 1 292 ? -17.391 -18.641 9.898 1 98.62 292 ILE B O 1
ATOM 6236 N N . THR B 1 293 ? -15.695 -20.062 10.047 1 98.56 293 THR B N 1
ATOM 6237 C CA . THR B 1 293 ? -15.875 -20.266 11.477 1 98.56 293 THR B CA 1
ATOM 6238 C C . THR B 1 293 ? -14.844 -19.469 12.273 1 98.56 293 THR B C 1
ATOM 6240 O O . THR B 1 293 ? -13.875 -18.969 11.711 1 98.56 293 THR B O 1
ATOM 6243 N N . ALA B 1 294 ? -15.07 -19.359 13.594 1 98.25 294 ALA B N 1
ATOM 6244 C CA . ALA B 1 294 ? -14.109 -18.719 14.484 1 98.25 294 ALA B CA 1
ATOM 6245 C C . ALA B 1 294 ? -12.781 -19.469 14.484 1 98.25 294 ALA B C 1
ATOM 6247 O O . ALA B 1 294 ? -11.719 -18.859 14.586 1 98.25 294 ALA B O 1
ATOM 6248 N N . GLU B 1 295 ? -12.898 -20.766 14.336 1 98.62 295 GLU B N 1
ATOM 6249 C CA . GLU B 1 295 ? -11.695 -21.594 14.273 1 98.62 295 GLU B CA 1
ATOM 6250 C C . GLU B 1 295 ? -10.891 -21.297 13.008 1 98.62 295 GLU B C 1
ATOM 6252 O O . GLU B 1 295 ? -9.656 -21.297 13.039 1 98.62 295 GLU B O 1
ATOM 6257 N N . ASP B 1 296 ? -11.609 -21.094 11.93 1 98.81 296 ASP B N 1
ATOM 6258 C CA . ASP B 1 296 ? -10.938 -20.719 10.688 1 98.81 296 ASP B CA 1
ATOM 6259 C C . ASP B 1 296 ? -10.156 -19.422 10.852 1 98.81 296 ASP B C 1
ATOM 6261 O O . ASP B 1 296 ? -8.992 -19.328 10.477 1 98.81 296 ASP B O 1
ATOM 6265 N N . ASN B 1 297 ? -10.859 -18.438 11.414 1 98.75 297 ASN B N 1
ATOM 6266 C CA . ASN B 1 297 ? -10.234 -17.141 11.602 1 98.75 297 ASN B CA 1
ATOM 6267 C C . ASN B 1 297 ? -9.008 -17.234 12.508 1 98.75 297 ASN B C 1
ATOM 6269 O O . ASN B 1 297 ? -8.008 -16.547 12.273 1 98.75 297 ASN B O 1
ATOM 6273 N N . ALA B 1 298 ? -9.078 -18.031 13.523 1 98.75 298 ALA B N 1
ATOM 6274 C CA . ALA B 1 298 ? -7.934 -18.25 14.398 1 98.75 298 ALA B CA 1
ATOM 6275 C C . ALA B 1 298 ? -6.777 -18.906 13.648 1 98.75 298 ALA B C 1
ATOM 6277 O O . ALA B 1 298 ? -5.617 -18.531 13.836 1 98.75 298 ALA B O 1
ATOM 6278 N N . ALA B 1 299 ? -7.094 -19.875 12.805 1 98.81 299 ALA B N 1
ATOM 6279 C CA . ALA B 1 299 ? -6.082 -20.547 12 1 98.81 299 ALA B CA 1
ATOM 6280 C C . ALA B 1 299 ? -5.391 -19.578 11.055 1 98.81 299 ALA B C 1
ATOM 6282 O O . ALA B 1 299 ? -4.16 -19.578 10.93 1 98.81 299 ALA B O 1
ATOM 6283 N N . LEU B 1 300 ? -6.215 -18.781 10.438 1 98.88 300 LEU B N 1
ATOM 6284 C CA . LEU B 1 300 ? -5.66 -17.812 9.508 1 98.88 300 LEU B CA 1
ATOM 6285 C C . LEU B 1 300 ? -4.66 -16.891 10.211 1 98.88 300 LEU B C 1
ATOM 6287 O O . LEU B 1 300 ? -3.578 -16.625 9.688 1 98.88 300 LEU B O 1
ATOM 6291 N N . LYS B 1 301 ? -4.945 -16.438 11.438 1 98.56 301 LYS B N 1
ATOM 6292 C CA . LYS B 1 301 ? -4.094 -15.547 12.211 1 98.56 301 LYS B CA 1
ATOM 6293 C C . LYS B 1 301 ? -2.77 -16.219 12.57 1 98.56 301 LYS B C 1
ATOM 6295 O O . LYS B 1 301 ? -1.73 -15.555 12.641 1 98.56 301 LYS B O 1
ATOM 6300 N N . GLN B 1 302 ? -2.779 -17.484 12.727 1 98.31 302 GLN B N 1
ATOM 6301 C CA . GLN B 1 302 ? -1.606 -18.219 13.203 1 98.31 302 GLN B CA 1
ATOM 6302 C C . GLN B 1 302 ? -0.755 -18.703 12.031 1 98.31 302 GLN B C 1
ATOM 6304 O O . GLN B 1 302 ? 0.392 -19.109 12.227 1 98.31 302 GLN B O 1
ATOM 6309 N N . GLY B 1 303 ? -1.339 -18.672 10.828 1 98.69 303 GLY B N 1
ATOM 6310 C CA . GLY B 1 303 ? -0.678 -19.297 9.688 1 98.69 303 GLY B CA 1
ATOM 6311 C C . GLY B 1 303 ? -0.262 -18.297 8.625 1 98.69 303 GLY B C 1
ATOM 6312 O O . GLY B 1 303 ? -0.45 -18.531 7.43 1 98.69 303 GLY B O 1
ATOM 6313 N N . CYS B 1 304 ? 0.188 -17.109 9.047 1 98.81 304 CYS B N 1
ATOM 6314 C CA . CYS B 1 304 ? 0.673 -16.109 8.094 1 98.81 304 CYS B CA 1
ATOM 6315 C C . CYS B 1 304 ? 1.965 -16.578 7.434 1 98.81 304 CYS B C 1
ATOM 6317 O O . CYS B 1 304 ? 2.799 -17.219 8.07 1 98.81 304 CYS B O 1
ATOM 6319 N N . VAL B 1 305 ? 2.213 -16.172 6.219 1 98.88 305 VAL B N 1
ATOM 6320 C CA . VAL B 1 305 ? 3.316 -16.688 5.418 1 98.88 305 VAL B CA 1
ATOM 6321 C C . VAL B 1 305 ? 4.594 -15.914 5.73 1 98.88 305 VAL B C 1
ATOM 6323 O O . VAL B 1 305 ? 4.535 -14.82 6.285 1 98.88 305 VAL B O 1
ATOM 6326 N N . ASP B 1 306 ? 5.734 -16.484 5.309 1 98.81 306 ASP B N 1
ATOM 6327 C CA . ASP B 1 306 ? 7.051 -15.914 5.582 1 98.81 306 ASP B CA 1
ATOM 6328 C C . ASP B 1 306 ? 7.508 -15.008 4.445 1 98.81 306 ASP B C 1
ATOM 6330 O O . ASP B 1 306 ? 8.359 -14.133 4.641 1 98.81 306 ASP B O 1
ATOM 6334 N N . TYR B 1 307 ? 7.047 -15.219 3.26 1 98.88 307 TYR B N 1
ATOM 6335 C CA . TYR B 1 307 ? 7.398 -14.43 2.082 1 98.88 307 TYR B CA 1
ATOM 6336 C C . TYR B 1 307 ? 6.301 -14.508 1.027 1 98.88 307 TYR B C 1
ATOM 6338 O O . TYR B 1 307 ? 5.371 -15.312 1.146 1 98.88 307 TYR B O 1
ATOM 6346 N N . ILE B 1 308 ? 6.375 -13.625 0.048 1 98.94 308 ILE B N 1
ATOM 6347 C CA . ILE B 1 308 ? 5.398 -13.594 -1.035 1 98.94 308 ILE B CA 1
ATOM 6348 C C . ILE B 1 308 ? 6.055 -14.047 -2.336 1 98.94 308 ILE B C 1
ATOM 6350 O O . ILE B 1 308 ? 6.887 -13.328 -2.904 1 98.94 308 ILE B O 1
ATOM 6354 N N . GLY B 1 309 ? 5.754 -15.266 -2.771 1 98.94 309 GLY B N 1
ATOM 6355 C CA . GLY B 1 309 ? 6.023 -15.648 -4.148 1 98.94 309 GLY B CA 1
ATOM 6356 C C . GLY B 1 309 ? 4.98 -15.141 -5.125 1 98.94 309 GLY B C 1
ATOM 6357 O O . GLY B 1 309 ? 3.789 -15.117 -4.812 1 98.94 309 GLY B O 1
ATOM 6358 N N . PHE B 1 310 ? 5.438 -14.758 -6.293 1 98.88 310 PHE B N 1
ATOM 6359 C CA . PHE B 1 310 ? 4.438 -14.312 -7.254 1 98.88 310 PHE B CA 1
ATOM 6360 C C . PHE B 1 310 ? 4.926 -14.516 -8.68 1 98.88 310 PHE B C 1
ATOM 6362 O O . PHE B 1 310 ? 6.125 -14.695 -8.914 1 98.88 310 PHE B O 1
ATOM 6369 N N . SER B 1 311 ? 4.031 -14.688 -9.562 1 98.69 311 SER B N 1
ATOM 6370 C CA . SER B 1 311 ? 4.297 -14.664 -10.992 1 98.69 311 SER B CA 1
ATOM 6371 C C . SER B 1 311 ? 3.984 -13.289 -11.586 1 98.69 311 SER B C 1
ATOM 6373 O O . SER B 1 311 ? 3.146 -12.555 -11.062 1 98.69 311 SER B O 1
ATOM 6375 N N . TYR B 1 312 ? 4.68 -12.961 -12.578 1 98.5 312 TYR B N 1
ATOM 6376 C CA . TYR B 1 312 ? 4.41 -11.773 -13.375 1 98.5 312 TYR B CA 1
ATOM 6377 C C . TYR B 1 312 ? 4.621 -12.055 -14.859 1 98.5 312 TYR B C 1
ATOM 6379 O O . TYR B 1 312 ? 5.738 -12.359 -15.289 1 98.5 312 TYR B O 1
ATOM 6387 N N . TYR B 1 313 ? 3.549 -11.82 -15.641 1 96.38 313 TYR B N 1
ATOM 6388 C CA . TYR B 1 313 ? 3.656 -12.047 -17.078 1 96.38 313 TYR B CA 1
ATOM 6389 C C . TYR B 1 313 ? 3.258 -10.805 -17.859 1 96.38 313 TYR B C 1
ATOM 6391 O O . TYR B 1 313 ? 3.738 -10.586 -18.969 1 96.38 313 TYR B O 1
ATOM 6399 N N . MET B 1 314 ? 2.316 -10.047 -17.281 1 96.62 314 MET B N 1
ATOM 6400 C CA . MET B 1 314 ? 1.783 -8.883 -18 1 96.62 314 MET B CA 1
ATOM 6401 C C . MET B 1 314 ? 1.044 -7.953 -17.031 1 96.62 314 MET B C 1
ATOM 6403 O O . MET B 1 314 ? 0.776 -8.32 -15.891 1 96.62 314 MET B O 1
ATOM 6407 N N . SER B 1 315 ? 0.736 -6.754 -17.5 1 97.38 315 SER B N 1
ATOM 6408 C CA . SER B 1 315 ? -0.133 -5.82 -16.797 1 97.38 315 SER B CA 1
ATOM 6409 C C . SER B 1 315 ? -1.484 -5.688 -17.484 1 97.38 315 SER B C 1
ATOM 6411 O O . SER B 1 315 ? -1.622 -6.031 -18.672 1 97.38 315 SER B O 1
ATOM 6413 N N . PHE B 1 316 ? -2.434 -5.316 -16.734 1 97.75 316 PHE B N 1
ATOM 6414 C CA . PHE B 1 316 ? -3.768 -5.012 -17.234 1 97.75 316 PHE B CA 1
ATOM 6415 C C . PHE B 1 316 ? -4.074 -3.523 -17.094 1 97.75 316 PHE B C 1
ATOM 6417 O O . PHE B 1 316 ? -3.303 -2.781 -16.484 1 97.75 316 PHE B O 1
ATOM 6424 N N . ALA B 1 317 ? -5.16 -3.068 -17.719 1 98.38 317 ALA B N 1
ATOM 6425 C CA . ALA B 1 317 ? -5.742 -1.742 -17.531 1 98.38 317 ALA B CA 1
ATOM 6426 C C . ALA B 1 317 ? -7.254 -1.826 -17.359 1 98.38 317 ALA B C 1
ATOM 6428 O O . ALA B 1 317 ? -7.879 -2.805 -17.781 1 98.38 317 ALA B O 1
ATOM 6429 N N . THR B 1 318 ? -7.828 -0.886 -16.672 1 98.75 318 THR B N 1
ATOM 6430 C CA . THR B 1 318 ? -9.273 -0.834 -16.469 1 98.75 318 THR B CA 1
ATOM 6431 C C . THR B 1 318 ? -9.766 0.609 -16.469 1 98.75 318 THR B C 1
ATOM 6433 O O . THR B 1 318 ? -8.961 1.546 -16.469 1 98.75 318 THR B O 1
ATOM 6436 N N . LYS B 1 319 ? -11.039 0.839 -16.531 1 98.62 319 LYS B N 1
ATOM 6437 C CA . LYS B 1 319 ? -11.688 2.145 -16.453 1 98.62 319 LYS B CA 1
ATOM 6438 C C . LYS B 1 319 ? -13.086 2.031 -15.852 1 98.62 319 LYS B C 1
ATOM 6440 O O . LYS B 1 319 ? -13.695 0.958 -15.875 1 98.62 319 LYS B O 1
ATOM 6445 N N . ALA B 1 320 ? -13.555 3.066 -15.273 1 98.56 320 ALA B N 1
ATOM 6446 C CA . ALA B 1 320 ? -14.922 3.129 -14.773 1 98.56 320 ALA B CA 1
ATOM 6447 C C . ALA B 1 320 ? -15.922 3.273 -15.922 1 98.56 320 ALA B C 1
ATOM 6449 O O . ALA B 1 320 ? -15.594 3.854 -16.969 1 98.56 320 ALA B O 1
ATOM 6450 N N . THR B 1 321 ? -17.016 2.682 -15.75 1 98 321 THR B N 1
ATOM 6451 C CA . THR B 1 321 ? -18.109 2.832 -16.703 1 98 321 THR B CA 1
ATOM 6452 C C . THR B 1 321 ? -19.391 3.264 -16 1 98 321 THR B C 1
ATOM 6454 O O . THR B 1 321 ? -19.578 3 -14.82 1 98 321 THR B O 1
ATOM 6457 N N . ALA B 1 322 ? -20.297 3.898 -16.672 1 96.31 322 ALA B N 1
ATOM 6458 C CA . ALA B 1 322 ? -21.516 4.469 -16.109 1 96.31 322 ALA B CA 1
ATOM 6459 C C . ALA B 1 322 ? -22.438 3.377 -15.578 1 96.31 322 ALA B C 1
ATOM 6461 O O . ALA B 1 322 ? -23.172 3.59 -14.602 1 96.31 322 ALA B O 1
ATOM 6462 N N . ASP B 1 323 ? -22.406 2.193 -16.109 1 96.81 323 ASP B N 1
ATOM 6463 C CA . ASP B 1 323 ? -23.312 1.109 -15.75 1 96.81 323 ASP B CA 1
ATOM 6464 C C . ASP B 1 323 ? -22.781 0.323 -14.555 1 96.81 323 ASP B C 1
ATOM 6466 O O . ASP B 1 323 ? -23.359 -0.691 -14.156 1 96.81 323 ASP B O 1
ATOM 6470 N N . ASN B 1 324 ? -21.672 0.731 -13.977 1 97.31 324 ASN B N 1
ATOM 6471 C CA . ASN B 1 324 ? -21.047 0.108 -12.82 1 97.31 324 ASN B CA 1
ATOM 6472 C C . ASN B 1 324 ? -20.703 1.136 -11.742 1 97.31 324 ASN B C 1
ATOM 6474 O O . ASN B 1 324 ? -19.531 1.336 -11.414 1 97.31 324 ASN B O 1
ATOM 6478 N N . PRO B 1 325 ? -21.734 1.789 -11.195 1 95 325 PRO B N 1
ATOM 6479 C CA . PRO B 1 325 ? -21.5 2.871 -10.234 1 95 325 PRO B CA 1
ATOM 6480 C C . PRO B 1 325 ? -20.812 2.393 -8.961 1 95 325 PRO B C 1
ATOM 6482 O O . PRO B 1 325 ? -20.203 3.195 -8.242 1 95 325 PRO B O 1
ATOM 6485 N N . GLN B 1 326 ? -20.828 1.109 -8.609 1 95.25 326 GLN B N 1
ATOM 6486 C CA . GLN B 1 326 ? -20.203 0.569 -7.41 1 95.25 326 GLN B CA 1
ATOM 6487 C C . GLN B 1 326 ? -18.734 0.234 -7.676 1 95.25 326 GLN B C 1
ATOM 6489 O O . GLN B 1 326 ? -17.984 -0.092 -6.75 1 95.25 326 GLN B O 1
ATOM 6494 N N . LEU B 1 327 ? -18.344 0.266 -9.008 1 97.81 327 LEU B N 1
ATOM 6495 C CA . LEU B 1 327 ? -16.984 0.001 -9.438 1 97.81 327 LEU B CA 1
ATOM 6496 C C . LEU B 1 327 ? -16.562 -1.421 -9.078 1 97.81 327 LEU B C 1
ATOM 6498 O O . LEU B 1 327 ? -15.438 -1.647 -8.625 1 97.81 327 LEU B O 1
ATOM 6502 N N . ASP B 1 328 ? -17.484 -2.363 -9.211 1 97.19 328 ASP B N 1
ATOM 6503 C CA . ASP B 1 328 ? -17.188 -3.777 -9 1 97.19 328 ASP B CA 1
ATOM 6504 C C . ASP B 1 328 ? -16.297 -4.32 -10.117 1 97.19 328 ASP B C 1
ATOM 6506 O O . ASP B 1 328 ? -16.484 -3.99 -11.289 1 97.19 328 ASP B O 1
ATOM 6510 N N . TYR B 1 329 ? -15.406 -5.117 -9.797 1 96.62 329 TYR B N 1
ATOM 6511 C CA . TYR B 1 329 ? -14.453 -5.637 -10.773 1 96.62 329 TYR B CA 1
ATOM 6512 C C . TYR B 1 329 ? -14.836 -7.047 -11.211 1 96.62 329 TYR B C 1
ATOM 6514 O O . TYR B 1 329 ? -15.102 -7.91 -10.367 1 96.62 329 TYR B O 1
ATOM 6522 N N . ASP B 1 330 ? -14.938 -7.242 -12.43 1 94.44 330 ASP B N 1
ATOM 6523 C CA . ASP B 1 330 ? -15.055 -8.516 -13.133 1 94.44 330 ASP B CA 1
ATOM 6524 C C . ASP B 1 330 ? -14.023 -8.625 -14.25 1 94.44 330 ASP B C 1
ATOM 6526 O O . ASP B 1 330 ? -14.109 -7.918 -15.258 1 94.44 330 ASP B O 1
ATOM 6530 N N . GLU B 1 331 ? -13.086 -9.523 -14.062 1 93.19 331 GLU B N 1
ATOM 6531 C CA . GLU B 1 331 ? -11.945 -9.594 -14.977 1 93.19 331 GLU B CA 1
ATOM 6532 C C . GLU B 1 331 ? -12.398 -9.789 -16.422 1 93.19 331 GLU B C 1
ATOM 6534 O O . GLU B 1 331 ? -11.781 -9.266 -17.344 1 93.19 331 GLU B O 1
ATOM 6539 N N . THR B 1 332 ? -13.469 -10.5 -16.672 1 92.62 332 THR B N 1
ATOM 6540 C CA . THR B 1 332 ? -13.953 -10.836 -18 1 92.62 332 THR B CA 1
ATOM 6541 C C . THR B 1 332 ? -14.477 -9.594 -18.719 1 92.62 332 THR B C 1
ATOM 6543 O O . THR B 1 332 ? -14.375 -9.5 -19.953 1 92.62 332 THR B O 1
ATOM 6546 N N . THR B 1 333 ? -14.922 -8.633 -17.938 1 94.94 333 THR B N 1
ATOM 6547 C CA . THR B 1 333 ? -15.633 -7.547 -18.609 1 94.94 333 THR B CA 1
ATOM 6548 C C . THR B 1 333 ? -14.969 -6.207 -18.297 1 94.94 333 THR B C 1
ATOM 6550 O O . THR B 1 333 ? -15.234 -5.207 -18.969 1 94.94 333 THR B O 1
ATOM 6553 N N . SER B 1 334 ? -14.102 -6.129 -17.266 1 97.31 334 SER B N 1
ATOM 6554 C CA . SER B 1 334 ? -13.664 -4.836 -16.75 1 97.31 334 SER B CA 1
ATOM 6555 C C . SER B 1 334 ? -12.328 -4.426 -17.359 1 97.31 334 SER B C 1
ATOM 6557 O O . SER B 1 334 ? -11.859 -3.305 -17.156 1 97.31 334 SER B O 1
ATOM 6559 N N . LEU B 1 335 ? -11.672 -5.281 -18.141 1 96.94 335 LEU B N 1
ATOM 6560 C CA . LEU B 1 335 ? -10.352 -4.98 -18.656 1 96.94 335 LEU B CA 1
ATOM 6561 C C . LEU B 1 335 ? -10.445 -4.266 -20 1 96.94 335 LEU B C 1
ATOM 6563 O O . LEU B 1 335 ? -11.352 -4.547 -20.797 1 96.94 335 LEU B O 1
ATOM 6567 N N . VAL B 1 336 ? -9.539 -3.346 -20.203 1 97.25 336 VAL B N 1
ATOM 6568 C CA . VAL B 1 336 ? -9.414 -2.629 -21.469 1 97.25 336 VAL B CA 1
ATOM 6569 C C . VAL B 1 336 ? -7.969 -2.699 -21.953 1 97.25 336 VAL B C 1
ATOM 6571 O O . VAL B 1 336 ? -7.066 -3.068 -21.203 1 97.25 336 VAL B O 1
ATOM 6574 N N . SER B 1 337 ? -7.738 -2.4 -23.188 1 95.5 337 SER B N 1
ATOM 6575 C CA . SER B 1 337 ? -6.395 -2.432 -23.75 1 95.5 337 SER B CA 1
ATOM 6576 C C . SER B 1 337 ? -5.586 -1.211 -23.328 1 95.5 337 SER B C 1
ATOM 6578 O O . SER B 1 337 ? -6.105 -0.093 -23.297 1 95.5 337 SER B O 1
ATOM 6580 N N . ASN B 1 338 ? -4.355 -1.373 -22.891 1 97.69 338 ASN B N 1
ATOM 6581 C CA . ASN B 1 338 ? -3.404 -0.291 -22.656 1 97.69 338 ASN B CA 1
ATOM 6582 C C . ASN B 1 338 ? -2.725 0.14 -23.953 1 97.69 338 ASN B C 1
ATOM 6584 O O . ASN B 1 338 ? -1.981 -0.635 -24.562 1 97.69 338 ASN B O 1
ATOM 6588 N N . PRO B 1 339 ? -2.902 1.343 -24.406 1 97.38 339 PRO B N 1
ATOM 6589 C CA . PRO B 1 339 ? -2.367 1.75 -25.719 1 97.38 339 PRO B CA 1
ATOM 6590 C C . PRO B 1 339 ? -0.862 1.999 -25.672 1 97.38 339 PRO B C 1
ATOM 6592 O O . PRO B 1 339 ? -0.242 2.197 -26.734 1 97.38 339 PRO B O 1
ATOM 6595 N N . TYR B 1 340 ? -0.249 1.902 -24.531 1 97.69 340 TYR B N 1
ATOM 6596 C CA . TYR B 1 340 ? 1.146 2.299 -24.391 1 97.69 340 TYR B CA 1
ATOM 6597 C C . TYR B 1 340 ? 2.055 1.078 -24.297 1 97.69 340 TYR B C 1
ATOM 6599 O O . TYR B 1 340 ? 3.266 1.21 -24.109 1 97.69 340 TYR B O 1
ATOM 6607 N N . VAL B 1 341 ? 1.515 -0.137 -24.375 1 96.25 341 VAL B N 1
ATOM 6608 C CA . VAL B 1 341 ? 2.322 -1.347 -24.266 1 96.25 341 VAL B CA 1
ATOM 6609 C C . VAL B 1 341 ? 2.082 -2.248 -25.469 1 96.25 341 VAL B C 1
ATOM 6611 O O . VAL B 1 341 ? 0.959 -2.336 -25.969 1 96.25 341 VAL B O 1
ATOM 6614 N N . LYS B 1 342 ? 3.166 -3.035 -25.938 1 93.12 342 LYS B N 1
ATOM 6615 C CA . LYS B 1 342 ? 3.047 -4.02 -27.016 1 93.12 342 LYS B CA 1
ATOM 6616 C C . LYS B 1 342 ? 2.463 -5.332 -26.5 1 93.12 342 LYS B C 1
ATOM 6618 O O . LYS B 1 342 ? 2.35 -5.527 -25.281 1 93.12 342 LYS B O 1
ATOM 6623 N N . LYS B 1 343 ? 1.999 -6.109 -27.453 1 91.69 343 LYS B N 1
ATOM 6624 C CA . LYS B 1 343 ? 1.465 -7.426 -27.109 1 91.69 343 LYS B CA 1
ATOM 6625 C C . LYS B 1 343 ? 2.27 -8.539 -27.766 1 91.69 343 LYS B C 1
ATOM 6627 O O . LYS B 1 343 ? 2.826 -8.344 -28.859 1 91.69 343 LYS B O 1
ATOM 6632 N N . SER B 1 344 ? 2.309 -9.703 -27.078 1 85.38 344 SER B N 1
ATOM 6633 C CA . SER B 1 344 ? 2.883 -10.898 -27.688 1 85.38 344 SER B CA 1
ATOM 6634 C C . SER B 1 344 ? 1.964 -11.477 -28.75 1 85.38 344 SER B C 1
ATOM 6636 O O . SER B 1 344 ? 0.865 -10.969 -28.984 1 85.38 344 SER B O 1
ATOM 6638 N N . ASP B 1 345 ? 2.445 -12.609 -29.359 1 80 345 ASP B N 1
ATOM 6639 C CA . ASP B 1 345 ? 1.664 -13.312 -30.375 1 80 345 ASP B CA 1
ATOM 6640 C C . ASP B 1 345 ? 0.4 -13.922 -29.781 1 80 345 ASP B C 1
ATOM 6642 O O . ASP B 1 345 ? -0.558 -14.211 -30.484 1 80 345 ASP B O 1
ATOM 6646 N N . TRP B 1 346 ? 0.398 -14.094 -28.547 1 79.5 346 TRP B N 1
ATOM 6647 C CA . TRP B 1 346 ? -0.752 -14.672 -27.859 1 79.5 346 TRP B CA 1
ATOM 6648 C C . TRP B 1 346 ? -1.595 -13.578 -27.203 1 79.5 346 TRP B C 1
ATOM 6650 O O . TRP B 1 346 ? -2.477 -13.867 -26.391 1 79.5 346 TRP B O 1
ATOM 6660 N N . GLY B 1 347 ? -1.194 -12.312 -27.375 1 81.69 347 GLY B N 1
ATOM 6661 C CA . GLY B 1 347 ? -2.021 -11.195 -26.938 1 81.69 347 GLY B CA 1
ATOM 6662 C C . GLY B 1 347 ? -1.667 -10.703 -25.547 1 81.69 347 GLY B C 1
ATOM 6663 O O . GLY B 1 347 ? -2.357 -9.844 -25 1 81.69 347 GLY B O 1
ATOM 6664 N N . TRP B 1 348 ? -0.606 -11.242 -24.969 1 87.06 348 TRP B N 1
ATOM 6665 C CA . TRP B 1 348 ? -0.197 -10.781 -23.641 1 87.06 348 TRP B CA 1
ATOM 6666 C C . TRP B 1 348 ? 0.593 -9.484 -23.734 1 87.06 348 TRP B C 1
ATOM 6668 O O . TRP B 1 348 ? 1.541 -9.383 -24.516 1 87.06 348 TRP B O 1
ATOM 6678 N N . GLN B 1 349 ? 0.187 -8.531 -22.938 1 91.44 349 GLN B N 1
ATOM 6679 C CA . GLN B 1 349 ? 0.889 -7.25 -22.906 1 91.44 349 GLN B CA 1
ATOM 6680 C C . GLN B 1 349 ? 2.303 -7.41 -22.359 1 91.44 349 GLN B C 1
ATOM 6682 O O . GLN B 1 349 ? 2.514 -8.117 -21.359 1 91.44 349 GLN B O 1
ATOM 6687 N N . ILE B 1 350 ? 3.271 -6.871 -23.047 1 95.69 350 ILE B N 1
ATOM 6688 C CA . ILE B 1 350 ? 4.66 -6.934 -22.609 1 95.69 350 ILE B CA 1
ATOM 6689 C C . ILE B 1 350 ? 5.023 -5.652 -21.859 1 95.69 350 ILE B C 1
ATOM 6691 O O . ILE B 1 350 ? 5.117 -4.578 -22.453 1 95.69 350 ILE B O 1
ATOM 6695 N N . ASP B 1 351 ? 5.219 -5.719 -20.594 1 97.81 351 ASP B N 1
ATOM 6696 C CA . ASP B 1 351 ? 5.41 -4.555 -19.734 1 97.81 351 ASP B CA 1
ATOM 6697 C C . ASP B 1 351 ? 6.484 -4.82 -18.672 1 97.81 351 ASP B C 1
ATOM 6699 O O . ASP B 1 351 ? 6.176 -5.043 -17.5 1 97.81 351 ASP B O 1
ATOM 6703 N N . PRO B 1 352 ? 7.762 -4.691 -19.016 1 98.25 352 PRO B N 1
ATOM 6704 C CA . PRO B 1 352 ? 8.82 -4.906 -18.031 1 98.25 352 PRO B CA 1
ATOM 6705 C C . PRO B 1 352 ? 8.727 -3.936 -16.859 1 98.25 352 PRO B C 1
ATOM 6707 O O . PRO B 1 352 ? 8.992 -4.32 -15.711 1 98.25 352 PRO B O 1
ATOM 6710 N N . VAL B 1 353 ? 8.336 -2.648 -17.125 1 98.69 353 VAL B N 1
ATOM 6711 C CA . VAL B 1 353 ? 8.203 -1.646 -16.078 1 98.69 353 VAL B CA 1
ATOM 6712 C C . VAL B 1 353 ? 7.109 -2.068 -15.094 1 98.69 353 VAL B C 1
ATOM 6714 O O . VAL B 1 353 ? 7.219 -1.815 -13.891 1 98.69 353 VAL B O 1
ATOM 6717 N N . GLY B 1 354 ? 6.117 -2.775 -15.594 1 98.69 354 GLY B N 1
ATOM 6718 C CA . GLY B 1 354 ? 5.062 -3.307 -14.742 1 98.69 354 GLY B CA 1
ATOM 6719 C C . GLY B 1 354 ? 5.574 -4.262 -13.68 1 98.69 354 GLY B C 1
ATOM 6720 O O . GLY B 1 354 ? 4.984 -4.375 -12.609 1 98.69 354 GLY B O 1
ATOM 6721 N N . LEU B 1 355 ? 6.652 -4.977 -13.977 1 98.81 355 LEU B N 1
ATOM 6722 C CA . LEU B 1 355 ? 7.266 -5.836 -12.961 1 98.81 355 LEU B CA 1
ATOM 6723 C C . LEU B 1 355 ? 7.84 -5.004 -11.82 1 98.81 355 LEU B C 1
ATOM 6725 O O . LEU B 1 355 ? 7.66 -5.344 -10.648 1 98.81 355 LEU B O 1
ATOM 6729 N N . ARG B 1 356 ? 8.555 -3.938 -12.172 1 98.81 356 ARG B N 1
ATOM 6730 C CA . ARG B 1 356 ? 9.07 -3.027 -11.148 1 98.81 356 ARG B CA 1
ATOM 6731 C C . ARG B 1 356 ? 7.934 -2.453 -10.305 1 98.81 356 ARG B C 1
ATOM 6733 O O . ARG B 1 356 ? 8.016 -2.42 -9.078 1 98.81 356 ARG B O 1
ATOM 6740 N N . TYR B 1 357 ? 6.902 -1.996 -11 1 98.81 357 TYR B N 1
ATOM 6741 C CA . TYR B 1 357 ? 5.715 -1.473 -10.336 1 98.81 357 TYR B CA 1
ATOM 6742 C C . TYR B 1 357 ? 5.137 -2.5 -9.367 1 98.81 357 TYR B C 1
ATOM 6744 O O . TYR B 1 357 ? 4.801 -2.168 -8.227 1 98.81 357 TYR B O 1
ATOM 6752 N N . SER B 1 358 ? 5.027 -3.742 -9.773 1 98.88 358 SER B N 1
ATOM 6753 C CA . SER B 1 358 ? 4.465 -4.824 -8.969 1 98.88 358 SER B CA 1
ATOM 6754 C C . SER B 1 358 ? 5.305 -5.074 -7.723 1 98.88 358 SER B C 1
ATOM 6756 O O . SER B 1 358 ? 4.762 -5.266 -6.633 1 98.88 358 SER B O 1
ATOM 6758 N N . LEU B 1 359 ? 6.605 -5.098 -7.895 1 98.88 359 LEU B N 1
ATOM 6759 C CA . LEU B 1 359 ? 7.508 -5.297 -6.766 1 98.88 359 LEU B CA 1
ATOM 6760 C C . LEU B 1 359 ? 7.332 -4.195 -5.727 1 98.88 359 LEU B C 1
ATOM 6762 O O . LEU B 1 359 ? 7.242 -4.473 -4.527 1 98.88 359 LEU B O 1
ATOM 6766 N N . ASN B 1 360 ? 7.242 -2.984 -6.207 1 98.81 360 ASN B N 1
ATOM 6767 C CA . ASN B 1 360 ? 7.02 -1.866 -5.293 1 98.81 360 ASN B CA 1
ATOM 6768 C C . ASN B 1 360 ? 5.66 -1.964 -4.609 1 98.81 360 ASN B C 1
ATOM 6770 O O . ASN B 1 360 ? 5.547 -1.707 -3.408 1 98.81 360 ASN B O 1
ATOM 6774 N N . TRP B 1 361 ? 4.633 -2.309 -5.367 1 98.69 361 TRP B N 1
ATOM 6775 C CA . TRP B 1 361 ? 3.289 -2.42 -4.816 1 98.69 361 TRP B CA 1
ATOM 6776 C C . TRP B 1 361 ? 3.254 -3.426 -3.67 1 98.69 361 TRP B C 1
ATOM 6778 O O . TRP B 1 361 ? 2.754 -3.121 -2.584 1 98.69 361 TRP B O 1
ATOM 6788 N N . PHE B 1 362 ? 3.848 -4.625 -3.842 1 98.81 362 PHE B N 1
ATOM 6789 C CA . PHE B 1 362 ? 3.887 -5.645 -2.799 1 98.81 362 PHE B CA 1
ATOM 6790 C C . PHE B 1 362 ? 4.668 -5.152 -1.588 1 98.81 362 PHE B C 1
ATOM 6792 O O . PHE B 1 362 ? 4.23 -5.324 -0.448 1 98.81 362 PHE B O 1
ATOM 6799 N N . TRP B 1 363 ? 5.797 -4.57 -1.865 1 98.56 363 TRP B N 1
ATOM 6800 C CA . TRP B 1 363 ? 6.66 -4.141 -0.77 1 98.56 363 TRP B CA 1
ATOM 6801 C C . TRP B 1 363 ? 5.984 -3.059 0.067 1 98.56 363 TRP B C 1
ATOM 6803 O O . TRP B 1 363 ? 6 -3.119 1.298 1 98.56 363 TRP B O 1
ATOM 6813 N N . ASP B 1 364 ? 5.355 -2.111 -0.618 1 97.88 364 ASP B N 1
ATOM 6814 C CA . ASP B 1 364 ? 4.707 -0.998 0.071 1 97.88 364 ASP B CA 1
ATOM 6815 C C . ASP B 1 364 ? 3.553 -1.488 0.939 1 97.88 364 ASP B C 1
ATOM 6817 O O . ASP B 1 364 ? 3.293 -0.934 2.01 1 97.88 364 ASP B O 1
ATOM 6821 N N . HIS B 1 365 ? 2.885 -2.516 0.522 1 97.94 365 HIS B N 1
ATOM 6822 C CA . HIS B 1 365 ? 1.681 -2.98 1.203 1 97.94 365 HIS B CA 1
ATOM 6823 C C . HIS B 1 365 ? 2.025 -3.93 2.344 1 97.94 365 HIS B C 1
ATOM 6825 O O . HIS B 1 365 ? 1.354 -3.934 3.379 1 97.94 365 HIS B O 1
ATOM 6831 N N . TYR B 1 366 ? 3.131 -4.758 2.189 1 98.12 366 TYR B N 1
ATOM 6832 C CA . TYR B 1 366 ? 3.191 -5.906 3.088 1 98.12 366 TYR B CA 1
ATOM 6833 C C . TYR B 1 366 ? 4.531 -5.961 3.809 1 98.12 366 TYR B C 1
ATOM 6835 O O . TYR B 1 366 ? 4.648 -6.594 4.863 1 98.12 366 TYR B O 1
ATOM 6843 N N . GLN B 1 367 ? 5.609 -5.375 3.246 1 97.62 367 GLN B N 1
ATOM 6844 C CA . GLN B 1 367 ? 6.934 -5.344 3.861 1 97.62 367 GLN B CA 1
ATOM 6845 C C . GLN B 1 367 ? 7.414 -6.75 4.203 1 97.62 367 GLN B C 1
ATOM 6847 O O . GLN B 1 367 ? 7.891 -7 5.312 1 97.62 367 GLN B O 1
ATOM 6852 N N . LEU B 1 368 ? 7.234 -7.758 3.312 1 98.56 368 LEU B N 1
ATOM 6853 C CA . LEU B 1 368 ? 7.77 -9.117 3.383 1 98.56 368 LEU B CA 1
ATOM 6854 C C . LEU B 1 368 ? 8.703 -9.391 2.211 1 98.56 368 LEU B C 1
ATOM 6856 O O . LEU B 1 368 ? 8.516 -8.844 1.12 1 98.56 368 LEU B O 1
ATOM 6860 N N . PRO B 1 369 ? 9.703 -10.273 2.447 1 98.75 369 PRO B N 1
ATOM 6861 C CA . PRO B 1 369 ? 10.531 -10.664 1.305 1 98.75 369 PRO B CA 1
ATOM 6862 C C . PRO B 1 369 ? 9.711 -11.156 0.116 1 98.75 369 PRO B C 1
ATOM 6864 O O . PRO B 1 369 ? 8.672 -11.797 0.3 1 98.75 369 PRO B O 1
ATOM 6867 N N . LEU B 1 370 ? 10.18 -10.773 -1.07 1 98.88 370 LEU B N 1
ATOM 6868 C CA . LEU B 1 370 ? 9.492 -11.156 -2.297 1 98.88 370 LEU B CA 1
ATOM 6869 C C . LEU B 1 370 ? 10.312 -12.172 -3.082 1 98.88 370 LEU B C 1
ATOM 6871 O O . LEU B 1 370 ? 11.539 -12.211 -2.965 1 98.88 370 LEU B O 1
ATOM 6875 N N . PHE B 1 371 ? 9.648 -13.023 -3.824 1 98.94 371 PHE B N 1
ATOM 6876 C CA . PHE B 1 371 ? 10.266 -14.031 -4.676 1 98.94 371 PHE B CA 1
ATOM 6877 C C . PHE B 1 371 ? 9.547 -14.133 -6.012 1 98.94 371 PHE B C 1
ATOM 6879 O O . PHE B 1 371 ? 8.391 -14.555 -6.066 1 98.94 371 PHE B O 1
ATOM 6886 N N . ILE B 1 372 ? 10.18 -13.656 -7.07 1 98.88 372 ILE B N 1
ATOM 6887 C CA . ILE B 1 372 ? 9.594 -13.875 -8.391 1 98.88 372 ILE B CA 1
ATOM 6888 C C . ILE B 1 372 ? 9.781 -15.336 -8.797 1 98.88 372 ILE B C 1
ATOM 6890 O O . ILE B 1 372 ? 10.852 -15.727 -9.266 1 98.88 372 ILE B O 1
ATOM 6894 N N . VAL B 1 373 ? 8.719 -16.031 -8.695 1 98.75 373 VAL B N 1
ATOM 6895 C CA . VAL B 1 373 ? 8.883 -17.484 -8.859 1 98.75 373 VAL B CA 1
ATOM 6896 C C . VAL B 1 373 ? 8.359 -17.906 -10.234 1 98.75 373 VAL B C 1
ATOM 6898 O O . VAL B 1 373 ? 8.445 -19.078 -10.602 1 98.75 373 VAL B O 1
ATOM 6901 N N . GLU B 1 374 ? 7.777 -17 -11.008 1 98.56 374 GLU B N 1
ATOM 6902 C CA . GLU B 1 374 ? 7.473 -17.219 -12.414 1 98.56 374 GLU B CA 1
ATOM 6903 C C . GLU B 1 374 ? 7.559 -15.914 -13.203 1 98.56 374 GLU B C 1
ATOM 6905 O O . GLU B 1 374 ? 7.039 -14.883 -12.766 1 98.56 374 GLU B O 1
ATOM 6910 N N . ASN B 1 375 ? 8.18 -15.914 -14.203 1 98 375 ASN B N 1
ATOM 6911 C CA . ASN B 1 375 ? 8.219 -14.875 -15.234 1 98 375 ASN B CA 1
ATOM 6912 C C . ASN B 1 375 ? 8.586 -15.453 -16.594 1 98 375 ASN B C 1
ATOM 6914 O O . ASN B 1 375 ? 9.289 -16.469 -16.688 1 98 375 ASN B O 1
ATOM 6918 N N . GLY B 1 376 ? 8.125 -14.898 -17.641 1 93.44 376 GLY B N 1
ATOM 6919 C CA . GLY B 1 376 ? 8.531 -15.422 -18.922 1 93.44 376 GLY B CA 1
ATOM 6920 C C . GLY B 1 376 ? 7.598 -15.031 -20.047 1 93.44 376 GLY B C 1
ATOM 6921 O O . GLY B 1 376 ? 6.68 -14.234 -19.859 1 93.44 376 GLY B O 1
ATOM 6922 N N . PHE B 1 377 ? 8.016 -15.625 -21.156 1 86 377 PHE B N 1
ATOM 6923 C CA . PHE B 1 377 ? 7.449 -15.266 -22.453 1 86 377 PHE B CA 1
ATOM 6924 C C . PHE B 1 377 ? 7.227 -16.5 -23.297 1 86 377 PHE B C 1
ATOM 6926 O O . PHE B 1 377 ? 8.18 -17.203 -23.656 1 86 377 PHE B O 1
ATOM 6933 N N . GLY B 1 378 ? 5.914 -16.859 -23.625 1 88.31 378 GLY B N 1
ATOM 6934 C CA . GLY B 1 378 ? 5.695 -17.953 -24.562 1 88.31 378 GLY B CA 1
ATOM 6935 C C . GLY B 1 378 ? 5.941 -17.578 -26 1 88.31 378 GLY B C 1
ATOM 6936 O O . GLY B 1 378 ? 5.469 -16.531 -26.469 1 88.31 378 GLY B O 1
ATOM 6937 N N . ALA B 1 379 ? 6.727 -18.359 -26.672 1 91.06 379 ALA B N 1
ATOM 6938 C CA . ALA B 1 379 ? 7.055 -18.062 -28.062 1 91.06 379 ALA B CA 1
ATOM 6939 C C . ALA B 1 379 ? 7.047 -19.344 -28.906 1 91.06 379 ALA B C 1
ATOM 6941 O O . ALA B 1 379 ? 7.012 -20.453 -28.359 1 91.06 379 ALA B O 1
ATOM 6942 N N . ILE B 1 380 ? 6.977 -19.094 -30.203 1 91.88 380 ILE B N 1
ATOM 6943 C CA . ILE B 1 380 ? 7.152 -20.188 -31.156 1 91.88 380 ILE B CA 1
ATOM 6944 C C . ILE B 1 380 ? 8.633 -20.312 -31.531 1 91.88 380 ILE B C 1
ATOM 6946 O O . ILE B 1 380 ? 9.148 -19.516 -32.312 1 91.88 380 ILE B O 1
ATOM 6950 N N . ASP B 1 381 ? 9.227 -21.406 -30.969 1 93.19 381 ASP B N 1
ATOM 6951 C CA . ASP B 1 381 ? 10.633 -21.641 -31.266 1 93.19 381 ASP B CA 1
ATOM 6952 C C . ASP B 1 381 ? 10.797 -22.484 -32.531 1 93.19 381 ASP B C 1
ATOM 6954 O O . ASP B 1 381 ? 10.086 -23.469 -32.719 1 93.19 381 ASP B O 1
ATOM 6958 N N . VAL B 1 382 ? 11.688 -22.016 -33.281 1 90.69 382 VAL B N 1
ATOM 6959 C CA . VAL B 1 382 ? 11.961 -22.75 -34.531 1 90.69 382 VAL B CA 1
ATOM 6960 C C . VAL B 1 382 ? 13.391 -23.281 -34.5 1 90.69 382 VAL B C 1
ATOM 6962 O O . VAL B 1 382 ? 14.344 -22.547 -34.25 1 90.69 382 VAL B O 1
ATOM 6965 N N . ARG B 1 383 ? 13.555 -24.594 -34.719 1 92.62 383 ARG B N 1
ATOM 6966 C CA . ARG B 1 383 ? 14.883 -25.188 -34.844 1 92.62 383 ARG B CA 1
ATOM 6967 C C . ARG B 1 383 ? 15.492 -24.859 -36.188 1 92.62 383 ARG B C 1
ATOM 6969 O O . ARG B 1 383 ? 14.891 -25.156 -37.25 1 92.62 383 ARG B O 1
ATOM 6976 N N . GLU B 1 384 ? 16.656 -24.391 -36.125 1 93.56 384 GLU B N 1
ATOM 6977 C CA . GLU B 1 384 ? 17.375 -24.094 -37.375 1 93.56 384 GLU B CA 1
ATOM 6978 C C . GLU B 1 384 ? 17.953 -25.375 -38 1 93.56 384 GLU B C 1
ATOM 6980 O O . GLU B 1 384 ? 17.859 -26.453 -37.406 1 93.56 384 GLU B O 1
ATOM 6985 N N . ASN B 1 385 ? 18.562 -25.156 -39.125 1 92.94 385 ASN B N 1
ATOM 6986 C CA . ASN B 1 385 ? 19.109 -26.297 -39.875 1 92.94 385 ASN B CA 1
ATOM 6987 C C . ASN B 1 385 ? 20.234 -26.969 -39.094 1 92.94 385 ASN B C 1
ATOM 6989 O O . ASN B 1 385 ? 20.406 -28.188 -39.188 1 92.94 385 ASN B O 1
ATOM 6993 N N . ASP B 1 386 ? 20.906 -26.297 -38.344 1 92.56 386 ASP B N 1
ATOM 6994 C CA . ASP B 1 386 ? 22.031 -26.844 -37.594 1 92.56 386 ASP B CA 1
ATOM 6995 C C . ASP B 1 386 ? 21.594 -27.391 -36.25 1 92.56 386 ASP B C 1
ATOM 6997 O O . ASP B 1 386 ? 22.422 -27.797 -35.438 1 92.56 386 ASP B O 1
ATOM 7001 N N . GLY B 1 387 ? 20.312 -27.297 -36.031 1 90.62 387 GLY B N 1
ATOM 7002 C CA . GLY B 1 387 ? 19.766 -27.844 -34.781 1 90.62 387 GLY B CA 1
ATOM 7003 C C . GLY B 1 387 ? 19.641 -26.812 -33.688 1 90.62 387 GLY B C 1
ATOM 7004 O O . GLY B 1 387 ? 19 -27.062 -32.656 1 90.62 387 GLY B O 1
ATOM 7005 N N . SER B 1 388 ? 20.156 -25.672 -33.906 1 93.31 388 SER B N 1
ATOM 7006 C CA . SER B 1 388 ? 20.125 -24.625 -32.875 1 93.31 388 SER B CA 1
ATOM 7007 C C . SER B 1 388 ? 18.781 -23.906 -32.875 1 93.31 388 SER B C 1
ATOM 7009 O O . SER B 1 388 ? 17.984 -24.047 -33.812 1 93.31 388 SER B O 1
ATOM 7011 N N . VAL B 1 389 ? 18.438 -23.312 -31.781 1 96.56 389 VAL B N 1
ATOM 7012 C CA . VAL B 1 389 ? 17.281 -22.438 -31.656 1 96.56 389 VAL B CA 1
ATOM 7013 C C . VAL B 1 389 ? 17.75 -21.031 -31.297 1 96.56 389 VAL B C 1
ATOM 7015 O O . VAL B 1 389 ? 18.344 -20.812 -30.234 1 96.56 389 VAL B O 1
ATOM 7018 N N . ASN B 1 390 ? 17.484 -20.047 -32.219 1 96.94 390 ASN B N 1
ATOM 7019 C CA . ASN B 1 390 ? 17.828 -18.656 -31.969 1 96.94 390 ASN B CA 1
ATOM 7020 C C . ASN B 1 390 ? 16.656 -17.875 -31.359 1 96.94 390 ASN B C 1
ATOM 7022 O O . ASN B 1 390 ? 15.938 -17.172 -32.062 1 96.94 390 ASN B O 1
ATOM 7026 N N . ASP B 1 391 ? 16.594 -17.906 -30.094 1 96.62 391 ASP B N 1
ATOM 7027 C CA . ASP B 1 391 ? 15.477 -17.266 -29.406 1 96.62 391 ASP B CA 1
ATOM 7028 C C . ASP B 1 391 ? 15.883 -15.922 -28.812 1 96.62 391 ASP B C 1
ATOM 7030 O O . ASP B 1 391 ? 15.625 -15.648 -27.641 1 96.62 391 ASP B O 1
ATOM 7034 N N . GLN B 1 392 ? 16.359 -15.031 -29.656 1 96.69 392 GLN B N 1
ATOM 7035 C CA . GLN B 1 392 ? 16.734 -13.68 -29.266 1 96.69 392 GLN B CA 1
ATOM 7036 C C . GLN B 1 392 ? 15.555 -12.938 -28.656 1 96.69 392 GLN B C 1
ATOM 7038 O O . GLN B 1 392 ? 15.727 -12.125 -27.75 1 96.69 392 GLN B O 1
ATOM 7043 N N . TYR B 1 393 ? 14.359 -13.203 -29.172 1 94.75 393 TYR B N 1
ATOM 7044 C CA . TYR B 1 393 ? 13.156 -12.562 -28.656 1 94.75 393 TYR B CA 1
ATOM 7045 C C . TYR B 1 393 ? 12.961 -12.875 -27.172 1 94.75 393 TYR B C 1
ATOM 7047 O O . TYR B 1 393 ? 12.508 -12.023 -26.406 1 94.75 393 TYR B O 1
ATOM 7055 N N . ARG B 1 394 ? 13.289 -14.062 -26.734 1 96.06 394 ARG B N 1
ATOM 7056 C CA . ARG B 1 394 ? 13.203 -14.461 -25.328 1 96.06 394 ARG B CA 1
ATOM 7057 C C . ARG B 1 394 ? 14.242 -13.727 -24.484 1 96.06 394 ARG B C 1
ATOM 7059 O O . ARG B 1 394 ? 13.93 -13.234 -23.406 1 96.06 394 ARG B O 1
ATOM 7066 N N . ILE B 1 395 ? 15.445 -13.648 -25 1 97.38 395 ILE B N 1
ATOM 7067 C CA . ILE B 1 395 ? 16.531 -12.945 -24.328 1 97.38 395 ILE B CA 1
ATOM 7068 C C . ILE B 1 395 ? 16.141 -11.477 -24.125 1 97.38 395 ILE B C 1
ATOM 7070 O O . ILE B 1 395 ? 16.312 -10.938 -23.031 1 97.38 395 ILE B O 1
ATOM 7074 N N . ASP B 1 396 ? 15.578 -10.898 -25.188 1 96.88 396 ASP B N 1
ATOM 7075 C CA . ASP B 1 396 ? 15.188 -9.492 -25.109 1 96.88 396 ASP B CA 1
ATOM 7076 C C . ASP B 1 396 ? 14.125 -9.281 -24.031 1 96.88 396 ASP B C 1
ATOM 7078 O O . ASP B 1 396 ? 14.195 -8.32 -23.266 1 96.88 396 ASP B O 1
ATOM 7082 N N . TYR B 1 397 ? 13.172 -10.141 -24 1 96.62 397 TYR B N 1
ATOM 7083 C CA . TYR B 1 397 ? 12.102 -10.07 -23.016 1 96.62 397 TYR B CA 1
ATOM 7084 C C . TYR B 1 397 ? 12.656 -10.18 -21.609 1 96.62 397 TYR B C 1
ATOM 7086 O O . TYR B 1 397 ? 12.391 -9.328 -20.75 1 96.62 397 TYR B O 1
ATOM 7094 N N . LEU B 1 398 ? 13.414 -11.18 -21.359 1 97.88 398 LEU B N 1
ATOM 7095 C CA . LEU B 1 398 ? 13.898 -11.453 -20 1 97.88 398 LEU B CA 1
ATOM 7096 C C . LEU B 1 398 ? 14.898 -10.391 -19.562 1 97.88 398 LEU B C 1
ATOM 7098 O O . LEU B 1 398 ? 14.891 -9.969 -18.406 1 97.88 398 LEU B O 1
ATOM 7102 N N . SER B 1 399 ? 15.742 -9.992 -20.484 1 98.19 399 SER B N 1
ATOM 7103 C CA . SER B 1 399 ? 16.719 -8.953 -20.172 1 98.19 399 SER B CA 1
ATOM 7104 C C . SER B 1 399 ? 16.031 -7.668 -19.719 1 98.19 399 SER B C 1
ATOM 7106 O O . SER B 1 399 ? 16.453 -7.043 -18.75 1 98.19 399 SER B O 1
ATOM 7108 N N . ALA B 1 400 ? 14.984 -7.289 -20.406 1 97.94 400 ALA B N 1
ATOM 7109 C CA . ALA B 1 400 ? 14.258 -6.074 -20.062 1 97.94 400 ALA B CA 1
ATOM 7110 C C . ALA B 1 400 ? 13.609 -6.191 -18.688 1 97.94 400 ALA B C 1
ATOM 7112 O O . ALA B 1 400 ? 13.633 -5.242 -17.891 1 97.94 400 ALA B O 1
ATOM 7113 N N . HIS B 1 401 ? 13.047 -7.32 -18.375 1 98.38 401 HIS B N 1
ATOM 7114 C CA . HIS B 1 401 ? 12.383 -7.527 -17.094 1 98.38 401 HIS B CA 1
ATOM 7115 C C . HIS B 1 401 ? 13.391 -7.59 -15.961 1 98.38 401 HIS B C 1
ATOM 7117 O O . HIS B 1 401 ? 13.156 -7.031 -14.883 1 98.38 401 HIS B O 1
ATOM 7123 N N . ILE B 1 402 ? 14.516 -8.25 -16.172 1 98.38 402 ILE B N 1
ATOM 7124 C CA . ILE B 1 402 ? 15.555 -8.336 -15.148 1 98.38 402 ILE B CA 1
AT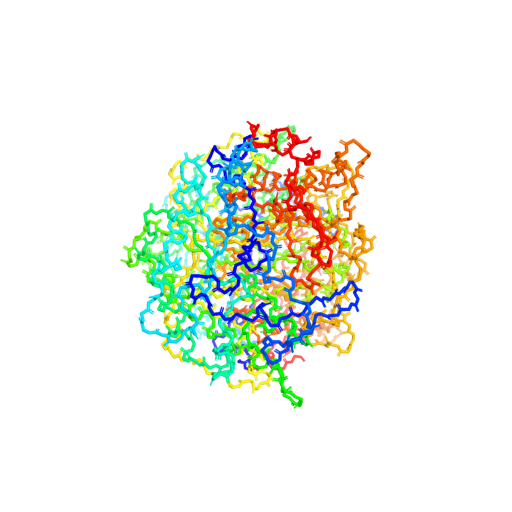OM 7125 C C . ILE B 1 402 ? 16.125 -6.949 -14.859 1 98.38 402 ILE B C 1
ATOM 7127 O O . ILE B 1 402 ? 16.406 -6.613 -13.711 1 98.38 402 ILE B O 1
ATOM 7131 N N . ALA B 1 403 ? 16.25 -6.164 -15.914 1 98.19 403 ALA B N 1
ATOM 7132 C CA . ALA B 1 403 ? 16.734 -4.805 -15.719 1 98.19 403 ALA B CA 1
ATOM 7133 C C . ALA B 1 403 ? 15.805 -4.012 -14.805 1 98.19 403 ALA B C 1
ATOM 7135 O O . ALA B 1 403 ? 16.266 -3.285 -13.922 1 98.19 403 ALA B O 1
ATOM 7136 N N . GLU B 1 404 ? 14.516 -4.137 -15.016 1 98.31 404 GLU B N 1
ATOM 7137 C CA . GLU B 1 404 ? 13.539 -3.424 -14.195 1 98.31 404 GLU B CA 1
ATOM 7138 C C . GLU B 1 404 ? 13.484 -3.994 -12.781 1 98.31 404 GLU B C 1
ATOM 7140 O O . GLU B 1 404 ? 13.328 -3.25 -11.812 1 98.31 404 GLU B O 1
ATOM 7145 N N . MET B 1 405 ? 13.57 -5.305 -12.703 1 98.25 405 MET B N 1
ATOM 7146 C CA . MET B 1 405 ? 13.656 -5.945 -11.398 1 98.25 405 MET B CA 1
ATOM 7147 C C . MET B 1 405 ? 14.859 -5.426 -10.609 1 98.25 405 MET B C 1
ATOM 7149 O O . MET B 1 405 ? 14.773 -5.223 -9.398 1 98.25 405 MET B O 1
ATOM 7153 N N . LYS B 1 406 ? 15.938 -5.258 -11.273 1 97.94 406 LYS B N 1
ATOM 7154 C CA . LYS B 1 406 ? 17.141 -4.742 -10.641 1 97.94 406 LYS B CA 1
ATOM 7155 C C . LYS B 1 406 ? 16.922 -3.34 -10.078 1 97.94 406 LYS B C 1
ATOM 7157 O O . LYS B 1 406 ? 17.344 -3.033 -8.969 1 97.94 406 LYS B O 1
ATOM 7162 N N . LYS B 1 407 ? 16.266 -2.453 -10.852 1 98 407 LYS B N 1
ATOM 7163 C CA . LYS B 1 407 ? 15.938 -1.117 -10.367 1 98 407 LYS B CA 1
ATOM 7164 C C . LYS B 1 407 ? 15.102 -1.188 -9.086 1 98 407 LYS B C 1
ATOM 7166 O O . LYS B 1 407 ? 15.336 -0.429 -8.148 1 98 407 LYS B O 1
ATOM 7171 N N . ALA B 1 408 ? 14.094 -2.078 -9.023 1 98.56 408 ALA B N 1
ATOM 7172 C CA . ALA B 1 408 ? 13.25 -2.24 -7.844 1 98.56 408 ALA B CA 1
ATOM 7173 C C . ALA B 1 408 ? 14.078 -2.584 -6.613 1 98.56 408 ALA B C 1
ATOM 7175 O O . ALA B 1 408 ? 13.789 -2.115 -5.512 1 98.56 408 ALA B O 1
ATOM 7176 N N . VAL B 1 409 ? 15.125 -3.424 -6.836 1 98.25 409 VAL B N 1
ATOM 7177 C CA . VAL B 1 409 ? 15.953 -3.873 -5.723 1 98.25 409 VAL B CA 1
ATOM 7178 C C . VAL B 1 409 ? 16.953 -2.777 -5.348 1 98.25 409 VAL B C 1
ATOM 7180 O O . VAL B 1 409 ? 17 -2.354 -4.191 1 98.25 409 VAL B O 1
ATOM 7183 N N . VAL B 1 410 ? 17.672 -2.217 -6.32 1 97.12 410 VAL B N 1
ATOM 7184 C CA . VAL B 1 410 ? 18.828 -1.376 -6.074 1 97.12 410 VAL B CA 1
ATOM 7185 C C . VAL B 1 410 ? 18.391 0.058 -5.801 1 97.12 410 VAL B C 1
ATOM 7187 O O . VAL B 1 410 ? 18.953 0.74 -4.945 1 97.12 410 VAL B O 1
ATOM 7190 N N . GLU B 1 411 ? 17.344 0.527 -6.504 1 97.38 411 GLU B N 1
ATOM 7191 C CA . GLU B 1 411 ? 16.906 1.913 -6.375 1 97.38 411 GLU B CA 1
ATOM 7192 C C . GLU B 1 411 ? 15.742 2.035 -5.402 1 97.38 411 GLU B C 1
ATOM 7194 O O . GLU B 1 411 ? 15.711 2.943 -4.57 1 97.38 411 GLU B O 1
ATOM 7199 N N . ASP B 1 412 ? 14.805 1.138 -5.457 1 98 412 ASP B N 1
ATOM 7200 C CA . ASP B 1 412 ? 13.57 1.276 -4.691 1 98 412 ASP B CA 1
ATOM 7201 C C . ASP B 1 412 ? 13.68 0.572 -3.34 1 98 412 ASP B C 1
ATOM 7203 O O . ASP B 1 412 ? 12.883 0.819 -2.438 1 98 412 ASP B O 1
ATOM 7207 N N . GLY B 1 413 ? 14.609 -0.414 -3.188 1 97.69 413 GLY B N 1
ATOM 7208 C CA . GLY B 1 413 ? 14.898 -1.016 -1.896 1 97.69 413 GLY B CA 1
ATOM 7209 C C . GLY B 1 413 ? 14.016 -2.211 -1.585 1 97.69 413 GLY B C 1
ATOM 7210 O O . GLY B 1 413 ? 13.859 -2.588 -0.422 1 97.69 413 GLY B O 1
ATOM 7211 N N . VAL B 1 414 ? 13.43 -2.861 -2.602 1 98.31 414 VAL B N 1
ATOM 7212 C CA . VAL B 1 414 ? 12.594 -4.043 -2.41 1 98.31 414 VAL B CA 1
ATOM 7213 C C . VAL B 1 414 ? 13.461 -5.227 -1.981 1 98.31 414 VAL B C 1
ATOM 7215 O O . VAL B 1 414 ? 14.562 -5.418 -2.504 1 98.31 414 VAL B O 1
ATOM 7218 N N . ASP B 1 415 ? 13.031 -5.992 -0.98 1 98.25 415 ASP B N 1
ATOM 7219 C CA . ASP B 1 415 ? 13.719 -7.207 -0.553 1 98.25 415 ASP B CA 1
ATOM 7220 C C . ASP B 1 415 ? 13.312 -8.398 -1.416 1 98.25 415 ASP B C 1
ATOM 7222 O O . ASP B 1 415 ? 12.266 -9.008 -1.19 1 98.25 415 ASP B O 1
ATOM 7226 N N . LEU B 1 416 ? 14.148 -8.719 -2.389 1 98.69 416 LEU B N 1
ATOM 7227 C CA . LEU B 1 416 ? 13.867 -9.781 -3.354 1 98.69 416 LEU B CA 1
ATOM 7228 C C . LEU B 1 416 ? 14.812 -10.961 -3.158 1 98.69 416 LEU B C 1
ATOM 7230 O O . LEU B 1 416 ? 16.031 -10.789 -3.166 1 98.69 416 LEU B O 1
ATOM 7234 N N . MET B 1 417 ? 14.227 -12.164 -3.045 1 98.38 417 MET B N 1
ATOM 7235 C CA . MET B 1 417 ? 14.961 -13.367 -2.674 1 98.38 417 MET B CA 1
ATOM 7236 C C . MET B 1 417 ? 15.57 -14.039 -3.902 1 98.38 417 MET B C 1
ATOM 7238 O O . MET B 1 417 ? 16.578 -14.727 -3.803 1 98.38 417 MET B O 1
ATOM 7242 N N . GLY B 1 418 ? 14.828 -13.914 -4.945 1 98.75 418 GLY B N 1
ATOM 7243 C CA . GLY B 1 418 ? 15.266 -14.68 -6.102 1 98.75 418 GLY B CA 1
ATOM 7244 C C . GLY B 1 418 ? 14.383 -14.492 -7.316 1 98.75 418 GLY B C 1
ATOM 7245 O O . GLY B 1 418 ? 13.43 -13.703 -7.277 1 98.75 418 GLY B O 1
ATOM 7246 N N . TYR B 1 419 ? 14.758 -15.117 -8.422 1 98.75 419 TYR B N 1
ATOM 7247 C CA . TYR B 1 419 ? 14.117 -15.023 -9.727 1 98.75 419 TYR B CA 1
ATOM 7248 C C . TYR B 1 419 ? 14.172 -16.359 -10.461 1 98.75 419 TYR B C 1
ATOM 7250 O O . TYR B 1 419 ? 15.25 -16.875 -10.75 1 98.75 419 TYR B O 1
ATOM 7258 N N . THR B 1 420 ? 12.953 -16.875 -10.773 1 98.75 420 THR B N 1
ATOM 7259 C CA . THR B 1 420 ? 12.875 -18.141 -11.484 1 98.75 420 THR B CA 1
ATOM 7260 C C . THR B 1 420 ? 11.984 -18.031 -12.711 1 98.75 420 THR B C 1
ATOM 7262 O O . THR B 1 420 ? 10.758 -18.094 -12.609 1 98.75 420 THR B O 1
ATOM 7265 N N . PRO B 1 421 ? 12.547 -17.906 -13.914 1 98 421 PRO B N 1
ATOM 7266 C CA . PRO B 1 421 ? 11.742 -17.906 -15.141 1 98 421 PRO B CA 1
ATOM 7267 C C . PRO B 1 421 ? 10.953 -19.203 -15.32 1 98 421 PRO B C 1
ATOM 7269 O O . PRO B 1 421 ? 11.438 -20.281 -14.984 1 98 421 PRO B O 1
ATOM 7272 N N . TRP B 1 422 ? 9.797 -18.984 -15.852 1 97.19 422 TRP B N 1
ATOM 7273 C CA . TRP B 1 422 ? 8.891 -20.109 -16.062 1 97.19 422 TRP B CA 1
ATOM 7274 C C . TRP B 1 422 ? 9.336 -20.953 -17.25 1 97.19 422 TRP B C 1
ATOM 7276 O O . TRP B 1 422 ? 9.711 -20.422 -18.297 1 97.19 422 TRP B O 1
ATOM 7286 N N . GLY B 1 423 ? 9.203 -22.266 -17.062 1 94.44 423 GLY B N 1
ATOM 7287 C CA . GLY B 1 423 ? 9.516 -23.188 -18.156 1 94.44 423 GLY B CA 1
ATOM 7288 C C . GLY B 1 423 ? 10.977 -23.141 -18.562 1 94.44 423 GLY B C 1
ATOM 7289 O O . GLY B 1 423 ? 11.289 -22.969 -19.75 1 94.44 423 GLY B O 1
ATOM 7290 N N . CYS B 1 424 ? 11.844 -23.312 -17.594 1 95.06 424 CYS B N 1
ATOM 7291 C CA . CYS B 1 424 ? 13.273 -23.25 -17.891 1 95.06 424 CYS B CA 1
ATOM 7292 C C . CYS B 1 424 ? 13.695 -24.375 -18.828 1 95.06 424 CYS B C 1
ATOM 7294 O O . CYS B 1 424 ? 14.789 -24.344 -19.391 1 95.06 424 CYS B O 1
ATOM 7296 N N . ILE B 1 425 ? 12.906 -25.312 -19 1 98.06 425 ILE B N 1
ATOM 7297 C CA . ILE B 1 425 ? 12.93 -26.375 -19.984 1 98.06 425 ILE B CA 1
ATOM 7298 C C . ILE B 1 425 ? 11.555 -26.516 -20.641 1 98.06 425 ILE B C 1
ATOM 7300 O O . ILE B 1 425 ? 10.531 -26.391 -19.969 1 98.06 425 ILE B O 1
ATOM 7304 N N . ASP B 1 426 ? 11.578 -26.688 -22.016 1 97.19 426 ASP B N 1
ATOM 7305 C CA . ASP B 1 426 ? 10.281 -26.781 -22.688 1 97.19 426 ASP B CA 1
ATOM 7306 C C . ASP B 1 426 ? 9.406 -27.859 -22.047 1 97.19 426 ASP B C 1
ATOM 7308 O O . ASP B 1 426 ? 9.875 -28.953 -21.766 1 97.19 426 ASP B O 1
ATOM 7312 N N . LEU B 1 427 ? 8.156 -27.453 -21.797 1 97.56 427 LEU B N 1
ATOM 7313 C CA . LEU B 1 427 ? 7.195 -28.375 -21.188 1 97.56 427 LEU B CA 1
ATOM 7314 C C . LEU B 1 427 ? 5.785 -28.094 -21.688 1 97.56 427 LEU B C 1
ATOM 7316 O O . LEU B 1 427 ? 5.574 -27.156 -22.469 1 97.56 427 LEU B O 1
ATOM 7320 N N . VAL B 1 428 ? 4.84 -28.906 -21.328 1 96.38 428 VAL B N 1
ATOM 7321 C CA . VAL B 1 428 ? 3.453 -28.781 -21.766 1 96.38 428 VAL B CA 1
ATOM 7322 C C . VAL B 1 428 ? 2.846 -27.5 -21.172 1 96.38 428 VAL B C 1
ATOM 7324 O O . VAL B 1 428 ? 2.945 -27.266 -19.969 1 96.38 428 VAL B O 1
ATOM 7327 N N . SER B 1 429 ? 2.311 -26.688 -22 1 94.31 429 SER B N 1
ATOM 7328 C CA . SER B 1 429 ? 1.67 -25.469 -21.5 1 94.31 429 SER B CA 1
ATOM 7329 C C . SER B 1 429 ? 0.424 -25.797 -20.688 1 94.31 429 SER B C 1
ATOM 7331 O O . SER B 1 429 ? -0.284 -26.766 -20.984 1 94.31 429 SER B O 1
ATOM 7333 N N . ALA B 1 430 ? 0.11 -25.016 -19.719 1 92.31 430 ALA B N 1
ATOM 7334 C CA . ALA B 1 430 ? -0.998 -25.266 -18.812 1 92.31 430 ALA B CA 1
ATOM 7335 C C . ALA B 1 430 ? -2.342 -25.062 -19.5 1 92.31 430 ALA B C 1
ATOM 7337 O O . ALA B 1 430 ? -3.189 -25.953 -19.5 1 92.31 430 ALA B O 1
ATOM 7338 N N . GLY B 1 431 ? -2.555 -23.938 -20.141 1 90.12 431 GLY B N 1
ATOM 7339 C CA . GLY B 1 431 ? -3.848 -23.516 -20.656 1 90.12 431 GLY B CA 1
ATOM 7340 C C . GLY B 1 431 ? -4.262 -24.266 -21.906 1 90.12 431 GLY B C 1
ATOM 7341 O O . GLY B 1 431 ? -5.441 -24.578 -22.078 1 90.12 431 GLY B O 1
ATOM 7342 N N . THR B 1 432 ? -3.227 -24.672 -22.766 1 91.69 432 THR B N 1
ATOM 7343 C CA . THR B 1 432 ? -3.594 -25.266 -24.047 1 91.69 432 THR B CA 1
ATOM 7344 C C . THR B 1 432 ? -3.133 -26.719 -24.141 1 91.69 432 THR B C 1
ATOM 7346 O O . THR B 1 432 ? -3.57 -27.453 -25.016 1 91.69 432 THR B O 1
ATOM 7349 N N . GLY B 1 433 ? -2.18 -27.094 -23.25 1 94.31 433 GLY B N 1
ATOM 7350 C CA . GLY B 1 433 ? -1.622 -28.422 -23.344 1 94.31 433 GLY B CA 1
ATOM 7351 C C . GLY B 1 433 ? -0.678 -28.609 -24.516 1 94.31 433 GLY B C 1
ATOM 7352 O O . GLY B 1 433 ? -0.399 -29.734 -24.938 1 94.31 433 GLY B O 1
ATOM 7353 N N . GLU B 1 434 ? -0.187 -27.469 -25.047 1 93.56 434 GLU B N 1
ATOM 7354 C CA . GLU B 1 434 ? 0.641 -27.516 -26.25 1 93.56 434 GLU B CA 1
ATOM 7355 C C . GLU B 1 434 ? 2.125 -27.531 -25.891 1 93.56 434 GLU B C 1
ATOM 7357 O O . GLU B 1 434 ? 2.541 -26.906 -24.906 1 93.56 434 GLU B O 1
ATOM 7362 N N . MET B 1 435 ? 2.9 -28.188 -26.75 1 94.81 435 MET B N 1
ATOM 7363 C CA . MET B 1 435 ? 4.355 -28.094 -26.719 1 94.81 435 MET B CA 1
ATOM 7364 C C . MET B 1 435 ? 4.844 -26.953 -27.609 1 94.81 435 MET B C 1
ATOM 7366 O O . MET B 1 435 ? 5.973 -26.484 -27.469 1 94.81 435 MET B O 1
ATOM 7370 N N . LYS B 1 436 ? 4.008 -26.531 -28.516 1 91.94 436 LYS B N 1
ATOM 7371 C CA . LYS B 1 436 ? 4.379 -25.516 -29.484 1 91.94 436 LYS B CA 1
ATOM 7372 C C . LYS B 1 436 ? 4.645 -24.172 -28.797 1 91.94 436 LYS B C 1
ATOM 7374 O O . LYS B 1 436 ? 5.5 -23.406 -29.234 1 91.94 436 LYS B O 1
ATOM 7379 N N . LYS B 1 437 ? 3.869 -23.812 -27.75 1 91 437 LYS B N 1
ATOM 7380 C CA . LYS B 1 437 ? 4.141 -22.641 -26.906 1 91 437 LYS B CA 1
ATOM 7381 C C . LYS B 1 437 ? 5.301 -22.906 -25.953 1 91 437 LYS B C 1
ATOM 7383 O O . LYS B 1 437 ? 5.121 -23.531 -24.906 1 91 437 LYS B O 1
ATOM 7388 N N . ARG B 1 438 ? 6.457 -22.391 -26.312 1 93.12 438 ARG B N 1
ATOM 7389 C CA . ARG B 1 438 ? 7.664 -22.75 -25.578 1 93.12 438 ARG B CA 1
ATOM 7390 C C . ARG B 1 438 ? 8.188 -21.578 -24.75 1 93.12 438 ARG B C 1
ATOM 7392 O O . ARG B 1 438 ? 8.156 -20.438 -25.219 1 93.12 438 ARG B O 1
ATOM 7399 N N . TYR B 1 439 ? 8.734 -21.906 -23.516 1 91.06 439 TYR B N 1
ATOM 7400 C CA . TYR B 1 439 ? 9.234 -20.891 -22.594 1 91.06 439 TYR B CA 1
ATOM 7401 C C . TYR B 1 439 ? 10.719 -21.109 -22.297 1 91.06 439 TYR B C 1
ATOM 7403 O O . TYR B 1 439 ? 11.406 -20.188 -21.844 1 91.06 439 TYR B O 1
ATOM 7411 N N . GLY B 1 440 ? 11.195 -22.328 -22.594 1 93.25 440 GLY B N 1
ATOM 7412 C CA . GLY B 1 440 ? 12.391 -22.797 -21.906 1 93.25 440 GLY B CA 1
ATOM 7413 C C . GLY B 1 440 ? 13.68 -22.391 -22.594 1 93.25 440 GLY B C 1
ATOM 7414 O O . GLY B 1 440 ? 13.664 -21.984 -23.766 1 93.25 440 GLY B O 1
ATOM 7415 N N . PHE B 1 441 ? 14.75 -22.453 -21.781 1 97.88 441 PHE B N 1
ATOM 7416 C CA . PHE B 1 441 ? 16.109 -22.281 -22.266 1 97.88 441 PHE B CA 1
ATOM 7417 C C . PHE B 1 441 ? 16.594 -23.547 -22.969 1 97.88 441 PHE B C 1
ATOM 7419 O O . PHE B 1 441 ? 17.609 -23.531 -23.672 1 97.88 441 PHE B O 1
ATOM 7426 N N . ILE B 1 442 ? 15.945 -24.594 -22.641 1 98.19 442 ILE B N 1
ATOM 7427 C CA . ILE B 1 442 ? 16.281 -25.922 -23.172 1 98.19 442 ILE B CA 1
ATOM 7428 C C . ILE B 1 442 ? 15.148 -26.422 -24.062 1 98.19 442 ILE B C 1
ATOM 7430 O O . ILE B 1 442 ? 14 -26.516 -23.625 1 98.19 442 ILE B O 1
ATOM 7434 N N . TYR B 1 443 ? 15.516 -26.719 -25.281 1 97.5 443 TYR B N 1
ATOM 7435 C CA . TYR B 1 443 ? 14.562 -27.25 -26.25 1 97.5 443 TYR B CA 1
ATOM 7436 C C . TYR B 1 443 ? 14.352 -28.75 -26.047 1 97.5 443 TYR B C 1
ATOM 7438 O O . TYR B 1 443 ? 15.32 -29.5 -25.906 1 97.5 443 TYR B O 1
ATOM 7446 N N . VAL B 1 444 ? 13.164 -29.188 -25.938 1 97.44 444 VAL B N 1
ATOM 7447 C CA . VAL B 1 444 ? 12.82 -30.609 -25.906 1 97.44 444 VAL B CA 1
ATOM 7448 C C . VAL B 1 444 ? 12.188 -31.031 -27.234 1 97.44 444 VAL B C 1
ATOM 7450 O O . VAL B 1 444 ? 11.156 -30.469 -27.625 1 97.44 444 VAL B O 1
ATOM 7453 N N . ASP B 1 445 ? 12.766 -32 -27.891 1 96.19 445 ASP B N 1
ATOM 7454 C CA . ASP B 1 445 ? 12.281 -32.469 -29.188 1 96.19 445 ASP B CA 1
ATOM 7455 C C . ASP B 1 445 ? 10.984 -33.25 -29.031 1 96.19 445 ASP B C 1
ATOM 7457 O O . ASP B 1 445 ? 11 -34.5 -29.031 1 96.19 445 ASP B O 1
ATOM 7461 N N . LYS B 1 446 ? 9.891 -32.5 -28.969 1 96.12 446 LYS B N 1
ATOM 7462 C CA . LYS B 1 446 ? 8.539 -33.031 -28.875 1 96.12 446 LYS B CA 1
ATOM 7463 C C . LYS B 1 446 ? 7.516 -32.062 -29.438 1 96.12 446 LYS B C 1
ATOM 7465 O O . LYS B 1 446 ? 7.617 -30.844 -29.219 1 96.12 446 LYS B O 1
ATOM 7470 N N . ASP B 1 447 ? 6.609 -32.531 -30.188 1 95.12 447 ASP B N 1
ATOM 7471 C CA . ASP B 1 447 ? 5.598 -31.641 -30.75 1 95.12 447 ASP B CA 1
ATOM 7472 C C . ASP B 1 447 ? 4.25 -31.828 -30.062 1 95.12 447 ASP B C 1
ATOM 7474 O O . ASP B 1 447 ? 4.16 -32.531 -29.047 1 95.12 447 ASP B O 1
ATOM 7478 N N . ASN B 1 448 ? 3.199 -31.203 -30.516 1 94.56 448 ASN B N 1
ATOM 7479 C CA . ASN B 1 448 ? 1.887 -31.188 -29.875 1 94.56 448 ASN B CA 1
ATOM 7480 C C . ASN B 1 448 ? 1.249 -32.562 -29.875 1 94.56 448 ASN B C 1
ATOM 7482 O O . ASN B 1 448 ? 0.42 -32.875 -29.016 1 94.56 448 ASN B O 1
ATOM 7486 N N . GLU B 1 449 ? 1.688 -33.375 -30.812 1 93.56 449 GLU B N 1
ATOM 7487 C CA . GLU B 1 449 ? 1.1 -34.719 -30.953 1 93.56 449 GLU B CA 1
ATOM 7488 C C . GLU B 1 449 ? 1.892 -35.75 -30.172 1 93.56 449 GLU B C 1
ATOM 7490 O O . GLU B 1 449 ? 1.504 -36.938 -30.109 1 93.56 449 GLU B O 1
ATOM 7495 N N . GLY B 1 450 ? 2.943 -35.312 -29.547 1 93.75 450 GLY B N 1
ATOM 7496 C CA . GLY B 1 450 ? 3.758 -36.219 -28.75 1 93.75 450 GLY B CA 1
ATOM 7497 C C . GLY B 1 450 ? 4.863 -36.875 -29.531 1 93.75 450 GLY B C 1
ATOM 7498 O O . GLY B 1 450 ? 5.52 -37.812 -29.031 1 93.75 450 GLY B O 1
ATOM 7499 N N . ASN B 1 451 ? 5.062 -36.406 -30.766 1 95.5 451 ASN B N 1
ATOM 7500 C CA . ASN B 1 451 ? 6.125 -36.969 -31.594 1 95.5 451 ASN B CA 1
ATOM 7501 C C . ASN B 1 451 ? 7.473 -36.312 -31.297 1 95.5 451 ASN B C 1
ATOM 7503 O O . ASN B 1 451 ? 7.531 -35.125 -30.969 1 95.5 451 ASN B O 1
ATOM 7507 N N . GLY B 1 452 ? 8.555 -37.031 -31.453 1 95.44 452 GLY B N 1
ATOM 7508 C CA . GLY B 1 452 ? 9.906 -36.562 -31.234 1 95.44 452 GLY B CA 1
ATOM 7509 C C . GLY B 1 452 ? 10.766 -37.5 -30.438 1 95.44 452 GLY B C 1
ATOM 7510 O O . GLY B 1 452 ? 10.289 -38.562 -29.984 1 95.44 452 GLY B O 1
ATOM 7511 N N . THR B 1 453 ? 11.992 -37.219 -30.203 1 96.06 453 THR B N 1
ATOM 7512 C CA . THR B 1 453 ? 12.953 -38.094 -29.547 1 96.06 453 THR B CA 1
ATOM 7513 C C . THR B 1 453 ? 13.078 -37.781 -28.062 1 96.06 453 THR B C 1
ATOM 7515 O O . THR B 1 453 ? 13.703 -38.531 -27.312 1 96.06 453 THR B O 1
ATOM 7518 N N . LEU B 1 454 ? 12.508 -36.625 -27.641 1 97.12 454 LEU B N 1
ATOM 7519 C CA . LEU B 1 454 ? 12.594 -36.094 -26.281 1 97.12 454 LEU B CA 1
ATOM 7520 C C . LEU B 1 454 ? 14.016 -35.625 -25.969 1 97.12 454 LEU B C 1
ATOM 7522 O O . LEU B 1 454 ? 14.328 -35.281 -24.812 1 97.12 454 LEU B O 1
ATOM 7526 N N . GLU B 1 455 ? 14.859 -35.625 -26.938 1 96.5 455 GLU B N 1
ATOM 7527 C CA . GLU B 1 455 ? 16.219 -35.125 -26.734 1 96.5 455 GLU B CA 1
ATOM 7528 C C . GLU B 1 455 ? 16.219 -33.656 -26.312 1 96.5 455 GLU B C 1
ATOM 7530 O O . GLU B 1 455 ? 15.367 -32.875 -26.766 1 96.5 455 GLU B O 1
ATOM 7535 N N . ARG B 1 456 ? 17.125 -33.281 -25.391 1 97.44 456 ARG B N 1
ATOM 7536 C CA . ARG B 1 456 ? 17.297 -31.922 -24.938 1 97.44 456 ARG B CA 1
ATOM 7537 C C . ARG B 1 456 ? 18.438 -31.234 -25.688 1 97.44 456 ARG B C 1
ATOM 7539 O O . ARG B 1 456 ? 19.484 -31.844 -25.938 1 97.44 456 ARG B O 1
ATOM 7546 N N . SER B 1 457 ? 18.234 -30.047 -26.094 1 96.88 457 SER B N 1
ATOM 7547 C CA . SER B 1 457 ? 19.297 -29.219 -26.641 1 96.88 457 SER B CA 1
ATOM 7548 C C . SER B 1 457 ? 19.234 -27.797 -26.078 1 96.88 457 SER B C 1
ATOM 7550 O O . SER B 1 457 ? 18.172 -27.312 -25.688 1 96.88 457 SER B O 1
ATOM 7552 N N . ARG B 1 458 ? 20.344 -27.141 -25.984 1 97.88 458 ARG B N 1
ATOM 7553 C CA . ARG B 1 458 ? 20.469 -25.797 -25.422 1 97.88 458 ARG B CA 1
ATOM 7554 C C . ARG B 1 458 ? 20.094 -24.75 -26.469 1 97.88 458 ARG B C 1
ATOM 7556 O O . ARG B 1 458 ? 20.609 -24.75 -27.578 1 97.88 458 ARG B O 1
ATOM 7563 N N . LYS B 1 459 ? 19.156 -23.859 -26.125 1 97.88 459 LYS B N 1
ATOM 7564 C CA . LYS B 1 459 ? 18.859 -22.719 -26.969 1 97.88 459 LYS B CA 1
ATOM 7565 C C . LYS B 1 459 ? 19.891 -21.609 -26.797 1 97.88 459 LYS B C 1
ATOM 7567 O O . LYS B 1 459 ? 20.797 -21.734 -25.969 1 97.88 459 LYS B O 1
ATOM 7572 N N . LYS B 1 460 ? 19.781 -20.578 -27.625 1 97.94 460 LYS B N 1
ATOM 7573 C CA . LYS B 1 460 ? 20.672 -19.422 -27.484 1 97.94 460 LYS B CA 1
ATOM 7574 C C . LYS B 1 460 ? 20.531 -18.797 -26.109 1 97.94 460 LYS B C 1
ATOM 7576 O O . LYS B 1 460 ? 21.531 -18.375 -25.5 1 97.94 460 LYS B O 1
ATOM 7581 N N . SER B 1 461 ? 19.391 -18.75 -25.578 1 97.94 461 SER B N 1
ATOM 7582 C CA . SER B 1 461 ? 19.109 -18.125 -24.297 1 97.94 461 SER B CA 1
ATOM 7583 C C . SER B 1 461 ? 19.75 -18.891 -23.141 1 97.94 461 SER B C 1
ATOM 7585 O O . SER B 1 461 ? 19.953 -18.344 -22.062 1 97.94 461 SER B O 1
ATOM 7587 N N . PHE B 1 462 ? 20.062 -20.172 -23.391 1 98.38 462 PHE B N 1
ATOM 7588 C CA . PHE B 1 462 ? 20.75 -20.969 -22.375 1 98.38 462 PHE B CA 1
ATOM 7589 C C . PHE B 1 462 ? 22.078 -20.328 -21.984 1 98.38 462 PHE B C 1
ATOM 7591 O O . PHE B 1 462 ? 22.328 -20.094 -20.797 1 98.38 462 PHE B O 1
ATOM 7598 N N . ALA B 1 463 ? 22.875 -20.016 -22.969 1 98.19 463 ALA B N 1
ATOM 7599 C CA . ALA B 1 463 ? 24.172 -19.406 -22.734 1 98.19 463 ALA B CA 1
ATOM 7600 C C . ALA B 1 463 ? 24.031 -18 -22.141 1 98.19 463 ALA B C 1
ATOM 7602 O O . ALA B 1 463 ? 24.828 -17.594 -21.297 1 98.19 463 ALA B O 1
ATOM 7603 N N . TRP B 1 464 ? 23.094 -17.312 -22.609 1 98.38 464 TRP B N 1
ATOM 7604 C CA . TRP B 1 464 ? 22.844 -15.969 -22.094 1 98.38 464 TRP B CA 1
ATOM 7605 C C . TRP B 1 464 ? 22.516 -16.016 -20.609 1 98.38 464 TRP B C 1
ATOM 7607 O O . TRP B 1 464 ? 23.078 -15.266 -19.812 1 98.38 464 TRP B O 1
ATOM 7617 N N . TYR B 1 465 ? 21.609 -16.891 -20.234 1 98.44 465 TYR B N 1
ATOM 7618 C CA . TYR B 1 465 ? 21.188 -16.953 -18.828 1 98.44 465 TYR B CA 1
ATOM 7619 C C . TYR B 1 465 ? 22.312 -17.453 -17.938 1 98.44 465 TYR B C 1
ATOM 7621 O O . TYR B 1 465 ? 22.438 -17.016 -16.781 1 98.44 465 TYR B O 1
ATOM 7629 N N . GLN B 1 466 ? 23.109 -18.344 -18.5 1 98.44 466 GLN B N 1
ATOM 7630 C CA . GLN B 1 466 ? 24.312 -18.766 -17.781 1 98.44 466 GLN B CA 1
ATOM 7631 C C . GLN B 1 466 ? 25.156 -17.547 -17.391 1 98.44 466 GLN B C 1
ATOM 7633 O O . GLN B 1 466 ? 25.641 -17.484 -16.25 1 98.44 466 GLN B O 1
ATOM 7638 N N . LYS B 1 467 ? 25.281 -16.656 -18.312 1 98.38 467 LYS B N 1
ATOM 7639 C CA . LYS B 1 467 ? 26.078 -15.445 -18.062 1 98.38 467 LYS B CA 1
ATOM 7640 C C . LYS B 1 467 ? 25.391 -14.531 -17.047 1 98.38 467 LYS B C 1
ATOM 7642 O O . LYS B 1 467 ? 26.047 -13.906 -16.219 1 98.38 467 LYS B O 1
ATOM 7647 N N . VAL B 1 468 ? 24.078 -14.422 -17.125 1 98.25 468 VAL B N 1
ATOM 7648 C CA . VAL B 1 468 ? 23.312 -13.633 -16.172 1 98.25 468 VAL B CA 1
ATOM 7649 C C . VAL B 1 468 ? 23.562 -14.148 -14.75 1 98.25 468 VAL B C 1
ATOM 7651 O O . VAL B 1 468 ? 23.859 -13.375 -13.844 1 98.25 468 VAL B O 1
ATOM 7654 N N . ILE B 1 469 ? 23.5 -15.469 -14.555 1 98.38 469 ILE B N 1
ATOM 7655 C CA . ILE B 1 469 ? 23.641 -16.078 -13.234 1 98.38 469 ILE B CA 1
ATOM 7656 C C . ILE B 1 469 ? 25.078 -15.914 -12.727 1 98.38 469 ILE B C 1
ATOM 7658 O O . ILE B 1 469 ? 25.297 -15.492 -11.594 1 98.38 469 ILE B O 1
ATOM 7662 N N . SER B 1 470 ? 26 -16.203 -13.609 1 97.94 470 SER B N 1
ATOM 7663 C CA . SER B 1 470 ? 27.406 -16.188 -13.18 1 97.94 470 SER B CA 1
ATOM 7664 C C . SER B 1 470 ? 27.859 -14.773 -12.82 1 97.94 470 SER B C 1
ATOM 7666 O O . SER B 1 470 ? 28.766 -14.594 -12.008 1 97.94 470 SER B O 1
ATOM 7668 N N . SER B 1 471 ? 27.203 -13.781 -13.391 1 97.56 471 SER B N 1
ATOM 7669 C CA . SER B 1 471 ? 27.547 -12.391 -13.109 1 97.56 471 SER B CA 1
ATOM 7670 C C . SER B 1 471 ? 26.641 -11.789 -12.047 1 97.56 471 SER B C 1
ATOM 7672 O O . SER B 1 471 ? 26.688 -10.578 -11.797 1 97.56 471 SER B O 1
ATOM 7674 N N . ASN B 1 472 ? 25.75 -12.555 -11.523 1 97.69 472 ASN B N 1
ATOM 7675 C CA . ASN B 1 472 ? 24.766 -12.102 -10.547 1 97.69 472 ASN B CA 1
ATOM 7676 C C . ASN B 1 472 ? 23.953 -10.922 -11.07 1 97.69 472 ASN B C 1
ATOM 7678 O O . ASN B 1 472 ? 23.766 -9.93 -10.375 1 97.69 472 ASN B O 1
ATOM 7682 N N . GLY B 1 473 ? 23.625 -11.016 -12.359 1 96.81 473 GLY B N 1
ATOM 7683 C CA . GLY B 1 473 ? 22.734 -10.039 -12.969 1 96.81 473 GLY B CA 1
ATOM 7684 C C . GLY B 1 473 ? 23.469 -8.82 -13.508 1 96.81 473 GLY B C 1
ATOM 7685 O O . GLY B 1 473 ? 22.844 -7.852 -13.938 1 96.81 473 GLY B O 1
ATOM 7686 N N . GLU B 1 474 ? 24.75 -8.766 -13.508 1 96.06 474 GLU B N 1
ATOM 7687 C CA . GLU B 1 474 ? 25.5 -7.625 -14.016 1 96.06 474 GLU B CA 1
ATOM 7688 C C . GLU B 1 474 ? 25.547 -7.625 -15.539 1 96.06 474 GLU B C 1
ATOM 7690 O O . GLU B 1 474 ? 25.562 -6.562 -16.172 1 96.06 474 GLU B O 1
ATOM 7695 N N . SER B 1 475 ? 25.578 -8.836 -16.141 1 94.81 475 SER B N 1
ATOM 7696 C CA . SER B 1 475 ? 25.578 -8.977 -17.594 1 94.81 475 SER B CA 1
ATOM 7697 C C . SER B 1 475 ? 24.203 -9.352 -18.125 1 94.81 475 SER B C 1
ATOM 7699 O O . SER B 1 475 ? 23.703 -10.453 -17.859 1 94.81 475 SER B O 1
ATOM 7701 N N . LEU B 1 476 ? 23.703 -8.43 -18.906 1 94.56 476 LEU B N 1
ATOM 7702 C CA . LEU B 1 476 ? 22.375 -8.672 -19.438 1 94.56 476 LEU B CA 1
ATOM 7703 C C . LEU B 1 476 ? 22.391 -8.641 -20.969 1 94.56 476 LEU B C 1
ATOM 7705 O O . LEU B 1 476 ? 22.969 -7.742 -21.562 1 94.56 476 LEU B O 1
#

Radius of gyration: 31.21 Å; Cα contacts (8 Å, |Δi|>4): 2106; chains: 2; bounding box: 57×96×73 Å

InterPro domains:
  IPR001360 Glycoside hydrolase family 1 [PF00232] (4-473)
  IPR001360 Glycoside hydrolase family 1 [PR00131] (304-318)
  IPR001360 Glycoside hydrolase family 1 [PR00131] (370-378)
  IPR001360 Glycoside hydrolase family 1 [PR00131] (391-402)
  IPR001360 Glycoside hydrolase family 1 [PR00131] (413-430)
  IPR001360 Glycoside hydrolase family 1 [PR00131] (438-450)
  IPR001360 Glycoside hydrolase family 1 [PTHR10353] (9-473)
  IPR017853 Glycoside hydrolase superfamily [SSF51445] (2-469)
  IPR018120 Glycoside hydrolase family 1, active site [PS00572] (370-378)
  IPR033132 Glycosyl hydrolases family 1, N-terminal conserved site [PS00653] (8-22)

Nearest PDB structures (foldseek):
  4f66-assembly1_A  TM=9.947E-01  e=3.102E-84  Streptococcus mutans
  8ysv-assembly1_A  TM=9.941E-01  e=1.433E-83  Enterococcus faecalis
  3qom-assembly1_A  TM=9.948E-01  e=1.218E-80  Lactiplantibacillus plantarum
  2xhy-assembly1_D  TM=9.912E-01  e=1.058E-76  Escherichia coli K-12
  2xhy-assembly2_A  TM=9.857E-01  e=4.366E-76  Escherichia coli K-12

Sequence (952 aa):
MSGFKSDFLWGGAVAAHQLEGGWKEGGKGPSVADVMTAGAHGVAREITDGVLPGKNYPNHDAIDFYHRYKDDIKLFAEMGFKCFRTSIAWTRLFPKGDELEPNEAGLKFYDDLFDECLKYGIEPVITLSHFEMPYHLVKEYGGWRNRKVIDFFVRFAKVAFERYQHKVKYWMTFNEINNQANFHEDFAPFTNSGIKYEEGEDREPIMYQAAHYELVASALAVKVAREINPSLQVGCMIAMCPIYPLTCAPDDMMMAMNAMHRRYWFTDVHVRGKYPQHLLNYFERRGFELDITAEDNAALKQGCVDYIGFSYYMSFATKATADNPQLDYDETTSLVSNPYVKKSDWGWQIDPVGLRYSLNWFWDHYQLPLFIVENGFGAIDVRENDGSVNDQYRIDYLSAHIAEMKKAVVEDGVDLMGYTPWGCIDLVSAGTGEMKKRYGFIYVDKDNEGNGTLERSRKKSFAWYQKVISSNGESLMSGFKSDFLWGGAVAAHQLEGGWKEGGKGPSVADVMTAGAHGVAREITDGVLPGKNYPNHDAIDFYHRYKDDIKLFAEMGFKCFRTSIAWTRLFPKGDELEPNEAGLKFYDDLFDECLKYGIEPVITLSHFEMPYHLVKEYGGWRNRKVIDFFVRFAKVAFERYQHKVKYWMTFNEINNQANFHEDFAPFTNSGIKYEEGEDREPIMYQAAHYELVASALAVKVAREINPSLQVGCMIAMCPIYPLTCAPDDMMMAMNAMHRRYWFTDVHVRGKYPQHLLNYFERRGFELDITAEDNAALKQGCVDYIGFSYYMSFATKATADNPQLDYDETTSLVSNPYVKKSDWGWQIDPVGLRYSLNWFWDHYQLPLFIVENGFGAIDVRENDGSVNDQYRIDYLSAHIAEMKKAVVEDGVDLMGYTPWGCIDLVSAGTGEMKKRYGFIYVDKDNEGNGTLERSRKKSFAWYQKVISSNGESL